Protein AF-0000000074748845 (afdb_homodimer)

Solvent-accessible surface area (backbone atoms only — not comparable to full-atom values): 74634 Å² total; per-residue (Å²): 76,41,36,47,38,32,32,49,32,57,32,53,48,43,53,43,42,45,57,51,52,45,13,60,32,44,74,49,71,42,65,69,41,81,40,53,56,12,64,48,42,52,52,42,30,70,42,49,90,48,38,52,84,88,62,48,43,68,56,43,56,61,51,48,25,51,36,30,63,65,30,71,24,43,35,39,39,56,38,54,70,54,28,47,73,68,53,45,50,50,43,50,51,51,42,40,75,72,67,41,58,60,80,79,80,67,84,54,92,68,61,91,48,71,66,45,42,49,52,44,54,56,55,51,60,56,43,32,77,47,59,59,74,51,52,41,47,16,31,41,39,37,35,67,46,52,50,59,51,52,46,18,38,76,58,49,65,90,60,28,74,38,46,72,78,57,73,46,46,61,45,54,50,91,61,51,25,41,55,52,41,38,37,38,50,68,34,84,57,60,49,46,29,27,34,32,36,35,34,82,85,67,50,76,45,78,74,33,81,70,46,83,46,49,52,53,16,37,41,34,38,30,34,34,40,47,71,57,50,38,52,48,42,44,50,52,47,54,47,24,40,76,70,72,25,25,38,37,65,48,40,47,23,76,67,18,58,56,49,35,21,51,55,44,14,44,45,46,45,42,76,40,38,67,59,53,61,76,40,40,67,61,35,59,74,60,62,54,47,49,43,48,15,47,53,45,40,57,60,48,41,64,76,45,58,69,68,58,34,49,50,54,52,49,51,53,54,51,44,56,70,71,44,42,49,47,27,35,74,35,36,90,79,67,36,43,57,56,27,37,47,62,75,41,35,36,43,54,49,50,33,53,21,50,37,48,26,42,30,44,36,27,70,82,72,41,76,36,40,28,38,41,38,23,56,45,48,79,57,32,43,39,57,33,37,51,52,52,46,27,33,74,70,30,57,76,48,32,56,52,44,24,54,58,33,37,37,19,34,36,18,76,61,18,50,51,56,37,27,76,87,48,42,45,67,35,86,50,49,28,31,45,32,36,30,31,69,86,76,62,30,37,76,46,35,38,70,51,48,55,63,19,40,36,34,37,34,46,34,54,44,66,42,53,53,49,39,52,50,50,47,53,51,53,40,70,61,41,82,48,75,77,50,88,56,82,38,34,32,38,37,44,41,34,60,38,34,43,57,33,13,56,49,47,38,49,48,64,64,46,53,77,79,50,90,61,81,95,57,51,73,47,76,29,33,46,42,56,38,38,47,53,45,52,54,35,18,70,72,36,35,40,33,37,41,32,28,46,32,65,57,31,58,33,45,59,24,29,45,33,30,57,49,62,65,42,42,49,67,28,40,37,34,26,51,20,74,59,28,41,34,36,23,30,27,41,76,55,85,61,25,65,61,30,40,52,42,19,37,55,26,40,32,38,40,51,71,59,62,25,52,54,51,28,49,22,51,53,36,35,50,50,11,65,76,65,69,35,61,51,28,35,46,54,16,52,20,37,47,51,14,50,36,52,39,58,75,63,62,48,63,32,36,90,50,66,64,41,52,18,32,59,47,29,49,49,52,42,52,43,35,25,25,43,38,34,34,67,45,78,84,33,60,72,54,14,56,57,21,44,53,50,28,49,50,48,62,73,41,39,69,61,37,53,48,35,60,30,66,70,28,69,39,65,44,76,34,62,60,75,64,62,53,32,64,69,44,37,37,49,70,39,50,63,27,64,69,53,51,51,55,39,53,46,48,49,60,43,92,81,47,77,126,75,40,35,48,37,32,30,50,32,56,31,52,48,42,53,42,42,45,58,50,52,44,12,60,32,44,74,49,72,41,64,68,42,82,39,53,54,13,64,47,42,52,55,41,29,70,41,48,88,48,39,53,84,86,63,48,43,67,56,44,58,61,50,48,27,51,37,28,64,65,29,74,23,44,34,40,40,56,38,54,71,54,28,47,72,67,54,46,51,49,44,50,52,50,41,40,74,72,68,41,56,59,82,79,79,69,84,54,93,67,59,92,47,73,66,44,42,49,53,43,54,55,55,50,62,56,43,34,76,45,58,59,74,52,52,40,47,17,29,40,40,37,34,66,47,53,50,59,52,53,45,18,38,76,58,50,65,90,62,28,75,39,45,72,78,56,72,45,46,61,44,51,51,92,62,50,24,42,54,53,40,38,36,38,51,67,34,84,57,61,49,47,29,26,34,32,37,35,34,83,86,66,49,78,44,78,76,35,82,72,46,84,46,49,53,53,16,37,40,35,37,28,34,32,42,47,72,58,50,39,52,46,45,44,52,51,47,53,46,23,40,75,70,71,27,24,38,36,64,46,42,46,22,76,68,19,59,55,51,36,21,51,55,44,13,43,44,47,46,44,76,39,38,67,57,52,61,74,40,40,67,60,35,57,75,61,60,54,47,50,42,50,16,46,52,44,41,57,60,47,42,65,76,46,59,68,69,58,36,51,49,54,52,50,52,53,52,51,43,56,70,71,43,42,50,46,26,34,74,37,36,88,78,65,36,43,58,55,28,38,47,63,75,41,34,36,42,52,49,50,34,53,22,51,39,47,25,42,30,44,34,27,72,83,72,40,78,36,39,28,38,42,38,23,57,44,50,79,56,35,42,38,55,33,38,51,53,53,46,27,34,74,70,28,56,78,48,32,57,52,43,25,53,58,32,36,36,20,34,36,18,78,60,18,49,48,58,35,28,73,86,44,40,44,68,33,86,50,48,28,30,44,34,35,29,32,69,86,76,62,30,37,77,46,34,39,69,52,47,56,65,18,39,37,34,37,33,46,33,54,44,66,42,52,52,49,39,52,50,49,49,53,52,51,39,71,61,41,85,50,76,77,50,88,54,81,35,34,30,37,36,44,41,34,60,39,34,42,54,33,14,57,49,48,37,48,47,63,64,45,53,77,81,49,91,60,80,97,56,50,72,47,75,29,32,46,41,55,38,38,46,54,45,50,54,35,18,68,72,34,36,39,32,37,40,33,29,48,33,64,56,32,57,33,46,59,24,30,45,32,29,57,48,62,66,40,42,48,66,28,40,36,35,27,51,21,74,59,28,40,34,36,24,30,29,42,74,56,85,60,23,64,61,31,41,52,42,19,37,55,26,40,33,36,41,51,71,59,62,25,52,54,52,27,48,23,51,52,35,35,50,51,12,65,76,66,69,34,61,51,28,35,45,54,15,53,19,37,48,52,15,50,36,51,39,60,75,64,64,47,64,32,36,92,50,68,66,42,50,19,33,60,45,27,46,50,52,44,52,42,36,25,25,42,38,34,33,68,45,78,84,33,60,71,54,13,57,57,21,42,54,50,26,50,50,49,62,73,41,40,68,62,37,53,47,35,60,30,66,69,28,68,38,65,44,75,33,64,59,74,66,61,53,32,63,69,44,37,35,49,70,39,50,62,26,63,68,53,51,50,54,38,54,44,47,51,61,44,92,79,49,80,126

Nearest PDB structures (foldseek):
  1itw-assembly4_D  TM=9.604E-01  e=3.852E-94  Azotobacter vinelandii
  5kvu-assembly2_B  TM=8.984E-01  e=3.009E-94  Mycobacterium tuberculosis H37Rv
  5kvu-assembly1_A  TM=9.011E-01  e=1.392E-93  Mycobacterium tuberculosis H37Rv
  5kvu-assembly3_C  TM=9.001E-01  e=3.928E-93  Mycobacterium tuberculosis H37Rv
  5kvu-assembly4_D  TM=8.940E-01  e=2.518E-93  Mycobacterium tuberculosis H37Rv

Organism: NCBI:txid2562239

Structure (mmCIF, N/CA/C/O backbone):
data_AF-0000000074748845-model_v1
#
loop_
_entity.id
_entity.type
_entity.pdbx_description
1 polymer 'Isocitrate dehydrogenase (NADP(+))'
#
loop_
_atom_site.group_PDB
_atom_site.id
_atom_site.type_symbol
_atom_site.label_atom_id
_atom_site.label_alt_id
_atom_site.label_comp_id
_atom_site.label_asym_id
_atom_site.label_entity_id
_atom_site.label_seq_id
_atom_site.pdbx_PDB_ins_code
_atom_site.Cartn_x
_atom_site.Cartn_y
_atom_site.Cartn_z
_atom_site.occupancy
_atom_site.B_iso_or_equiv
_atom_site.auth_seq_id
_atom_site.auth_comp_id
_atom_site.auth_asym_id
_atom_site.auth_atom_id
_atom_site.pdbx_PDB_model_num
ATOM 1 N N . MET A 1 1 ? 24.703 -36.312 -19.469 1 96.38 1 MET A N 1
ATOM 2 C CA . MET A 1 1 ? 23.281 -36.188 -19.125 1 96.38 1 MET A CA 1
ATOM 3 C C . MET A 1 1 ? 22.969 -36.906 -17.812 1 96.38 1 MET A C 1
ATOM 5 O O . MET A 1 1 ? 23.297 -38.062 -17.656 1 96.38 1 MET A O 1
ATOM 9 N N . SER A 1 2 ? 22.469 -36.094 -16.859 1 96.69 2 SER A N 1
ATOM 10 C CA . SER A 1 2 ? 22.031 -36.719 -15.602 1 96.69 2 SER A CA 1
ATOM 11 C C . SER A 1 2 ? 20.547 -37.094 -15.656 1 96.69 2 SER A C 1
ATOM 13 O O . SER A 1 2 ? 19.688 -36.25 -15.914 1 96.69 2 SER A O 1
ATOM 15 N N . TYR A 1 3 ? 20.328 -38.344 -15.492 1 96.56 3 TYR A N 1
ATOM 16 C CA . TYR A 1 3 ? 18.984 -38.906 -15.484 1 96.56 3 TYR A CA 1
ATOM 17 C C . TYR A 1 3 ? 18.562 -39.281 -14.062 1 96.56 3 TYR A C 1
ATOM 19 O O . TYR A 1 3 ? 19.188 -40.125 -13.43 1 96.56 3 TYR A O 1
ATOM 27 N N . THR A 1 4 ? 17.516 -38.688 -13.578 1 96.31 4 THR A N 1
ATOM 28 C CA . THR A 1 4 ? 17.203 -38.875 -12.164 1 96.31 4 THR A CA 1
ATOM 29 C C . THR A 1 4 ? 16.406 -40.156 -11.945 1 96.31 4 THR A C 1
ATOM 31 O O . THR A 1 4 ? 15.555 -40.531 -12.766 1 96.31 4 THR A O 1
ATOM 34 N N . TYR A 1 5 ? 16.75 -40.844 -10.914 1 96.5 5 TYR A N 1
ATOM 35 C CA . TYR A 1 5 ? 15.984 -41.938 -10.344 1 96.5 5 TYR A CA 1
ATOM 36 C C . TYR A 1 5 ? 15.133 -41.438 -9.172 1 96.5 5 TYR A C 1
ATOM 38 O O . TYR A 1 5 ? 15.656 -40.875 -8.211 1 96.5 5 TYR A O 1
ATOM 46 N N . THR A 1 6 ? 13.82 -41.656 -9.273 1 95.62 6 THR A N 1
ATOM 47 C CA . THR A 1 6 ? 12.945 -41 -8.297 1 95.62 6 THR A CA 1
ATOM 48 C C . THR A 1 6 ? 12.055 -42.031 -7.605 1 95.62 6 THR A C 1
ATOM 50 O O . THR A 1 6 ? 12.555 -42.969 -6.969 1 95.62 6 THR A O 1
ATOM 53 N N . ASP A 1 7 ? 10.742 -41.844 -7.68 1 94.62 7 ASP A N 1
ATOM 54 C CA . ASP A 1 7 ? 9.852 -42.625 -6.824 1 94.62 7 ASP A CA 1
ATOM 55 C C . ASP A 1 7 ? 8.672 -43.188 -7.617 1 94.62 7 ASP A C 1
ATOM 57 O O . ASP A 1 7 ? 8.328 -42.656 -8.68 1 94.62 7 ASP A O 1
ATOM 61 N N . GLU A 1 8 ? 8.141 -44.312 -7.227 1 95.06 8 GLU A N 1
ATOM 62 C CA . GLU A 1 8 ? 6.84 -44.844 -7.613 1 95.06 8 GLU A CA 1
ATOM 63 C C . GLU A 1 8 ? 6.812 -45.219 -9.094 1 95.06 8 GLU A C 1
ATOM 65 O O . GLU A 1 8 ? 7.684 -45.938 -9.578 1 95.06 8 GLU A O 1
ATOM 70 N N . ALA A 1 9 ? 5.789 -44.688 -9.797 1 94.69 9 ALA A N 1
ATOM 71 C CA . ALA A 1 9 ? 5.617 -45.125 -11.172 1 94.69 9 ALA A CA 1
ATOM 72 C C . ALA A 1 9 ? 6.773 -44.656 -12.055 1 94.69 9 ALA A C 1
ATOM 74 O O . ALA A 1 9 ? 7.262 -45.406 -12.898 1 94.69 9 ALA A O 1
ATOM 75 N N . PRO A 1 10 ? 7.27 -43.469 -11.82 1 95 10 PRO A N 1
ATOM 76 C CA . PRO A 1 10 ? 8.43 -43.031 -12.609 1 95 10 PRO A CA 1
ATOM 77 C C . PRO A 1 10 ? 9.656 -43.906 -12.359 1 95 10 PRO A C 1
ATOM 79 O O . PRO A 1 10 ? 10.414 -44.219 -13.297 1 95 10 PRO A O 1
ATOM 82 N N . MET A 1 11 ? 9.805 -44.312 -11.172 1 96.06 11 MET A N 1
ATOM 83 C CA . MET A 1 11 ? 10.898 -45.219 -10.836 1 96.06 11 MET A CA 1
ATOM 84 C C . MET A 1 11 ? 10.758 -46.531 -11.578 1 96.06 11 MET A C 1
ATOM 86 O O . MET A 1 11 ? 11.734 -47.031 -12.148 1 96.06 11 MET A O 1
ATOM 90 N N . LEU A 1 12 ? 9.57 -47.062 -11.602 1 96.94 12 LEU A N 1
ATOM 91 C CA . LEU A 1 12 ? 9.336 -48.312 -12.328 1 96.94 12 LEU A CA 1
ATOM 92 C C . LEU A 1 12 ? 9.594 -48.125 -13.82 1 96.94 12 LEU A C 1
ATOM 94 O O . LEU A 1 12 ? 10.234 -48.969 -14.445 1 96.94 12 LEU A O 1
ATOM 98 N N . ALA A 1 13 ? 9.125 -47.062 -14.336 1 96.25 13 ALA A N 1
ATOM 99 C CA . ALA A 1 13 ? 9.344 -46.781 -15.75 1 96.25 13 ALA A CA 1
ATOM 100 C C . ALA A 1 13 ? 10.836 -46.688 -16.078 1 96.25 13 ALA A C 1
ATOM 102 O O . ALA A 1 13 ? 11.266 -47.094 -17.156 1 96.25 13 ALA A O 1
ATOM 103 N N . THR A 1 14 ? 11.594 -46.156 -15.18 1 96.5 14 THR A N 1
ATOM 104 C CA . THR A 1 14 ? 13.031 -46.031 -15.367 1 96.5 14 THR A CA 1
ATOM 105 C C . THR A 1 14 ? 13.695 -47.406 -15.531 1 96.5 14 THR A C 1
ATOM 107 O O . THR A 1 14 ? 14.617 -47.562 -16.328 1 96.5 14 THR A O 1
ATOM 110 N N . HIS A 1 15 ? 13.227 -48.375 -14.828 1 96.88 15 HIS A N 1
ATOM 111 C CA . HIS A 1 15 ? 13.805 -49.688 -14.922 1 96.88 15 HIS A CA 1
ATOM 112 C C . HIS A 1 15 ? 13.641 -50.281 -16.328 1 96.88 15 HIS A C 1
ATOM 114 O O . HIS A 1 15 ? 14.484 -51.031 -16.797 1 96.88 15 HIS A O 1
ATOM 120 N N . ALA A 1 16 ? 12.625 -49.906 -16.969 1 96.75 16 ALA A N 1
ATOM 121 C CA . ALA A 1 16 ? 12.352 -50.438 -18.312 1 96.75 16 ALA A CA 1
ATOM 122 C C . ALA A 1 16 ? 12.961 -49.531 -19.375 1 96.75 16 ALA A C 1
ATOM 124 O O . ALA A 1 16 ? 13.453 -50 -20.406 1 96.75 16 ALA A O 1
ATOM 125 N N . PHE A 1 17 ? 12.922 -48.219 -19.188 1 97.12 17 PHE A N 1
ATOM 126 C CA . PHE A 1 17 ? 13.227 -47.281 -20.266 1 97.12 17 PHE A CA 1
ATOM 127 C C . PHE A 1 17 ? 14.703 -46.906 -20.25 1 97.12 17 PHE A C 1
ATOM 129 O O . PHE A 1 17 ? 15.297 -46.625 -21.281 1 97.12 17 PHE A O 1
ATOM 136 N N . TYR A 1 18 ? 15.367 -46.906 -19.109 1 96.44 18 TYR A N 1
ATOM 137 C CA . TYR A 1 18 ? 16.734 -46.406 -18.969 1 96.44 18 TYR A CA 1
ATOM 138 C C . TYR A 1 18 ? 17.703 -47.188 -19.844 1 96.44 18 TYR A C 1
ATOM 140 O O . TYR A 1 18 ? 18.578 -46.625 -20.484 1 96.44 18 TYR A O 1
ATOM 148 N N . PRO A 1 19 ? 17.562 -48.531 -19.922 1 95.62 19 PRO A N 1
ATOM 149 C CA . PRO A 1 19 ? 18.453 -49.281 -20.812 1 95.62 19 PRO A CA 1
ATOM 150 C C . PRO A 1 19 ? 18.344 -48.844 -22.266 1 95.62 19 PRO A C 1
ATOM 152 O O . PRO A 1 19 ? 19.344 -48.812 -22.984 1 95.62 19 PRO A O 1
ATOM 155 N N . ILE A 1 20 ? 17.141 -48.562 -22.688 1 96.69 20 ILE A N 1
ATOM 156 C CA . ILE A 1 20 ? 16.922 -48.094 -24.047 1 96.69 20 ILE A CA 1
ATOM 157 C C . ILE A 1 20 ? 17.609 -46.75 -24.234 1 96.69 20 ILE A C 1
ATOM 159 O O . ILE A 1 20 ? 18.312 -46.531 -25.219 1 96.69 20 ILE A O 1
ATOM 163 N N . VAL A 1 21 ? 17.438 -45.812 -23.266 1 96.94 21 VAL A N 1
ATOM 164 C CA . VAL A 1 21 ? 18.031 -44.5 -23.312 1 96.94 21 VAL A CA 1
ATOM 165 C C . VAL A 1 21 ? 19.562 -44.625 -23.391 1 96.94 21 VAL A C 1
ATOM 167 O O . VAL A 1 21 ? 20.203 -43.938 -24.203 1 96.94 21 VAL A O 1
ATOM 170 N N . GLN A 1 22 ? 20.109 -45.438 -22.562 1 95.56 22 GLN A N 1
ATOM 171 C CA . GLN A 1 22 ? 21.562 -45.625 -22.531 1 95.56 22 GLN A CA 1
ATOM 172 C C . GLN A 1 22 ? 22.078 -46.125 -23.875 1 95.56 22 GLN A C 1
ATOM 174 O O . GLN A 1 22 ? 23.078 -45.656 -24.391 1 95.56 22 GLN A O 1
ATOM 179 N N . GLY A 1 23 ? 21.438 -47.156 -24.391 1 94.69 23 GLY A N 1
ATOM 180 C CA . GLY A 1 23 ? 21.844 -47.719 -25.656 1 94.69 23 GLY A CA 1
ATOM 181 C C . GLY A 1 23 ? 21.828 -46.75 -26.812 1 94.69 23 GLY A C 1
ATOM 182 O O . GLY A 1 23 ? 22.797 -46.625 -27.562 1 94.69 23 GLY A O 1
ATOM 183 N N . PHE A 1 24 ? 20.688 -46.094 -26.984 1 96.75 24 PHE A N 1
ATOM 184 C CA . PHE A 1 24 ? 20.547 -45.156 -28.078 1 96.75 24 PHE A CA 1
ATOM 185 C C . PHE A 1 24 ? 21.5 -43.969 -27.938 1 96.75 24 PHE A C 1
ATOM 187 O O . PHE A 1 24 ? 22.156 -43.562 -28.906 1 96.75 24 PHE A O 1
ATOM 194 N N . CYS A 1 25 ? 21.656 -43.375 -26.75 1 95.31 25 CYS A N 1
ATOM 195 C CA . CYS A 1 25 ? 22.5 -42.219 -26.516 1 95.31 25 CYS A CA 1
ATOM 196 C C . CYS A 1 25 ? 23.969 -42.562 -26.688 1 95.31 25 CYS A C 1
ATOM 198 O O . CYS A 1 25 ? 24.766 -41.719 -27.125 1 95.31 25 CYS A O 1
ATOM 200 N N . ALA A 1 26 ? 24.312 -43.812 -26.359 1 92.94 26 ALA A N 1
ATOM 201 C CA . ALA A 1 26 ? 25.688 -44.219 -26.5 1 92.94 26 ALA A CA 1
ATOM 202 C C . ALA A 1 26 ? 26.156 -44.125 -27.953 1 92.94 26 ALA A C 1
ATOM 204 O O . ALA A 1 26 ? 27.328 -43.812 -28.219 1 92.94 26 ALA A O 1
ATOM 205 N N . GLN A 1 27 ? 25.266 -44.281 -28.844 1 92.38 27 GLN A N 1
ATOM 206 C CA . GLN A 1 27 ? 25.594 -44.219 -30.266 1 92.38 27 GLN A CA 1
ATOM 207 C C . GLN A 1 27 ? 25.906 -42.781 -30.719 1 92.38 27 GLN A C 1
ATOM 209 O O . GLN A 1 27 ? 26.484 -42.562 -31.781 1 92.38 27 GLN A O 1
ATOM 214 N N . ALA A 1 28 ? 25.547 -41.812 -29.969 1 92.06 28 ALA A N 1
ATOM 215 C CA . ALA A 1 28 ? 25.875 -40.438 -30.219 1 92.06 28 ALA A CA 1
ATOM 216 C C . ALA A 1 28 ? 26.891 -39.906 -29.203 1 92.06 28 ALA A C 1
ATOM 218 O O . ALA A 1 28 ? 27.109 -38.719 -29.078 1 92.06 28 ALA A O 1
ATOM 219 N N . LYS A 1 29 ? 27.469 -40.812 -28.375 1 90.19 29 LYS A N 1
ATOM 220 C CA . LYS A 1 29 ? 28.5 -40.5 -27.391 1 90.19 29 LYS A CA 1
ATOM 221 C C . LYS A 1 29 ? 27.969 -39.562 -26.297 1 90.19 29 LYS A C 1
ATOM 223 O O . LYS A 1 29 ? 28.656 -38.625 -25.906 1 90.19 29 LYS A O 1
ATOM 228 N N . ILE A 1 30 ? 26.781 -39.75 -25.969 1 94.12 30 ILE A N 1
ATOM 229 C CA . ILE A 1 30 ? 26.188 -39.031 -24.844 1 94.12 30 ILE A CA 1
ATOM 230 C C . ILE A 1 30 ? 26.125 -39.938 -23.625 1 94.12 30 ILE A C 1
ATOM 232 O O . ILE A 1 30 ? 25.219 -40.781 -23.516 1 94.12 30 ILE A O 1
ATOM 236 N N . PRO A 1 31 ? 27.031 -39.781 -22.75 1 93.25 31 PRO A N 1
ATOM 237 C CA . PRO A 1 31 ? 26.938 -40.594 -21.531 1 93.25 31 PRO A CA 1
ATOM 238 C C . PRO A 1 31 ? 25.734 -40.188 -20.672 1 93.25 31 PRO A C 1
ATOM 240 O O . PRO A 1 31 ? 25.469 -39 -20.484 1 93.25 31 PRO A O 1
ATOM 243 N N . VAL A 1 32 ? 24.969 -41.219 -20.266 1 95.75 32 VAL A N 1
ATOM 244 C CA . VAL A 1 32 ? 23.812 -41 -19.391 1 95.75 32 VAL A CA 1
ATOM 245 C C . VAL A 1 32 ? 24.094 -41.594 -18.016 1 95.75 32 VAL A C 1
ATOM 247 O O . VAL A 1 32 ? 24.453 -42.781 -17.922 1 95.75 32 VAL A O 1
ATOM 250 N N . GLN A 1 33 ? 23.984 -40.781 -17 1 96.12 33 GLN A N 1
ATOM 251 C CA . GLN A 1 33 ? 24.219 -41.25 -15.641 1 96.12 33 GLN A CA 1
ATOM 252 C C . GLN A 1 33 ? 22.922 -41.188 -14.82 1 96.12 33 GLN A C 1
ATOM 254 O O . GLN A 1 33 ? 22.219 -40.188 -14.836 1 96.12 33 GLN A O 1
ATOM 259 N N . LEU A 1 34 ? 22.688 -42.281 -14.227 1 96.12 34 LEU A N 1
ATOM 260 C CA . LEU A 1 34 ? 21.531 -42.375 -13.344 1 96.12 34 LEU A CA 1
ATOM 261 C C . LEU A 1 34 ? 21.844 -41.719 -11.992 1 96.12 34 LEU A C 1
ATOM 263 O O . LEU A 1 34 ? 22.828 -42.062 -11.352 1 96.12 34 LEU A O 1
ATOM 267 N N . LYS A 1 35 ? 21 -40.75 -11.523 1 97 35 LYS A N 1
ATOM 268 C CA . LYS A 1 35 ? 21.172 -40.031 -10.273 1 97 35 LYS A CA 1
ATOM 269 C C . LYS A 1 35 ? 19.984 -40.219 -9.344 1 97 35 LYS A C 1
ATOM 271 O O . LYS A 1 35 ? 18.891 -39.688 -9.617 1 97 35 LYS A O 1
ATOM 276 N N . ASP A 1 36 ? 20.156 -40.844 -8.211 1 96.69 36 ASP A N 1
ATOM 277 C CA . ASP A 1 36 ? 19.078 -41.219 -7.316 1 96.69 36 ASP A CA 1
ATOM 278 C C . ASP A 1 36 ? 18.719 -40.062 -6.383 1 96.69 36 ASP A C 1
ATOM 280 O O . ASP A 1 36 ? 19.484 -39.719 -5.48 1 96.69 36 ASP A O 1
ATOM 284 N N . ILE A 1 37 ? 17.594 -39.531 -6.645 1 96.25 37 ILE A N 1
ATOM 285 C CA . ILE A 1 37 ? 17.109 -38.5 -5.754 1 96.25 37 ILE A CA 1
ATOM 286 C C . ILE A 1 37 ? 15.742 -38.875 -5.195 1 96.25 37 ILE A C 1
ATOM 288 O O . ILE A 1 37 ? 14.883 -38.031 -4.961 1 96.25 37 ILE A O 1
ATOM 292 N N . SER A 1 38 ? 15.422 -40.156 -5.062 1 95.94 38 SER A N 1
ATOM 293 C CA . SER A 1 38 ? 14.211 -40.688 -4.426 1 95.94 38 SER A CA 1
ATOM 294 C C . SER A 1 38 ? 14.164 -40.312 -2.945 1 95.94 38 SER A C 1
ATOM 296 O O . SER A 1 38 ? 15.172 -39.906 -2.373 1 95.94 38 SER A O 1
ATOM 298 N N . VAL A 1 39 ? 12.977 -40.5 -2.371 1 95.5 39 VAL A N 1
ATOM 299 C CA . VAL A 1 39 ? 12.852 -40.25 -0.941 1 95.5 39 VAL A CA 1
ATOM 300 C C . VAL A 1 39 ? 13.836 -41.125 -0.17 1 95.5 39 VAL A C 1
ATOM 302 O O . VAL A 1 39 ? 14.523 -40.656 0.736 1 95.5 39 VAL A O 1
ATOM 305 N N . ALA A 1 40 ? 13.906 -42.375 -0.517 1 95.81 40 ALA A N 1
ATOM 306 C CA . ALA A 1 40 ? 14.812 -43.312 0.148 1 95.81 40 ALA A CA 1
ATOM 307 C C . ALA A 1 40 ? 16.266 -42.875 -0.013 1 95.81 40 ALA A C 1
ATOM 309 O O . ALA A 1 40 ? 17.031 -42.875 0.951 1 95.81 40 ALA A O 1
ATOM 310 N N . GLY A 1 41 ? 16.625 -42.531 -1.253 1 95.44 41 GLY A N 1
ATOM 311 C CA . GLY A 1 41 ? 17.969 -42.094 -1.499 1 95.44 41 GLY A CA 1
ATOM 312 C C . GLY A 1 41 ? 18.328 -40.844 -0.709 1 95.44 41 GLY A C 1
ATOM 313 O O . GLY A 1 41 ? 19.438 -40.719 -0.167 1 95.44 41 GLY A O 1
ATOM 314 N N . ARG A 1 42 ? 17.484 -39.844 -0.623 1 95.56 42 ARG A N 1
ATOM 315 C CA . ARG A 1 42 ? 17.719 -38.625 0.106 1 95.56 42 ARG A CA 1
ATOM 316 C C . ARG A 1 42 ? 17.828 -38.875 1.605 1 95.56 42 ARG A C 1
ATOM 318 O O . ARG A 1 42 ? 18.656 -38.25 2.283 1 95.56 42 ARG A O 1
ATOM 325 N N . LEU A 1 43 ? 16.969 -39.781 2.133 1 95.5 43 LEU A N 1
ATOM 326 C CA . LEU A 1 43 ? 17.031 -40.125 3.557 1 95.5 43 LEU A CA 1
ATOM 327 C C . LEU A 1 43 ? 18.344 -40.781 3.916 1 95.5 43 LEU A C 1
ATOM 329 O O . LEU A 1 43 ? 19 -40.406 4.891 1 95.5 43 LEU A O 1
ATOM 333 N N . LEU A 1 44 ? 18.75 -41.719 3.137 1 95.94 44 LEU A N 1
ATOM 334 C CA . LEU A 1 44 ? 19.969 -42.469 3.416 1 95.94 44 LEU A CA 1
ATOM 335 C C . LEU A 1 44 ? 21.188 -41.562 3.348 1 95.94 44 LEU A C 1
ATOM 337 O O . LEU A 1 44 ? 22.156 -41.75 4.098 1 95.94 44 LEU A O 1
ATOM 341 N N . SER A 1 45 ? 21.156 -40.562 2.486 1 95.88 45 SER A N 1
ATOM 342 C CA . SER A 1 45 ? 22.281 -39.656 2.324 1 95.88 45 SER A CA 1
ATOM 343 C C . SER A 1 45 ? 22.453 -38.781 3.541 1 95.88 45 SER A C 1
ATOM 345 O O . SER A 1 45 ? 23.531 -38.219 3.773 1 95.88 45 SER A O 1
ATOM 347 N N . GLN A 1 46 ? 21.422 -38.625 4.391 1 94.88 46 GLN A N 1
ATOM 348 C CA . GLN A 1 46 ? 21.453 -37.688 5.527 1 94.88 46 GLN A CA 1
ATOM 349 C C . GLN A 1 46 ? 22.016 -38.375 6.766 1 94.88 46 GLN A C 1
ATOM 351 O O . GLN A 1 46 ? 22.406 -37.719 7.73 1 94.88 46 GLN A O 1
ATOM 356 N N . PHE A 1 47 ? 22.109 -39.75 6.754 1 95.44 47 PHE A N 1
ATOM 357 C CA . PHE A 1 47 ? 22.531 -40.5 7.945 1 95.44 47 PHE A CA 1
ATOM 358 C C . PHE A 1 47 ? 23.656 -41.469 7.609 1 95.44 47 PHE A C 1
ATOM 360 O O . PHE A 1 47 ? 23.562 -42.656 7.945 1 95.44 47 PHE A O 1
ATOM 367 N N . PRO A 1 48 ? 24.766 -41.031 7.09 1 94.5 48 PRO A N 1
ATOM 368 C CA . PRO A 1 48 ? 25.828 -41.938 6.684 1 94.5 48 PRO A CA 1
ATOM 369 C C . PRO A 1 48 ? 26.453 -42.688 7.867 1 94.5 48 PRO A C 1
ATOM 371 O O . PRO A 1 48 ? 26.906 -43.812 7.723 1 94.5 48 PRO A O 1
ATOM 374 N N . GLU A 1 49 ? 26.469 -42.062 9.023 1 94.5 49 GLU A N 1
ATOM 375 C CA . GLU A 1 49 ? 27.141 -42.625 10.195 1 94.5 49 GLU A CA 1
ATOM 376 C C . GLU A 1 49 ? 26.375 -43.844 10.742 1 94.5 49 GLU A C 1
ATOM 378 O O . GLU A 1 49 ? 26.922 -44.625 11.523 1 94.5 49 GLU A O 1
ATOM 383 N N . TYR A 1 50 ? 25.156 -43.938 10.398 1 94.88 50 TYR A N 1
ATOM 384 C CA . TYR A 1 50 ? 24.344 -45.031 10.891 1 94.88 50 TYR A CA 1
ATOM 385 C C . TYR A 1 50 ? 24.375 -46.219 9.922 1 94.88 50 TYR A C 1
ATOM 387 O O . TYR A 1 50 ? 23.812 -47.281 10.203 1 94.88 50 TYR A O 1
ATOM 395 N N . LEU A 1 51 ? 25.062 -46.094 8.789 1 95.75 51 LEU A N 1
ATOM 396 C CA . LEU A 1 51 ? 25 -47.062 7.711 1 95.75 51 LEU A CA 1
ATOM 397 C C . LEU A 1 51 ? 26.344 -47.781 7.531 1 95.75 51 LEU A C 1
ATOM 399 O O . LEU A 1 51 ? 27.391 -47.219 7.902 1 95.75 51 LEU A O 1
ATOM 403 N N . THR A 1 52 ? 26.344 -48.969 6.926 1 95.38 52 THR A N 1
ATOM 404 C CA . THR A 1 52 ? 27.562 -49.656 6.508 1 95.38 52 THR A CA 1
ATOM 405 C C . THR A 1 52 ? 28.141 -49 5.246 1 95.38 52 THR A C 1
ATOM 407 O O . THR A 1 52 ? 27.453 -48.25 4.57 1 95.38 52 THR A O 1
ATOM 410 N N . ASP A 1 53 ? 29.312 -49.375 4.945 1 93.75 53 ASP A N 1
ATOM 411 C CA . ASP A 1 53 ? 29.953 -48.781 3.77 1 93.75 53 ASP A CA 1
ATOM 412 C C . ASP A 1 53 ? 29.172 -49.125 2.498 1 93.75 53 ASP A C 1
ATOM 414 O O . ASP A 1 53 ? 29.062 -48.281 1.603 1 93.75 53 ASP A O 1
ATOM 418 N N . ALA A 1 54 ? 28.641 -50.219 2.527 1 92.06 54 ALA A N 1
ATOM 419 C CA . ALA A 1 54 ? 27.906 -50.656 1.348 1 92.06 54 ALA A CA 1
ATOM 420 C C . ALA A 1 54 ? 26.531 -50 1.264 1 92.06 54 ALA A C 1
ATOM 422 O O . ALA A 1 54 ? 25.969 -49.875 0.178 1 92.06 54 ALA A O 1
ATOM 423 N N . GLN A 1 55 ? 26.062 -49.438 2.361 1 93.31 55 GLN A N 1
ATOM 424 C CA . GLN A 1 55 ? 24.719 -48.875 2.438 1 93.31 55 GLN A CA 1
ATOM 425 C C . GLN A 1 55 ? 24.75 -47.375 2.227 1 93.31 55 GLN A C 1
ATOM 427 O O . GLN A 1 55 ? 23.719 -46.75 1.952 1 93.31 55 GLN A O 1
ATOM 432 N N . ARG A 1 56 ? 25.906 -46.844 2.324 1 93.94 56 ARG A N 1
ATOM 433 C CA . ARG A 1 56 ? 26.016 -45.375 2.258 1 93.94 56 ARG A CA 1
ATOM 434 C C . ARG A 1 56 ? 25.688 -44.875 0.861 1 93.94 56 ARG A C 1
ATOM 436 O O . ARG A 1 56 ? 26.031 -45.5 -0.138 1 93.94 56 ARG A O 1
ATOM 443 N N . GLU A 1 57 ? 24.922 -43.844 0.792 1 92.88 57 GLU A N 1
ATOM 444 C CA . GLU A 1 57 ? 24.562 -43.156 -0.444 1 92.88 57 GLU A CA 1
ATOM 445 C C . GLU A 1 57 ? 25.062 -41.719 -0.43 1 92.88 57 GLU A C 1
ATOM 447 O O . GLU A 1 57 ? 25 -41.062 0.603 1 92.88 57 GLU A O 1
ATOM 452 N N . GLU A 1 58 ? 25.531 -41.25 -1.484 1 93.38 58 GLU A N 1
ATOM 453 C CA . GLU A 1 58 ? 25.969 -39.875 -1.6 1 93.38 58 GLU A CA 1
ATOM 454 C C . GLU A 1 58 ? 24.766 -38.938 -1.658 1 93.38 58 GLU A C 1
ATOM 456 O O . GLU A 1 58 ? 23.672 -39.344 -2.035 1 93.38 58 GLU A O 1
ATOM 461 N N . ASP A 1 59 ? 24.984 -37.719 -1.204 1 95.25 59 ASP A N 1
ATOM 462 C CA . ASP A 1 59 ? 23.953 -36.688 -1.325 1 95.25 59 ASP A CA 1
ATOM 463 C C . ASP A 1 59 ? 23.812 -36.219 -2.77 1 95.25 59 ASP A C 1
ATOM 465 O O . ASP A 1 59 ? 24.25 -35.094 -3.102 1 95.25 59 ASP A O 1
ATOM 469 N N . ILE A 1 60 ? 23.125 -36.969 -3.512 1 96.31 60 ILE A N 1
ATOM 470 C CA . ILE A 1 60 ? 23.016 -36.75 -4.949 1 96.31 60 ILE A CA 1
ATOM 471 C C . ILE A 1 60 ? 22.25 -35.438 -5.219 1 96.31 60 ILE A C 1
ATOM 473 O O . ILE A 1 60 ? 22.562 -34.719 -6.16 1 96.31 60 ILE A O 1
ATOM 477 N N . LEU A 1 61 ? 21.25 -35.156 -4.418 1 96.12 61 LEU A N 1
ATOM 478 C CA . LEU A 1 61 ? 20.469 -33.969 -4.617 1 96.12 61 LEU A CA 1
ATOM 479 C C . LEU A 1 61 ? 21.344 -32.719 -4.508 1 96.12 61 LEU A C 1
ATOM 481 O O . LEU A 1 61 ? 21.25 -31.797 -5.336 1 96.12 61 LEU A O 1
ATOM 485 N N . SER A 1 62 ? 22.156 -32.688 -3.49 1 95.5 62 SER A N 1
ATOM 486 C CA . SER A 1 62 ? 23.062 -31.562 -3.32 1 95.5 62 SER A CA 1
ATOM 487 C C . SER A 1 62 ? 24.047 -31.469 -4.484 1 95.5 62 SER A C 1
ATOM 489 O O . SER A 1 62 ? 24.391 -30.359 -4.926 1 95.5 62 SER A O 1
ATOM 491 N N . GLN A 1 63 ? 24.5 -32.594 -4.922 1 95.94 63 GLN A N 1
ATOM 492 C CA . GLN A 1 63 ? 25.422 -32.625 -6.055 1 95.94 63 GLN A CA 1
ATOM 493 C C . GLN A 1 63 ? 24.766 -32.062 -7.312 1 95.94 63 GLN A C 1
ATOM 495 O O . GLN A 1 63 ? 25.375 -31.312 -8.062 1 95.94 63 GLN A O 1
ATOM 500 N N . LEU A 1 64 ? 23.594 -32.469 -7.531 1 96.44 64 LEU A N 1
ATOM 501 C CA . LEU A 1 64 ? 22.859 -31.953 -8.688 1 96.44 64 LEU A CA 1
ATOM 502 C C . LEU A 1 64 ? 22.594 -30.469 -8.547 1 96.44 64 LEU A C 1
ATOM 504 O O . LEU A 1 64 ? 22.578 -29.734 -9.539 1 96.44 64 LEU A O 1
ATOM 508 N N . GLY A 1 65 ? 22.344 -30.062 -7.309 1 95.25 65 GLY A N 1
ATOM 509 C CA . GLY A 1 65 ? 22.188 -28.641 -7.066 1 95.25 65 GLY A CA 1
ATOM 510 C C . GLY A 1 65 ? 23.422 -27.844 -7.465 1 95.25 65 GLY A C 1
ATOM 511 O O . GLY A 1 65 ? 23.297 -26.75 -8.039 1 95.25 65 GLY A O 1
ATOM 512 N N . GLU A 1 66 ? 24.562 -28.344 -7.117 1 95.88 66 GLU A N 1
ATOM 513 C CA . GLU A 1 66 ? 25.812 -27.703 -7.516 1 95.88 66 GLU A CA 1
ATOM 514 C C . GLU A 1 66 ? 25.969 -27.719 -9.031 1 95.88 66 GLU A C 1
ATOM 516 O O . GLU A 1 66 ? 26.422 -26.719 -9.625 1 95.88 66 GLU A O 1
ATOM 521 N N . LEU A 1 67 ? 25.625 -28.812 -9.578 1 95.69 67 LEU A N 1
ATOM 522 C CA . LEU A 1 67 ? 25.688 -28.938 -11.031 1 95.69 67 LEU A CA 1
ATOM 523 C C . LEU A 1 67 ? 24.781 -27.891 -11.695 1 95.69 67 LEU A C 1
ATOM 525 O O . LEU A 1 67 ? 25.172 -27.297 -12.703 1 95.69 67 LEU A O 1
ATOM 529 N N . ALA A 1 68 ? 23.656 -27.703 -11.148 1 94.56 68 ALA A N 1
ATOM 530 C CA . ALA A 1 68 ? 22.688 -26.766 -11.688 1 94.56 68 ALA A CA 1
ATOM 531 C C . ALA A 1 68 ? 23.25 -25.344 -11.711 1 94.56 68 ALA A C 1
ATOM 533 O O . ALA A 1 68 ? 22.812 -24.516 -12.508 1 94.56 68 ALA A O 1
ATOM 534 N N . LYS A 1 69 ? 24.188 -25.031 -10.875 1 93.38 69 LYS A N 1
ATOM 535 C CA . LYS A 1 69 ? 24.781 -23.688 -10.766 1 93.38 69 LYS A CA 1
ATOM 536 C C . LYS A 1 69 ? 26.094 -23.609 -11.523 1 93.38 69 LYS A C 1
ATOM 538 O O . LYS A 1 69 ? 26.719 -22.547 -11.586 1 93.38 69 LYS A O 1
ATOM 543 N N . SER A 1 70 ? 26.547 -24.656 -12.227 1 94 70 SER A N 1
ATOM 544 C CA . SER A 1 70 ? 27.891 -24.781 -12.773 1 94 70 SER A CA 1
ATOM 545 C C . SER A 1 70 ? 27.938 -24.266 -14.211 1 94 70 SER A C 1
ATOM 547 O O . SER A 1 70 ? 29.016 -23.984 -14.734 1 94 70 SER A O 1
ATOM 549 N N . GLY A 1 71 ? 26.797 -24.25 -14.891 1 93.38 71 GLY A N 1
ATOM 550 C CA . GLY A 1 71 ? 26.766 -23.891 -16.297 1 93.38 71 GLY A CA 1
ATOM 551 C C . GLY A 1 71 ? 26.812 -25.094 -17.219 1 93.38 71 GLY A C 1
ATOM 552 O O . GLY A 1 71 ? 26.625 -24.953 -18.438 1 93.38 71 GLY A O 1
ATOM 553 N N . LYS A 1 72 ? 26.906 -26.297 -16.641 1 92.75 72 LYS A N 1
ATOM 554 C CA . LYS A 1 72 ? 27.062 -27.516 -17.453 1 92.75 72 LYS A CA 1
ATOM 555 C C . LYS A 1 72 ? 25.922 -28.484 -17.203 1 92.75 72 LYS A C 1
ATOM 557 O O . LYS A 1 72 ? 25.984 -29.641 -17.625 1 92.75 72 LYS A O 1
ATOM 562 N N . ALA A 1 73 ? 24.969 -28.031 -16.641 1 94.75 73 ALA A N 1
ATOM 563 C CA . ALA A 1 73 ? 23.906 -28.922 -16.203 1 94.75 73 ALA A CA 1
ATOM 564 C C . ALA A 1 73 ? 23.078 -29.406 -17.391 1 94.75 73 ALA A C 1
ATOM 566 O O . ALA A 1 73 ? 22.75 -28.625 -18.281 1 94.75 73 ALA A O 1
ATOM 567 N N . ASN A 1 74 ? 22.859 -30.609 -17.5 1 96.44 74 ASN A N 1
ATOM 568 C CA . ASN A 1 74 ? 21.844 -31.297 -18.297 1 96.44 74 ASN A CA 1
ATOM 569 C C . ASN A 1 74 ? 21.125 -32.375 -17.484 1 96.44 74 ASN A C 1
ATOM 571 O O . ASN A 1 74 ? 21.578 -33.531 -17.453 1 96.44 74 ASN A O 1
ATOM 575 N N . ILE A 1 75 ? 20.078 -31.969 -16.922 1 96.5 75 ILE A N 1
ATOM 576 C CA . ILE A 1 75 ? 19.406 -32.844 -15.938 1 96.5 75 ILE A CA 1
ATOM 577 C C . ILE A 1 75 ? 18 -33.188 -16.422 1 96.5 75 ILE A C 1
ATOM 579 O O . ILE A 1 75 ? 17.203 -32.281 -16.688 1 96.5 75 ILE A O 1
ATOM 583 N N . ILE A 1 76 ? 17.703 -34.406 -16.578 1 96.12 76 ILE A N 1
ATOM 584 C CA . ILE A 1 76 ? 16.328 -34.844 -16.75 1 96.12 76 ILE A CA 1
ATOM 585 C C . ILE A 1 76 ? 15.727 -35.188 -15.391 1 96.12 76 ILE A C 1
ATOM 587 O O . ILE A 1 76 ? 16.188 -36.125 -14.711 1 96.12 76 ILE A O 1
ATOM 591 N N . LYS A 1 77 ? 14.789 -34.531 -15.047 1 94.81 77 LYS A N 1
ATOM 592 C CA . LYS A 1 77 ? 14.211 -34.688 -13.719 1 94.81 77 LYS A CA 1
ATOM 593 C C . LYS A 1 77 ? 12.828 -35.344 -13.789 1 94.81 77 LYS A C 1
ATOM 595 O O . LYS A 1 77 ? 11.875 -34.719 -14.273 1 94.81 77 LYS A O 1
ATOM 600 N N . LEU A 1 78 ? 12.688 -36.438 -13.289 1 93.56 78 LEU A N 1
ATOM 601 C CA . LEU A 1 78 ? 11.422 -37.156 -13.25 1 93.56 78 LEU A CA 1
ATOM 602 C C . LEU A 1 78 ? 10.625 -36.812 -12.008 1 93.56 78 LEU A C 1
ATOM 604 O O . LEU A 1 78 ? 11.18 -36.25 -11.047 1 93.56 78 LEU A O 1
ATOM 608 N N . PRO A 1 79 ? 9.273 -37.062 -12.047 1 90.69 79 PRO A N 1
ATOM 609 C CA . PRO A 1 79 ? 8.469 -36.75 -10.859 1 90.69 79 PRO A CA 1
ATOM 610 C C . PRO A 1 79 ? 8.938 -37.531 -9.617 1 90.69 79 PRO A C 1
ATOM 612 O O . PRO A 1 79 ? 9.312 -38.688 -9.711 1 90.69 79 PRO A O 1
ATOM 615 N N . ASN A 1 80 ? 9.078 -36.875 -8.547 1 90.75 80 ASN A N 1
ATOM 616 C CA . ASN A 1 80 ? 9.477 -37.469 -7.273 1 90.75 80 ASN A CA 1
ATOM 617 C C . ASN A 1 80 ? 8.445 -37.188 -6.18 1 90.75 80 ASN A C 1
ATOM 619 O O . ASN A 1 80 ? 7.617 -36.281 -6.309 1 90.75 80 ASN A O 1
ATOM 623 N N . VAL A 1 81 ? 8.484 -37.906 -5.16 1 87.25 81 VAL A N 1
ATOM 624 C CA . VAL A 1 81 ? 7.594 -37.75 -4.012 1 87.25 81 VAL A CA 1
ATOM 625 C C . VAL A 1 81 ? 8.016 -36.531 -3.201 1 87.25 81 VAL A C 1
ATOM 627 O O . VAL A 1 81 ? 9.18 -36.406 -2.838 1 87.25 81 VAL A O 1
ATOM 630 N N . SER A 1 82 ? 7.09 -35.562 -3.098 1 82.25 82 SER A N 1
ATOM 631 C CA . SER A 1 82 ? 7.195 -34.594 -2.027 1 82.25 82 SER A CA 1
ATOM 632 C C . SER A 1 82 ? 6.648 -35.125 -0.713 1 82.25 82 SER A C 1
ATOM 634 O O . SER A 1 82 ? 5.465 -34.969 -0.413 1 82.25 82 SER A O 1
ATOM 636 N N . ALA A 1 83 ? 7.512 -35.656 0.145 1 84.69 83 ALA A N 1
ATOM 637 C CA . ALA A 1 83 ? 7.137 -36.594 1.222 1 84.69 83 ALA A CA 1
ATOM 638 C C . ALA A 1 83 ? 6.398 -35.844 2.336 1 84.69 83 ALA A C 1
ATOM 640 O O . ALA A 1 83 ? 6.898 -34.844 2.861 1 84.69 83 ALA A O 1
ATOM 641 N N . SER A 1 84 ? 5.215 -36.344 2.666 1 77.69 84 SER A N 1
ATOM 642 C CA . SER A 1 84 ? 4.566 -35.969 3.918 1 77.69 84 SER A CA 1
ATOM 643 C C . SER A 1 84 ? 5.223 -36.656 5.109 1 77.69 84 SER A C 1
ATOM 645 O O . SER A 1 84 ? 6.035 -37.562 4.941 1 77.69 84 SER A O 1
ATOM 647 N N . LEU A 1 85 ? 4.891 -36.219 6.285 1 79.44 85 LEU A N 1
ATOM 648 C CA . LEU A 1 85 ? 5.473 -36.812 7.477 1 79.44 85 LEU A CA 1
ATOM 649 C C . LEU A 1 85 ? 5.102 -38.281 7.562 1 79.44 85 LEU A C 1
ATOM 651 O O . LEU A 1 85 ? 5.957 -39.125 7.84 1 79.44 85 LEU A O 1
ATOM 655 N N . PRO A 1 86 ? 3.844 -38.688 7.258 1 81.44 86 PRO A N 1
ATOM 656 C CA . PRO A 1 86 ? 3.527 -40.094 7.266 1 81.44 86 PRO A CA 1
ATOM 657 C C . PRO A 1 86 ? 4.328 -40.906 6.234 1 81.44 86 PRO A C 1
ATOM 659 O O . PRO A 1 86 ? 4.797 -42 6.52 1 81.44 86 PRO A O 1
ATOM 662 N N . GLN A 1 87 ? 4.473 -40.312 5.043 1 87.5 87 GLN A N 1
ATOM 663 C CA . GLN A 1 87 ? 5.242 -40.969 4 1 87.5 87 GLN A CA 1
ATOM 664 C C . GLN A 1 87 ? 6.703 -41.125 4.41 1 87.5 87 GLN A C 1
ATOM 666 O O . GLN A 1 87 ? 7.324 -42.156 4.129 1 87.5 87 GLN A O 1
ATOM 671 N N . LEU A 1 88 ? 7.234 -40.125 5.055 1 92 88 LEU A N 1
ATOM 672 C CA . LEU A 1 88 ? 8.609 -40.188 5.539 1 92 88 LEU A CA 1
ATOM 673 C C . LEU A 1 88 ? 8.766 -41.281 6.566 1 92 88 LEU A C 1
ATOM 675 O O . LEU A 1 88 ? 9.727 -42.062 6.5 1 92 88 LEU A O 1
ATOM 679 N N . LYS A 1 89 ? 7.801 -41.344 7.469 1 91.38 89 LYS A N 1
ATOM 680 C CA . LYS A 1 89 ? 7.844 -42.375 8.5 1 91.38 89 LYS A CA 1
ATOM 681 C C . LYS A 1 89 ? 7.738 -43.781 7.891 1 91.38 89 LYS A C 1
ATOM 683 O O . LYS A 1 89 ? 8.406 -44.719 8.336 1 91.38 89 LYS A O 1
ATOM 688 N N . GLU A 1 90 ? 6.898 -43.906 6.93 1 93.56 90 GLU A N 1
ATOM 689 C CA . GLU A 1 90 ? 6.762 -45.156 6.227 1 93.56 90 GLU A CA 1
ATOM 690 C C . GLU A 1 90 ? 8.07 -45.562 5.543 1 93.56 90 GLU A C 1
ATOM 692 O O . GLU A 1 90 ? 8.461 -46.719 5.566 1 93.56 90 GLU A O 1
ATOM 697 N N . CYS A 1 91 ? 8.656 -44.625 4.895 1 96.31 91 CYS A N 1
ATOM 698 C CA . CYS A 1 91 ? 9.922 -44.875 4.215 1 96.31 91 CYS A CA 1
ATOM 699 C C . CYS A 1 91 ? 11 -45.281 5.207 1 96.31 91 CYS A C 1
ATOM 701 O O . CYS A 1 91 ? 11.766 -46.219 4.949 1 96.31 91 CYS A O 1
ATOM 703 N N . ILE A 1 92 ? 11.047 -44.594 6.352 1 96.12 92 ILE A N 1
ATOM 704 C CA . ILE A 1 92 ? 12.016 -44.906 7.395 1 96.12 92 ILE A CA 1
ATOM 705 C C . ILE A 1 92 ? 11.805 -46.344 7.871 1 96.12 92 ILE A C 1
ATOM 707 O O . ILE A 1 92 ? 12.758 -47.094 7.977 1 96.12 92 ILE A O 1
ATOM 711 N N . ALA A 1 93 ? 10.531 -46.656 8.117 1 96.44 93 ALA A N 1
ATOM 712 C CA . ALA A 1 93 ? 10.195 -48 8.586 1 96.44 93 ALA A CA 1
ATOM 713 C C . ALA A 1 93 ? 10.609 -49.062 7.562 1 96.44 93 ALA A C 1
ATOM 715 O O . ALA A 1 93 ? 11.125 -50.125 7.926 1 96.44 93 ALA A O 1
ATOM 716 N N . GLU A 1 94 ? 10.328 -48.781 6.336 1 97.12 94 GLU A N 1
ATOM 717 C CA . GLU A 1 94 ? 10.703 -49.719 5.285 1 97.12 94 GLU A CA 1
ATOM 718 C C . GLU A 1 94 ? 12.219 -49.906 5.23 1 97.12 94 GLU A C 1
ATOM 720 O O . GLU A 1 94 ? 12.703 -51.031 5.117 1 97.12 94 GLU A O 1
ATOM 725 N N . LEU A 1 95 ? 12.992 -48.875 5.25 1 97.31 95 LEU A N 1
ATOM 726 C CA . LEU A 1 95 ? 14.445 -48.938 5.207 1 97.31 95 LEU A CA 1
ATOM 727 C C . LEU A 1 95 ? 15 -49.688 6.406 1 97.31 95 LEU A C 1
ATOM 729 O O . LEU A 1 95 ? 15.898 -50.531 6.258 1 97.31 95 LEU A O 1
ATOM 733 N N . GLN A 1 96 ? 14.422 -49.438 7.555 1 97.06 96 GLN A N 1
ATOM 734 C CA . GLN A 1 96 ? 14.828 -50.156 8.75 1 97.06 96 GLN A CA 1
ATOM 735 C C . GLN A 1 96 ? 14.531 -51.656 8.617 1 97.06 96 GLN A C 1
ATOM 737 O O . GLN A 1 96 ? 15.344 -52.5 9.008 1 97.06 96 GLN A O 1
ATOM 742 N N . GLY A 1 97 ? 13.391 -51.938 8.141 1 96.56 97 GLY A N 1
ATOM 743 C CA . GLY A 1 97 ? 13.023 -53.312 7.895 1 96.56 97 GLY A CA 1
ATOM 744 C C . GLY A 1 97 ? 13.969 -54 6.941 1 96.56 97 GLY A C 1
ATOM 745 O O . GLY A 1 97 ? 14.117 -55.25 7.004 1 96.56 97 GLY A O 1
ATOM 746 N N . LYS A 1 98 ? 14.672 -53.312 6.094 1 95.31 98 LYS A N 1
ATOM 747 C CA . LYS A 1 98 ? 15.586 -53.875 5.105 1 95.31 98 LYS A CA 1
ATOM 748 C C . LYS A 1 98 ? 17.016 -53.906 5.633 1 95.31 98 LYS A C 1
ATOM 750 O O . LYS A 1 98 ? 17.953 -54.188 4.891 1 95.31 98 LYS A O 1
ATOM 755 N N . GLY A 1 99 ? 17.172 -53.438 6.812 1 94.81 99 GLY A N 1
ATOM 756 C CA . GLY A 1 99 ? 18.469 -53.594 7.453 1 94.81 99 GLY A CA 1
ATOM 757 C C . GLY A 1 99 ? 19.234 -52.281 7.531 1 94.81 99 GLY A C 1
ATOM 758 O O . GLY A 1 99 ? 20.375 -52.25 8.016 1 94.81 99 GLY A O 1
ATOM 759 N N . TYR A 1 100 ? 18.672 -51.156 7.109 1 96.25 100 TYR A N 1
ATOM 760 C CA . TYR A 1 100 ? 19.297 -49.844 7.273 1 96.25 100 TYR A CA 1
ATOM 761 C C . TYR A 1 100 ? 19.094 -49.312 8.688 1 96.25 100 TYR A C 1
ATOM 763 O O . TYR A 1 100 ? 17.953 -49.094 9.102 1 96.25 100 TYR A O 1
ATOM 771 N N . GLN A 1 101 ? 20.047 -49.062 9.398 1 94.88 101 GLN A N 1
ATOM 772 C CA . GLN A 1 101 ? 19.938 -48.719 10.812 1 94.88 101 GLN A CA 1
ATOM 773 C C . GLN A 1 101 ? 19.797 -47.219 11 1 94.88 101 GLN A C 1
ATOM 775 O O . GLN A 1 101 ? 20.5 -46.625 11.82 1 94.88 101 GLN A O 1
ATOM 780 N N . ILE A 1 102 ? 19.062 -46.594 10.211 1 96.31 102 ILE A N 1
ATOM 781 C CA . ILE A 1 102 ? 18.812 -45.156 10.375 1 96.31 102 ILE A CA 1
ATOM 782 C C . ILE A 1 102 ? 17.891 -44.906 11.555 1 96.31 102 ILE A C 1
ATOM 784 O O . ILE A 1 102 ? 17.078 -45.781 11.906 1 96.31 102 ILE A O 1
ATOM 788 N N . PRO A 1 103 ? 17.938 -43.75 12.234 1 95.5 103 PRO A N 1
ATOM 789 C CA . PRO A 1 103 ? 17.094 -43.5 13.406 1 95.5 103 PRO A CA 1
ATOM 790 C C . PRO A 1 103 ? 15.625 -43.281 13.031 1 95.5 103 PRO A C 1
ATOM 792 O O . PRO A 1 103 ? 15.312 -42.875 11.906 1 95.5 103 PRO A O 1
ATOM 795 N N . SER A 1 104 ? 14.75 -43.625 13.992 1 93.81 104 SER A N 1
ATOM 796 C CA . SER A 1 104 ? 13.328 -43.344 13.812 1 93.81 104 SER A CA 1
ATOM 797 C C . SER A 1 104 ? 13.047 -41.844 13.93 1 93.81 104 SER A C 1
ATOM 799 O O . SER A 1 104 ? 13.812 -41.094 14.555 1 93.81 104 SER A O 1
ATOM 801 N N . TYR A 1 105 ? 12.008 -41.406 13.211 1 91.94 105 TYR A N 1
ATOM 802 C CA . TYR A 1 105 ? 11.57 -40 13.344 1 91.94 105 TYR A CA 1
ATOM 803 C C . TYR A 1 105 ? 11.094 -39.719 14.766 1 91.94 105 TYR A C 1
ATOM 805 O O . TYR A 1 105 ? 10.289 -40.469 15.32 1 91.94 105 TYR A O 1
ATOM 813 N N . PRO A 1 106 ? 11.531 -38.562 15.359 1 87.19 106 PRO A N 1
ATOM 814 C CA . PRO A 1 106 ? 11.102 -38.25 16.734 1 87.19 106 PRO A CA 1
ATOM 815 C C . PRO A 1 106 ? 9.602 -38 16.844 1 87.19 106 PRO A C 1
ATOM 817 O O . PRO A 1 106 ? 9.039 -37.25 16.031 1 87.19 106 PRO A O 1
ATOM 820 N N . GLU A 1 107 ? 8.797 -38.688 17.656 1 71.69 107 GLU A N 1
ATOM 821 C CA . GLU A 1 107 ? 7.34 -38.656 17.766 1 71.69 107 GLU A CA 1
ATOM 822 C C . GLU A 1 107 ? 6.855 -37.344 18.391 1 71.69 107 GLU A C 1
ATOM 824 O O . GLU A 1 107 ? 5.75 -36.906 18.109 1 71.69 107 GLU A O 1
ATOM 829 N N . ASP A 1 108 ? 7.629 -36.75 19.297 1 59.56 108 ASP A N 1
ATOM 830 C CA . ASP A 1 108 ? 7.16 -35.562 20 1 59.56 108 ASP A CA 1
ATOM 831 C C . ASP A 1 108 ? 7.301 -34.312 19.125 1 59.56 108 ASP A C 1
ATOM 833 O O . ASP A 1 108 ? 8.234 -34.219 18.328 1 59.56 108 ASP A O 1
ATOM 837 N N . GLN A 1 109 ? 6.172 -33.594 19.219 1 56.22 109 GLN A N 1
ATOM 838 C CA . GLN A 1 109 ? 6.188 -32.281 18.531 1 56.22 109 GLN A CA 1
ATOM 839 C C . GLN A 1 109 ? 7.418 -31.484 18.906 1 56.22 109 GLN A C 1
ATOM 841 O O . GLN A 1 109 ? 8.078 -30.891 18.047 1 56.22 109 GLN A O 1
ATOM 846 N N . ASP A 1 110 ? 7.793 -31.453 20.266 1 65.69 110 ASP A N 1
ATOM 847 C CA . ASP A 1 110 ? 8.984 -30.766 20.766 1 65.69 110 ASP A CA 1
ATOM 848 C C . ASP A 1 110 ? 10.102 -31.766 21.078 1 65.69 110 ASP A C 1
ATOM 850 O O . ASP A 1 110 ? 9.914 -32.656 21.906 1 65.69 110 ASP A O 1
ATOM 854 N N . PRO A 1 111 ? 11.289 -31.703 20.281 1 73.62 111 PRO A N 1
ATOM 855 C CA . PRO A 1 111 ? 12.422 -32.594 20.562 1 73.62 111 PRO A CA 1
ATOM 856 C C . PRO A 1 111 ? 12.852 -32.562 22.016 1 73.62 111 PRO A C 1
ATOM 858 O O . PRO A 1 111 ? 12.898 -31.516 22.641 1 73.62 111 PRO A O 1
ATOM 861 N N . LYS A 1 112 ? 13.102 -33.719 22.781 1 71.31 112 LYS A N 1
ATOM 862 C CA . LYS A 1 112 ? 13.398 -33.875 24.203 1 71.31 112 LYS A CA 1
ATOM 863 C C . LYS A 1 112 ? 14.836 -33.469 24.516 1 71.31 112 LYS A C 1
ATOM 865 O O . LYS A 1 112 ? 15.164 -33.156 25.656 1 71.31 112 LYS A O 1
ATOM 870 N N . ASP A 1 113 ? 15.742 -33.75 23.453 1 84.31 113 ASP A N 1
ATOM 871 C CA . ASP A 1 113 ? 17.156 -33.438 23.625 1 84.31 113 ASP A CA 1
ATOM 872 C C . ASP A 1 113 ? 17.766 -32.969 22.297 1 84.31 113 ASP A C 1
ATOM 874 O O . ASP A 1 113 ? 17.078 -32.875 21.281 1 84.31 113 ASP A O 1
ATOM 878 N N . ASP A 1 114 ? 19.062 -32.625 22.344 1 86.81 114 ASP A N 1
ATOM 879 C CA . ASP A 1 114 ? 19.766 -32.062 21.203 1 86.81 114 ASP A CA 1
ATOM 880 C C . ASP A 1 114 ? 19.906 -33.094 20.078 1 86.81 114 ASP A C 1
ATOM 882 O O . ASP A 1 114 ? 19.906 -32.75 18.906 1 86.81 114 ASP A O 1
ATOM 886 N N . LYS A 1 115 ? 19.984 -34.281 20.531 1 87.5 115 LYS A N 1
ATOM 887 C CA . LYS A 1 115 ? 20.109 -35.344 19.531 1 87.5 115 LYS A CA 1
ATOM 888 C C . LYS A 1 115 ? 18.828 -35.469 18.734 1 87.5 115 LYS A C 1
ATOM 890 O O . LYS A 1 115 ? 18.859 -35.594 17.5 1 87.5 115 LYS A O 1
ATOM 895 N N . GLU A 1 116 ? 17.734 -35.469 19.344 1 89.81 116 GLU A N 1
ATOM 896 C CA . GLU A 1 116 ? 16.438 -35.562 18.656 1 89.81 116 GLU A CA 1
ATOM 897 C C . GLU A 1 116 ? 16.188 -34.344 17.781 1 89.81 116 GLU A C 1
ATOM 899 O O . GLU A 1 116 ? 15.609 -34.438 16.703 1 89.81 116 GLU A O 1
ATOM 904 N N . LYS A 1 117 ? 16.609 -33.25 18.328 1 88 117 LYS A N 1
ATOM 905 C CA . LYS A 1 117 ? 16.484 -32 17.547 1 88 117 LYS A CA 1
ATOM 906 C C . LYS A 1 117 ? 17.266 -32.094 16.25 1 88 117 LYS A C 1
ATOM 908 O O . LYS A 1 117 ? 16.781 -31.672 15.195 1 88 117 LYS A O 1
ATOM 913 N N . GLU A 1 118 ? 18.375 -32.656 16.359 1 90.94 118 GLU A N 1
ATOM 914 C CA . GLU A 1 118 ? 19.234 -32.781 15.188 1 90.94 118 GLU A CA 1
ATOM 915 C C . GLU A 1 118 ? 18.641 -33.781 14.195 1 90.94 118 GLU A C 1
ATOM 917 O O . GLU A 1 118 ? 18.641 -33.531 12.984 1 90.94 118 GLU A O 1
ATOM 922 N N . ILE A 1 119 ? 18.172 -34.938 14.625 1 92 119 ILE A N 1
ATOM 923 C CA . ILE A 1 119 ? 17.578 -35.969 13.781 1 92 119 ILE A CA 1
ATOM 924 C C . ILE A 1 119 ? 16.359 -35.406 13.07 1 92 119 ILE A C 1
ATOM 926 O O . ILE A 1 119 ? 16.188 -35.594 11.859 1 92 119 ILE A O 1
ATOM 930 N N . LYS A 1 120 ? 15.602 -34.688 13.797 1 89.44 120 LYS A N 1
ATOM 931 C CA . LYS A 1 120 ? 14.406 -34.094 13.219 1 89.44 120 LYS A CA 1
ATOM 932 C C . LYS A 1 120 ? 14.773 -33.062 12.133 1 89.44 120 LYS A C 1
ATOM 934 O O . LYS A 1 120 ? 14.109 -33 11.094 1 89.44 120 LYS A O 1
ATOM 939 N N . ALA A 1 121 ? 15.812 -32.344 12.414 1 87.56 121 ALA A N 1
ATOM 940 C CA . ALA A 1 121 ? 16.266 -31.359 11.453 1 87.56 121 ALA A CA 1
ATOM 941 C C . ALA A 1 121 ? 16.766 -32.031 10.164 1 87.56 121 ALA A C 1
ATOM 943 O O . ALA A 1 121 ? 16.531 -31.5 9.07 1 87.56 121 ALA A O 1
ATOM 944 N N . ARG A 1 122 ? 17.438 -33.125 10.297 1 91.12 122 ARG A N 1
ATOM 945 C CA . ARG A 1 122 ? 17.953 -33.844 9.141 1 91.12 122 ARG A CA 1
ATOM 946 C C . ARG A 1 122 ? 16.812 -34.438 8.32 1 91.12 122 ARG A C 1
ATOM 948 O O . ARG A 1 122 ? 16.812 -34.344 7.094 1 91.12 122 ARG A O 1
ATOM 955 N N . TYR A 1 123 ? 15.82 -35.031 8.961 1 91.44 123 TYR A N 1
ATOM 956 C CA . TYR A 1 123 ? 14.68 -35.594 8.258 1 91.44 123 TYR A CA 1
ATOM 957 C C . TYR A 1 123 ? 13.836 -34.5 7.602 1 91.44 123 TYR A C 1
ATOM 959 O O . TYR A 1 123 ? 13.234 -34.719 6.547 1 91.44 123 TYR A O 1
ATOM 967 N N . ALA A 1 124 ? 13.844 -33.344 8.219 1 82.75 124 ALA A N 1
ATOM 968 C CA . ALA A 1 124 ? 13.062 -32.219 7.703 1 82.75 124 ALA A CA 1
ATOM 969 C C . ALA A 1 124 ? 13.555 -31.781 6.32 1 82.75 124 ALA A C 1
ATOM 971 O O . ALA A 1 124 ? 12.781 -31.266 5.516 1 82.75 124 ALA A O 1
ATOM 972 N N . LYS A 1 125 ? 14.781 -32.125 6.016 1 85.06 125 LYS A N 1
ATOM 973 C CA . LYS A 1 125 ? 15.359 -31.766 4.723 1 85.06 125 LYS A CA 1
ATOM 974 C C . LYS A 1 125 ? 14.711 -32.562 3.594 1 85.06 125 LYS A C 1
ATOM 976 O O . LYS A 1 125 ? 14.789 -32.156 2.428 1 85.06 125 LYS A O 1
ATOM 981 N N . ALA A 1 126 ? 14.062 -33.625 3.92 1 87.88 126 ALA A N 1
ATOM 982 C CA . ALA A 1 126 ? 13.445 -34.5 2.91 1 87.88 126 ALA A CA 1
ATOM 983 C C . ALA A 1 126 ? 11.93 -34.344 2.906 1 87.88 126 ALA A C 1
ATOM 985 O O . ALA A 1 126 ? 11.242 -34.938 2.072 1 87.88 126 ALA A O 1
ATOM 986 N N . LEU A 1 127 ? 11.438 -33.5 3.838 1 81.12 127 LEU A N 1
ATOM 987 C CA . LEU A 1 127 ? 10 -33.312 3.965 1 81.12 127 LEU A CA 1
ATOM 988 C C . LEU A 1 127 ? 9.492 -32.312 2.943 1 81.12 127 LEU A C 1
ATOM 990 O O . LEU A 1 127 ? 10.141 -31.281 2.705 1 81.12 127 LEU A O 1
ATOM 994 N N . GLY A 1 128 ? 8.336 -32.625 2.277 1 76.19 128 GLY A N 1
ATOM 995 C CA . GLY A 1 128 ? 7.703 -31.703 1.344 1 76.19 128 GLY A CA 1
ATOM 996 C C . GLY A 1 128 ? 8.438 -31.594 0.02 1 76.19 128 GLY A C 1
ATOM 997 O O . GLY A 1 128 ? 9.055 -32.562 -0.435 1 76.19 128 GLY A O 1
ATOM 998 N N . SER A 1 129 ? 8.156 -30.469 -0.627 1 77.44 129 SER A N 1
ATOM 999 C CA . SER A 1 129 ? 8.812 -30.234 -1.91 1 77.44 129 SER A CA 1
ATOM 1000 C C . SER A 1 129 ? 10.273 -29.844 -1.723 1 77.44 129 SER A C 1
ATOM 1002 O O . SER A 1 129 ? 10.648 -28.688 -1.972 1 77.44 129 SER A O 1
ATOM 1004 N N . ALA A 1 130 ? 11.117 -30.828 -1.436 1 81 130 ALA A N 1
ATOM 1005 C CA . ALA A 1 130 ? 12.508 -30.594 -1.047 1 81 130 ALA A CA 1
ATOM 1006 C C . ALA A 1 130 ? 13.422 -30.547 -2.27 1 81 130 ALA A C 1
ATOM 1008 O O . ALA A 1 130 ? 14.508 -29.969 -2.217 1 81 130 ALA A O 1
ATOM 1009 N N . VAL A 1 131 ? 12.984 -31.062 -3.4 1 88.44 131 VAL A N 1
ATOM 1010 C CA . VAL A 1 131 ? 13.883 -31.297 -4.527 1 88.44 131 VAL A CA 1
ATOM 1011 C C . VAL A 1 131 ? 13.867 -30.094 -5.469 1 88.44 131 VAL A C 1
ATOM 1013 O O . VAL A 1 131 ? 14.93 -29.578 -5.828 1 88.44 131 VAL A O 1
ATOM 1016 N N . ASN A 1 132 ? 12.703 -29.641 -5.832 1 85.5 132 ASN A N 1
ATOM 1017 C CA . ASN A 1 132 ? 12.523 -28.641 -6.879 1 85.5 132 ASN A CA 1
ATOM 1018 C C . ASN A 1 132 ? 13.281 -27.359 -6.559 1 85.5 132 ASN A C 1
ATOM 1020 O O . ASN A 1 132 ? 14 -26.828 -7.406 1 85.5 132 ASN A O 1
ATOM 1024 N N . PRO A 1 133 ? 13.242 -26.891 -5.301 1 82.12 133 PRO A N 1
ATOM 1025 C CA . PRO A 1 133 ? 13.938 -25.625 -5.02 1 82.12 133 PRO A CA 1
ATOM 1026 C C . PRO A 1 133 ? 15.453 -25.75 -5.172 1 82.12 133 PRO A C 1
ATOM 1028 O O . PRO A 1 133 ? 16.125 -24.75 -5.445 1 82.12 133 PRO A O 1
ATOM 1031 N N . VAL A 1 134 ? 15.938 -26.922 -5.016 1 87.12 134 VAL A N 1
ATOM 1032 C CA . VAL A 1 134 ? 17.375 -27.141 -5.09 1 87.12 134 VAL A CA 1
ATOM 1033 C C . VAL A 1 134 ? 17.828 -27.156 -6.551 1 87.12 134 VAL A C 1
ATOM 1035 O O . VAL A 1 134 ? 18.906 -26.656 -6.879 1 87.12 134 VAL A O 1
ATOM 1038 N N . LEU A 1 135 ? 16.984 -27.578 -7.371 1 92 135 LEU A N 1
ATOM 1039 C CA . LEU A 1 135 ? 17.406 -27.812 -8.75 1 92 135 LEU A CA 1
ATOM 1040 C C . LEU A 1 135 ? 16.969 -26.672 -9.656 1 92 135 LEU A C 1
ATOM 1042 O O . LEU A 1 135 ? 17.5 -26.5 -10.758 1 92 135 LEU A O 1
ATOM 1046 N N . ARG A 1 136 ? 15.93 -25.859 -9.266 1 89.5 136 ARG A N 1
ATOM 1047 C CA . ARG A 1 136 ? 15.344 -24.828 -10.117 1 89.5 136 ARG A CA 1
ATOM 1048 C C . ARG A 1 136 ? 16.141 -23.531 -10.039 1 89.5 136 ARG A C 1
ATOM 1050 O O . ARG A 1 136 ? 15.664 -22.531 -9.484 1 89.5 136 ARG A O 1
ATOM 1057 N N . GLU A 1 137 ? 17.281 -23.453 -10.719 1 91.56 137 GLU A N 1
ATOM 1058 C CA . GLU A 1 137 ? 18.156 -22.297 -10.75 1 91.56 137 GLU A CA 1
ATOM 1059 C C . GLU A 1 137 ? 17.953 -21.484 -12.023 1 91.56 137 GLU A C 1
ATOM 1061 O O . GLU A 1 137 ? 18.766 -20.625 -12.359 1 91.56 137 GLU A O 1
ATOM 1066 N N . GLY A 1 138 ? 16.938 -21.719 -12.711 1 94.44 138 GLY A N 1
ATOM 1067 C CA . GLY A 1 138 ? 16.516 -20.984 -13.898 1 94.44 138 GLY A CA 1
ATOM 1068 C C . GLY A 1 138 ? 15.031 -20.703 -13.93 1 94.44 138 GLY A C 1
ATOM 1069 O O . GLY A 1 138 ? 14.281 -21.172 -13.062 1 94.44 138 GLY A O 1
ATOM 1070 N N . ASN A 1 139 ? 14.672 -19.906 -14.898 1 96.62 139 ASN A N 1
ATOM 1071 C CA . ASN A 1 139 ? 13.258 -19.594 -15.055 1 96.62 139 ASN A CA 1
ATOM 1072 C C . ASN A 1 139 ? 12.523 -20.672 -15.852 1 96.62 139 ASN A C 1
ATOM 1074 O O . ASN A 1 139 ? 13.164 -21.531 -16.469 1 96.62 139 ASN A O 1
ATOM 1078 N N . SER A 1 140 ? 11.289 -20.672 -15.75 1 95.62 140 SER A N 1
ATOM 1079 C CA . SER A 1 140 ? 10.445 -21.734 -16.297 1 95.62 140 SER A CA 1
ATOM 1080 C C . SER A 1 140 ? 10.102 -21.469 -17.75 1 95.62 140 SER A C 1
ATOM 1082 O O . SER A 1 140 ? 9.758 -20.359 -18.125 1 95.62 140 SER A O 1
ATOM 1084 N N . ASP A 1 141 ? 10.258 -22.406 -18.594 1 96.12 141 ASP A N 1
ATOM 1085 C CA . ASP A 1 141 ? 9.742 -22.516 -19.953 1 96.12 141 ASP A CA 1
ATOM 1086 C C . ASP A 1 141 ? 8.828 -23.719 -20.109 1 96.12 141 ASP A C 1
ATOM 1088 O O . ASP A 1 141 ? 9.305 -24.844 -20.266 1 96.12 141 ASP A O 1
ATOM 1092 N N . ARG A 1 142 ? 7.566 -23.484 -20.078 1 95.25 142 ARG A N 1
ATOM 1093 C CA . ARG A 1 142 ? 6.605 -24.578 -20.172 1 95.25 142 ARG A CA 1
ATOM 1094 C C . ARG A 1 142 ? 5.773 -24.453 -21.438 1 95.25 142 ARG A C 1
ATOM 1096 O O . ARG A 1 142 ? 5.121 -23.438 -21.672 1 95.25 142 ARG A O 1
ATOM 1103 N N . ARG A 1 143 ? 5.781 -25.484 -22.297 1 93.94 143 ARG A N 1
ATOM 1104 C CA . ARG A 1 143 ? 5.078 -25.484 -23.578 1 93.94 143 ARG A CA 1
ATOM 1105 C C . ARG A 1 143 ? 4.75 -26.906 -24.031 1 93.94 143 ARG A C 1
ATOM 1107 O O . ARG A 1 143 ? 5.367 -27.859 -23.562 1 93.94 143 ARG A O 1
ATOM 1114 N N . ALA A 1 144 ? 3.816 -26.969 -24.922 1 93.12 144 ALA A N 1
ATOM 1115 C CA . ALA A 1 144 ? 3.541 -28.234 -25.578 1 93.12 144 ALA A CA 1
ATOM 1116 C C . ALA A 1 144 ? 4.57 -28.516 -26.672 1 93.12 144 ALA A C 1
ATOM 1118 O O . ALA A 1 144 ? 4.895 -27.625 -27.469 1 93.12 144 ALA A O 1
ATOM 1119 N N . ALA A 1 145 ? 5.047 -29.734 -26.703 1 91.56 145 ALA A N 1
ATOM 1120 C CA . ALA A 1 145 ? 5.875 -30.125 -27.844 1 91.56 145 ALA A CA 1
ATOM 1121 C C . ALA A 1 145 ? 5.074 -30.109 -29.141 1 91.56 145 ALA A C 1
ATOM 1123 O O . ALA A 1 145 ? 3.863 -30.344 -29.125 1 91.56 145 ALA A O 1
ATOM 1124 N N . VAL A 1 146 ? 5.707 -29.859 -30.234 1 92 146 VAL A N 1
ATOM 1125 C CA . VAL A 1 146 ? 5.062 -29.734 -31.531 1 92 146 VAL A CA 1
ATOM 1126 C C . VAL A 1 146 ? 4.25 -30.984 -31.844 1 92 146 VAL A C 1
ATOM 1128 O O . VAL A 1 146 ? 3.074 -30.891 -32.188 1 92 146 VAL A O 1
ATOM 1131 N N . PRO A 1 147 ? 4.828 -32.219 -31.641 1 91.12 147 PRO A N 1
ATOM 1132 C CA . PRO A 1 147 ? 4.043 -33.406 -31.969 1 91.12 147 PRO A CA 1
ATOM 1133 C C . PRO A 1 147 ? 2.795 -33.562 -31.094 1 91.12 147 PRO A C 1
ATOM 1135 O O . PRO A 1 147 ? 1.776 -34.062 -31.562 1 91.12 147 PRO A O 1
ATOM 1138 N N . VAL A 1 148 ? 2.881 -33.125 -29.891 1 92.81 148 VAL A N 1
ATOM 1139 C CA . VAL A 1 148 ? 1.751 -33.219 -28.969 1 92.81 148 VAL A CA 1
ATOM 1140 C C . VAL A 1 148 ? 0.642 -32.25 -29.406 1 92.81 148 VAL A C 1
ATOM 1142 O O . VAL A 1 148 ? -0.533 -32.625 -29.438 1 92.81 148 VAL A O 1
ATOM 1145 N N . LYS A 1 149 ? 0.967 -31.062 -29.766 1 95 149 LYS A N 1
ATOM 1146 C CA . LYS A 1 149 ? -0.007 -30.078 -30.219 1 95 149 LYS A CA 1
ATOM 1147 C C . LYS A 1 149 ? -0.63 -30.5 -31.547 1 95 149 LYS A C 1
ATOM 1149 O O . LYS A 1 149 ? -1.837 -30.344 -31.75 1 95 149 LYS A O 1
ATOM 1154 N N . GLU A 1 150 ? 0.163 -31.016 -32.469 1 93.94 150 GLU A N 1
ATOM 1155 C CA . GLU A 1 150 ? -0.34 -31.5 -33.75 1 93.94 150 GLU A CA 1
ATOM 1156 C C . GLU A 1 150 ? -1.307 -32.656 -33.531 1 93.94 150 GLU A C 1
ATOM 1158 O O . GLU A 1 150 ? -2.309 -32.781 -34.25 1 93.94 150 GLU A O 1
ATOM 1163 N N . TYR A 1 151 ? -0.919 -33.5 -32.625 1 93.31 151 TYR A N 1
ATOM 1164 C CA . TYR A 1 151 ? -1.826 -34.562 -32.281 1 93.31 151 TYR A CA 1
ATOM 1165 C C . TYR A 1 151 ? -3.174 -34.031 -31.828 1 93.31 151 TYR A C 1
ATOM 1167 O O . TYR A 1 151 ? -4.223 -34.562 -32.188 1 93.31 151 TYR A O 1
ATOM 1175 N N . ALA A 1 152 ? -3.17 -33.062 -31.031 1 94.12 152 ALA A N 1
ATOM 1176 C CA . ALA A 1 152 ? -4.402 -32.469 -30.516 1 94.12 152 ALA A CA 1
ATOM 1177 C C . ALA A 1 152 ? -5.234 -31.875 -31.641 1 94.12 152 ALA A C 1
ATOM 1179 O O . ALA A 1 152 ? -6.465 -31.891 -31.594 1 94.12 152 ALA A O 1
ATOM 1180 N N . PHE A 1 153 ? -4.59 -31.328 -32.688 1 95.25 153 PHE A N 1
ATOM 1181 C CA . PHE A 1 153 ? -5.297 -30.812 -33.875 1 95.25 153 PHE A CA 1
ATOM 1182 C C . PHE A 1 153 ? -6.059 -31.922 -34.594 1 95.25 153 PHE A C 1
ATOM 1184 O O . PHE A 1 153 ? -7.195 -31.719 -35 1 95.25 153 PHE A O 1
ATOM 1191 N N . LYS A 1 154 ? -5.434 -33.031 -34.594 1 94.38 154 LYS A N 1
ATOM 1192 C CA . LYS A 1 154 ? -5.973 -34.156 -35.375 1 94.38 154 LYS A CA 1
ATOM 1193 C C . LYS A 1 154 ? -7 -34.938 -34.562 1 94.38 154 LYS A C 1
ATOM 1195 O O . LYS A 1 154 ? -7.977 -35.469 -35.094 1 94.38 154 LYS A O 1
ATOM 1200 N N . TYR A 1 155 ? -6.695 -35.062 -33.281 1 93.75 155 TYR A N 1
ATOM 1201 C CA . TYR A 1 155 ? -7.551 -35.812 -32.344 1 93.75 155 TYR A CA 1
ATOM 1202 C C . TYR A 1 155 ? -7.934 -34.938 -31.156 1 93.75 155 TYR A C 1
ATOM 1204 O O . TYR A 1 155 ? -7.504 -35.219 -30.031 1 93.75 155 TYR A O 1
ATOM 1212 N N . PRO A 1 156 ? -8.828 -34.031 -31.406 1 95.56 156 PRO A N 1
ATOM 1213 C CA . PRO A 1 156 ? -9.188 -33.094 -30.344 1 95.56 156 PRO A CA 1
ATOM 1214 C C . PRO A 1 156 ? -9.945 -33.75 -29.188 1 95.56 156 PRO A C 1
ATOM 1216 O O . PRO A 1 156 ? -10.75 -34.656 -29.422 1 95.56 156 PRO A O 1
ATOM 1219 N N . HIS A 1 157 ? -9.562 -33.375 -28 1 93.62 157 HIS A N 1
ATOM 1220 C CA . HIS A 1 157 ? -10.375 -33.812 -26.859 1 93.62 157 HIS A CA 1
ATOM 1221 C C . HIS A 1 157 ? -11.695 -33.062 -26.828 1 93.62 157 HIS A C 1
ATOM 1223 O O . HIS A 1 157 ? -11.883 -32.062 -27.547 1 93.62 157 HIS A O 1
ATOM 1229 N N . SER A 1 158 ? -12.578 -33.5 -26 1 94.81 158 SER A N 1
ATOM 1230 C CA . SER A 1 158 ? -13.906 -32.906 -25.922 1 94.81 158 SER A CA 1
ATOM 1231 C C . SER A 1 158 ? -13.891 -31.625 -25.094 1 94.81 158 SER A C 1
ATOM 1233 O O . SER A 1 158 ? -13.133 -31.516 -24.109 1 94.81 158 SER A O 1
ATOM 1235 N N . MET A 1 159 ? -14.711 -30.641 -25.484 1 96.62 159 MET A N 1
ATOM 1236 C CA . MET A 1 159 ? -14.969 -29.406 -24.75 1 96.62 159 MET A CA 1
ATOM 1237 C C . MET A 1 159 ? -16.453 -29.266 -24.422 1 96.62 159 MET A C 1
ATOM 1239 O O . MET A 1 159 ? -17.312 -29.578 -25.266 1 96.62 159 MET A O 1
ATOM 1243 N N . GLY A 1 160 ? -16.719 -28.891 -23.234 1 96.56 160 GLY A N 1
ATOM 1244 C CA . GLY A 1 160 ? -18.109 -28.641 -22.891 1 96.56 160 GLY A CA 1
ATOM 1245 C C . GLY A 1 160 ? -18.688 -27.438 -23.609 1 96.56 160 GLY A C 1
ATOM 1246 O O . GLY A 1 160 ? -17.953 -26.547 -24.031 1 96.56 160 GLY A O 1
ATOM 1247 N N . LYS A 1 161 ? -20.031 -27.453 -23.75 1 96.88 161 LYS A N 1
ATOM 1248 C CA . LYS A 1 161 ? -20.719 -26.359 -24.438 1 96.88 161 LYS A CA 1
ATOM 1249 C C . LYS A 1 161 ? -20.906 -25.172 -23.516 1 96.88 161 LYS A C 1
ATOM 1251 O O . LYS A 1 161 ? -21.375 -25.312 -22.375 1 96.88 161 LYS A O 1
ATOM 1256 N N . TRP A 1 162 ? -20.5 -23.984 -23.938 1 97.75 162 TRP A N 1
ATOM 1257 C CA . TRP A 1 162 ? -20.75 -22.734 -23.234 1 97.75 162 TRP A CA 1
ATOM 1258 C C . TRP A 1 162 ? -22.016 -22.062 -23.766 1 97.75 162 TRP A C 1
ATOM 1260 O O . TRP A 1 162 ? -22.203 -21.906 -24.969 1 97.75 162 TRP A O 1
ATOM 1270 N N . LEU A 1 163 ? -22.828 -21.688 -22.875 1 96 163 LEU A N 1
ATOM 1271 C CA . LEU A 1 163 ? -24.047 -20.953 -23.219 1 96 163 LEU A CA 1
ATOM 1272 C C . LEU A 1 163 ? -23.906 -19.469 -22.875 1 96 163 LEU A C 1
ATOM 1274 O O . LEU A 1 163 ? -23.359 -19.125 -21.812 1 96 163 LEU A O 1
ATOM 1278 N N . PRO A 1 164 ? -24.422 -18.625 -23.75 1 94.44 164 PRO A N 1
ATOM 1279 C CA . PRO A 1 164 ? -24.328 -17.203 -23.453 1 94.44 164 PRO A CA 1
ATOM 1280 C C . PRO A 1 164 ? -25.047 -16.797 -22.172 1 94.44 164 PRO A C 1
ATOM 1282 O O . PRO A 1 164 ? -24.656 -15.836 -21.516 1 94.44 164 PRO A O 1
ATOM 1285 N N . GLU A 1 165 ? -25.984 -17.578 -21.719 1 96 165 GLU A N 1
ATOM 1286 C CA . GLU A 1 165 ? -26.781 -17.25 -20.547 1 96 165 GLU A CA 1
ATOM 1287 C C . GLU A 1 165 ? -26.203 -17.891 -19.281 1 96 165 GLU A C 1
ATOM 1289 O O . GLU A 1 165 ? -26.797 -17.797 -18.203 1 96 165 GLU A O 1
ATOM 1294 N N . SER A 1 166 ? -25.141 -18.562 -19.5 1 97.88 166 SER A N 1
ATOM 1295 C CA . SER A 1 166 ? -24.5 -19.172 -18.328 1 97.88 166 SER A CA 1
ATOM 1296 C C . SER A 1 166 ? -24.391 -18.172 -17.188 1 97.88 166 SER A C 1
ATOM 1298 O O . SER A 1 166 ? -24.031 -17.016 -17.391 1 97.88 166 SER A O 1
ATOM 1300 N N . LYS A 1 167 ? -24.672 -18.594 -15.977 1 98.38 167 LYS A N 1
ATOM 1301 C CA . LYS A 1 167 ? -24.578 -17.75 -14.797 1 98.38 167 LYS A CA 1
ATOM 1302 C C . LYS A 1 167 ? -23.219 -17.891 -14.117 1 98.38 167 LYS A C 1
ATOM 1304 O O . LYS A 1 167 ? -22.953 -17.219 -13.125 1 98.38 167 LYS A O 1
ATOM 1309 N N . THR A 1 168 ? -22.422 -18.766 -14.656 1 98.69 168 THR A N 1
ATOM 1310 C CA . THR A 1 168 ? -21.094 -18.984 -14.078 1 98.69 168 THR A CA 1
ATOM 1311 C C . THR A 1 168 ? -20.281 -17.688 -14.086 1 98.69 168 THR A C 1
ATOM 1313 O O . THR A 1 168 ? -20.234 -16.984 -15.094 1 98.69 168 THR A O 1
ATOM 1316 N N . HIS A 1 169 ? -19.703 -17.328 -12.953 1 98.56 169 HIS A N 1
ATOM 1317 C CA . HIS A 1 169 ? -18.859 -16.156 -12.867 1 98.56 169 HIS A CA 1
ATOM 1318 C C . HIS A 1 169 ? -17.875 -16.25 -11.703 1 98.56 169 HIS A C 1
ATOM 1320 O O . HIS A 1 169 ? -18.016 -17.141 -10.852 1 98.56 169 HIS A O 1
ATOM 1326 N N . VAL A 1 170 ? -16.875 -15.43 -11.727 1 98.62 170 VAL A N 1
ATOM 1327 C CA . VAL A 1 170 ? -15.852 -15.375 -10.688 1 98.62 170 VAL A CA 1
ATOM 1328 C C . VAL A 1 170 ? -16.125 -14.195 -9.758 1 98.62 170 VAL A C 1
ATOM 1330 O O . VAL A 1 170 ? -16.484 -13.109 -10.211 1 98.62 170 VAL A O 1
ATOM 1333 N N . SER A 1 171 ? -16.031 -14.43 -8.461 1 98.38 171 SER A N 1
ATOM 1334 C CA . SER A 1 171 ? -16.156 -13.359 -7.473 1 98.38 171 SER A CA 1
ATOM 1335 C C . SER A 1 171 ? -14.859 -13.211 -6.672 1 98.38 171 SER A C 1
ATOM 1337 O O . SER A 1 171 ? -14.211 -14.203 -6.332 1 98.38 171 SER A O 1
ATOM 1339 N N . SER A 1 172 ? -14.492 -11.984 -6.375 1 98.38 172 SER A N 1
ATOM 1340 C CA . SER A 1 172 ? -13.328 -11.656 -5.562 1 98.38 172 SER A CA 1
ATOM 1341 C C . SER A 1 172 ? -13.594 -10.453 -4.672 1 98.38 172 SER A C 1
ATOM 1343 O O . SER A 1 172 ? -14.586 -9.742 -4.859 1 98.38 172 SER A O 1
ATOM 1345 N N . MET A 1 173 ? -12.773 -10.273 -3.711 1 97.88 173 MET A N 1
ATOM 1346 C CA . MET A 1 173 ? -12.867 -9.109 -2.838 1 97.88 173 MET A CA 1
ATOM 1347 C C . MET A 1 173 ? -12.656 -7.82 -3.627 1 97.88 173 MET A C 1
ATOM 1349 O O . MET A 1 173 ? -12.023 -7.832 -4.688 1 97.88 173 MET A O 1
ATOM 1353 N N . GLU A 1 174 ? -13.211 -6.746 -3.115 1 95.25 174 GLU A N 1
ATOM 1354 C CA . GLU A 1 174 ? -13.055 -5.449 -3.766 1 95.25 174 GLU A CA 1
ATOM 1355 C C . GLU A 1 174 ? -12 -4.598 -3.059 1 95.25 174 GLU A C 1
ATOM 1357 O O . GLU A 1 174 ? -11.531 -3.604 -3.609 1 95.25 174 GLU A O 1
ATOM 1362 N N . ASP A 1 175 ? -11.68 -4.922 -1.886 1 96.62 175 ASP A N 1
ATOM 1363 C CA . ASP A 1 175 ? -10.664 -4.285 -1.06 1 96.62 175 ASP A CA 1
ATOM 1364 C C . ASP A 1 175 ? -10.266 -5.176 0.116 1 96.62 175 ASP A C 1
ATOM 1366 O O . ASP A 1 175 ? -10.859 -6.238 0.322 1 96.62 175 ASP A O 1
ATOM 1370 N N . GLY A 1 176 ? -9.188 -4.859 0.811 1 97.5 176 GLY A N 1
ATOM 1371 C CA . GLY A 1 176 ? -8.789 -5.57 2.016 1 97.5 176 GLY A CA 1
ATOM 1372 C C . GLY A 1 176 ? -8.039 -6.855 1.728 1 97.5 176 GLY A C 1
ATOM 1373 O O . GLY A 1 176 ? -7.656 -7.578 2.652 1 97.5 176 GLY A O 1
ATOM 1374 N N . ASP A 1 177 ? -7.82 -7.195 0.45 1 97.88 177 ASP A N 1
ATOM 1375 C CA . ASP A 1 177 ? -7.098 -8.398 0.052 1 97.88 177 ASP A CA 1
ATOM 1376 C C . ASP A 1 177 ? -5.605 -8.117 -0.116 1 97.88 177 ASP A C 1
ATOM 1378 O O . ASP A 1 177 ? -5.141 -7.016 0.19 1 97.88 177 ASP A O 1
ATOM 1382 N N . PHE A 1 178 ? -4.809 -9.086 -0.499 1 97.12 178 PHE A N 1
ATOM 1383 C CA . PHE A 1 178 ? -3.377 -8.914 -0.705 1 97.12 178 PHE A CA 1
ATOM 1384 C C . PHE A 1 178 ? -3.105 -7.855 -1.768 1 97.12 178 PHE A C 1
ATOM 1386 O O . PHE A 1 178 ? -2.119 -7.121 -1.681 1 97.12 178 PHE A O 1
ATOM 1393 N N . TYR A 1 179 ? -3.924 -7.781 -2.768 1 97.19 179 TYR A N 1
ATOM 1394 C CA . TYR A 1 179 ? -3.822 -6.824 -3.865 1 97.19 179 TYR A CA 1
ATOM 1395 C C . TYR A 1 179 ? -3.852 -5.395 -3.344 1 97.19 179 TYR A C 1
ATOM 1397 O O . TYR A 1 179 ? -3.062 -4.551 -3.779 1 97.19 179 TYR A O 1
ATOM 1405 N N . SER A 1 180 ? -4.738 -5.133 -2.387 1 95.69 180 SER A N 1
ATOM 1406 C CA . SER A 1 180 ? -4.984 -3.781 -1.894 1 95.69 180 SER A CA 1
ATOM 1407 C C . SER A 1 180 ? -3.824 -3.287 -1.035 1 95.69 180 SER A C 1
ATOM 1409 O O . SER A 1 180 ? -3.527 -2.09 -1.012 1 95.69 180 SER A O 1
ATOM 1411 N N . HIS A 1 181 ? -3.184 -4.152 -0.32 1 97.44 181 HIS A N 1
ATOM 1412 C CA . HIS A 1 181 ? -2.264 -3.736 0.733 1 97.44 181 HIS A CA 1
ATOM 1413 C C . HIS A 1 181 ? -0.812 -3.898 0.292 1 97.44 181 HIS A C 1
ATOM 1415 O O . HIS A 1 181 ? 0.109 -3.676 1.08 1 97.44 181 HIS A O 1
ATOM 1421 N N . GLU A 1 182 ? -0.589 -4.23 -0.958 1 97.5 182 GLU A N 1
ATOM 1422 C CA . GLU A 1 182 ? 0.753 -4.582 -1.413 1 97.5 182 GLU A CA 1
ATOM 1423 C C . GLU A 1 182 ? 1.677 -3.369 -1.398 1 97.5 182 GLU A C 1
ATOM 1425 O O . GLU A 1 182 ? 1.308 -2.295 -1.879 1 97.5 182 GLU A O 1
ATOM 1430 N N . LYS A 1 183 ? 2.822 -3.518 -0.746 1 97.69 183 LYS A N 1
ATOM 1431 C CA . LYS A 1 183 ? 3.938 -2.576 -0.78 1 97.69 183 LYS A CA 1
ATOM 1432 C C . LYS A 1 183 ? 5.203 -3.24 -1.317 1 97.69 183 LYS A C 1
ATOM 1434 O O . LYS A 1 183 ? 5.375 -4.453 -1.189 1 97.69 183 LYS A O 1
ATOM 1439 N N . SER A 1 184 ? 6.023 -2.445 -1.989 1 98.06 184 SER A N 1
ATOM 1440 C CA . SER A 1 184 ? 7.219 -3.025 -2.6 1 98.06 184 SER A CA 1
ATOM 1441 C C . SER A 1 184 ? 8.344 -2.004 -2.688 1 98.06 184 SER A C 1
ATOM 1443 O O . SER A 1 184 ? 8.102 -0.812 -2.883 1 98.06 184 SER A O 1
ATOM 1445 N N . VAL A 1 185 ? 9.586 -2.441 -2.469 1 97.56 185 VAL A N 1
ATOM 1446 C CA . VAL A 1 185 ? 10.758 -1.583 -2.605 1 97.56 185 VAL A CA 1
ATOM 1447 C C . VAL A 1 185 ? 11.852 -2.32 -3.377 1 97.56 185 VAL A C 1
ATOM 1449 O O . VAL A 1 185 ? 11.883 -3.553 -3.389 1 97.56 185 VAL A O 1
ATOM 1452 N N . THR A 1 186 ? 12.648 -1.621 -4.117 1 97.69 186 THR A N 1
ATOM 1453 C CA . THR A 1 186 ? 13.883 -2.135 -4.699 1 97.69 186 THR A CA 1
ATOM 1454 C C . THR A 1 186 ? 15.094 -1.696 -3.881 1 97.69 186 THR A C 1
ATOM 1456 O O . THR A 1 186 ? 15.281 -0.503 -3.639 1 97.69 186 THR A O 1
ATOM 1459 N N . LEU A 1 187 ? 15.914 -2.637 -3.518 1 97.44 187 LEU A N 1
ATOM 1460 C CA . LEU A 1 187 ? 17.031 -2.35 -2.625 1 97.44 187 LEU A CA 1
ATOM 1461 C C . LEU A 1 187 ? 18.156 -1.643 -3.373 1 97.44 187 LEU A C 1
ATOM 1463 O O . LEU A 1 187 ? 18.484 -2.014 -4.504 1 97.44 187 LEU A O 1
ATOM 1467 N N . LYS A 1 188 ? 18.734 -0.668 -2.734 1 93.75 188 LYS A N 1
ATOM 1468 C CA . LYS A 1 188 ? 19.891 0.042 -3.297 1 93.75 188 LYS A CA 1
ATOM 1469 C C . LYS A 1 188 ? 21.188 -0.703 -3.018 1 93.75 188 LYS A C 1
ATOM 1471 O O . LYS A 1 188 ? 22.094 -0.719 -3.854 1 93.75 188 LYS A O 1
ATOM 1476 N N . GLU A 1 189 ? 21.281 -1.276 -1.823 1 95.75 189 GLU A N 1
ATOM 1477 C CA . GLU A 1 189 ? 22.453 -2.014 -1.354 1 95.75 189 GLU A CA 1
ATOM 1478 C C . GLU A 1 189 ? 22.047 -3.328 -0.69 1 95.75 189 GLU A C 1
ATOM 1480 O O . GLU A 1 189 ? 20.922 -3.453 -0.184 1 95.75 189 GLU A O 1
ATOM 1485 N N . PRO A 1 190 ? 23 -4.348 -0.736 1 97.75 190 PRO A N 1
ATOM 1486 C CA . PRO A 1 190 ? 22.688 -5.586 -0.021 1 97.75 190 PRO A CA 1
ATOM 1487 C C . PRO A 1 190 ? 22.547 -5.379 1.485 1 97.75 190 PRO A C 1
ATOM 1489 O O . PRO A 1 190 ? 23.25 -4.547 2.066 1 97.75 190 PRO A O 1
ATOM 1492 N N . CYS A 1 191 ? 21.641 -6.09 2.084 1 97.69 191 CYS A N 1
ATOM 1493 C CA . CYS A 1 191 ? 21.5 -6.012 3.533 1 97.69 191 CYS A CA 1
ATOM 1494 C C . CYS A 1 191 ? 20.859 -7.285 4.086 1 97.69 191 CYS A C 1
ATOM 1496 O O . CYS A 1 191 ? 20.484 -8.18 3.324 1 97.69 191 CYS A O 1
ATOM 1498 N N . GLU A 1 192 ? 20.906 -7.414 5.387 1 98.19 192 GLU A N 1
ATOM 1499 C CA . GLU A 1 192 ? 20.188 -8.453 6.125 1 98.19 192 GLU A CA 1
ATOM 1500 C C . GLU A 1 192 ? 19.047 -7.859 6.93 1 98.19 192 GLU A C 1
ATOM 1502 O O . GLU A 1 192 ? 19.188 -6.801 7.547 1 98.19 192 GLU A O 1
ATOM 1507 N N . VAL A 1 193 ? 17.922 -8.555 6.867 1 98.31 193 VAL A N 1
ATOM 1508 C CA . VAL A 1 193 ? 16.75 -7.996 7.523 1 98.31 193 VAL A CA 1
ATOM 1509 C C . VAL A 1 193 ? 16.125 -9.039 8.445 1 98.31 193 VAL A C 1
ATOM 1511 O O . VAL A 1 193 ? 16.438 -10.234 8.344 1 98.31 193 VAL A O 1
ATOM 1514 N N . ARG A 1 194 ? 15.352 -8.648 9.336 1 97.94 194 ARG A N 1
ATOM 1515 C CA . ARG A 1 194 ? 14.492 -9.477 10.172 1 97.94 194 ARG A CA 1
ATOM 1516 C C . ARG A 1 194 ? 13.031 -9.055 10.047 1 97.94 194 ARG A C 1
ATOM 1518 O O . ARG A 1 194 ? 12.742 -7.891 9.758 1 97.94 194 ARG A O 1
ATOM 1525 N N . ILE A 1 195 ? 12.102 -9.969 10.188 1 97.88 195 ILE A N 1
ATOM 1526 C CA . ILE A 1 195 ? 10.672 -9.695 10.242 1 97.88 195 ILE A CA 1
ATOM 1527 C C . ILE A 1 195 ? 10.195 -9.773 11.695 1 97.88 195 ILE A C 1
ATOM 1529 O O . ILE A 1 195 ? 10.461 -10.75 12.391 1 97.88 195 ILE A O 1
ATOM 1533 N N . GLU A 1 196 ? 9.547 -8.742 12.125 1 98.25 196 GLU A N 1
ATOM 1534 C CA . GLU A 1 196 ? 9.109 -8.734 13.516 1 98.25 196 GLU A CA 1
ATOM 1535 C C . GLU A 1 196 ? 7.703 -8.164 13.648 1 98.25 196 GLU A C 1
ATOM 1537 O O . GLU A 1 196 ? 7.211 -7.488 12.742 1 98.25 196 GLU A O 1
ATOM 1542 N N . HIS A 1 197 ? 7.035 -8.516 14.734 1 98.12 197 HIS A N 1
ATOM 1543 C CA . HIS A 1 197 ? 5.738 -7.98 15.141 1 98.12 197 HIS A CA 1
ATOM 1544 C C . HIS A 1 197 ? 5.883 -7.02 16.312 1 98.12 197 HIS A C 1
ATOM 1546 O O . HIS A 1 197 ? 6.457 -7.375 17.344 1 98.12 197 HIS A O 1
ATOM 1552 N N . LEU A 1 198 ? 5.516 -5.773 16.094 1 97.56 198 LEU A N 1
ATOM 1553 C CA . LEU A 1 198 ? 5.453 -4.75 17.141 1 97.56 198 LEU A CA 1
ATOM 1554 C C . LEU A 1 198 ? 4.027 -4.59 17.656 1 97.56 198 LEU A C 1
ATOM 1556 O O . LEU A 1 198 ? 3.156 -4.082 16.938 1 97.56 198 LEU A O 1
ATOM 1560 N N . SER A 1 199 ? 3.799 -5 18.922 1 95.81 199 SER A N 1
ATOM 1561 C CA . SER A 1 199 ? 2.457 -4.926 19.5 1 95.81 199 SER A CA 1
ATOM 1562 C C . SER A 1 199 ? 2.068 -3.486 19.812 1 95.81 199 SER A C 1
ATOM 1564 O O . SER A 1 199 ? 2.91 -2.588 19.766 1 95.81 199 SER A O 1
ATOM 1566 N N . GLU A 1 200 ? 0.804 -3.275 20.156 1 90 200 GLU A N 1
ATOM 1567 C CA . GLU A 1 200 ? 0.317 -1.949 20.516 1 90 200 GLU A CA 1
ATOM 1568 C C . GLU A 1 200 ? 0.967 -1.461 21.812 1 90 200 GLU A C 1
ATOM 1570 O O . GLU A 1 200 ? 1.07 -0.254 22.047 1 90 200 GLU A O 1
ATOM 1575 N N . GLU A 1 201 ? 1.449 -2.396 22.578 1 88 201 GLU A N 1
ATOM 1576 C CA . GLU A 1 201 ? 2.064 -2.051 23.859 1 88 201 GLU A CA 1
ATOM 1577 C C . GLU A 1 201 ? 3.572 -1.865 23.703 1 88 201 GLU A C 1
ATOM 1579 O O . GLU A 1 201 ? 4.266 -1.583 24.688 1 88 201 GLU A O 1
ATOM 1584 N N . GLY A 1 202 ? 4.043 -2.084 22.547 1 90 202 GLY A N 1
ATOM 1585 C CA . GLY A 1 202 ? 5.453 -1.816 22.297 1 90 202 GLY A CA 1
ATOM 1586 C C . GLY A 1 202 ? 6.32 -3.059 22.391 1 90 202 GLY A C 1
ATOM 1587 O O . GLY A 1 202 ? 7.543 -2.98 22.25 1 90 202 GLY A O 1
ATOM 1588 N N . LYS A 1 203 ? 5.691 -4.156 22.531 1 94.5 203 LYS A N 1
ATOM 1589 C CA . LYS A 1 203 ? 6.441 -5.406 22.594 1 94.5 203 LYS A CA 1
ATOM 1590 C C . LYS A 1 203 ? 6.832 -5.887 21.203 1 94.5 203 LYS A C 1
ATOM 1592 O O . LYS A 1 203 ? 6 -5.91 20.297 1 94.5 203 LYS A O 1
ATOM 1597 N N . VAL A 1 204 ? 8.141 -6.305 21.062 1 96.69 204 VAL A N 1
ATOM 1598 C CA . VAL A 1 204 ? 8.648 -6.781 19.781 1 96.69 204 VAL A CA 1
ATOM 1599 C C . VAL A 1 204 ? 8.797 -8.297 19.812 1 96.69 204 VAL A C 1
ATOM 1601 O O . VAL A 1 204 ? 9.43 -8.852 20.719 1 96.69 204 VAL A O 1
ATOM 1604 N N . THR A 1 205 ? 8.18 -9.039 18.875 1 97.38 205 THR A N 1
ATOM 1605 C CA . THR A 1 205 ? 8.344 -10.469 18.656 1 97.38 205 THR A CA 1
ATOM 1606 C C . THR A 1 205 ? 8.969 -10.742 17.297 1 97.38 205 THR A C 1
ATOM 1608 O O . THR A 1 205 ? 8.438 -10.328 16.266 1 97.38 205 THR A O 1
ATOM 1611 N N . VAL A 1 206 ? 10.086 -11.477 17.312 1 97.25 206 VAL A N 1
ATOM 1612 C CA . VAL A 1 206 ? 10.758 -11.789 16.062 1 97.25 206 VAL A CA 1
ATOM 1613 C C . VAL A 1 206 ? 10.055 -12.953 15.367 1 97.25 206 VAL A C 1
ATOM 1615 O O . VAL A 1 206 ? 9.883 -14.023 15.961 1 97.25 206 VAL A O 1
ATOM 1618 N N . LEU A 1 207 ? 9.594 -12.758 14.172 1 96.5 207 LEU A N 1
ATOM 1619 C CA . LEU A 1 207 ? 8.914 -13.797 13.391 1 96.5 207 LEU A CA 1
ATOM 1620 C C . LEU A 1 207 ? 9.906 -14.539 12.508 1 96.5 207 LEU A C 1
ATOM 1622 O O . LEU A 1 207 ? 9.789 -15.75 12.312 1 96.5 207 LEU A O 1
ATOM 1626 N N . LYS A 1 208 ? 10.852 -13.883 11.867 1 94.81 208 LYS A N 1
ATOM 1627 C CA . LYS A 1 208 ? 11.961 -14.406 11.078 1 94.81 208 LYS A CA 1
ATOM 1628 C C . LYS A 1 208 ? 13.25 -13.656 11.391 1 94.81 208 LYS A C 1
ATOM 1630 O O . LYS A 1 208 ? 13.344 -12.445 11.164 1 94.81 208 LYS A O 1
ATOM 1635 N N . ASP A 1 209 ? 14.242 -14.312 11.844 1 95.12 209 ASP A N 1
ATOM 1636 C CA . ASP A 1 209 ? 15.406 -13.688 12.469 1 95.12 209 ASP A CA 1
ATOM 1637 C C . ASP A 1 209 ? 16.344 -13.086 11.422 1 95.12 209 ASP A C 1
ATOM 1639 O O . ASP A 1 209 ? 17.016 -12.094 11.688 1 95.12 209 ASP A O 1
ATOM 1643 N N . LYS A 1 210 ? 16.391 -13.812 10.273 1 95.44 210 LYS A N 1
ATOM 1644 C CA . LYS A 1 210 ? 17.359 -13.305 9.305 1 95.44 210 LYS A CA 1
ATOM 1645 C C . LYS A 1 210 ? 16.953 -13.688 7.883 1 95.44 210 LYS A C 1
ATOM 1647 O O . LYS A 1 210 ? 16.594 -14.836 7.621 1 95.44 210 LYS A O 1
ATOM 1652 N N . LEU A 1 211 ? 17.016 -12.719 7.02 1 94.5 211 LEU A N 1
ATOM 1653 C CA . LEU A 1 211 ? 16.844 -12.852 5.578 1 94.5 211 LEU A CA 1
ATOM 1654 C C . LEU A 1 211 ? 17.875 -12.016 4.828 1 94.5 211 LEU A C 1
ATOM 1656 O O . LEU A 1 211 ? 18.047 -10.828 5.117 1 94.5 211 LEU A O 1
ATOM 1660 N N . ALA A 1 212 ? 18.578 -12.656 3.945 1 96.88 212 ALA A N 1
ATOM 1661 C CA . ALA A 1 212 ? 19.578 -11.945 3.156 1 96.88 212 ALA A CA 1
ATOM 1662 C C . ALA A 1 212 ? 18.953 -11.344 1.896 1 96.88 212 ALA A C 1
ATOM 1664 O O . ALA A 1 212 ? 18.188 -12.016 1.203 1 96.88 212 ALA A O 1
ATOM 1665 N N . LEU A 1 213 ? 19.203 -10.078 1.618 1 97.62 213 LEU A N 1
ATOM 1666 C CA . LEU A 1 213 ? 18.75 -9.367 0.427 1 97.62 213 LEU A CA 1
ATOM 1667 C C . LEU A 1 213 ? 19.922 -8.867 -0.394 1 97.62 213 LEU A C 1
ATOM 1669 O O . LEU A 1 213 ? 20.953 -8.461 0.166 1 97.62 213 LEU A O 1
ATOM 1673 N N . GLN A 1 214 ? 19.828 -8.891 -1.716 1 98.12 214 GLN A N 1
ATOM 1674 C CA . GLN A 1 214 ? 20.891 -8.461 -2.621 1 98.12 214 GLN A CA 1
ATOM 1675 C C . GLN A 1 214 ? 20.609 -7.066 -3.178 1 98.12 214 GLN A C 1
ATOM 1677 O O . GLN A 1 214 ? 19.5 -6.531 -3.006 1 98.12 214 GLN A O 1
ATOM 1682 N N . LYS A 1 215 ? 21.672 -6.488 -3.752 1 97.69 215 LYS A N 1
ATOM 1683 C CA . LYS A 1 215 ? 21.5 -5.234 -4.48 1 97.69 215 LYS A CA 1
ATOM 1684 C C . LYS A 1 215 ? 20.5 -5.395 -5.617 1 97.69 215 LYS A C 1
ATOM 1686 O O . LYS A 1 215 ? 20.5 -6.402 -6.324 1 97.69 215 LYS A O 1
ATOM 1691 N N . ASP A 1 216 ? 19.578 -4.441 -5.77 1 97.62 216 ASP A N 1
ATOM 1692 C CA . ASP A 1 216 ? 18.594 -4.332 -6.844 1 97.62 216 ASP A CA 1
ATOM 1693 C C . ASP A 1 216 ? 17.516 -5.41 -6.723 1 97.62 216 ASP A C 1
ATOM 1695 O O . ASP A 1 216 ? 16.75 -5.645 -7.664 1 97.62 216 ASP A O 1
ATOM 1699 N N . GLU A 1 217 ? 17.516 -6.125 -5.539 1 98 217 GLU A N 1
ATOM 1700 C CA . GLU A 1 217 ? 16.469 -7.102 -5.277 1 98 217 GLU A CA 1
ATOM 1701 C C . GLU A 1 217 ? 15.133 -6.414 -4.988 1 98 217 GLU A C 1
ATOM 1703 O O . GLU A 1 217 ? 15.102 -5.359 -4.348 1 98 217 GLU A O 1
ATOM 1708 N N . VAL A 1 218 ? 14.07 -6.91 -5.555 1 98.06 218 VAL A N 1
ATOM 1709 C CA . VAL A 1 218 ? 12.727 -6.41 -5.27 1 98.06 218 VAL A CA 1
ATOM 1710 C C . VAL A 1 218 ? 12.148 -7.137 -4.055 1 98.06 218 VAL A C 1
ATOM 1712 O O . VAL A 1 218 ? 12.117 -8.367 -4.016 1 98.06 218 VAL A O 1
ATOM 1715 N N . LEU A 1 219 ? 11.766 -6.375 -3.033 1 97.38 219 LEU A N 1
ATOM 1716 C CA . LEU A 1 219 ? 11.141 -6.879 -1.815 1 97.38 219 LEU A CA 1
ATOM 1717 C C . LEU A 1 219 ? 9.68 -6.441 -1.732 1 97.38 219 LEU A C 1
ATOM 1719 O O . LEU A 1 219 ? 9.367 -5.27 -1.952 1 97.38 219 LEU A O 1
ATOM 1723 N N . ASP A 1 220 ? 8.82 -7.395 -1.457 1 95.88 220 ASP A N 1
ATOM 1724 C CA . ASP A 1 220 ? 7.383 -7.133 -1.419 1 95.88 220 ASP A CA 1
ATOM 1725 C C . ASP A 1 220 ? 6.754 -7.695 -0.147 1 95.88 220 ASP A C 1
ATOM 1727 O O . ASP A 1 220 ? 7.223 -8.703 0.39 1 95.88 220 ASP A O 1
ATOM 1731 N N . ALA A 1 221 ? 5.73 -7 0.389 1 96.94 221 ALA A N 1
ATOM 1732 C CA . ALA A 1 221 ? 4.922 -7.512 1.493 1 96.94 221 ALA A CA 1
ATOM 1733 C C . ALA A 1 221 ? 3.469 -7.062 1.362 1 96.94 221 ALA A C 1
ATOM 1735 O O . ALA A 1 221 ? 3.184 -6.031 0.751 1 96.94 221 ALA A O 1
ATOM 1736 N N . SER A 1 222 ? 2.549 -7.809 1.862 1 97.12 222 SER A N 1
ATOM 1737 C CA . SER A 1 222 ? 1.117 -7.523 1.862 1 97.12 222 SER A CA 1
ATOM 1738 C C . SER A 1 222 ? 0.405 -8.266 2.988 1 97.12 222 SER A C 1
ATOM 1740 O O . SER A 1 222 ? 1.028 -9.031 3.723 1 97.12 222 SER A O 1
ATOM 1742 N N . PHE A 1 223 ? -0.864 -8.039 3.211 1 97.44 223 PHE A N 1
ATOM 1743 C CA . PHE A 1 223 ? -1.614 -8.797 4.199 1 97.44 223 PHE A CA 1
ATOM 1744 C C . PHE A 1 223 ? -3.078 -8.922 3.797 1 97.44 223 PHE A C 1
ATOM 1746 O O . PHE A 1 223 ? -3.57 -8.125 2.988 1 97.44 223 PHE A O 1
ATOM 1753 N N . MET A 1 224 ? -3.766 -9.914 4.242 1 98 224 MET A N 1
ATOM 1754 C CA . MET A 1 224 ? -5.195 -10.172 4.082 1 98 224 MET A CA 1
ATOM 1755 C C . MET A 1 224 ? -5.961 -9.766 5.336 1 98 224 MET A C 1
ATOM 1757 O O . MET A 1 224 ? -5.711 -10.297 6.422 1 98 224 MET A O 1
ATOM 1761 N N . ASN A 1 225 ? -6.836 -8.781 5.168 1 98.38 225 ASN A N 1
ATOM 1762 C CA . ASN A 1 225 ? -7.758 -8.453 6.254 1 98.38 225 ASN A CA 1
ATOM 1763 C C . ASN A 1 225 ? -8.828 -9.531 6.422 1 98.38 225 ASN A C 1
ATOM 1765 O O . ASN A 1 225 ? -9.812 -9.547 5.688 1 98.38 225 ASN A O 1
ATOM 1769 N N . CYS A 1 226 ? -8.719 -10.336 7.461 1 98.44 226 CYS A N 1
ATOM 1770 C CA . CYS A 1 226 ? -9.539 -11.547 7.543 1 98.44 226 CYS A CA 1
ATOM 1771 C C . CYS A 1 226 ? -10.953 -11.211 7.996 1 98.44 226 CYS A C 1
ATOM 1773 O O . CYS A 1 226 ? -11.891 -11.961 7.715 1 98.44 226 CYS A O 1
ATOM 1775 N N . LYS A 1 227 ? -11.164 -10.094 8.703 1 97.69 227 LYS A N 1
ATOM 1776 C CA . LYS A 1 227 ? -12.523 -9.648 8.984 1 97.69 227 LYS A CA 1
ATOM 1777 C C . LYS A 1 227 ? -13.281 -9.344 7.699 1 97.69 227 LYS A C 1
ATOM 1779 O O . LYS A 1 227 ? -14.445 -9.734 7.547 1 97.69 227 LYS A O 1
ATOM 1784 N N . MET A 1 228 ? -12.656 -8.672 6.828 1 97.81 228 MET A N 1
ATOM 1785 C CA . MET A 1 228 ? -13.258 -8.336 5.543 1 97.81 228 MET A CA 1
ATOM 1786 C C . MET A 1 228 ? -13.43 -9.578 4.676 1 97.81 228 MET A C 1
ATOM 1788 O O . MET A 1 228 ? -14.391 -9.688 3.916 1 97.81 228 MET A O 1
ATOM 1792 N N . LEU A 1 229 ? -12.461 -10.516 4.777 1 98.62 229 LEU A N 1
ATOM 1793 C CA . LEU A 1 229 ? -12.555 -11.781 4.059 1 98.62 229 LEU A CA 1
ATOM 1794 C C . LEU A 1 229 ? -13.812 -12.539 4.465 1 98.62 229 LEU A C 1
ATOM 1796 O O . LEU A 1 229 ? -14.531 -13.062 3.607 1 98.62 229 LEU A O 1
ATOM 1800 N N . ARG A 1 230 ? -14.078 -12.625 5.746 1 98.19 230 ARG A N 1
ATOM 1801 C CA . ARG A 1 230 ? -15.25 -13.336 6.246 1 98.19 230 ARG A CA 1
ATOM 1802 C C . ARG A 1 230 ? -16.547 -12.695 5.742 1 98.19 230 ARG A C 1
ATOM 1804 O O . ARG A 1 230 ? -17.484 -13.391 5.352 1 98.19 230 ARG A O 1
ATOM 1811 N N . ARG A 1 231 ? -16.578 -11.375 5.785 1 97.56 231 ARG A N 1
ATOM 1812 C CA . ARG A 1 231 ? -17.734 -10.672 5.258 1 97.56 231 ARG A CA 1
ATOM 1813 C C . ARG A 1 231 ? -17.938 -10.977 3.775 1 97.56 231 ARG A C 1
ATOM 1815 O O . ARG A 1 231 ? -19.062 -11.164 3.318 1 97.56 231 ARG A O 1
ATOM 1822 N N . PHE A 1 232 ? -16.938 -10.977 3.059 1 98.31 232 PHE A N 1
ATOM 1823 C CA . PHE A 1 232 ? -16.969 -11.305 1.64 1 98.31 232 PHE A CA 1
ATOM 1824 C C . PHE A 1 232 ? -17.578 -12.688 1.422 1 98.31 232 PHE A C 1
ATOM 1826 O O . PHE A 1 232 ? -18.453 -12.859 0.572 1 98.31 232 PHE A O 1
ATOM 1833 N N . TYR A 1 233 ? -17.031 -13.695 2.189 1 98.81 233 TYR A N 1
ATOM 1834 C CA . TYR A 1 233 ? -17.562 -15.047 2.064 1 98.81 233 TYR A CA 1
ATOM 1835 C C . TYR A 1 233 ? -19.062 -15.078 2.342 1 98.81 233 TYR A C 1
ATOM 1837 O O . TYR A 1 233 ? -19.828 -15.68 1.586 1 98.81 233 TYR A O 1
ATOM 1845 N N . GLU A 1 234 ? -19.469 -14.422 3.381 1 98.5 234 GLU A N 1
ATOM 1846 C CA . GLU A 1 234 ? -20.891 -14.414 3.746 1 98.5 234 GLU A CA 1
ATOM 1847 C C . GLU A 1 234 ? -21.734 -13.805 2.637 1 98.5 234 GLU A C 1
ATOM 1849 O O . GLU A 1 234 ? -22.812 -14.336 2.309 1 98.5 234 GLU A O 1
ATOM 1854 N N . GLU A 1 235 ? -21.25 -12.758 2.072 1 98.31 235 GLU A N 1
ATOM 1855 C CA . GLU A 1 235 ? -21.953 -12.086 0.989 1 98.31 235 GLU A CA 1
ATOM 1856 C C . GLU A 1 235 ? -22.047 -12.977 -0.247 1 98.31 235 GLU A C 1
ATOM 1858 O O . GLU A 1 235 ? -23.094 -13.07 -0.886 1 98.31 235 GLU A O 1
ATOM 1863 N N . GLN A 1 236 ? -20.938 -13.57 -0.588 1 98.62 236 GLN A N 1
ATOM 1864 C CA . GLN A 1 236 ? -20.891 -14.391 -1.791 1 98.62 236 GLN A CA 1
ATOM 1865 C C . GLN A 1 236 ? -21.75 -15.641 -1.634 1 98.62 236 GLN A C 1
ATOM 1867 O O . GLN A 1 236 ? -22.391 -16.094 -2.594 1 98.62 236 GLN A O 1
ATOM 1872 N N . ILE A 1 237 ? -21.766 -16.219 -0.45 1 98.62 237 ILE A N 1
ATOM 1873 C CA . ILE A 1 237 ? -22.625 -17.375 -0.17 1 98.62 237 ILE A CA 1
ATOM 1874 C C . ILE A 1 237 ? -24.094 -16.969 -0.328 1 98.62 237 ILE A C 1
ATOM 1876 O O . ILE A 1 237 ? -24.859 -17.672 -0.995 1 98.62 237 ILE A O 1
ATOM 1880 N N . ALA A 1 238 ? -24.469 -15.891 0.228 1 98.5 238 ALA A N 1
ATOM 1881 C CA . ALA A 1 238 ? -25.844 -15.398 0.12 1 98.5 238 ALA A CA 1
ATOM 1882 C C . ALA A 1 238 ? -26.219 -15.133 -1.336 1 98.5 238 ALA A C 1
ATOM 1884 O O . ALA A 1 238 ? -27.328 -15.461 -1.768 1 98.5 238 ALA A O 1
ATOM 1885 N N . GLU A 1 239 ? -25.344 -14.578 -2.074 1 98.38 239 GLU A N 1
ATOM 1886 C CA . GLU A 1 239 ? -25.609 -14.242 -3.469 1 98.38 239 GLU A CA 1
ATOM 1887 C C . GLU A 1 239 ? -25.734 -15.5 -4.324 1 98.38 239 GLU A C 1
ATOM 1889 O O . GLU A 1 239 ? -26.531 -15.539 -5.262 1 98.38 239 GLU A O 1
ATOM 1894 N N . ALA A 1 240 ? -24.844 -16.438 -4.07 1 98.62 240 ALA A N 1
ATOM 1895 C CA . ALA A 1 240 ? -24.953 -17.688 -4.797 1 98.62 240 ALA A CA 1
ATOM 1896 C C . ALA A 1 240 ? -26.328 -18.312 -4.605 1 98.62 240 ALA A C 1
ATOM 1898 O O . ALA A 1 240 ? -26.906 -18.859 -5.551 1 98.62 240 ALA A O 1
ATOM 1899 N N . LYS A 1 241 ? -26.875 -18.25 -3.396 1 98.12 241 LYS A N 1
ATOM 1900 C CA . LYS A 1 241 ? -28.219 -18.75 -3.105 1 98.12 241 LYS A CA 1
ATOM 1901 C C . LYS A 1 241 ? -29.281 -17.984 -3.895 1 98.12 241 LYS A C 1
ATOM 1903 O O . LYS A 1 241 ? -30.156 -18.578 -4.504 1 98.12 241 LYS A O 1
ATOM 1908 N N . GLU A 1 242 ? -29.125 -16.734 -3.867 1 98.19 242 GLU A N 1
ATOM 1909 C CA . GLU A 1 242 ? -30.078 -15.875 -4.566 1 98.19 242 GLU A CA 1
ATOM 1910 C C . GLU A 1 242 ? -30.078 -16.156 -6.062 1 98.19 242 GLU A C 1
ATOM 1912 O O . GLU A 1 242 ? -31.141 -16.141 -6.699 1 98.19 242 GLU A O 1
ATOM 1917 N N . GLN A 1 243 ? -28.953 -16.469 -6.621 1 97.81 243 GLN A N 1
ATOM 1918 C CA . GLN A 1 243 ? -28.797 -16.656 -8.062 1 97.81 243 GLN A CA 1
ATOM 1919 C C . GLN A 1 243 ? -29.078 -18.109 -8.453 1 97.81 243 GLN A C 1
ATOM 1921 O O . GLN A 1 243 ? -29.266 -18.422 -9.633 1 97.81 243 GLN A O 1
ATOM 1926 N N . GLY A 1 244 ? -29.141 -18.969 -7.523 1 97.44 244 GLY A N 1
ATOM 1927 C CA . GLY A 1 244 ? -29.406 -20.375 -7.789 1 97.44 244 GLY A CA 1
ATOM 1928 C C . GLY A 1 244 ? -28.25 -21.094 -8.461 1 97.44 244 GLY A C 1
ATOM 1929 O O . GLY A 1 244 ? -28.453 -21.938 -9.336 1 97.44 244 GLY A O 1
ATOM 1930 N N . VAL A 1 245 ? -27.031 -20.734 -8.141 1 98.31 245 VAL A N 1
ATOM 1931 C CA . VAL A 1 245 ? -25.844 -21.359 -8.695 1 98.31 245 VAL A CA 1
ATOM 1932 C C . VAL A 1 245 ? -25.078 -22.078 -7.582 1 98.31 245 VAL A C 1
ATOM 1934 O O . VAL A 1 245 ? -25.297 -21.812 -6.398 1 98.31 245 VAL A O 1
ATOM 1937 N N . LEU A 1 246 ? -24.188 -23.031 -7.93 1 98.44 246 LEU A N 1
ATOM 1938 C CA . LEU A 1 246 ? -23.328 -23.688 -6.945 1 98.44 246 LEU A CA 1
ATOM 1939 C C . LEU A 1 246 ? -22.328 -22.703 -6.344 1 98.44 246 LEU A C 1
ATOM 1941 O O . LEU A 1 246 ? -21.797 -21.859 -7.051 1 98.44 246 LEU A O 1
ATOM 1945 N N . PHE A 1 247 ? -22.156 -22.797 -5.059 1 98.62 247 PHE A N 1
ATOM 1946 C CA . PHE A 1 247 ? -21.031 -22.109 -4.426 1 98.62 247 PHE A CA 1
ATOM 1947 C C . PHE A 1 247 ? -19.766 -22.953 -4.492 1 98.62 247 PHE A C 1
ATOM 1949 O O . PHE A 1 247 ? -19.797 -24.141 -4.176 1 98.62 247 PHE A O 1
ATOM 1956 N N . SER A 1 248 ? -18.672 -22.391 -4.859 1 98.44 248 SER A N 1
ATOM 1957 C CA . SER A 1 248 ? -17.406 -23.109 -4.914 1 98.44 248 SER A CA 1
ATOM 1958 C C . SER A 1 248 ? -16.234 -22.219 -4.52 1 98.44 248 SER A C 1
ATOM 1960 O O . SER A 1 248 ? -16.141 -21.062 -4.965 1 98.44 248 SER A O 1
ATOM 1962 N N . LEU A 1 249 ? -15.367 -22.719 -3.664 1 98.5 249 LEU A N 1
ATOM 1963 C CA . LEU A 1 249 ? -14.148 -22.031 -3.246 1 98.5 249 LEU A CA 1
ATOM 1964 C C . LEU A 1 249 ? -12.93 -22.594 -3.971 1 98.5 249 LEU A C 1
ATOM 1966 O O . LEU A 1 249 ? -12.766 -23.812 -4.066 1 98.5 249 LEU A O 1
ATOM 1970 N N . HIS A 1 250 ? -12.125 -21.719 -4.504 1 97.81 250 HIS A N 1
ATOM 1971 C CA . HIS A 1 250 ? -10.945 -22.141 -5.262 1 97.81 250 HIS A CA 1
ATOM 1972 C C . HIS A 1 250 ? -9.672 -21.516 -4.691 1 97.81 250 HIS A C 1
ATOM 1974 O O . HIS A 1 250 ? -9.438 -20.312 -4.855 1 97.81 250 HIS A O 1
ATOM 1980 N N . LEU A 1 251 ? -8.859 -22.297 -4.062 1 95.38 251 LEU A N 1
ATOM 1981 C CA . LEU A 1 251 ? -7.59 -21.906 -3.459 1 95.38 251 LEU A CA 1
ATOM 1982 C C . LEU A 1 251 ? -6.488 -22.906 -3.836 1 95.38 251 LEU A C 1
ATOM 1984 O O . LEU A 1 251 ? -6.676 -23.734 -4.723 1 95.38 251 LEU A O 1
ATOM 1988 N N . LYS A 1 252 ? -5.332 -22.656 -3.268 1 89.62 252 LYS A N 1
ATOM 1989 C CA . LYS A 1 252 ? -4.203 -23.562 -3.461 1 89.62 252 LYS A CA 1
ATOM 1990 C C . LYS A 1 252 ? -3.494 -23.844 -2.141 1 89.62 252 LYS A C 1
ATOM 1992 O O . LYS A 1 252 ? -2.301 -23.578 -2 1 89.62 252 LYS A O 1
ATOM 1997 N N . ALA A 1 253 ? -4.148 -24.562 -1.284 1 86.81 253 ALA A N 1
ATOM 1998 C CA . ALA A 1 253 ? -3.711 -24.766 0.096 1 86.81 253 ALA A CA 1
ATOM 1999 C C . ALA A 1 253 ? -2.486 -25.672 0.162 1 86.81 253 ALA A C 1
ATOM 2001 O O . ALA A 1 253 ? -1.679 -25.562 1.088 1 86.81 253 ALA A O 1
ATOM 2002 N N . THR A 1 254 ? -2.285 -26.531 -0.792 1 77 254 THR A N 1
ATOM 2003 C CA . THR A 1 254 ? -1.144 -27.438 -0.786 1 77 254 THR A CA 1
ATOM 2004 C C . THR A 1 254 ? 0.165 -26.656 -0.899 1 77 254 THR A C 1
ATOM 2006 O O . THR A 1 254 ? 1.142 -26.969 -0.218 1 77 254 THR A O 1
ATOM 2009 N N . MET A 1 255 ? 0.152 -25.641 -1.745 1 78.88 255 MET A N 1
ATOM 2010 C CA . MET A 1 255 ? 1.364 -24.859 -1.98 1 78.88 255 MET A CA 1
ATOM 2011 C C . MET A 1 255 ? 1.437 -23.656 -1.034 1 78.88 255 MET A C 1
ATOM 2013 O O . MET A 1 255 ? 2.496 -23.375 -0.476 1 78.88 255 MET A O 1
ATOM 2017 N N . MET A 1 256 ? 0.333 -22.969 -0.965 1 85.5 256 MET A N 1
ATOM 2018 C CA . MET A 1 256 ? 0.247 -21.875 0.001 1 85.5 256 MET A CA 1
ATOM 2019 C C . MET A 1 256 ? -0.167 -22.391 1.373 1 85.5 256 MET A C 1
ATOM 2021 O O . MET A 1 256 ? -1.227 -22.031 1.887 1 85.5 256 MET A O 1
ATOM 2025 N N . LYS A 1 257 ? 0.691 -23.094 2.025 1 80.94 257 LYS A N 1
ATOM 2026 C CA . LYS A 1 257 ? 0.41 -24 3.127 1 80.94 257 LYS A CA 1
ATOM 2027 C C . LYS A 1 257 ? 0.054 -23.25 4.398 1 80.94 257 LYS A C 1
ATOM 2029 O O . LYS A 1 257 ? -0.491 -23.828 5.344 1 80.94 257 LYS A O 1
ATOM 2034 N N . VAL A 1 258 ? 0.352 -21.922 4.41 1 88.25 258 VAL A N 1
ATOM 2035 C CA . VAL A 1 258 ? 0.008 -21.156 5.598 1 88.25 258 VAL A CA 1
ATOM 2036 C C . VAL A 1 258 ? -1.245 -20.328 5.332 1 88.25 258 VAL A C 1
ATOM 2038 O O . VAL A 1 258 ? -2.264 -20.5 6.004 1 88.25 258 VAL A O 1
ATOM 2041 N N . SER A 1 259 ? -1.229 -19.594 4.312 1 93.38 259 SER A N 1
ATOM 2042 C CA . SER A 1 259 ? -2.271 -18.609 4.066 1 93.38 259 SER A CA 1
ATOM 2043 C C . SER A 1 259 ? -3.58 -19.281 3.656 1 93.38 259 SER A C 1
ATOM 2045 O O . SER A 1 259 ? -4.641 -18.953 4.195 1 93.38 259 SER A O 1
ATOM 2047 N N . ASP A 1 260 ? -3.551 -20.172 2.705 1 93.31 260 ASP A N 1
ATOM 2048 C CA . ASP A 1 260 ? -4.77 -20.641 2.061 1 93.31 260 ASP A CA 1
ATOM 2049 C C . ASP A 1 260 ? -5.578 -21.531 3.008 1 93.31 260 ASP A C 1
ATOM 2051 O O . ASP A 1 260 ? -6.809 -21.5 2.992 1 93.31 260 ASP A O 1
ATOM 2055 N N . PRO A 1 261 ? -4.91 -22.359 3.854 1 93.19 261 PRO A N 1
ATOM 2056 C CA . PRO A 1 261 ? -5.715 -23.094 4.836 1 93.19 261 PRO A CA 1
ATOM 2057 C C . PRO A 1 261 ? -6.469 -22.156 5.785 1 93.19 261 PRO A C 1
ATOM 2059 O O . PRO A 1 261 ? -7.598 -22.453 6.18 1 93.19 261 PRO A O 1
ATOM 2062 N N . ILE A 1 262 ? -5.824 -21.078 6.156 1 95.62 262 ILE A N 1
ATOM 2063 C CA . ILE A 1 262 ? -6.48 -20.109 7.027 1 95.62 262 ILE A CA 1
ATOM 2064 C C . ILE A 1 262 ? -7.684 -19.5 6.309 1 95.62 262 ILE A C 1
ATOM 2066 O O . ILE A 1 262 ? -8.773 -19.391 6.879 1 95.62 262 ILE A O 1
ATOM 2070 N N . MET A 1 263 ? -7.52 -19.094 5.062 1 97.56 263 MET A N 1
ATOM 2071 C CA . MET A 1 263 ? -8.625 -18.547 4.277 1 97.56 263 MET A CA 1
ATOM 2072 C C . MET A 1 263 ? -9.734 -19.594 4.109 1 97.56 263 MET A C 1
ATOM 2074 O O . MET A 1 263 ? -10.914 -19.25 4.176 1 97.56 263 MET A O 1
ATOM 2078 N N . PHE A 1 264 ? -9.289 -20.812 3.873 1 97.31 264 PHE A N 1
ATOM 2079 C CA . PHE A 1 264 ? -10.234 -21.922 3.766 1 97.31 264 PHE A CA 1
ATOM 2080 C C . PHE A 1 264 ? -11.062 -22.062 5.035 1 97.31 264 PHE A C 1
ATOM 2082 O O . PHE A 1 264 ? -12.289 -22.188 4.969 1 97.31 264 PHE A O 1
ATOM 2089 N N . GLY A 1 265 ? -10.43 -22 6.156 1 97.94 265 GLY A N 1
ATOM 2090 C CA . GLY A 1 265 ? -11.125 -22.094 7.434 1 97.94 265 GLY A CA 1
ATOM 2091 C C . GLY A 1 265 ? -12.156 -21.016 7.637 1 97.94 265 GLY A C 1
ATOM 2092 O O . GLY A 1 265 ? -13.234 -21.266 8.18 1 97.94 265 GLY A O 1
ATOM 2093 N N . HIS A 1 266 ? -11.805 -19.844 7.258 1 98.5 266 HIS A N 1
ATOM 2094 C CA . HIS A 1 266 ? -12.766 -18.75 7.344 1 98.5 266 HIS A CA 1
ATOM 2095 C C . HIS A 1 266 ? -14 -19.031 6.488 1 98.5 266 HIS A C 1
ATOM 2097 O O . HIS A 1 266 ? -15.109 -18.641 6.855 1 98.5 266 HIS A O 1
ATOM 2103 N N . CYS A 1 267 ? -13.82 -19.609 5.34 1 98.62 267 CYS A N 1
ATOM 2104 C CA . CYS A 1 267 ? -14.953 -19.953 4.488 1 98.62 267 CYS A CA 1
ATOM 2105 C C . CYS A 1 267 ? -15.828 -21.016 5.145 1 98.62 267 CYS A C 1
ATOM 2107 O O . CYS A 1 267 ? -17.047 -20.938 5.094 1 98.62 267 CYS A O 1
ATOM 2109 N N . VAL A 1 268 ? -15.172 -22.016 5.734 1 98.19 268 VAL A N 1
ATOM 2110 C CA . VAL A 1 268 ? -15.898 -23.062 6.445 1 98.19 268 VAL A CA 1
ATOM 2111 C C . VAL A 1 268 ? -16.766 -22.438 7.535 1 98.19 268 VAL A C 1
ATOM 2113 O O . VAL A 1 268 ? -17.969 -22.734 7.629 1 98.19 268 VAL A O 1
ATOM 2116 N N . LYS A 1 269 ? -16.219 -21.594 8.289 1 98.19 269 LYS A N 1
ATOM 2117 C CA . LYS A 1 269 ? -16.922 -20.953 9.398 1 98.19 269 LYS A CA 1
ATOM 2118 C C . LYS A 1 269 ? -18.047 -20.062 8.883 1 98.19 269 LYS A C 1
ATOM 2120 O O . LYS A 1 269 ? -19.094 -19.938 9.523 1 98.19 269 LYS A O 1
ATOM 2125 N N . ALA A 1 270 ? -17.828 -19.422 7.742 1 98.38 270 ALA A N 1
ATOM 2126 C CA . ALA A 1 270 ? -18.859 -18.562 7.16 1 98.38 270 ALA A CA 1
ATOM 2127 C C . ALA A 1 270 ? -20.047 -19.406 6.656 1 98.38 270 ALA A C 1
ATOM 2129 O O . ALA A 1 270 ? -21.203 -19.047 6.875 1 98.38 270 ALA A O 1
ATOM 2130 N N . TYR A 1 271 ? -19.766 -20.453 5.961 1 98.5 271 TYR A N 1
ATOM 2131 C CA . TYR A 1 271 ? -20.812 -21.297 5.402 1 98.5 271 TYR A CA 1
ATOM 2132 C C . TYR A 1 271 ? -21.609 -21.969 6.512 1 98.5 271 TYR A C 1
ATOM 2134 O O . TYR A 1 271 ? -22.828 -22.094 6.414 1 98.5 271 TYR A O 1
ATOM 2142 N N . PHE A 1 272 ? -20.953 -22.438 7.57 1 98.31 272 PHE A N 1
ATOM 2143 C CA . PHE A 1 272 ? -21.578 -23.125 8.695 1 98.31 272 PHE A CA 1
ATOM 2144 C C . PHE A 1 272 ? -21.625 -22.219 9.922 1 98.31 272 PHE A C 1
ATOM 2146 O O . PHE A 1 272 ? -21.391 -22.688 11.039 1 98.31 272 PHE A O 1
ATOM 2153 N N . LYS A 1 273 ? -21.828 -21.047 9.734 1 97.75 273 LYS A N 1
ATOM 2154 C CA . LYS A 1 273 ? -21.75 -20 10.758 1 97.75 273 LYS A CA 1
ATOM 2155 C C . LYS A 1 273 ? -22.562 -20.406 11.992 1 97.75 273 LYS A C 1
ATOM 2157 O O . LYS A 1 273 ? -22.031 -20.375 13.109 1 97.75 273 LYS A O 1
ATOM 2162 N N . ASP A 1 274 ? -23.781 -20.859 11.867 1 97.38 274 ASP A N 1
ATOM 2163 C CA . ASP A 1 274 ? -24.672 -21.172 12.984 1 97.38 274 ASP A CA 1
ATOM 2164 C C . ASP A 1 274 ? -24.141 -22.375 13.766 1 97.38 274 ASP A C 1
ATOM 2166 O O . ASP A 1 274 ? -24.234 -22.406 15 1 97.38 274 ASP A O 1
ATOM 2170 N N . VAL A 1 275 ? -23.672 -23.344 13.086 1 98.12 275 VAL A N 1
ATOM 2171 C CA . VAL A 1 275 ? -23.156 -24.547 13.727 1 98.12 275 VAL A CA 1
ATOM 2172 C C . VAL A 1 275 ? -21.922 -24.203 14.562 1 98.12 275 VAL A C 1
ATOM 2174 O O . VAL A 1 275 ? -21.797 -24.625 15.719 1 98.12 275 VAL A O 1
ATOM 2177 N N . PHE A 1 276 ? -20.969 -23.484 14.039 1 97.75 276 PHE A N 1
ATOM 2178 C CA . PHE A 1 276 ? -19.734 -23.141 14.734 1 97.75 276 PHE A CA 1
ATOM 2179 C C . PHE A 1 276 ? -20.016 -22.234 15.922 1 97.75 276 PHE A C 1
ATOM 2181 O O . PHE A 1 276 ? -19.312 -22.281 16.938 1 97.75 276 PHE A O 1
ATOM 2188 N N . GLU A 1 277 ? -21.031 -21.406 15.734 1 97.44 277 GLU A N 1
ATOM 2189 C CA . GLU A 1 277 ? -21.422 -20.562 16.859 1 97.44 277 GLU A CA 1
ATOM 2190 C C . GLU A 1 277 ? -22.078 -21.391 17.969 1 97.44 277 GLU A C 1
ATOM 2192 O O . GLU A 1 277 ? -21.75 -21.234 19.141 1 97.44 277 GLU A O 1
ATOM 2197 N N . LYS A 1 278 ? -23.031 -22.203 17.625 1 97.69 278 LYS A N 1
ATOM 2198 C CA . LYS A 1 278 ? -23.812 -23.016 18.562 1 97.69 278 LYS A CA 1
ATOM 2199 C C . LYS A 1 278 ? -22.906 -23.969 19.344 1 97.69 278 LYS A C 1
ATOM 2201 O O . LYS A 1 278 ? -23.109 -24.172 20.547 1 97.69 278 LYS A O 1
ATOM 2206 N N . TYR A 1 279 ? -21.969 -24.5 18.703 1 98.06 279 TYR A N 1
ATOM 2207 C CA . TYR A 1 279 ? -21.156 -25.547 19.328 1 98.06 279 TYR A CA 1
ATOM 2208 C C . TYR A 1 279 ? -19.734 -25.062 19.562 1 98.06 279 TYR A C 1
ATOM 2210 O O . TYR A 1 279 ? -18.781 -25.859 19.562 1 98.06 279 TYR A O 1
ATOM 2218 N N . ALA A 1 280 ? -19.453 -23.844 19.656 1 97.56 280 ALA A N 1
ATOM 2219 C CA . ALA A 1 280 ? -18.141 -23.234 19.781 1 97.56 280 ALA A CA 1
ATOM 2220 C C . ALA A 1 280 ? -17.344 -23.875 20.922 1 97.56 280 ALA A C 1
ATOM 2222 O O . ALA A 1 280 ? -16.188 -24.25 20.75 1 97.56 280 ALA A O 1
ATOM 2223 N N . ALA A 1 281 ? -17.953 -24.062 22.078 1 97.31 281 ALA A N 1
ATOM 2224 C CA . ALA A 1 281 ? -17.266 -24.609 23.25 1 97.31 281 ALA A CA 1
ATOM 2225 C C . ALA A 1 281 ? -16.891 -26.078 23.031 1 97.31 281 ALA A C 1
ATOM 2227 O O . ALA A 1 281 ? -15.797 -26.5 23.391 1 97.31 281 ALA A O 1
ATOM 2228 N N . THR A 1 282 ? -17.828 -26.812 22.516 1 97.31 282 THR A N 1
ATOM 2229 C CA . THR A 1 282 ? -17.594 -28.234 22.219 1 97.31 282 THR A CA 1
ATOM 2230 C C . THR A 1 282 ? -16.438 -28.391 21.234 1 97.31 282 THR A C 1
ATOM 2232 O O . THR A 1 282 ? -15.57 -29.25 21.438 1 97.31 282 THR A O 1
ATOM 2235 N N . PHE A 1 283 ? -16.438 -27.609 20.219 1 97.69 283 PHE A N 1
ATOM 2236 C CA . PHE A 1 283 ? -15.406 -27.688 19.188 1 97.69 283 PHE A CA 1
ATOM 2237 C C . PHE A 1 283 ? -14.047 -27.297 19.75 1 97.69 283 PHE A C 1
ATOM 2239 O O . PHE A 1 283 ? -13.023 -27.875 19.391 1 97.69 283 PHE A O 1
ATOM 2246 N N . GLU A 1 284 ? -14.062 -26.312 20.562 1 95.81 284 GLU A N 1
ATOM 2247 C CA . GLU A 1 284 ? -12.82 -25.922 21.219 1 95.81 284 GLU A CA 1
ATOM 2248 C C . GLU A 1 284 ? -12.266 -27.047 22.078 1 95.81 284 GLU A C 1
ATOM 2250 O O . GLU A 1 284 ? -11.07 -27.344 22.031 1 95.81 284 GLU A O 1
ATOM 2255 N N . LYS A 1 285 ? -13.078 -27.688 22.828 1 96.19 285 LYS A N 1
ATOM 2256 C CA . LYS A 1 285 ? -12.68 -28.797 23.688 1 96.19 285 LYS A CA 1
ATOM 2257 C C . LYS A 1 285 ? -12.125 -29.969 22.875 1 96.19 285 LYS A C 1
ATOM 2259 O O . LYS A 1 285 ? -11.172 -30.625 23.297 1 96.19 285 LYS A O 1
ATOM 2264 N N . LEU A 1 286 ? -12.75 -30.172 21.766 1 96.69 286 LEU A N 1
ATOM 2265 C CA . LEU A 1 286 ? -12.359 -31.281 20.922 1 96.69 286 LEU A CA 1
ATOM 2266 C C . LEU A 1 286 ? -11.148 -30.922 20.062 1 96.69 286 LEU A C 1
ATOM 2268 O O . LEU A 1 286 ? -10.539 -31.797 19.453 1 96.69 286 LEU A O 1
ATOM 2272 N N . GLY A 1 287 ? -10.82 -29.594 20.047 1 95.44 287 GLY A N 1
ATOM 2273 C CA . GLY A 1 287 ? -9.719 -29.141 19.203 1 95.44 287 GLY A CA 1
ATOM 2274 C C . GLY A 1 287 ? -10.055 -29.141 17.734 1 95.44 287 GLY A C 1
ATOM 2275 O O . GLY A 1 287 ? -9.195 -29.438 16.891 1 95.44 287 GLY A O 1
ATOM 2276 N N . VAL A 1 288 ? -11.258 -28.859 17.359 1 95 288 VAL A N 1
ATOM 2277 C CA . VAL A 1 288 ? -11.672 -28.75 15.953 1 95 288 VAL A CA 1
ATOM 2278 C C . VAL A 1 288 ? -10.992 -27.547 15.312 1 95 288 VAL A C 1
ATOM 2280 O O . VAL A 1 288 ? -11.016 -26.453 15.867 1 95 288 VAL A O 1
ATOM 2283 N N . ASN A 1 289 ? -10.336 -27.828 14.211 1 94.94 289 ASN A N 1
ATOM 2284 C CA . ASN A 1 289 ? -9.695 -26.766 13.445 1 94.94 289 ASN A CA 1
ATOM 2285 C C . ASN A 1 289 ? -10.32 -26.625 12.055 1 94.94 289 ASN A C 1
ATOM 2287 O O . ASN A 1 289 ? -10.047 -27.438 11.164 1 94.94 289 ASN A O 1
ATOM 2291 N N . ALA A 1 290 ? -11.023 -25.531 11.836 1 96.38 290 ALA A N 1
ATOM 2292 C CA . ALA A 1 290 ? -11.734 -25.281 10.578 1 96.38 290 ALA A CA 1
ATOM 2293 C C . ALA A 1 290 ? -10.75 -25.188 9.406 1 96.38 290 ALA A C 1
ATOM 2295 O O . ALA A 1 290 ? -11.125 -25.422 8.258 1 96.38 290 ALA A O 1
ATOM 2296 N N . ASN A 1 291 ? -9.469 -24.891 9.664 1 95.44 291 ASN A N 1
ATOM 2297 C CA . ASN A 1 291 ? -8.469 -24.781 8.609 1 95.44 291 ASN A CA 1
ATOM 2298 C C . ASN A 1 291 ? -8.219 -26.125 7.934 1 95.44 291 ASN A C 1
ATOM 2300 O O . ASN A 1 291 ? -7.66 -26.188 6.836 1 95.44 291 ASN A O 1
ATOM 2304 N N . ASN A 1 292 ? -8.656 -27.156 8.672 1 93.25 292 ASN A N 1
ATOM 2305 C CA . ASN A 1 292 ? -8.469 -28.516 8.141 1 93.25 292 ASN A CA 1
ATOM 2306 C C . ASN A 1 292 ? -9.734 -29.016 7.441 1 93.25 292 ASN A C 1
ATOM 2308 O O . ASN A 1 292 ? -9.734 -30.109 6.871 1 93.25 292 ASN A O 1
ATOM 2312 N N . GLY A 1 293 ? -10.82 -28.281 7.574 1 95.75 293 GLY A N 1
ATOM 2313 C CA . GLY A 1 293 ? -12.039 -28.594 6.852 1 95.75 293 GLY A CA 1
ATOM 2314 C C . GLY A 1 293 ? -13 -29.469 7.648 1 95.75 293 GLY A C 1
ATOM 2315 O O . GLY A 1 293 ? -12.734 -29.781 8.812 1 95.75 293 GLY A O 1
ATOM 2316 N N . LEU A 1 294 ? -14.102 -29.828 7.09 1 95.62 294 LEU A N 1
ATOM 2317 C CA . LEU A 1 294 ? -15.164 -30.594 7.715 1 95.62 294 LEU A CA 1
ATOM 2318 C C . LEU A 1 294 ? -14.703 -32 8.023 1 95.62 294 LEU A C 1
ATOM 2320 O O . LEU A 1 294 ? -15.219 -32.656 8.938 1 95.62 294 LEU A O 1
ATOM 2324 N N . GLY A 1 295 ? -13.797 -32.5 7.164 1 92.56 295 GLY A N 1
ATOM 2325 C CA . GLY A 1 295 ? -13.25 -33.812 7.461 1 92.56 295 GLY A CA 1
ATOM 2326 C C . GLY A 1 295 ? -12.695 -33.938 8.867 1 92.56 295 GLY A C 1
ATOM 2327 O O . GLY A 1 295 ? -12.914 -34.938 9.555 1 92.56 295 GLY A O 1
ATOM 2328 N N . ASP A 1 296 ? -11.93 -32.938 9.297 1 91.56 296 ASP A N 1
ATOM 2329 C CA . ASP A 1 296 ? -11.391 -32.875 10.656 1 91.56 296 ASP A CA 1
ATOM 2330 C C . ASP A 1 296 ? -12.516 -32.781 11.688 1 91.56 296 ASP A C 1
ATOM 2332 O O . ASP A 1 296 ? -12.43 -33.406 12.75 1 91.56 296 ASP A O 1
ATOM 2336 N N . LEU A 1 297 ? -13.492 -31.922 11.383 1 95 297 LEU A N 1
ATOM 2337 C CA . LEU A 1 297 ? -14.641 -31.797 12.273 1 95 297 LEU A CA 1
ATOM 2338 C C . LEU A 1 297 ? -15.312 -33.156 12.492 1 95 297 LEU A C 1
ATOM 2340 O O . LEU A 1 297 ? -15.555 -33.531 13.633 1 95 297 LEU A O 1
ATOM 2344 N N . TYR A 1 298 ? -15.625 -33.906 11.469 1 95.38 298 TYR A N 1
ATOM 2345 C CA . TYR A 1 298 ? -16.281 -35.188 11.562 1 95.38 298 TYR A CA 1
ATOM 2346 C C . TYR A 1 298 ? -15.422 -36.188 12.336 1 95.38 298 TYR A C 1
ATOM 2348 O O . TYR A 1 298 ? -15.945 -36.969 13.125 1 95.38 298 TYR A O 1
ATOM 2356 N N . LYS A 1 299 ? -14.188 -36.188 12.125 1 93.62 299 LYS A N 1
ATOM 2357 C CA . LYS A 1 299 ? -13.281 -37.062 12.852 1 93.62 299 LYS A CA 1
ATOM 2358 C C . LYS A 1 299 ? -13.305 -36.781 14.344 1 93.62 299 LYS A C 1
ATOM 2360 O O . LYS A 1 299 ? -13.328 -37.719 15.164 1 93.62 299 LYS A O 1
ATOM 2365 N N . LYS A 1 300 ? -13.289 -35.562 14.703 1 95.38 300 LYS A N 1
ATOM 2366 C CA . LYS A 1 300 ? -13.164 -35.156 16.094 1 95.38 300 LYS A CA 1
ATOM 2367 C C . LYS A 1 300 ? -14.477 -35.375 16.844 1 95.38 300 LYS A C 1
ATOM 2369 O O . LYS A 1 300 ? -14.469 -35.719 18.031 1 95.38 300 LYS A O 1
ATOM 2374 N N . ILE A 1 301 ? -15.602 -35.156 16.188 1 96.56 301 ILE A N 1
ATOM 2375 C CA . ILE A 1 301 ? -16.875 -35.312 16.891 1 96.56 301 ILE A CA 1
ATOM 2376 C C . ILE A 1 301 ? -17.188 -36.781 17.094 1 96.56 301 ILE A C 1
ATOM 2378 O O . ILE A 1 301 ? -18.078 -37.156 17.859 1 96.56 301 ILE A O 1
ATOM 2382 N N . ALA A 1 302 ? -16.516 -37.625 16.438 1 94.94 302 ALA A N 1
ATOM 2383 C CA . ALA A 1 302 ? -16.672 -39.062 16.641 1 94.94 302 ALA A CA 1
ATOM 2384 C C . ALA A 1 302 ? -16.391 -39.438 18.078 1 94.94 302 ALA A C 1
ATOM 2386 O O . ALA A 1 302 ? -16.859 -40.5 18.562 1 94.94 302 ALA A O 1
ATOM 2387 N N . ALA A 1 303 ? -15.664 -38.656 18.797 1 94.56 303 ALA A N 1
ATOM 2388 C CA . ALA A 1 303 ? -15.305 -38.906 20.188 1 94.56 303 ALA A CA 1
ATOM 2389 C C . ALA A 1 303 ? -16.453 -38.562 21.125 1 94.56 303 ALA A C 1
ATOM 2391 O O . ALA A 1 303 ? -16.469 -38.969 22.281 1 94.56 303 ALA A O 1
ATOM 2392 N N . LEU A 1 304 ? -17.453 -37.906 20.641 1 96.88 304 LEU A N 1
ATOM 2393 C CA . LEU A 1 304 ? -18.594 -37.5 21.453 1 96.88 304 LEU A CA 1
ATOM 2394 C C . LEU A 1 304 ? -19.578 -38.656 21.641 1 96.88 304 LEU A C 1
ATOM 2396 O O . LEU A 1 304 ? -19.594 -39.594 20.859 1 96.88 304 LEU A O 1
ATOM 2400 N N . PRO A 1 305 ? -20.453 -38.5 22.719 1 96.62 305 PRO A N 1
ATOM 2401 C CA . PRO A 1 305 ? -21.578 -39.438 22.797 1 96.62 305 PRO A CA 1
ATOM 2402 C C . PRO A 1 305 ? -22.469 -39.406 21.547 1 96.62 305 PRO A C 1
ATOM 2404 O O . PRO A 1 305 ? -22.641 -38.344 20.938 1 96.62 305 PRO A O 1
ATOM 2407 N N . ASP A 1 306 ? -23.031 -40.5 21.25 1 96.25 306 ASP A N 1
ATOM 2408 C CA . ASP A 1 306 ? -23.781 -40.719 20.016 1 96.25 306 ASP A CA 1
ATOM 2409 C C . ASP A 1 306 ? -24.875 -39.656 19.875 1 96.25 306 ASP A C 1
ATOM 2411 O O . ASP A 1 306 ? -25.125 -39.156 18.781 1 96.25 306 ASP A O 1
ATOM 2415 N N . SER A 1 307 ? -25.453 -39.312 20.938 1 96.38 307 SER A N 1
ATOM 2416 C CA . SER A 1 307 ? -26.547 -38.344 20.875 1 96.38 307 SER A CA 1
ATOM 2417 C C . SER A 1 307 ? -26.047 -36.938 20.469 1 96.38 307 SER A C 1
ATOM 2419 O O . SER A 1 307 ? -26.672 -36.25 19.672 1 96.38 307 SER A O 1
ATOM 2421 N N . GLU A 1 308 ? -24.922 -36.562 21.031 1 96.25 308 GLU A N 1
ATOM 2422 C CA . GLU A 1 308 ? -24.344 -35.25 20.719 1 96.25 308 GLU A CA 1
ATOM 2423 C C . GLU A 1 308 ? -23.797 -35.219 19.297 1 96.25 308 GLU A C 1
ATOM 2425 O O . GLU A 1 308 ? -23.969 -34.25 18.578 1 96.25 308 GLU A O 1
ATOM 2430 N N . LYS A 1 309 ? -23.156 -36.25 18.953 1 97.44 309 LYS A N 1
ATOM 2431 C CA . LYS A 1 309 ? -22.656 -36.375 17.578 1 97.44 309 LYS A CA 1
ATOM 2432 C C . LYS A 1 309 ? -23.797 -36.25 16.562 1 97.44 309 LYS A C 1
ATOM 2434 O O . LYS A 1 309 ? -23.688 -35.531 15.586 1 97.44 309 LYS A O 1
ATOM 2439 N N . ALA A 1 310 ? -24.859 -36.938 16.812 1 97.5 310 ALA A N 1
ATOM 2440 C CA . ALA A 1 310 ? -26 -36.969 15.898 1 97.5 310 ALA A CA 1
ATOM 2441 C C . ALA A 1 310 ? -26.609 -35.594 15.766 1 97.5 310 ALA A C 1
ATOM 2443 O O . ALA A 1 310 ? -27.094 -35.219 14.688 1 97.5 310 ALA A O 1
ATOM 2444 N N . GLN A 1 311 ? -26.641 -34.906 16.828 1 97.75 311 GLN A N 1
ATOM 2445 C CA . GLN A 1 311 ? -27.203 -33.531 16.812 1 97.75 311 GLN A CA 1
ATOM 2446 C C . GLN A 1 311 ? -26.344 -32.625 15.938 1 97.75 311 GLN A C 1
ATOM 2448 O O . GLN A 1 311 ? -26.875 -31.828 15.156 1 97.75 311 GLN A O 1
ATOM 2453 N N . ILE A 1 312 ? -25.047 -32.656 16.141 1 98.12 312 ILE A N 1
ATOM 2454 C CA . ILE A 1 312 ? -24.141 -31.844 15.352 1 98.12 312 ILE A CA 1
ATOM 2455 C C . ILE A 1 312 ? -24.281 -32.188 13.875 1 98.12 312 ILE A C 1
ATOM 2457 O O . ILE A 1 312 ? -24.359 -31.312 13.016 1 98.12 312 ILE A O 1
ATOM 2461 N N . GLU A 1 313 ? -24.328 -33.5 13.555 1 97.56 313 GLU A N 1
ATOM 2462 C CA . GLU A 1 313 ? -24.484 -33.969 12.18 1 97.56 313 GLU A CA 1
ATOM 2463 C C . GLU A 1 313 ? -25.812 -33.469 11.586 1 97.56 313 GLU A C 1
ATOM 2465 O O . GLU A 1 313 ? -25.875 -33.125 10.398 1 97.56 313 GLU A O 1
ATOM 2470 N N . ALA A 1 314 ? -26.828 -33.469 12.375 1 97.81 314 ALA A N 1
ATOM 2471 C CA . ALA A 1 314 ? -28.141 -33 11.914 1 97.81 314 ALA A CA 1
ATOM 2472 C C . ALA A 1 314 ? -28.094 -31.5 11.602 1 97.81 314 ALA A C 1
ATOM 2474 O O . ALA A 1 314 ? -28.719 -31.047 10.633 1 97.81 314 ALA A O 1
ATOM 2475 N N . ASP A 1 315 ? -27.438 -30.797 12.43 1 98 315 ASP A N 1
ATOM 2476 C CA . ASP A 1 315 ? -27.328 -29.359 12.211 1 98 315 ASP A CA 1
ATOM 2477 C C . ASP A 1 315 ? -26.5 -29.047 10.961 1 98 315 ASP A C 1
ATOM 2479 O O . ASP A 1 315 ? -26.781 -28.094 10.242 1 98 315 ASP A O 1
ATOM 2483 N N . LEU A 1 316 ? -25.453 -29.781 10.75 1 97.56 316 LEU A N 1
ATOM 2484 C CA . LEU A 1 316 ? -24.656 -29.641 9.523 1 97.56 316 LEU A CA 1
ATOM 2485 C C . LEU A 1 316 ? -25.516 -29.922 8.297 1 97.56 316 LEU A C 1
ATOM 2487 O O . LEU A 1 316 ? -25.484 -29.172 7.32 1 97.56 316 LEU A O 1
ATOM 2491 N N . LYS A 1 317 ? -26.281 -30.953 8.328 1 96.25 317 LYS A N 1
ATOM 2492 C CA . LYS A 1 317 ? -27.172 -31.312 7.227 1 96.25 317 LYS A CA 1
ATOM 2493 C C . LYS A 1 317 ? -28.203 -30.219 6.977 1 96.25 317 LYS A C 1
ATOM 2495 O O . LYS A 1 317 ? -28.5 -29.891 5.828 1 96.25 317 LYS A O 1
ATOM 2500 N N . ALA A 1 318 ? -28.719 -29.703 8.008 1 97.5 318 ALA A N 1
ATOM 2501 C CA . ALA A 1 318 ? -29.703 -28.641 7.902 1 97.5 318 ALA A CA 1
ATOM 2502 C C . ALA A 1 318 ? -29.094 -27.391 7.254 1 97.5 318 ALA A C 1
ATOM 2504 O O . ALA A 1 318 ? -29.781 -26.672 6.523 1 97.5 318 ALA A O 1
ATOM 2505 N N . THR A 1 319 ? -27.859 -27.156 7.574 1 97.69 319 THR A N 1
ATOM 2506 C CA . THR A 1 319 ? -27.172 -26.016 6.98 1 97.69 319 THR A CA 1
ATOM 2507 C C . THR A 1 319 ? -27.047 -26.188 5.469 1 97.69 319 THR A C 1
ATOM 2509 O O . THR A 1 319 ? -27.266 -25.234 4.711 1 97.69 319 THR A O 1
ATOM 2512 N N . TYR A 1 320 ? -26.719 -27.391 5.008 1 95.88 320 TYR A N 1
ATOM 2513 C CA . TYR A 1 320 ? -26.641 -27.656 3.578 1 95.88 320 TYR A CA 1
ATOM 2514 C C . TYR A 1 320 ? -27.969 -27.375 2.895 1 95.88 320 TYR A C 1
ATOM 2516 O O . TYR A 1 320 ? -28 -26.969 1.731 1 95.88 320 TYR A O 1
ATOM 2524 N N . GLU A 1 321 ? -29.047 -27.531 3.576 1 95.06 321 GLU A N 1
ATOM 2525 C CA . GLU A 1 321 ? -30.391 -27.328 3.021 1 95.06 321 GLU A CA 1
ATOM 2526 C C . GLU A 1 321 ? -30.719 -25.844 2.936 1 95.06 321 GLU A C 1
ATOM 2528 O O . GLU A 1 32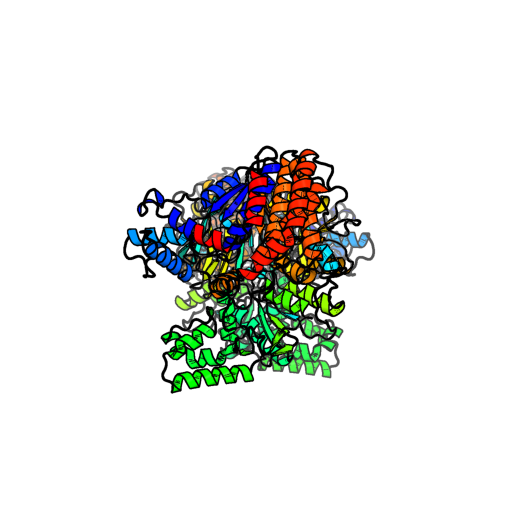1 ? -31.484 -25.422 2.059 1 95.06 321 GLU A O 1
ATOM 2533 N N . ARG A 1 322 ? -30.172 -25.141 3.809 1 96.12 322 ARG A N 1
ATOM 2534 C CA . ARG A 1 322 ? -30.484 -23.719 3.889 1 96.12 322 ARG A CA 1
ATOM 2535 C C . ARG A 1 322 ? -29.547 -22.906 3.008 1 96.12 322 ARG A C 1
ATOM 2537 O O . ARG A 1 322 ? -29.953 -21.875 2.451 1 96.12 322 ARG A O 1
ATOM 2544 N N . GLN A 1 323 ? -28.359 -23.266 2.924 1 97.25 323 GLN A N 1
ATOM 2545 C CA . GLN A 1 323 ? -27.328 -22.547 2.178 1 97.25 323 GLN A CA 1
ATOM 2546 C C . GLN A 1 323 ? -27.344 -22.953 0.705 1 97.25 323 GLN A C 1
ATOM 2548 O O . GLN A 1 323 ? -28.016 -23.906 0.321 1 97.25 323 GLN A O 1
ATOM 2553 N N . PRO A 1 324 ? -26.672 -22.141 -0.116 1 97.5 324 PRO A N 1
ATOM 2554 C CA . PRO A 1 324 ? -26.594 -22.578 -1.513 1 97.5 324 PRO A CA 1
ATOM 2555 C C . PRO A 1 324 ? -25.922 -23.938 -1.666 1 97.5 324 PRO A C 1
ATOM 2557 O O . PRO A 1 324 ? -25.047 -24.297 -0.874 1 97.5 324 PRO A O 1
ATOM 2560 N N . ARG A 1 325 ? -26.344 -24.625 -2.693 1 96.12 325 ARG A N 1
ATOM 2561 C CA . ARG A 1 325 ? -25.688 -25.891 -3.004 1 96.12 325 ARG A CA 1
ATOM 2562 C C . ARG A 1 325 ? -24.203 -25.672 -3.305 1 96.12 325 ARG A C 1
ATOM 2564 O O . ARG A 1 325 ? -23.828 -24.641 -3.848 1 96.12 325 ARG A O 1
ATOM 2571 N N . MET A 1 326 ? -23.406 -26.719 -2.979 1 96.56 326 MET A N 1
ATOM 2572 C CA . MET A 1 326 ? -21.953 -26.594 -3.121 1 96.56 326 MET A CA 1
ATOM 2573 C C . MET A 1 326 ? -21.453 -27.469 -4.266 1 96.56 326 MET A C 1
ATOM 2575 O O . MET A 1 326 ? -22.016 -28.531 -4.535 1 96.56 326 MET A O 1
ATOM 2579 N N . ALA A 1 327 ? -20.359 -26.984 -4.898 1 96.38 327 ALA A N 1
ATOM 2580 C CA . ALA A 1 327 ? -19.641 -27.859 -5.824 1 96.38 327 ALA A CA 1
ATOM 2581 C C . ALA A 1 327 ? -19.047 -29.062 -5.098 1 96.38 327 ALA A C 1
ATOM 2583 O O . ALA A 1 327 ? -18.531 -28.938 -3.98 1 96.38 327 ALA A O 1
ATOM 2584 N N . MET A 1 328 ? -19.078 -30.156 -5.723 1 95.44 328 MET A N 1
ATOM 2585 C CA . MET A 1 328 ? -18.656 -31.391 -5.074 1 95.44 328 MET A CA 1
ATOM 2586 C C . MET A 1 328 ? -17.281 -31.828 -5.57 1 95.44 328 MET A C 1
ATOM 2588 O O . MET A 1 328 ? -16.922 -31.578 -6.727 1 95.44 328 MET A O 1
ATOM 2592 N N . VAL A 1 329 ? -16.531 -32.344 -4.688 1 90.69 329 VAL A N 1
ATOM 2593 C CA . VAL A 1 329 ? -15.297 -33.031 -5.059 1 90.69 329 VAL A CA 1
ATOM 2594 C C . VAL A 1 329 ? -15.633 -34.469 -5.512 1 90.69 329 VAL A C 1
ATOM 2596 O O . VAL A 1 329 ? -15.133 -34.938 -6.539 1 90.69 329 VAL A O 1
ATOM 2599 N N . ASP A 1 330 ? -16.453 -35.094 -4.73 1 90.56 330 ASP A N 1
ATOM 2600 C CA . ASP A 1 330 ? -16.984 -36.438 -4.992 1 90.56 330 ASP A CA 1
ATOM 2601 C C . ASP A 1 330 ? -18.422 -36.562 -4.52 1 90.56 330 ASP A C 1
ATOM 2603 O O . ASP A 1 330 ? -18.672 -36.812 -3.336 1 90.56 330 ASP A O 1
ATOM 2607 N N . SER A 1 331 ? -19.312 -36.5 -5.41 1 91.12 331 SER A N 1
ATOM 2608 C CA . SER A 1 331 ? -20.734 -36.5 -5.07 1 91.12 331 SER A CA 1
ATOM 2609 C C . SER A 1 331 ? -21.156 -37.812 -4.473 1 91.12 331 SER A C 1
ATOM 2611 O O . SER A 1 331 ? -21.984 -37.875 -3.557 1 91.12 331 SER A O 1
ATOM 2613 N N . HIS A 1 332 ? -20.609 -38.875 -4.895 1 89.19 332 HIS A N 1
ATOM 2614 C CA . HIS A 1 332 ? -20.984 -40.219 -4.434 1 89.19 332 HIS A CA 1
ATOM 2615 C C . HIS A 1 332 ? -20.562 -40.438 -2.982 1 89.19 332 HIS A C 1
ATOM 2617 O O . HIS A 1 332 ? -21.25 -41.156 -2.238 1 89.19 332 HIS A O 1
ATOM 2623 N N . LYS A 1 333 ? -19.5 -39.844 -2.629 1 90.25 333 LYS A N 1
ATOM 2624 C CA . LYS A 1 333 ? -19 -40 -1.269 1 90.25 333 LYS A CA 1
ATOM 2625 C C . LYS A 1 333 ? -19.438 -38.844 -0.38 1 90.25 333 LYS A C 1
ATOM 2627 O O . LYS A 1 333 ? -19.062 -38.75 0.792 1 90.25 333 LYS A O 1
ATOM 2632 N N . GLY A 1 334 ? -20.125 -37.938 -1.007 1 91.19 334 GLY A N 1
ATOM 2633 C CA . GLY A 1 334 ? -20.609 -36.781 -0.249 1 91.19 334 GLY A CA 1
ATOM 2634 C C . GLY A 1 334 ? -19.5 -35.812 0.118 1 91.19 334 GLY A C 1
ATOM 2635 O O . GLY A 1 334 ? -19.641 -35.062 1.085 1 91.19 334 GLY A O 1
ATOM 2636 N N . ILE A 1 335 ? -18.406 -35.781 -0.56 1 93.81 335 ILE A N 1
ATOM 2637 C CA . ILE A 1 335 ? -17.281 -34.875 -0.283 1 93.81 335 ILE A CA 1
ATOM 2638 C C . ILE A 1 335 ? -17.484 -33.562 -1.01 1 93.81 335 ILE A C 1
ATOM 2640 O O . ILE A 1 335 ? -17.516 -33.531 -2.242 1 93.81 335 ILE A O 1
ATOM 2644 N N . THR A 1 336 ? -17.609 -32.5 -0.228 1 95.38 336 THR A N 1
ATOM 2645 C CA . THR A 1 336 ? -17.859 -31.172 -0.783 1 95.38 336 THR A CA 1
ATOM 2646 C C . THR A 1 336 ? -16.547 -30.406 -0.944 1 95.38 336 THR A C 1
ATOM 2648 O O . THR A 1 336 ? -15.477 -30.922 -0.614 1 95.38 336 THR A O 1
ATOM 2651 N N . ASN A 1 337 ? -16.719 -29.188 -1.406 1 95.31 337 ASN A N 1
ATOM 2652 C CA . ASN A 1 337 ? -15.633 -28.234 -1.588 1 95.31 337 ASN A CA 1
ATOM 2653 C C . ASN A 1 337 ? -14.984 -27.844 -0.257 1 95.31 337 ASN A C 1
ATOM 2655 O O . ASN A 1 337 ? -13.875 -27.328 -0.228 1 95.31 337 ASN A O 1
ATOM 2659 N N . LEU A 1 338 ? -15.633 -28.156 0.92 1 96.94 338 LEU A N 1
ATOM 2660 C CA . LEU A 1 338 ? -15.172 -27.625 2.197 1 96.94 338 LEU A CA 1
ATOM 2661 C C . LEU A 1 338 ? -14.734 -28.75 3.131 1 96.94 338 LEU A C 1
ATOM 2663 O O . LEU A 1 338 ? -14.578 -28.547 4.336 1 96.94 338 LEU A O 1
ATOM 2667 N N . HIS A 1 339 ? -14.5 -29.984 2.582 1 94.31 339 HIS A N 1
ATOM 2668 C CA . HIS A 1 339 ? -14.109 -31.109 3.408 1 94.31 339 HIS A CA 1
ATOM 2669 C C . HIS A 1 339 ? -12.609 -31.094 3.703 1 94.31 339 HIS A C 1
ATOM 2671 O O . HIS A 1 339 ? -12.195 -31.328 4.84 1 94.31 339 HIS A O 1
ATOM 2677 N N . VAL A 1 340 ? -11.844 -30.891 2.656 1 90.94 340 VAL A N 1
ATOM 2678 C CA . VAL A 1 340 ? -10.391 -30.859 2.773 1 90.94 340 VAL A CA 1
ATOM 2679 C C . VAL A 1 340 ? -9.836 -29.688 1.955 1 90.94 340 VAL A C 1
ATOM 2681 O O . VAL A 1 340 ? -10.164 -29.531 0.777 1 90.94 340 VAL A O 1
ATOM 2684 N N . PRO A 1 341 ? -8.984 -28.875 2.564 1 91.31 341 PRO A N 1
ATOM 2685 C CA . PRO A 1 341 ? -8.531 -27.656 1.886 1 91.31 341 PRO A CA 1
ATOM 2686 C C . PRO A 1 341 ? -7.746 -27.953 0.61 1 91.31 341 PRO A C 1
ATOM 2688 O O . PRO A 1 341 ? -7.684 -27.109 -0.29 1 91.31 341 PRO A O 1
ATOM 2691 N N . SER A 1 342 ? -7.211 -29.172 0.474 1 84.88 342 SER A N 1
ATOM 2692 C CA . SER A 1 342 ? -6.344 -29.484 -0.654 1 84.88 342 SER A CA 1
ATOM 2693 C C . SER A 1 342 ? -7.117 -30.203 -1.762 1 84.88 342 SER A C 1
ATOM 2695 O O . SER A 1 342 ? -6.555 -30.531 -2.805 1 84.88 342 SER A O 1
ATOM 2697 N N . ASP A 1 343 ? -8.375 -30.422 -1.6 1 86.69 343 ASP A N 1
ATOM 2698 C CA . ASP A 1 343 ? -9.141 -31.203 -2.562 1 86.69 343 ASP A CA 1
ATOM 2699 C C . ASP A 1 343 ? -9.414 -30.406 -3.834 1 86.69 343 ASP A C 1
ATOM 2701 O O . ASP A 1 343 ? -9.453 -30.953 -4.93 1 86.69 343 ASP A O 1
ATOM 2705 N N . ILE A 1 344 ? -9.695 -29.141 -3.672 1 90.62 344 ILE A N 1
ATOM 2706 C CA . ILE A 1 344 ? -9.859 -28.234 -4.805 1 90.62 344 ILE A CA 1
ATOM 2707 C C . ILE A 1 344 ? -8.648 -27.312 -4.898 1 90.62 344 ILE A C 1
ATOM 2709 O O . ILE A 1 344 ? -8.375 -26.547 -3.975 1 90.62 344 ILE A O 1
ATOM 2713 N N . ILE A 1 345 ? -7.953 -27.5 -5.988 1 89.75 345 ILE A N 1
ATOM 2714 C CA . ILE A 1 345 ? -6.801 -26.641 -6.254 1 89.75 345 ILE A CA 1
ATOM 2715 C C . ILE A 1 345 ? -7.082 -25.75 -7.461 1 89.75 345 ILE A C 1
ATOM 2717 O O . ILE A 1 345 ? -7.348 -26.25 -8.555 1 89.75 345 ILE A O 1
ATOM 2721 N N . ILE A 1 346 ? -6.953 -24.516 -7.301 1 94.56 346 ILE A N 1
ATOM 2722 C CA . ILE A 1 346 ? -7.434 -23.5 -8.234 1 94.56 346 ILE A CA 1
ATOM 2723 C C . ILE A 1 346 ? -6.828 -23.734 -9.609 1 94.56 346 ILE A C 1
ATOM 2725 O O . ILE A 1 346 ? -7.5 -23.562 -10.633 1 94.56 346 ILE A O 1
ATOM 2729 N N . ASP A 1 347 ? -5.59 -24.125 -9.773 1 92.88 347 ASP A N 1
ATOM 2730 C CA . ASP A 1 347 ? -4.91 -24.25 -11.062 1 92.88 347 ASP A CA 1
ATOM 2731 C C . ASP A 1 347 ? -5.445 -25.438 -11.859 1 92.88 347 ASP A C 1
ATOM 2733 O O . ASP A 1 347 ? -5.238 -25.516 -13.07 1 92.88 347 ASP A O 1
ATOM 2737 N N . ASN A 1 348 ? -6.133 -26.344 -11.18 1 91.19 348 ASN A N 1
ATOM 2738 C CA . ASN A 1 348 ? -6.789 -27.453 -11.875 1 91.19 348 ASN A CA 1
ATOM 2739 C C . ASN A 1 348 ? -8.297 -27.266 -11.938 1 91.19 348 ASN A C 1
ATOM 2741 O O . ASN A 1 348 ? -8.922 -27.547 -12.961 1 91.19 348 ASN A O 1
ATOM 2745 N N . SER A 1 349 ? -8.875 -26.828 -10.828 1 94.38 349 SER A N 1
ATOM 2746 C CA . SER A 1 349 ? -10.328 -26.766 -10.711 1 94.38 349 SER A CA 1
ATOM 2747 C C . SER A 1 349 ? -10.922 -25.766 -11.695 1 94.38 349 SER A C 1
ATOM 2749 O O . SER A 1 349 ? -11.914 -26.062 -12.367 1 94.38 349 SER A O 1
ATOM 2751 N N . MET A 1 350 ? -10.297 -24.625 -11.836 1 97.44 350 MET A N 1
ATOM 2752 C CA . MET A 1 350 ? -10.852 -23.594 -12.703 1 97.44 350 MET A CA 1
ATOM 2753 C C . MET A 1 350 ? -10.734 -24 -14.172 1 97.44 350 MET A C 1
ATOM 2755 O O . MET A 1 350 ? -11.719 -23.984 -14.906 1 97.44 350 MET A O 1
ATOM 2759 N N . PRO A 1 351 ? -9.555 -24.438 -14.648 1 97.19 351 PRO A N 1
ATOM 2760 C CA . PRO A 1 351 ? -9.469 -24.875 -16.047 1 97.19 351 PRO A CA 1
ATOM 2761 C C . PRO A 1 351 ? -10.383 -26.047 -16.359 1 97.19 351 PRO A C 1
ATOM 2763 O O . PRO A 1 351 ? -10.984 -26.094 -17.438 1 97.19 351 PRO A O 1
ATOM 2766 N N . THR A 1 352 ? -10.5 -27 -15.453 1 95.31 352 THR A N 1
ATOM 2767 C CA . THR A 1 352 ? -11.367 -28.156 -15.656 1 95.31 352 THR A CA 1
ATOM 2768 C C . THR A 1 352 ? -12.82 -27.719 -15.789 1 95.31 352 THR A C 1
ATOM 2770 O O . THR A 1 352 ? -13.547 -28.219 -16.656 1 95.31 352 THR A O 1
ATOM 2773 N N . ALA A 1 353 ? -13.227 -26.812 -14.953 1 97.56 353 ALA A N 1
ATOM 2774 C CA . ALA A 1 353 ? -14.586 -26.281 -15.023 1 97.56 353 ALA A CA 1
ATOM 2775 C C . ALA A 1 353 ? -14.812 -25.5 -16.312 1 97.56 353 ALA A C 1
ATOM 2777 O O . ALA A 1 353 ? -15.867 -25.609 -16.938 1 97.56 353 ALA A O 1
ATOM 2778 N N . ILE A 1 354 ? -13.852 -24.719 -16.703 1 98.25 354 ILE A N 1
ATOM 2779 C CA . ILE A 1 354 ? -13.961 -23.922 -17.922 1 98.25 354 ILE A CA 1
ATOM 2780 C C . ILE A 1 354 ? -14.031 -24.859 -19.141 1 98.25 354 ILE A C 1
ATOM 2782 O O . ILE A 1 354 ? -14.852 -24.656 -20.031 1 98.25 354 ILE A O 1
ATOM 2786 N N . ARG A 1 355 ? -13.211 -25.859 -19.203 1 97.75 355 ARG A N 1
ATOM 2787 C CA . ARG A 1 355 ? -13.234 -26.859 -20.281 1 97.75 355 ARG A CA 1
ATOM 2788 C C . ARG A 1 355 ? -14.594 -27.547 -20.344 1 97.75 355 ARG A C 1
ATOM 2790 O O . ARG A 1 355 ? -15.07 -27.875 -21.438 1 97.75 355 ARG A O 1
ATOM 2797 N N . ALA A 1 356 ? -15.195 -27.719 -19.203 1 96.62 356 ALA A N 1
ATOM 2798 C CA . ALA A 1 356 ? -16.469 -28.438 -19.125 1 96.62 356 ALA A CA 1
ATOM 2799 C C . ALA A 1 356 ? -17.641 -27.531 -19.484 1 96.62 356 ALA A C 1
ATOM 2801 O O . ALA A 1 356 ? -18.797 -27.922 -19.344 1 96.62 356 ALA A O 1
ATOM 2802 N N . GLY A 1 357 ? -17.359 -26.375 -19.953 1 97.75 357 GLY A N 1
ATOM 2803 C CA . GLY A 1 357 ? -18.422 -25.453 -20.328 1 97.75 357 GLY A CA 1
ATOM 2804 C C . GLY A 1 357 ? -18.875 -24.594 -19.172 1 97.75 357 GLY A C 1
ATOM 2805 O O . GLY A 1 357 ? -20.047 -24.203 -19.109 1 97.75 357 GLY A O 1
ATOM 2806 N N . GLY A 1 358 ? -18 -24.422 -18.25 1 98.12 358 GLY A N 1
ATOM 2807 C CA . GLY A 1 358 ? -18.328 -23.594 -17.094 1 98.12 358 GLY A CA 1
ATOM 2808 C C . GLY A 1 358 ? -19.25 -24.281 -16.109 1 98.12 358 GLY A C 1
ATOM 2809 O O . GLY A 1 358 ? -20.188 -23.672 -15.594 1 98.12 358 GLY A O 1
ATOM 2810 N N . LYS A 1 359 ? -19.078 -25.547 -15.93 1 97.81 359 LYS A N 1
ATOM 2811 C CA . LYS A 1 359 ? -19.953 -26.297 -15.039 1 97.81 359 LYS A CA 1
ATOM 2812 C C . LYS A 1 359 ? -19.141 -27.078 -13.992 1 97.81 359 LYS A C 1
ATOM 2814 O O . LYS A 1 359 ? -17.984 -27.438 -14.242 1 97.81 359 LYS A O 1
ATOM 2819 N N . MET A 1 360 ? -19.672 -27.25 -12.812 1 97.19 360 MET A N 1
ATOM 2820 C CA . MET A 1 360 ? -19.172 -28.156 -11.773 1 97.19 360 MET A CA 1
ATOM 2821 C C . MET A 1 360 ? -20.266 -29.109 -11.305 1 97.19 360 MET A C 1
ATOM 2823 O O . MET A 1 360 ? -21.453 -28.875 -11.578 1 97.19 360 MET A O 1
ATOM 2827 N N . TRP A 1 361 ? -19.875 -30.094 -10.648 1 95.81 361 TRP A N 1
ATOM 2828 C CA . TRP A 1 361 ? -20.812 -31.141 -10.25 1 95.81 361 TRP A CA 1
ATOM 2829 C C . TRP A 1 361 ? -21.5 -30.781 -8.938 1 95.81 361 TRP A C 1
ATOM 2831 O O . TRP A 1 361 ? -20.875 -30.234 -8.023 1 95.81 361 TRP A O 1
ATOM 2841 N N . ASP A 1 362 ? -22.766 -31.109 -8.891 1 96.19 362 ASP A N 1
ATOM 2842 C CA . ASP A 1 362 ? -23.516 -30.938 -7.645 1 96.19 362 ASP A CA 1
ATOM 2843 C C . ASP A 1 362 ? -23.656 -32.25 -6.902 1 96.19 362 ASP A C 1
ATOM 2845 O O . ASP A 1 362 ? -22.984 -33.25 -7.234 1 96.19 362 ASP A O 1
ATOM 2849 N N . ALA A 1 363 ? -24.438 -32.281 -5.844 1 94 363 ALA A N 1
ATOM 2850 C CA . ALA A 1 363 ? -24.578 -33.438 -4.98 1 94 363 ALA A CA 1
ATOM 2851 C C . ALA A 1 363 ? -25.344 -34.562 -5.684 1 94 363 ALA A C 1
ATOM 2853 O O . ALA A 1 363 ? -25.25 -35.719 -5.293 1 94 363 ALA A O 1
ATOM 2854 N N . ASP A 1 364 ? -26.094 -34.25 -6.75 1 93.94 364 ASP A N 1
ATOM 2855 C CA . ASP A 1 364 ? -26.906 -35.219 -7.473 1 93.94 364 ASP A CA 1
ATOM 2856 C C . ASP A 1 364 ? -26.172 -35.75 -8.711 1 93.94 364 ASP A C 1
ATOM 2858 O O . ASP A 1 364 ? -26.797 -36.312 -9.609 1 93.94 364 ASP A O 1
ATOM 2862 N N . ASP A 1 365 ? -24.922 -35.375 -8.828 1 92.31 365 ASP A N 1
ATOM 2863 C CA . ASP A 1 365 ? -24.094 -35.812 -9.953 1 92.31 365 ASP A CA 1
ATOM 2864 C C . ASP A 1 365 ? -24.547 -35.156 -11.258 1 92.31 365 ASP A C 1
ATOM 2866 O O . ASP A 1 365 ? -24.562 -35.781 -12.305 1 92.31 365 ASP A O 1
ATOM 2870 N N . THR A 1 366 ? -25.031 -34.031 -11.086 1 94.5 366 THR A N 1
ATOM 2871 C CA . THR A 1 366 ? -25.406 -33.219 -12.242 1 94.5 366 THR A CA 1
ATOM 2872 C C . THR A 1 366 ? -24.5 -32 -12.367 1 94.5 366 THR A C 1
ATOM 2874 O O . THR A 1 366 ? -24.078 -31.438 -11.359 1 94.5 366 THR A O 1
ATOM 2877 N N . GLU A 1 367 ? -24.266 -31.562 -13.617 1 95.44 367 GLU A N 1
ATOM 2878 C CA . GLU A 1 367 ? -23.469 -30.375 -13.883 1 95.44 367 GLU A CA 1
ATOM 2879 C C . GLU A 1 367 ? -24.312 -29.109 -13.789 1 95.44 367 GLU A C 1
ATOM 2881 O O . GLU A 1 367 ? -25.438 -29.062 -14.273 1 95.44 367 GLU A O 1
ATOM 2886 N N . GLN A 1 368 ? -23.766 -28.109 -13.117 1 96.88 368 GLN A N 1
ATOM 2887 C CA . GLN A 1 368 ? -24.484 -26.875 -12.898 1 96.88 368 GLN A CA 1
ATOM 2888 C C . GLN A 1 368 ? -23.562 -25.672 -12.969 1 96.88 368 GLN A C 1
ATOM 2890 O O . GLN A 1 368 ? -22.359 -25.797 -12.734 1 96.88 368 GLN A O 1
ATOM 2895 N N . ASP A 1 369 ? -24.156 -24.5 -13.336 1 98.31 369 ASP A N 1
ATOM 2896 C CA . ASP A 1 369 ? -23.422 -23.234 -13.234 1 98.31 369 ASP A CA 1
ATOM 2897 C C . ASP A 1 369 ? -23 -22.969 -11.797 1 98.31 369 ASP A C 1
ATOM 2899 O O . ASP A 1 369 ? -23.641 -23.422 -10.852 1 98.31 369 ASP A O 1
ATOM 2903 N N . PHE A 1 370 ? -21.938 -22.234 -11.641 1 98.56 370 PHE A N 1
ATOM 2904 C CA . PHE A 1 370 ? -21.406 -22.031 -10.305 1 98.56 370 PHE A CA 1
ATOM 2905 C C . PHE A 1 370 ? -20.797 -20.641 -10.172 1 98.56 370 PHE A C 1
ATOM 2907 O O . PHE A 1 370 ? -20.516 -19.969 -11.172 1 98.56 370 PHE A O 1
ATOM 2914 N N . LYS A 1 371 ? -20.672 -20.219 -8.93 1 98.56 371 LYS A N 1
ATOM 2915 C CA . LYS A 1 371 ? -19.922 -19.031 -8.539 1 98.56 371 LYS A CA 1
ATOM 2916 C C . LYS A 1 371 ? -18.531 -19.406 -8.023 1 98.56 371 LYS A C 1
ATOM 2918 O O . LYS A 1 371 ? -18.406 -19.906 -6.91 1 98.56 371 LYS A O 1
ATOM 2923 N N . ALA A 1 372 ? -17.516 -19.125 -8.82 1 98.75 372 ALA A N 1
ATOM 2924 C CA . ALA A 1 372 ? -16.141 -19.375 -8.391 1 98.75 372 ALA A CA 1
ATOM 2925 C C . ALA A 1 372 ? -15.672 -18.266 -7.441 1 98.75 372 ALA A C 1
ATOM 2927 O O . ALA A 1 372 ? -15.422 -17.141 -7.867 1 98.75 372 ALA A O 1
ATOM 2928 N N . THR A 1 373 ? -15.484 -18.641 -6.238 1 98.62 373 THR A N 1
ATOM 2929 C CA . THR A 1 373 ? -15.055 -17.672 -5.238 1 98.62 373 THR A CA 1
ATOM 2930 C C . THR A 1 373 ? -13.539 -17.703 -5.074 1 98.62 373 THR A C 1
ATOM 2932 O O . THR A 1 373 ? -12.984 -18.672 -4.57 1 98.62 373 THR A O 1
ATOM 2935 N N . ILE A 1 374 ? -12.891 -16.703 -5.539 1 98.44 374 ILE A N 1
ATOM 2936 C CA . ILE A 1 374 ? -11.453 -16.484 -5.461 1 98.44 374 ILE A CA 1
ATOM 2937 C C . ILE A 1 374 ? -11.172 -15.141 -4.777 1 98.44 374 ILE A C 1
ATOM 2939 O O . ILE A 1 374 ? -11.133 -14.102 -5.438 1 98.44 374 ILE A O 1
ATOM 2943 N N . PRO A 1 375 ? -10.875 -15.141 -3.529 1 98 375 PRO A N 1
ATOM 2944 C CA . PRO A 1 375 ? -10.914 -13.898 -2.752 1 98 375 PRO A CA 1
ATOM 2945 C C . PRO A 1 375 ? -9.906 -12.867 -3.246 1 98 375 PRO A C 1
ATOM 2947 O O . PRO A 1 375 ? -10.234 -11.688 -3.385 1 98 375 PRO A O 1
ATOM 2950 N N . ASP A 1 376 ? -8.664 -13.219 -3.523 1 96.81 376 ASP A N 1
ATOM 2951 C CA . ASP A 1 376 ? -7.586 -12.289 -3.816 1 96.81 376 ASP A CA 1
ATOM 2952 C C . ASP A 1 376 ? -7.633 -11.828 -5.273 1 96.81 376 ASP A C 1
ATOM 2954 O O . ASP A 1 376 ? -7.531 -12.648 -6.188 1 96.81 376 ASP A O 1
ATOM 2958 N N . ARG A 1 377 ? -7.688 -10.602 -5.586 1 96.44 377 ARG A N 1
ATOM 2959 C CA . ARG A 1 377 ? -7.84 -10.023 -6.918 1 96.44 377 ARG A CA 1
ATOM 2960 C C . ARG A 1 377 ? -6.555 -10.164 -7.727 1 96.44 377 ARG A C 1
ATOM 2962 O O . ARG A 1 377 ? -6.562 -10 -8.945 1 96.44 377 ARG A O 1
ATOM 2969 N N . SER A 1 378 ? -5.465 -10.438 -7.074 1 93.12 378 SER A N 1
ATOM 2970 C CA . SER A 1 378 ? -4.203 -10.57 -7.797 1 93.12 378 SER A CA 1
ATOM 2971 C C . SER A 1 378 ? -4.324 -11.578 -8.938 1 93.12 378 SER A C 1
ATOM 2973 O O . SER A 1 378 ? -3.637 -11.461 -9.953 1 93.12 378 SER A O 1
ATOM 2975 N N . TYR A 1 379 ? -5.281 -12.547 -8.727 1 90.75 379 TYR A N 1
ATOM 2976 C CA . TYR A 1 379 ? -5.305 -13.625 -9.711 1 90.75 379 TYR A CA 1
ATOM 2977 C C . TYR A 1 379 ? -6.73 -13.922 -10.156 1 90.75 379 TYR A C 1
ATOM 2979 O O . TYR A 1 379 ? -6.949 -14.539 -11.203 1 90.75 379 TYR A O 1
ATOM 2987 N N . ALA A 1 380 ? -7.703 -13.453 -9.406 1 97.19 380 ALA A N 1
ATOM 2988 C CA . ALA A 1 380 ? -9.102 -13.734 -9.719 1 97.19 380 ALA A CA 1
ATOM 2989 C C . ALA A 1 380 ? -9.477 -13.172 -11.086 1 97.19 380 ALA A C 1
ATOM 2991 O O . ALA A 1 380 ? -10.273 -13.773 -11.812 1 97.19 380 ALA A O 1
ATOM 2992 N N . GLY A 1 381 ? -8.883 -12.047 -11.445 1 96.62 381 GLY A N 1
ATOM 2993 C CA . GLY A 1 381 ? -9.227 -11.359 -12.672 1 96.62 381 GLY A CA 1
ATOM 2994 C C . GLY A 1 381 ? -8.938 -12.172 -13.922 1 96.62 381 GLY A C 1
ATOM 2995 O O . GLY A 1 381 ? -9.648 -12.07 -14.922 1 96.62 381 GLY A O 1
ATOM 2996 N N . VAL A 1 382 ? -7.902 -12.992 -13.883 1 98 382 VAL A N 1
ATOM 2997 C CA . VAL A 1 382 ? -7.508 -13.812 -15.023 1 98 382 VAL A CA 1
ATOM 2998 C C . VAL A 1 382 ? -8.586 -14.852 -15.312 1 98 382 VAL A C 1
ATOM 3000 O O . VAL A 1 382 ? -8.992 -15.031 -16.469 1 98 382 VAL A O 1
ATOM 3003 N N . PHE A 1 383 ? -9.086 -15.422 -14.305 1 98.44 383 PHE A N 1
ATOM 3004 C CA . PHE A 1 383 ? -10.125 -16.422 -14.469 1 98.44 383 PHE A CA 1
ATOM 3005 C C . PHE A 1 383 ? -11.453 -15.773 -14.844 1 98.44 383 PHE A C 1
ATOM 3007 O O . PHE A 1 383 ? -12.227 -16.312 -15.633 1 98.44 383 PHE A O 1
ATOM 3014 N N . SER A 1 384 ? -11.672 -14.609 -14.25 1 98.25 384 SER A N 1
ATOM 3015 C CA . SER A 1 384 ? -12.875 -13.867 -14.594 1 98.25 384 SER A CA 1
ATOM 3016 C C . SER A 1 384 ? -12.93 -13.547 -16.078 1 98.25 384 SER A C 1
ATOM 3018 O O . SER A 1 384 ? -13.945 -13.766 -16.734 1 98.25 384 SER A O 1
ATOM 3020 N N . GLU A 1 385 ? -11.82 -13.07 -16.625 1 97.81 385 GLU A N 1
ATOM 3021 C CA . GLU A 1 385 ? -11.75 -12.711 -18.047 1 97.81 385 GLU A CA 1
ATOM 3022 C C . GLU A 1 385 ? -11.922 -13.938 -18.938 1 97.81 385 GLU A C 1
ATOM 3024 O O . GLU A 1 385 ? -12.562 -13.859 -19.984 1 97.81 385 GLU A O 1
ATOM 3029 N N . CYS A 1 386 ? -11.344 -15.008 -18.547 1 98.5 386 CYS A N 1
ATOM 3030 C CA . CYS A 1 386 ? -11.445 -16.234 -19.344 1 98.5 386 CYS A CA 1
ATOM 3031 C C . CYS A 1 386 ? -12.883 -16.734 -19.375 1 98.5 386 CYS A C 1
ATOM 3033 O O . CYS A 1 386 ? -13.383 -17.125 -20.438 1 98.5 386 CYS A O 1
ATOM 3035 N N . VAL A 1 387 ? -13.539 -16.75 -18.203 1 98.56 387 VAL A N 1
ATOM 3036 C CA . VAL A 1 387 ? -14.922 -17.188 -18.109 1 98.56 387 VAL A CA 1
ATOM 3037 C C . VAL A 1 387 ? -15.82 -16.297 -18.953 1 98.56 387 VAL A C 1
ATOM 3039 O O . VAL A 1 387 ? -16.625 -16.781 -19.75 1 98.56 387 VAL A O 1
ATOM 3042 N N . GLU A 1 388 ? -15.648 -15.031 -18.844 1 97.88 388 GLU A N 1
ATOM 3043 C CA . GLU A 1 388 ? -16.469 -14.094 -19.609 1 97.88 388 GLU A CA 1
ATOM 3044 C C . GLU A 1 388 ? -16.219 -14.234 -21.094 1 97.88 388 GLU A C 1
ATOM 3046 O O . GLU A 1 388 ? -17.141 -14.086 -21.906 1 97.88 388 GLU A O 1
ATOM 3051 N N . PHE A 1 389 ? -15.039 -14.438 -21.469 1 98.19 389 PHE A N 1
ATOM 3052 C CA . PHE A 1 389 ? -14.711 -14.648 -22.875 1 98.19 389 PHE A CA 1
ATOM 3053 C C . PHE A 1 389 ? -15.461 -15.852 -23.438 1 98.19 389 PHE A C 1
ATOM 3055 O O . PHE A 1 389 ? -16.062 -15.781 -24.516 1 98.19 389 PHE A O 1
ATOM 3062 N N . CYS A 1 390 ? -15.398 -16.953 -22.688 1 98.44 390 CYS A N 1
ATOM 3063 C CA . CYS A 1 390 ? -16.047 -18.172 -23.156 1 98.44 390 CYS A CA 1
ATOM 3064 C C . CYS A 1 390 ? -17.562 -17.984 -23.219 1 98.44 390 CYS A C 1
ATOM 3066 O O . CYS A 1 390 ? -18.219 -18.516 -24.109 1 98.44 390 CYS A O 1
ATOM 3068 N N . LYS A 1 391 ? -18.094 -17.266 -22.281 1 97.94 391 LYS A N 1
ATOM 3069 C CA . LYS A 1 391 ? -19.516 -16.953 -22.344 1 97.94 391 LYS A CA 1
ATOM 3070 C C . LYS A 1 391 ? -19.875 -16.219 -23.625 1 97.94 391 LYS A C 1
ATOM 3072 O O . LYS A 1 391 ? -20.891 -16.5 -24.25 1 97.94 391 LYS A O 1
ATOM 3077 N N . GLN A 1 392 ? -19.031 -15.367 -24 1 97.62 392 GLN A N 1
ATOM 3078 C CA . GLN A 1 392 ? -19.297 -14.492 -25.141 1 97.62 392 GLN A CA 1
ATOM 3079 C C . GLN A 1 392 ? -18.984 -15.203 -26.453 1 97.62 392 GLN A C 1
ATOM 3081 O O . GLN A 1 392 ? -19.672 -14.984 -27.469 1 97.62 392 GLN A O 1
ATOM 3086 N N . HIS A 1 393 ? -17.969 -16.078 -26.469 1 97.75 393 HIS A N 1
ATOM 3087 C CA . HIS A 1 393 ? -17.438 -16.562 -27.734 1 97.75 393 HIS A CA 1
ATOM 3088 C C . HIS A 1 393 ? -17.625 -18.078 -27.875 1 97.75 393 HIS A C 1
ATOM 3090 O O . HIS A 1 393 ? -17.375 -18.641 -28.938 1 97.75 393 HIS A O 1
ATOM 3096 N N . GLY A 1 394 ? -18.094 -18.703 -26.766 1 97.5 394 GLY A N 1
ATOM 3097 C CA . GLY A 1 394 ? -18.219 -20.141 -26.781 1 97.5 394 GLY A CA 1
ATOM 3098 C C . GLY A 1 394 ? -16.922 -20.844 -26.391 1 97.5 394 GLY A C 1
ATOM 3099 O O . GLY A 1 394 ? -15.945 -20.203 -26.016 1 97.5 394 GLY A O 1
ATOM 3100 N N . ALA A 1 395 ? -16.969 -22.141 -26.438 1 97.69 395 ALA A N 1
ATOM 3101 C CA . ALA A 1 395 ? -15.805 -22.953 -26.062 1 97.69 395 ALA A CA 1
ATOM 3102 C C . ALA A 1 395 ? -14.664 -22.766 -27.062 1 97.69 395 ALA A C 1
ATOM 3104 O O . ALA A 1 395 ? -14.898 -22.5 -28.25 1 97.69 395 ALA A O 1
ATOM 3105 N N . PHE A 1 396 ? -13.461 -22.938 -26.641 1 98 396 PHE A N 1
ATOM 3106 C CA . PHE A 1 396 ? -12.312 -23.047 -27.547 1 98 396 PHE A CA 1
ATOM 3107 C C . PHE A 1 396 ? -12.391 -24.312 -28.375 1 98 396 PHE A C 1
ATOM 3109 O O . PHE A 1 396 ? -13.078 -25.266 -28 1 98 396 PHE A O 1
ATOM 3116 N N . ASP A 1 397 ? -11.727 -24.312 -29.516 1 97.5 397 ASP A N 1
ATOM 3117 C CA . ASP A 1 397 ? -11.633 -25.484 -30.391 1 97.5 397 ASP A CA 1
ATOM 3118 C C . ASP A 1 397 ? -10.203 -26.016 -30.422 1 97.5 397 ASP A C 1
ATOM 3120 O O . ASP A 1 397 ? -9.328 -25.422 -31.047 1 97.5 397 ASP A O 1
ATOM 3124 N N . PRO A 1 398 ? -9.961 -27.188 -29.766 1 97.12 398 PRO A N 1
ATOM 3125 C CA . PRO A 1 398 ? -8.609 -27.734 -29.719 1 97.12 398 PRO A CA 1
ATOM 3126 C C . PRO A 1 398 ? -8.031 -27.984 -31.109 1 97.12 398 PRO A C 1
ATOM 3128 O O . PRO A 1 398 ? -6.812 -28.047 -31.281 1 97.12 398 PRO A O 1
ATOM 3131 N N . LYS A 1 399 ? -8.82 -28.016 -32.125 1 96.75 399 LYS A N 1
ATOM 3132 C CA . LYS A 1 399 ? -8.367 -28.281 -33.5 1 96.75 399 LYS A CA 1
ATOM 3133 C C . LYS A 1 399 ? -7.652 -27.062 -34.062 1 96.75 399 LYS A C 1
ATOM 3135 O O . LYS A 1 399 ? -6.836 -27.188 -35 1 96.75 399 LYS A O 1
ATOM 3140 N N . THR A 1 400 ? -8.07 -25.969 -33.531 1 96.12 400 THR A N 1
ATOM 3141 C CA . THR A 1 400 ? -7.598 -24.75 -34.219 1 96.12 400 THR A CA 1
ATOM 3142 C C . THR A 1 400 ? -6.965 -23.797 -33.219 1 96.12 400 THR A C 1
ATOM 3144 O O . THR A 1 400 ? -6.258 -22.859 -33.594 1 96.12 400 THR A O 1
ATOM 3147 N N . MET A 1 401 ? -7.215 -23.969 -31.922 1 96.69 401 MET A N 1
ATOM 3148 C CA . MET A 1 401 ? -6.773 -23.016 -30.906 1 96.69 401 MET A CA 1
ATOM 3149 C C . MET A 1 401 ? -5.258 -22.844 -30.938 1 96.69 401 MET A C 1
ATOM 3151 O O . MET A 1 401 ? -4.52 -23.828 -31.047 1 96.69 401 MET A O 1
ATOM 3155 N N . GLY A 1 402 ? -4.785 -21.578 -30.906 1 96.56 402 GLY A N 1
ATOM 3156 C CA . GLY A 1 402 ? -3.357 -21.297 -30.891 1 96.56 402 GLY A CA 1
ATOM 3157 C C . GLY A 1 402 ? -2.664 -21.766 -29.625 1 96.56 402 GLY A C 1
ATOM 3158 O O . GLY A 1 402 ? -3.316 -22.016 -28.609 1 96.56 402 GLY A O 1
ATOM 3159 N N . ALA A 1 403 ? -1.378 -21.859 -29.656 1 96.62 403 ALA A N 1
ATOM 3160 C CA . ALA A 1 403 ? -0.591 -22.25 -28.484 1 96.62 403 ALA A CA 1
ATOM 3161 C C . ALA A 1 403 ? -0.417 -21.094 -27.531 1 96.62 403 ALA A C 1
ATOM 3163 O O . ALA A 1 403 ? -0.244 -19.938 -27.953 1 96.62 403 ALA A O 1
ATOM 3164 N N . CYS A 1 404 ? -0.521 -21.391 -26.297 1 97.69 404 CYS A N 1
ATOM 3165 C CA . CYS A 1 404 ? -0.316 -20.391 -25.25 1 97.69 404 CYS A CA 1
ATOM 3166 C C . CYS A 1 404 ? 0.741 -20.859 -24.25 1 97.69 404 CYS A C 1
ATOM 3168 O O . CYS A 1 404 ? 0.456 -21.016 -23.062 1 97.69 404 CYS A O 1
ATOM 3170 N N . PRO A 1 405 ? 2.014 -21 -24.656 1 97.38 405 PRO A N 1
ATOM 3171 C CA . PRO A 1 405 ? 3.08 -21.391 -23.734 1 97.38 405 PRO A CA 1
ATOM 3172 C C . PRO A 1 405 ? 3.34 -20.344 -22.656 1 97.38 405 PRO A C 1
ATOM 3174 O O . PRO A 1 405 ? 2.84 -19.219 -22.75 1 97.38 405 PRO A O 1
ATOM 3177 N N . ASN A 1 406 ? 4.125 -20.75 -21.609 1 97.94 406 ASN A N 1
ATOM 3178 C CA . ASN A 1 406 ? 4.41 -19.812 -20.531 1 97.94 406 ASN A CA 1
ATOM 3179 C C . ASN A 1 406 ? 5.906 -19.703 -20.266 1 97.94 406 ASN A C 1
ATOM 3181 O O . ASN A 1 406 ? 6.617 -20.719 -20.266 1 97.94 406 ASN A O 1
ATOM 3185 N N . VAL A 1 407 ? 6.344 -18.516 -20.172 1 98.44 407 VAL A N 1
ATOM 3186 C CA . VAL A 1 407 ? 7.637 -18.172 -19.578 1 98.44 407 VAL A CA 1
ATOM 3187 C C . VAL A 1 407 ? 7.438 -17.578 -18.188 1 98.44 407 VAL A C 1
ATOM 3189 O O . VAL A 1 407 ? 6.879 -16.484 -18.062 1 98.44 407 VAL A O 1
ATOM 3192 N N . GLY A 1 408 ? 7.902 -18.328 -17.172 1 97.94 408 GLY A N 1
ATOM 3193 C CA . GLY A 1 408 ? 7.559 -17.938 -15.805 1 97.94 408 GLY A CA 1
ATOM 3194 C C . GLY A 1 408 ? 8.766 -17.562 -14.969 1 97.94 408 GLY A C 1
ATOM 3195 O O . GLY A 1 408 ? 9.789 -18.25 -15 1 97.94 408 GLY A O 1
ATOM 3196 N N . LEU A 1 409 ? 8.711 -16.406 -14.258 1 97.44 409 LEU A N 1
ATOM 3197 C CA . LEU A 1 409 ? 9.727 -15.984 -13.297 1 97.44 409 LEU A CA 1
ATOM 3198 C C . LEU A 1 409 ? 9.688 -16.859 -12.047 1 97.44 409 LEU A C 1
ATOM 3200 O O . LEU A 1 409 ? 8.695 -16.859 -11.312 1 97.44 409 LEU A O 1
ATOM 3204 N N . MET A 1 410 ? 10.797 -17.578 -11.828 1 94.12 410 MET A N 1
ATOM 3205 C CA . MET A 1 410 ? 10.766 -18.516 -10.719 1 94.12 410 MET A CA 1
ATOM 3206 C C . MET A 1 410 ? 12.164 -18.766 -10.164 1 94.12 410 MET A C 1
ATOM 3208 O O . MET A 1 410 ? 12.32 -19.25 -9.039 1 94.12 410 MET A O 1
ATOM 3212 N N . ALA A 1 411 ? 13.203 -18.391 -10.93 1 93.06 411 ALA A N 1
ATOM 3213 C CA . ALA A 1 411 ? 14.57 -18.719 -10.555 1 93.06 411 ALA A CA 1
ATOM 3214 C C . ALA A 1 411 ? 14.906 -18.203 -9.164 1 93.06 411 ALA A C 1
ATOM 3216 O O . ALA A 1 411 ? 14.5 -17.094 -8.797 1 93.06 411 ALA A O 1
ATOM 3217 N N . GLN A 1 412 ? 15.625 -19 -8.422 1 91.06 412 GLN A N 1
ATOM 3218 C CA . GLN A 1 412 ? 16.109 -18.625 -7.098 1 91.06 412 GLN A CA 1
ATOM 3219 C C . GLN A 1 412 ? 14.961 -18.266 -6.168 1 91.06 412 GLN A C 1
ATOM 3221 O O . GLN A 1 412 ? 15.039 -17.281 -5.426 1 91.06 412 GLN A O 1
ATOM 3226 N N . LYS A 1 413 ? 13.836 -18.953 -6.301 1 88.94 413 LYS A N 1
ATOM 3227 C CA . LYS A 1 413 ? 12.664 -18.828 -5.441 1 88.94 413 LYS A CA 1
ATOM 3228 C C . LYS A 1 413 ? 11.984 -17.484 -5.621 1 88.94 413 LYS A C 1
ATOM 3230 O O . LYS A 1 413 ? 11.516 -16.875 -4.648 1 88.94 413 LYS A O 1
ATOM 3235 N N . ALA A 1 414 ? 12 -16.984 -6.871 1 93.38 414 ALA A N 1
ATOM 3236 C CA . ALA A 1 414 ? 11.375 -15.703 -7.156 1 93.38 414 ALA A CA 1
ATOM 3237 C C . ALA A 1 414 ? 9.875 -15.75 -6.895 1 93.38 414 ALA A C 1
ATOM 3239 O O . ALA A 1 414 ? 9.18 -16.656 -7.371 1 93.38 414 ALA A O 1
ATOM 3240 N N . GLU A 1 415 ? 9.328 -14.688 -6.133 1 91 415 GLU A N 1
ATOM 3241 C CA . GLU A 1 415 ? 7.906 -14.453 -5.895 1 91 415 GLU A CA 1
ATOM 3242 C C . GLU A 1 415 ? 7.246 -15.664 -5.25 1 91 415 GLU A C 1
ATOM 3244 O O . GLU A 1 415 ? 6.117 -16.016 -5.598 1 91 415 GLU A O 1
ATOM 3249 N N . GLU A 1 416 ? 7.918 -16.312 -4.434 1 81.06 416 GLU A N 1
ATOM 3250 C CA . GLU A 1 416 ? 7.285 -17.391 -3.674 1 81.06 416 GLU A CA 1
ATOM 3251 C C . GLU A 1 416 ? 6.438 -16.828 -2.533 1 81.06 416 GLU A C 1
ATOM 3253 O O . GLU A 1 416 ? 6.973 -16.266 -1.573 1 81.06 416 GLU A O 1
ATOM 3258 N N . TYR A 1 417 ? 5.188 -16.703 -2.807 1 68.81 417 TYR A N 1
ATOM 3259 C CA . TYR A 1 417 ? 4.246 -16.203 -1.811 1 68.81 417 TYR A CA 1
ATOM 3260 C C . TYR A 1 417 ? 3.561 -17.344 -1.085 1 68.81 417 TYR A C 1
ATOM 3262 O O . TYR A 1 417 ? 3.441 -18.453 -1.626 1 68.81 417 TYR A O 1
ATOM 3270 N N . GLY A 1 418 ? 2.922 -16.984 0.169 1 60.78 418 GLY A N 1
ATOM 3271 C CA . GLY A 1 418 ? 1.955 -17.828 0.859 1 60.78 418 GLY A CA 1
ATOM 3272 C C . GLY A 1 418 ? 2.584 -19.031 1.534 1 60.78 418 GLY A C 1
ATOM 3273 O O . GLY A 1 418 ? 1.929 -19.719 2.314 1 60.78 418 GLY A O 1
ATOM 3274 N N . SER A 1 419 ? 3.793 -19.188 0.865 1 62.47 419 SER A N 1
ATOM 3275 C CA . SER A 1 419 ? 4.477 -20.359 1.385 1 62.47 419 SER A CA 1
ATOM 3276 C C . SER A 1 419 ? 5.242 -20.047 2.664 1 62.47 419 SER A C 1
ATOM 3278 O O . SER A 1 419 ? 4.945 -19.047 3.338 1 62.47 419 SER A O 1
ATOM 3280 N N . HIS A 1 420 ? 6.691 -20.438 2.723 1 64.94 420 HIS A N 1
ATOM 3281 C CA . HIS A 1 420 ? 7.441 -21.047 3.816 1 64.94 420 HIS A CA 1
ATOM 3282 C C . HIS A 1 420 ? 7.828 -20.016 4.867 1 64.94 420 HIS A C 1
ATOM 3284 O O . HIS A 1 420 ? 6.977 -19.547 5.633 1 64.94 420 HIS A O 1
ATOM 3290 N N . PRO A 1 421 ? 8.906 -19.438 4.719 1 78.44 421 PRO A N 1
ATOM 3291 C CA . PRO A 1 421 ? 9.461 -18.906 5.969 1 78.44 421 PRO A CA 1
ATOM 3292 C C . PRO A 1 421 ? 9.086 -17.453 6.223 1 78.44 421 PRO A C 1
ATOM 3294 O O . PRO A 1 421 ? 9.461 -16.891 7.254 1 78.44 421 PRO A O 1
ATOM 3297 N N . THR A 1 422 ? 8.078 -16.906 5.227 1 92.94 422 THR A N 1
ATOM 3298 C CA . THR A 1 422 ? 7.82 -15.477 5.406 1 92.94 422 THR A CA 1
ATOM 3299 C C . THR A 1 422 ? 6.324 -15.18 5.344 1 92.94 422 THR A C 1
ATOM 3301 O O . THR A 1 422 ? 5.91 -14.156 4.801 1 92.94 422 THR A O 1
ATOM 3304 N N . THR A 1 423 ? 5.422 -16.047 5.68 1 95 423 THR A N 1
ATOM 3305 C CA . THR A 1 423 ? 3.98 -15.867 5.812 1 95 423 THR A CA 1
ATOM 3306 C C . THR A 1 423 ? 3.535 -16.125 7.25 1 95 423 THR A C 1
ATOM 3308 O O . THR A 1 423 ? 3.889 -17.156 7.836 1 95 423 THR A O 1
ATOM 3311 N N . PHE A 1 424 ? 2.756 -15.219 7.812 1 95.5 424 PHE A N 1
ATOM 3312 C CA . PHE A 1 424 ? 2.41 -15.312 9.227 1 95.5 424 PHE A CA 1
ATOM 3313 C C . PHE A 1 424 ? 0.953 -14.93 9.453 1 95.5 424 PHE A C 1
ATOM 3315 O O . PHE A 1 424 ? 0.414 -14.07 8.758 1 95.5 424 PHE A O 1
ATOM 3322 N N . GLU A 1 425 ? 0.333 -15.602 10.391 1 95.81 425 GLU A N 1
ATOM 3323 C CA . GLU A 1 425 ? -0.916 -15.125 10.977 1 95.81 425 GLU A CA 1
ATOM 3324 C C . GLU A 1 425 ? -0.652 -14.219 12.172 1 95.81 425 GLU A C 1
ATOM 3326 O O . GLU A 1 425 ? 0.025 -14.617 13.125 1 95.81 425 GLU A O 1
ATOM 3331 N N . ALA A 1 426 ? -1.197 -13.008 12.164 1 97.25 426 ALA A N 1
ATOM 3332 C CA . ALA A 1 426 ? -0.973 -12.094 13.273 1 97.25 426 ALA A CA 1
ATOM 3333 C C . ALA A 1 426 ? -1.597 -12.625 14.562 1 97.25 426 ALA A C 1
ATOM 3335 O O . ALA A 1 426 ? -2.793 -12.914 14.609 1 97.25 426 ALA A O 1
ATOM 3336 N N . LYS A 1 427 ? -0.875 -12.68 15.664 1 95.44 427 LYS A N 1
ATOM 3337 C CA . LYS A 1 427 ? -1.353 -13.242 16.922 1 95.44 427 LYS A CA 1
ATOM 3338 C C . LYS A 1 427 ? -2.047 -12.18 17.781 1 95.44 427 LYS A C 1
ATOM 3340 O O . LYS A 1 427 ? -2.83 -12.508 18.672 1 95.44 427 LYS A O 1
ATOM 3345 N N . GLU A 1 428 ? -1.704 -10.953 17.594 1 96.31 428 GLU A N 1
ATOM 3346 C CA . GLU A 1 428 ? -2.326 -9.805 18.25 1 96.31 428 GLU A CA 1
ATOM 3347 C C . GLU A 1 428 ? -2.297 -8.578 17.344 1 96.31 428 GLU A C 1
ATOM 3349 O O . GLU A 1 428 ? -1.638 -8.578 16.312 1 96.31 428 GLU A O 1
ATOM 3354 N N . ASP A 1 429 ? -3.104 -7.566 17.703 1 96.62 429 ASP A N 1
ATOM 3355 C CA . ASP A 1 429 ? -3.082 -6.301 16.984 1 96.62 429 ASP A CA 1
ATOM 3356 C C . ASP A 1 429 ? -1.7 -5.656 17.047 1 96.62 429 ASP A C 1
ATOM 3358 O O . ASP A 1 429 ? -1.009 -5.754 18.062 1 96.62 429 ASP A O 1
ATOM 3362 N N . GLY A 1 430 ? -1.282 -5.008 15.977 1 97.44 430 GLY A N 1
ATOM 3363 C CA . GLY A 1 430 ? 0.003 -4.328 15.953 1 97.44 430 GLY A CA 1
ATOM 3364 C C . GLY A 1 430 ? 0.554 -4.133 14.555 1 97.44 430 GLY A C 1
ATOM 3365 O O . GLY A 1 430 ? -0.209 -3.977 13.594 1 97.44 430 GLY A O 1
ATOM 3366 N N . THR A 1 431 ? 1.885 -3.975 14.438 1 98.19 431 THR A N 1
ATOM 3367 C CA . THR A 1 431 ? 2.566 -3.744 13.164 1 98.19 431 THR A CA 1
ATOM 3368 C C . THR A 1 431 ? 3.547 -4.875 12.867 1 98.19 431 THR A C 1
ATOM 3370 O O . THR A 1 431 ? 4.398 -5.199 13.695 1 98.19 431 THR A O 1
ATOM 3373 N N . ILE A 1 432 ? 3.365 -5.512 11.758 1 98.56 432 ILE A N 1
ATOM 3374 C CA . ILE A 1 432 ? 4.43 -6.379 11.258 1 98.56 432 ILE A CA 1
ATOM 3375 C C . ILE A 1 432 ? 5.324 -5.594 10.305 1 98.56 432 ILE A C 1
ATOM 3377 O O . ILE A 1 432 ? 4.836 -4.926 9.391 1 98.56 432 ILE A O 1
ATOM 3381 N N . ARG A 1 433 ? 6.605 -5.688 10.516 1 98.62 433 ARG A N 1
ATOM 3382 C CA . ARG A 1 433 ? 7.52 -4.859 9.734 1 98.62 433 ARG A CA 1
ATOM 3383 C C . ARG A 1 433 ? 8.805 -5.617 9.414 1 98.62 433 ARG A C 1
ATOM 3385 O O . ARG A 1 433 ? 9.164 -6.559 10.125 1 98.62 433 ARG A O 1
ATOM 3392 N N . ILE A 1 434 ? 9.438 -5.289 8.367 1 98.56 434 ILE A N 1
ATOM 3393 C CA . ILE A 1 434 ? 10.75 -5.777 7.949 1 98.56 434 ILE A CA 1
ATOM 3394 C C . ILE A 1 434 ? 11.812 -4.734 8.281 1 98.56 434 ILE A C 1
ATOM 3396 O O . ILE A 1 434 ? 11.781 -3.621 7.75 1 98.56 434 ILE A O 1
ATOM 3400 N N . VAL A 1 435 ? 12.773 -5.094 9.125 1 98.56 435 VAL A N 1
ATOM 3401 C CA . VAL A 1 435 ? 13.719 -4.133 9.672 1 98.56 435 VAL A CA 1
ATOM 3402 C C . VAL A 1 435 ? 15.141 -4.52 9.266 1 98.56 435 VAL A C 1
ATOM 3404 O O . VAL A 1 435 ? 15.523 -5.684 9.367 1 98.56 435 VAL A O 1
ATOM 3407 N N . ASP A 1 436 ? 15.938 -3.566 8.727 1 98.38 436 ASP A N 1
ATOM 3408 C CA . ASP A 1 436 ? 17.359 -3.775 8.477 1 98.38 436 ASP A CA 1
ATOM 3409 C C . ASP A 1 436 ? 18.109 -3.996 9.789 1 98.38 436 ASP A C 1
ATOM 3411 O O . ASP A 1 436 ? 18.109 -3.133 10.664 1 98.38 436 ASP A O 1
ATOM 3415 N N . ILE A 1 437 ? 18.781 -5.055 9.898 1 97.81 437 ILE A N 1
ATOM 3416 C CA . ILE A 1 437 ? 19.391 -5.457 11.156 1 97.81 437 ILE A CA 1
ATOM 3417 C C . ILE A 1 437 ? 20.5 -4.473 11.531 1 97.81 437 ILE A C 1
ATOM 3419 O O . ILE A 1 437 ? 20.656 -4.121 12.703 1 97.81 437 ILE A O 1
ATOM 3423 N N . LYS A 1 438 ? 21.219 -3.963 10.578 1 96.56 438 LYS A N 1
ATOM 3424 C CA . LYS A 1 438 ? 22.391 -3.115 10.844 1 96.56 438 LYS A CA 1
ATOM 3425 C C . LYS A 1 438 ? 21.969 -1.686 11.164 1 96.56 438 LYS A C 1
ATOM 3427 O O . LYS A 1 438 ? 22.469 -1.08 12.109 1 96.56 438 LYS A O 1
ATOM 3432 N N . THR A 1 439 ? 21.016 -1.137 10.43 1 95.75 439 THR A N 1
ATOM 3433 C CA . THR A 1 439 ? 20.734 0.291 10.523 1 95.75 439 THR A CA 1
ATOM 3434 C C . THR A 1 439 ? 19.5 0.542 11.375 1 95.75 439 THR A C 1
ATOM 3436 O O . THR A 1 439 ? 19.281 1.662 11.844 1 95.75 439 THR A O 1
ATOM 3439 N N . GLY A 1 440 ? 18.609 -0.461 11.461 1 96.62 440 GLY A N 1
ATOM 3440 C CA . GLY A 1 440 ? 17.344 -0.275 12.156 1 96.62 440 GLY A CA 1
ATOM 3441 C C . GLY A 1 440 ? 16.266 0.33 11.273 1 96.62 440 GLY A C 1
ATOM 3442 O O . GLY A 1 440 ? 15.133 0.516 11.719 1 96.62 440 GLY A O 1
ATOM 3443 N N . ALA A 1 441 ? 16.578 0.56 10.047 1 97.38 441 ALA A N 1
ATOM 3444 C CA . ALA A 1 441 ? 15.594 1.118 9.109 1 97.38 441 ALA A CA 1
ATOM 3445 C C . ALA A 1 441 ? 14.461 0.131 8.844 1 97.38 441 ALA A C 1
ATOM 3447 O O . ALA A 1 441 ? 14.695 -1.077 8.758 1 97.38 441 ALA A O 1
ATOM 3448 N N . VAL A 1 442 ? 13.258 0.617 8.781 1 98.38 442 VAL A N 1
ATOM 3449 C CA . VAL A 1 442 ? 12.102 -0.19 8.406 1 98.38 442 VAL A CA 1
ATOM 3450 C C . VAL A 1 442 ? 11.906 -0.128 6.891 1 98.38 442 VAL A C 1
ATOM 3452 O O . VAL A 1 442 ? 11.648 0.942 6.336 1 98.38 442 VAL A O 1
ATOM 3455 N N . LEU A 1 443 ? 12.016 -1.223 6.23 1 98.44 443 LEU A N 1
ATOM 3456 C CA . LEU A 1 443 ? 11.883 -1.246 4.777 1 98.44 443 LEU A CA 1
ATOM 3457 C C . LEU A 1 443 ? 10.414 -1.283 4.367 1 98.44 443 LEU A C 1
ATOM 3459 O O . LEU A 1 443 ? 10.016 -0.6 3.422 1 98.44 443 LEU A O 1
ATOM 3463 N N . LEU A 1 444 ? 9.664 -2.156 5.02 1 98.31 444 LEU A N 1
ATOM 3464 C CA . LEU A 1 444 ? 8.227 -2.295 4.809 1 98.31 444 LEU A CA 1
ATOM 3465 C C . LEU A 1 444 ? 7.512 -2.59 6.125 1 98.31 444 LEU A C 1
ATOM 3467 O O . LEU A 1 444 ? 8.078 -3.236 7.008 1 98.31 444 LEU A O 1
ATOM 3471 N N . GLY A 1 445 ? 6.289 -2.162 6.215 1 98.25 445 GLY A N 1
ATOM 3472 C CA . GLY A 1 445 ? 5.488 -2.461 7.391 1 98.25 445 GLY A CA 1
ATOM 3473 C C . GLY A 1 445 ? 3.998 -2.311 7.148 1 98.25 445 GLY A C 1
ATOM 3474 O O . GLY A 1 445 ? 3.58 -1.601 6.23 1 98.25 445 GLY A O 1
ATOM 3475 N N . HIS A 1 446 ? 3.203 -3.006 7.977 1 98.38 446 HIS A N 1
ATOM 3476 C CA . HIS A 1 446 ? 1.747 -2.947 7.922 1 98.38 446 HIS A CA 1
ATOM 3477 C C . HIS A 1 446 ? 1.14 -2.998 9.32 1 98.38 446 HIS A C 1
ATOM 3479 O O . HIS A 1 446 ? 1.585 -3.777 10.164 1 98.38 446 HIS A O 1
ATOM 3485 N N . ARG A 1 447 ? 0.198 -2.131 9.578 1 97.56 447 ARG A N 1
ATOM 3486 C CA . ARG A 1 447 ? -0.646 -2.287 10.758 1 97.56 447 ARG A CA 1
ATOM 3487 C C . ARG A 1 447 ? -1.769 -3.287 10.5 1 97.56 447 ARG A C 1
ATOM 3489 O O . ARG A 1 447 ? -2.471 -3.193 9.492 1 97.56 447 ARG A O 1
ATOM 3496 N N . LEU A 1 448 ? -1.932 -4.266 11.32 1 96.56 448 LEU A N 1
ATOM 3497 C CA . LEU A 1 448 ? -2.959 -5.277 11.102 1 96.56 448 LEU A CA 1
ATOM 3498 C C . LEU A 1 448 ? -3.6 -5.695 12.422 1 96.56 448 LEU A C 1
ATOM 3500 O O . LEU A 1 448 ? -3.223 -5.199 13.484 1 96.56 448 LEU A O 1
ATOM 3504 N N . HIS A 1 449 ? -4.68 -6.496 12.344 1 97.31 449 HIS A N 1
ATOM 3505 C CA . HIS A 1 449 ? -5.43 -6.996 13.492 1 97.31 449 HIS A CA 1
ATOM 3506 C C . HIS A 1 449 ? -5.133 -8.469 13.742 1 97.31 449 HIS A C 1
ATOM 3508 O O . HIS A 1 449 ? -4.652 -9.172 12.852 1 97.31 449 HIS A O 1
ATOM 3514 N N . LYS A 1 450 ? -5.43 -8.891 14.953 1 97.69 450 LYS A N 1
ATOM 3515 C CA . LYS A 1 450 ? -5.32 -10.305 15.289 1 97.69 450 LYS A CA 1
ATOM 3516 C C . LYS A 1 450 ? -6.074 -11.164 14.273 1 97.69 450 LYS A C 1
ATOM 3518 O O . LYS A 1 450 ? -7.219 -10.867 13.93 1 97.69 450 LYS A O 1
ATOM 3523 N N . GLY A 1 451 ? -5.348 -12.211 13.711 1 97.88 451 GLY A N 1
ATOM 3524 C CA . GLY A 1 451 ? -5.98 -13.148 12.797 1 97.88 451 GLY A CA 1
ATOM 3525 C C . GLY A 1 451 ? -5.703 -12.836 11.336 1 97.88 451 GLY A C 1
ATOM 3526 O O . GLY A 1 451 ? -5.898 -13.688 10.469 1 97.88 451 GLY A O 1
ATOM 3527 N N . ASP A 1 452 ? -5.215 -11.633 11.008 1 98.19 452 ASP A N 1
ATOM 3528 C CA . ASP A 1 452 ? -4.875 -11.281 9.633 1 98.19 452 ASP A CA 1
ATOM 3529 C C . ASP A 1 452 ? -3.682 -12.094 9.141 1 98.19 452 ASP A C 1
ATOM 3531 O O . ASP A 1 452 ? -2.879 -12.578 9.938 1 98.19 452 ASP A O 1
ATOM 3535 N N . ILE A 1 453 ? -3.588 -12.273 7.855 1 97.5 453 ILE A N 1
ATOM 3536 C CA . ILE A 1 453 ? -2.498 -13.031 7.25 1 97.5 453 ILE A CA 1
ATOM 3537 C C . ILE A 1 453 ? -1.518 -12.07 6.578 1 97.5 453 ILE A C 1
ATOM 3539 O O . ILE A 1 453 ? -1.897 -11.305 5.684 1 97.5 453 ILE A O 1
ATOM 3543 N N . TRP A 1 454 ? -0.279 -12.094 7.043 1 97.56 454 TRP A N 1
ATOM 3544 C CA . TRP A 1 454 ? 0.783 -11.273 6.469 1 97.56 454 TRP A CA 1
ATOM 3545 C C . TRP A 1 454 ? 1.772 -12.133 5.688 1 97.56 454 TRP A C 1
ATOM 3547 O O . TRP A 1 454 ? 2.098 -13.25 6.102 1 97.56 454 TRP A O 1
ATOM 3557 N N . ARG A 1 455 ? 2.24 -11.578 4.516 1 96.38 455 ARG A N 1
ATOM 3558 C CA . ARG A 1 455 ? 3.203 -12.344 3.732 1 96.38 455 ARG A CA 1
ATOM 3559 C C . ARG A 1 455 ? 4.191 -11.422 3.023 1 96.38 455 ARG A C 1
ATOM 3561 O O . ARG A 1 455 ? 3.908 -10.242 2.812 1 96.38 455 ARG A O 1
ATOM 3568 N N . SER A 1 456 ? 5.359 -11.969 2.682 1 96.19 456 SER A N 1
ATOM 3569 C CA . SER A 1 456 ? 6.41 -11.25 1.964 1 96.19 456 SER A CA 1
ATOM 3570 C C . SER A 1 456 ? 7.137 -12.172 0.988 1 96.19 456 SER A C 1
ATOM 3572 O O . SER A 1 456 ? 7.168 -13.383 1.178 1 96.19 456 SER A O 1
ATOM 3574 N N . CYS A 1 457 ? 7.637 -11.602 -0.06 1 94.06 457 CYS A N 1
ATOM 3575 C CA . CYS A 1 457 ? 8.422 -12.383 -1.014 1 94.06 457 CYS A CA 1
ATOM 3576 C C . CYS A 1 457 ? 9.586 -11.562 -1.552 1 94.06 457 CYS A C 1
ATOM 3578 O O . CYS A 1 457 ? 9.633 -10.344 -1.369 1 94.06 457 CYS A O 1
ATOM 3580 N N . GLN A 1 458 ? 10.555 -12.281 -2.088 1 94.75 458 GLN A N 1
ATOM 3581 C CA . GLN A 1 458 ? 11.766 -11.719 -2.676 1 94.75 458 GLN A CA 1
ATOM 3582 C C . GLN A 1 458 ? 11.852 -12.039 -4.164 1 94.75 458 GLN A C 1
ATOM 3584 O O . GLN A 1 458 ? 11.406 -13.094 -4.605 1 94.75 458 GLN A O 1
ATOM 3589 N N . THR A 1 459 ? 12.43 -11.172 -4.953 1 97.06 459 THR A N 1
ATOM 3590 C CA . THR A 1 459 ? 12.758 -11.391 -6.355 1 97.06 459 THR A CA 1
ATOM 3591 C C . THR A 1 459 ? 14.109 -10.773 -6.695 1 97.06 459 THR A C 1
ATOM 3593 O O . THR A 1 459 ? 14.211 -9.562 -6.898 1 97.06 459 THR A O 1
ATOM 3596 N N . LYS A 1 460 ? 15.07 -11.625 -6.824 1 97.06 460 LYS A N 1
ATOM 3597 C CA . LYS A 1 460 ? 16.438 -11.156 -7.098 1 97.06 460 LYS A CA 1
ATOM 3598 C C . LYS A 1 460 ? 16.547 -10.609 -8.516 1 97.06 460 LYS A C 1
ATOM 3600 O O . LYS A 1 460 ? 15.766 -10.977 -9.398 1 97.06 460 LYS A O 1
ATOM 3605 N N . ASP A 1 461 ? 17.531 -9.781 -8.742 1 98 461 ASP A N 1
ATOM 3606 C CA . ASP A 1 461 ? 17.656 -9.039 -9.992 1 98 461 ASP A CA 1
ATOM 3607 C C . ASP A 1 461 ? 18.031 -9.969 -11.148 1 98 461 ASP A C 1
ATOM 3609 O O . ASP A 1 461 ? 17.5 -9.828 -12.25 1 98 461 ASP A O 1
ATOM 3613 N N . ALA A 1 462 ? 18.922 -10.875 -10.938 1 97.06 462 ALA A N 1
ATOM 3614 C CA . ALA A 1 462 ? 19.422 -11.75 -11.992 1 97.06 462 ALA A CA 1
ATOM 3615 C C . ALA A 1 462 ? 18.312 -12.594 -12.594 1 97.06 462 ALA A C 1
ATOM 3617 O O . ALA A 1 462 ? 18.219 -12.742 -13.812 1 97.06 462 ALA A O 1
ATOM 3618 N N . PRO A 1 463 ? 17.438 -13.133 -11.766 1 97.56 463 PRO A N 1
ATOM 3619 C CA . PRO A 1 463 ? 16.312 -13.891 -12.32 1 97.56 463 PRO A CA 1
ATOM 3620 C C . PRO A 1 463 ? 15.438 -13.047 -13.242 1 97.56 463 PRO A C 1
ATOM 3622 O O . PRO A 1 463 ? 14.922 -13.555 -14.242 1 97.56 463 PRO A O 1
ATOM 3625 N N . ILE A 1 464 ? 15.242 -11.773 -12.883 1 98.62 464 ILE A N 1
ATOM 3626 C CA . ILE A 1 464 ? 14.383 -10.906 -13.688 1 98.62 464 ILE A CA 1
ATOM 3627 C C . ILE A 1 464 ? 15.016 -10.68 -15.055 1 98.62 464 ILE A C 1
ATOM 3629 O O . ILE A 1 464 ? 14.344 -10.789 -16.078 1 98.62 464 ILE A O 1
ATOM 3633 N N . LYS A 1 465 ? 16.297 -10.336 -15.086 1 98.19 465 LYS A N 1
ATOM 3634 C CA . LYS A 1 465 ? 17 -10.125 -16.344 1 98.19 465 LYS A CA 1
ATOM 3635 C C . LYS A 1 465 ? 16.938 -11.367 -17.219 1 98.19 465 LYS A C 1
ATOM 3637 O O . LYS A 1 465 ? 16.672 -11.281 -18.422 1 98.19 465 LYS A O 1
ATOM 3642 N N . ASP A 1 466 ? 17.203 -12.508 -16.609 1 97.69 466 ASP A N 1
ATOM 3643 C CA . ASP A 1 466 ? 17.172 -13.773 -17.344 1 97.69 466 ASP A CA 1
ATOM 3644 C C . ASP A 1 466 ? 15.758 -14.07 -17.859 1 97.69 466 ASP A C 1
ATOM 3646 O O . ASP A 1 466 ? 15.594 -14.625 -18.938 1 97.69 466 ASP A O 1
ATOM 3650 N N . TRP A 1 467 ? 14.781 -13.797 -17.047 1 98.5 467 TRP A N 1
ATOM 3651 C CA . TRP A 1 467 ? 13.375 -13.969 -17.406 1 98.5 467 TRP A CA 1
ATOM 3652 C C . TRP A 1 467 ? 13.016 -13.156 -18.641 1 98.5 467 TRP A C 1
ATOM 3654 O O . TRP A 1 467 ? 12.359 -13.664 -19.562 1 98.5 467 TRP A O 1
ATOM 3664 N N . VAL A 1 468 ? 13.469 -11.906 -18.703 1 98.69 468 VAL A N 1
ATOM 3665 C CA . VAL A 1 468 ? 13.266 -11.047 -19.859 1 98.69 468 VAL A CA 1
ATOM 3666 C C . VAL A 1 468 ? 13.984 -11.641 -21.078 1 98.69 468 VAL A C 1
ATOM 3668 O O . VAL A 1 468 ? 13.414 -11.711 -22.156 1 98.69 468 VAL A O 1
ATOM 3671 N N . LYS A 1 469 ? 15.211 -12.062 -20.906 1 97.94 469 LYS A N 1
ATOM 3672 C CA . LYS A 1 469 ? 15.992 -12.703 -21.969 1 97.94 469 LYS A CA 1
ATOM 3673 C C . LYS A 1 469 ? 15.266 -13.922 -22.531 1 97.94 469 LYS A C 1
ATOM 3675 O O . LYS A 1 469 ? 15.18 -14.094 -23.75 1 97.94 469 LYS A O 1
ATOM 3680 N N . LEU A 1 470 ? 14.781 -14.734 -21.641 1 97.69 470 LEU A N 1
ATOM 3681 C CA . LEU A 1 470 ? 14.102 -15.961 -22.047 1 97.69 470 LEU A CA 1
ATOM 3682 C C . LEU A 1 470 ? 12.852 -15.641 -22.859 1 97.69 470 LEU A C 1
ATOM 3684 O O . LEU A 1 470 ? 12.562 -16.312 -23.844 1 97.69 470 LEU A O 1
ATOM 3688 N N . ALA A 1 471 ? 12.117 -14.648 -22.422 1 98.5 471 ALA A N 1
ATOM 3689 C CA . ALA A 1 471 ? 10.914 -14.242 -23.156 1 98.5 471 ALA A CA 1
ATOM 3690 C C . ALA A 1 471 ? 11.25 -13.805 -24.578 1 98.5 471 ALA A C 1
ATOM 3692 O O . ALA A 1 471 ? 10.562 -14.188 -25.516 1 98.5 471 ALA A O 1
ATOM 3693 N N . VAL A 1 472 ? 12.266 -12.984 -24.719 1 98.06 472 VAL A N 1
ATOM 3694 C CA . VAL A 1 472 ? 12.688 -12.492 -26.016 1 98.06 472 VAL A CA 1
ATOM 3695 C C . VAL A 1 472 ? 13.125 -13.656 -26.891 1 98.06 472 VAL A C 1
ATOM 3697 O O . VAL A 1 472 ? 12.719 -13.75 -28.062 1 98.06 472 VAL A O 1
ATOM 3700 N N . HIS A 1 473 ? 13.914 -14.57 -26.375 1 95.81 473 HIS A N 1
ATOM 3701 C CA . HIS A 1 473 ? 14.422 -15.719 -27.125 1 95.81 473 HIS A CA 1
ATOM 3702 C C . HIS A 1 473 ? 13.273 -16.609 -27.594 1 95.81 473 HIS A C 1
ATOM 3704 O O . HIS A 1 473 ? 13.258 -17.062 -28.734 1 95.81 473 HIS A O 1
ATOM 3710 N N . ARG A 1 474 ? 12.391 -16.875 -26.719 1 96.38 474 ARG A N 1
ATOM 3711 C CA . ARG A 1 474 ? 11.281 -17.766 -27.062 1 96.38 474 ARG A CA 1
ATOM 3712 C C . ARG A 1 474 ? 10.375 -17.125 -28.109 1 96.38 474 ARG A C 1
ATOM 3714 O O . ARG A 1 474 ? 9.844 -17.812 -28.984 1 96.38 474 ARG A O 1
ATOM 3721 N N . CYS A 1 475 ? 10.156 -15.82 -27.938 1 97.31 475 CYS A N 1
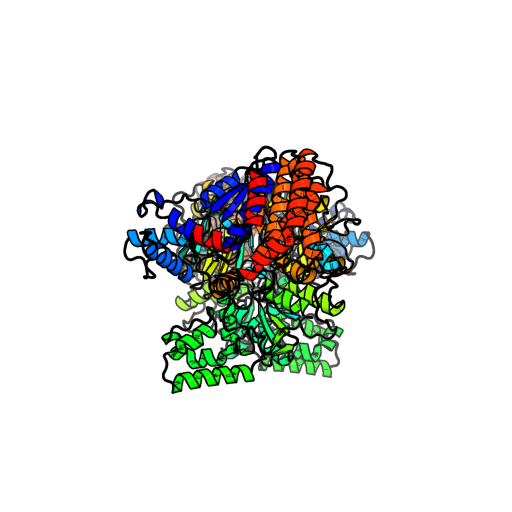ATOM 3722 C CA . CYS A 1 475 ? 9.367 -15.109 -28.938 1 97.31 475 CYS A CA 1
ATOM 3723 C C . CYS A 1 475 ? 10.031 -15.188 -30.312 1 97.31 475 CYS A C 1
ATOM 3725 O O . CYS A 1 475 ? 9.352 -15.391 -31.328 1 97.31 475 CYS A O 1
ATOM 3727 N N . ARG A 1 476 ? 11.32 -15.062 -30.391 1 95.5 476 ARG A N 1
ATOM 3728 C CA . ARG A 1 476 ? 12.094 -15.133 -31.625 1 95.5 476 ARG A CA 1
ATOM 3729 C C . ARG A 1 476 ? 12.031 -16.531 -32.219 1 95.5 476 ARG A C 1
ATOM 3731 O O . ARG A 1 476 ? 11.875 -16.688 -33.438 1 95.5 476 ARG A O 1
ATOM 3738 N N . GLU A 1 477 ? 12.141 -17.578 -31.422 1 91.69 477 GLU A N 1
ATOM 3739 C CA . GLU A 1 477 ? 12.148 -18.969 -31.891 1 91.69 477 GLU A CA 1
ATOM 3740 C C . GLU A 1 477 ? 10.828 -19.344 -32.562 1 91.69 477 GLU A C 1
ATOM 3742 O O . GLU A 1 477 ? 10.805 -20.047 -33.562 1 91.69 477 GLU A O 1
ATOM 3747 N N . ASN A 1 478 ? 9.648 -18.906 -31.922 1 93.19 478 ASN A N 1
ATOM 3748 C CA . ASN A 1 478 ? 8.312 -19.188 -32.438 1 93.19 478 ASN A CA 1
ATOM 3749 C C . ASN A 1 478 ? 8.18 -20.641 -32.906 1 93.19 478 ASN A C 1
ATOM 3751 O O . ASN A 1 478 ? 7.672 -20.906 -34 1 93.19 478 ASN A O 1
ATOM 3755 N N . ASN A 1 479 ? 8.711 -21.594 -32.125 1 89.25 479 ASN A N 1
ATOM 3756 C CA . ASN A 1 479 ? 8.742 -23 -32.5 1 89.25 479 ASN A CA 1
ATOM 3757 C C . ASN A 1 479 ? 7.473 -23.719 -32.031 1 89.25 479 ASN A C 1
ATOM 3759 O O . ASN A 1 479 ? 7.535 -24.672 -31.266 1 89.25 479 ASN A O 1
ATOM 3763 N N . PHE A 1 480 ? 6.352 -23.281 -32.594 1 93.19 480 PHE A N 1
ATOM 3764 C CA . PHE A 1 480 ? 5.023 -23.828 -32.375 1 93.19 480 PHE A CA 1
ATOM 3765 C C . PHE A 1 480 ? 4.391 -24.266 -33.688 1 93.19 480 PHE A C 1
ATOM 3767 O O . PHE A 1 480 ? 4.875 -23.906 -34.781 1 93.19 480 PHE A O 1
ATOM 3774 N N . PRO A 1 481 ? 3.404 -25.109 -33.594 1 91.75 481 PRO A N 1
ATOM 3775 C CA . PRO A 1 481 ? 2.67 -25.312 -34.844 1 91.75 481 PRO A CA 1
ATOM 3776 C C . PRO A 1 481 ? 2.047 -24.031 -35.375 1 91.75 481 PRO A C 1
ATOM 3778 O O . PRO A 1 481 ? 1.764 -23.109 -34.594 1 91.75 481 PRO A O 1
ATOM 3781 N N . LYS A 1 482 ? 1.858 -23.953 -36.688 1 89.69 482 LYS A N 1
ATOM 3782 C CA . LYS A 1 482 ? 1.251 -22.797 -37.312 1 89.69 482 LYS A CA 1
ATOM 3783 C C . LYS A 1 482 ? 2.035 -21.531 -37 1 89.69 482 LYS A C 1
ATOM 3785 O O . LYS A 1 482 ? 1.465 -20.531 -36.531 1 89.69 482 LYS A O 1
ATOM 3790 N N . ASN A 1 483 ? 3.322 -21.594 -37.281 1 91 483 ASN A N 1
ATOM 3791 C CA . ASN A 1 483 ? 4.219 -20.5 -36.875 1 91 483 ASN A CA 1
ATOM 3792 C C . ASN A 1 483 ? 4.488 -19.562 -38.062 1 91 483 ASN A C 1
ATOM 3794 O O . ASN A 1 483 ? 5.492 -18.844 -38.062 1 91 483 ASN A O 1
ATOM 3798 N N . ASP A 1 484 ? 3.607 -19.609 -39.062 1 88.62 484 ASP A N 1
ATOM 3799 C CA . ASP A 1 484 ? 3.77 -18.734 -40.219 1 88.62 484 ASP A CA 1
ATOM 3800 C C . ASP A 1 484 ? 3.514 -17.281 -39.844 1 88.62 484 ASP A C 1
ATOM 3802 O O . ASP A 1 484 ? 3.947 -16.375 -40.562 1 88.62 484 ASP A O 1
ATOM 3806 N N . ARG A 1 485 ? 2.715 -17.047 -38.875 1 86.31 485 ARG A N 1
ATOM 3807 C CA . ARG A 1 485 ? 2.482 -15.703 -38.344 1 86.31 485 ARG A CA 1
ATOM 3808 C C . ARG A 1 485 ? 3.35 -15.43 -37.125 1 86.31 485 ARG A C 1
ATOM 3810 O O . ARG A 1 485 ? 3.701 -16.359 -36.375 1 86.31 485 ARG A O 1
ATOM 3817 N N . PRO A 1 486 ? 3.596 -14.125 -36.906 1 88.12 486 PRO A N 1
ATOM 3818 C CA . PRO A 1 486 ? 4.449 -13.797 -35.75 1 88.12 486 PRO A CA 1
ATOM 3819 C C . PRO A 1 486 ? 3.809 -14.156 -34.406 1 88.12 486 PRO A C 1
ATOM 3821 O O . PRO A 1 486 ? 2.6 -13.977 -34.25 1 88.12 486 PRO A O 1
ATOM 3824 N N . CYS A 1 487 ? 4.723 -14.688 -33.625 1 93.88 487 CYS A N 1
ATOM 3825 C CA . CYS A 1 487 ? 4.328 -14.969 -32.219 1 93.88 487 CYS A CA 1
ATOM 3826 C C . CYS A 1 487 ? 4.328 -13.695 -31.391 1 93.88 487 CYS A C 1
ATOM 3828 O O . CYS A 1 487 ? 5.109 -12.781 -31.656 1 93.88 487 CYS A O 1
ATOM 3830 N N . LYS A 1 488 ? 3.363 -13.555 -30.484 1 97.31 488 LYS A N 1
ATOM 3831 C CA . LYS A 1 488 ? 3.307 -12.445 -29.531 1 97.31 488 LYS A CA 1
ATOM 3832 C C . LYS A 1 488 ? 3.729 -12.891 -28.141 1 97.31 488 LYS A C 1
ATOM 3834 O O . LYS A 1 488 ? 3.371 -13.984 -27.688 1 97.31 488 LYS A O 1
ATOM 3839 N N . ALA A 1 489 ? 4.543 -12.117 -27.453 1 98.75 489 ALA A N 1
ATOM 3840 C CA . ALA A 1 489 ? 4.84 -12.328 -26.047 1 98.75 489 ALA A CA 1
ATOM 3841 C C . ALA A 1 489 ? 4.301 -11.18 -25.188 1 98.75 489 ALA A C 1
ATOM 3843 O O . ALA A 1 489 ? 4.551 -10.008 -25.484 1 98.75 489 ALA A O 1
ATOM 3844 N N . ILE A 1 490 ? 3.525 -11.477 -24.203 1 98.81 490 ILE A N 1
ATOM 3845 C CA . ILE A 1 490 ? 2.934 -10.453 -23.344 1 98.81 490 ILE A CA 1
ATOM 3846 C C . ILE A 1 490 ? 3.438 -10.625 -21.922 1 98.81 490 ILE A C 1
ATOM 3848 O O . ILE A 1 490 ? 3.271 -11.688 -21.312 1 98.81 490 ILE A O 1
ATOM 3852 N N . PHE A 1 491 ? 4.109 -9.586 -21.359 1 98.88 491 PHE A N 1
ATOM 3853 C CA . PHE A 1 491 ? 4.406 -9.531 -19.938 1 98.88 491 PHE A CA 1
ATOM 3854 C C . PHE A 1 491 ? 3.158 -9.172 -19.141 1 98.88 491 PHE A C 1
ATOM 3856 O O . PHE A 1 491 ? 2.633 -8.062 -19.266 1 98.88 491 PHE A O 1
ATOM 3863 N N . TRP A 1 492 ? 2.658 -10.133 -18.328 1 98.62 492 TRP A N 1
ATOM 3864 C CA . TRP A 1 492 ? 1.468 -9.898 -17.516 1 98.62 492 TRP A CA 1
ATOM 3865 C C . TRP A 1 492 ? 1.821 -9.148 -16.234 1 98.62 492 TRP A C 1
ATOM 3867 O O . TRP A 1 492 ? 2.018 -9.766 -15.18 1 98.62 492 TRP A O 1
ATOM 3877 N N . LEU A 1 493 ? 1.872 -7.875 -16.297 1 98.38 493 LEU A N 1
ATOM 3878 C CA . LEU A 1 493 ? 2.264 -7.016 -15.188 1 98.38 493 LEU A CA 1
ATOM 3879 C C . LEU A 1 493 ? 1.243 -5.902 -14.977 1 98.38 493 LEU A C 1
ATOM 3881 O O . LEU A 1 493 ? 0.905 -5.18 -15.914 1 98.38 493 LEU A O 1
ATOM 3885 N N . ASP A 1 494 ? 0.75 -5.742 -13.773 1 97.69 494 ASP A N 1
ATOM 3886 C CA . ASP A 1 494 ? -0.31 -4.809 -13.406 1 97.69 494 ASP A CA 1
ATOM 3887 C C . ASP A 1 494 ? 0.272 -3.498 -12.875 1 97.69 494 ASP A C 1
ATOM 3889 O O . ASP A 1 494 ? 0.846 -3.463 -11.789 1 97.69 494 ASP A O 1
ATOM 3893 N N . PRO A 1 495 ? 0.054 -2.426 -13.594 1 97.44 495 PRO A N 1
ATOM 3894 C CA . PRO A 1 495 ? 0.626 -1.153 -13.148 1 97.44 495 PRO A CA 1
ATOM 3895 C C . PRO A 1 495 ? -0.008 -0.644 -11.852 1 97.44 495 PRO A C 1
ATOM 3897 O O . PRO A 1 495 ? 0.473 0.329 -11.266 1 97.44 495 PRO A O 1
ATOM 3900 N N . ALA A 1 496 ? -1.016 -1.283 -11.336 1 97.56 496 ALA A N 1
ATOM 3901 C CA . ALA A 1 496 ? -1.651 -0.891 -10.078 1 97.56 496 ALA A CA 1
ATOM 3902 C C . ALA A 1 496 ? -1.005 -1.6 -8.891 1 97.56 496 ALA A C 1
ATOM 3904 O O . ALA A 1 496 ? -1.268 -1.255 -7.738 1 97.56 496 ALA A O 1
ATOM 3905 N N . ARG A 1 497 ? -0.193 -2.561 -9.109 1 97.31 497 ARG A N 1
ATOM 3906 C CA . ARG A 1 497 ? 0.455 -3.314 -8.039 1 97.31 497 ARG A CA 1
ATOM 3907 C C . ARG A 1 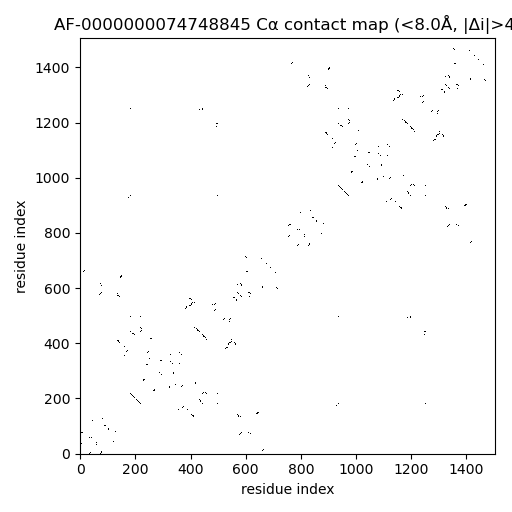497 ? 1.884 -2.83 -7.816 1 97.31 497 ARG A C 1
ATOM 3909 O O . ARG A 1 497 ? 2.66 -2.709 -8.766 1 97.31 497 ARG A O 1
ATOM 3916 N N . ALA A 1 498 ? 2.238 -2.592 -6.598 1 97.69 498 ALA A N 1
ATOM 3917 C CA . ALA A 1 498 ? 3.551 -2.053 -6.25 1 97.69 498 ALA A CA 1
ATOM 3918 C C . ALA A 1 498 ? 4.668 -2.965 -6.746 1 97.69 498 ALA A C 1
ATOM 3920 O O . ALA A 1 498 ? 5.668 -2.492 -7.293 1 97.69 498 ALA A O 1
ATOM 3921 N N . HIS A 1 499 ? 4.555 -4.242 -6.527 1 97.5 499 HIS A N 1
ATOM 3922 C CA . HIS A 1 499 ? 5.535 -5.215 -6.992 1 97.5 499 HIS A CA 1
ATOM 3923 C C . HIS A 1 499 ? 5.711 -5.145 -8.508 1 97.5 499 HIS A C 1
ATOM 3925 O O . HIS A 1 499 ? 6.836 -5.09 -9 1 97.5 499 HIS A O 1
ATOM 3931 N N . ASP A 1 500 ? 4.645 -5.137 -9.219 1 98.06 500 ASP A N 1
ATOM 3932 C CA . ASP A 1 500 ? 4.688 -5.148 -10.68 1 98.06 500 ASP A CA 1
ATOM 3933 C C . ASP A 1 500 ? 5.262 -3.84 -11.219 1 98.06 500 ASP A C 1
ATOM 3935 O O . ASP A 1 500 ? 5.922 -3.83 -12.266 1 98.06 500 ASP A O 1
ATOM 3939 N N . CYS A 1 501 ? 5.004 -2.727 -10.547 1 98.12 501 CYS A N 1
ATOM 3940 C CA . CYS A 1 501 ? 5.629 -1.475 -10.953 1 98.12 501 CYS A CA 1
ATOM 3941 C C . CYS A 1 501 ? 7.145 -1.608 -10.984 1 98.12 501 CYS A C 1
ATOM 3943 O O . CYS A 1 501 ? 7.793 -1.175 -11.938 1 98.12 501 CYS A O 1
ATOM 3945 N N . ASN A 1 502 ? 7.707 -2.186 -9.945 1 98.31 502 ASN A N 1
ATOM 3946 C CA . ASN A 1 502 ? 9.148 -2.414 -9.898 1 98.31 502 ASN A CA 1
ATOM 3947 C C . ASN A 1 502 ? 9.602 -3.352 -11.008 1 98.31 502 ASN A C 1
ATOM 3949 O O . ASN A 1 502 ? 10.641 -3.119 -11.633 1 98.31 502 ASN A O 1
ATOM 3953 N N . ILE A 1 503 ? 8.828 -4.402 -11.266 1 98.69 503 ILE A N 1
ATOM 3954 C CA . ILE A 1 503 ? 9.188 -5.367 -12.305 1 98.69 503 ILE A CA 1
ATOM 3955 C C . ILE A 1 503 ? 9.094 -4.711 -13.68 1 98.69 503 ILE A C 1
ATOM 3957 O O . ILE A 1 503 ? 9.938 -4.941 -14.539 1 98.69 503 ILE A O 1
ATOM 3961 N N . ILE A 1 504 ? 8.039 -3.918 -13.938 1 98.62 504 ILE A N 1
ATOM 3962 C CA . ILE A 1 504 ? 7.887 -3.189 -15.188 1 98.62 504 ILE A CA 1
ATOM 3963 C C . ILE A 1 504 ? 9.125 -2.33 -15.438 1 98.62 504 ILE A C 1
ATOM 3965 O O . ILE A 1 504 ? 9.672 -2.324 -16.547 1 98.62 504 ILE A O 1
ATOM 3969 N N . SER A 1 505 ? 9.547 -1.597 -14.406 1 98 505 SER A N 1
ATOM 3970 C CA . SER A 1 505 ? 10.742 -0.764 -14.523 1 98 505 SER A CA 1
ATOM 3971 C C . SER A 1 505 ? 11.945 -1.585 -14.969 1 98 505 SER A C 1
ATOM 3973 O O . SER A 1 505 ? 12.711 -1.152 -15.828 1 98 505 SER A O 1
ATOM 3975 N N . LYS A 1 506 ? 12.094 -2.725 -14.422 1 98.44 506 LYS A N 1
ATOM 3976 C CA . LYS A 1 506 ? 13.227 -3.58 -14.742 1 98.44 506 LYS A CA 1
ATOM 3977 C C . LYS A 1 506 ? 13.086 -4.172 -16.141 1 98.44 506 LYS A C 1
ATOM 3979 O O . LYS A 1 506 ? 14.078 -4.332 -16.859 1 98.44 506 LYS A O 1
ATOM 3984 N N . VAL A 1 507 ? 11.883 -4.598 -16.516 1 98.69 507 VAL A N 1
ATOM 3985 C CA . VAL A 1 507 ? 11.656 -5.098 -17.875 1 98.69 507 VAL A CA 1
ATOM 3986 C C . VAL A 1 507 ? 12.07 -4.035 -18.891 1 98.69 507 VAL A C 1
ATOM 3988 O O . VAL A 1 507 ? 12.805 -4.332 -19.844 1 98.69 507 VAL A O 1
ATOM 3991 N N . LEU A 1 508 ? 11.602 -2.803 -18.672 1 98.12 508 LEU A N 1
ATOM 3992 C CA . LEU A 1 508 ? 11.906 -1.71 -19.578 1 98.12 508 LEU A CA 1
ATOM 3993 C C . LEU A 1 508 ? 13.398 -1.402 -19.594 1 98.12 508 LEU A C 1
ATOM 3995 O O . LEU A 1 508 ? 13.953 -1.017 -20.625 1 98.12 508 LEU A O 1
ATOM 3999 N N . GLN A 1 509 ? 14.062 -1.603 -18.484 1 97.19 509 GLN A N 1
ATOM 4000 C CA . GLN A 1 509 ? 15.5 -1.4 -18.375 1 97.19 509 GLN A CA 1
ATOM 4001 C C . GLN A 1 509 ? 16.266 -2.455 -19.156 1 97.19 509 GLN A C 1
ATOM 4003 O O . GLN A 1 509 ? 17.281 -2.148 -19.781 1 97.19 509 GLN A O 1
ATOM 4008 N N . TYR A 1 510 ? 15.805 -3.711 -19.141 1 98.31 510 TYR A N 1
ATOM 4009 C CA . TYR A 1 510 ? 16.609 -4.82 -19.656 1 98.31 510 TYR A CA 1
ATOM 4010 C C . TYR A 1 510 ? 16.266 -5.129 -21.109 1 98.31 510 TYR A C 1
ATOM 4012 O O . TYR A 1 510 ? 17.109 -5.652 -21.844 1 98.31 510 TYR A O 1
ATOM 4020 N N . LEU A 1 511 ? 15.109 -4.848 -21.594 1 98 511 LEU A N 1
ATOM 4021 C CA . LEU A 1 511 ? 14.688 -5.168 -22.953 1 98 511 LEU A CA 1
ATOM 4022 C C . LEU A 1 511 ? 15.695 -4.664 -23.969 1 98 511 LEU A C 1
ATOM 4024 O O . LEU A 1 511 ? 16.016 -5.371 -24.938 1 98 511 LEU A O 1
ATOM 4028 N N . PRO A 1 512 ? 16.281 -3.396 -23.781 1 96.81 512 PRO A N 1
ATOM 4029 C CA . PRO A 1 512 ? 17.234 -2.869 -24.766 1 96.81 512 PRO A CA 1
ATOM 4030 C C . PRO A 1 512 ? 18.516 -3.691 -24.844 1 96.81 512 PRO A C 1
ATOM 4032 O O . PRO A 1 512 ? 19.297 -3.549 -25.797 1 96.81 512 PRO A O 1
ATOM 4035 N N . ASP A 1 513 ? 18.766 -4.559 -23.891 1 97.25 513 ASP A N 1
ATOM 4036 C CA . ASP A 1 513 ? 19.969 -5.391 -23.891 1 97.25 513 ASP A CA 1
ATOM 4037 C C . ASP A 1 513 ? 19.844 -6.543 -24.875 1 97.25 513 ASP A C 1
ATOM 4039 O O . ASP A 1 513 ? 20.844 -7.199 -25.203 1 97.25 513 ASP A O 1
ATOM 4043 N N . PHE A 1 514 ? 18.672 -6.773 -25.453 1 97.12 514 PHE A N 1
ATOM 4044 C CA . PHE A 1 514 ? 18.438 -7.902 -26.344 1 97.12 514 PHE A CA 1
ATOM 4045 C C . PHE A 1 514 ? 17.906 -7.422 -27.703 1 97.12 514 PHE A C 1
ATOM 4047 O O . PHE A 1 514 ? 17.516 -6.266 -27.844 1 97.12 514 PHE A O 1
ATOM 4054 N N . ASP A 1 515 ? 18 -8.273 -28.734 1 96.38 515 ASP A N 1
ATOM 4055 C CA . ASP A 1 515 ? 17.5 -7.941 -30.062 1 96.38 515 ASP A CA 1
ATOM 4056 C C . ASP A 1 515 ? 15.984 -8.125 -30.141 1 96.38 515 ASP A C 1
ATOM 4058 O O . ASP A 1 515 ? 15.492 -9.25 -30.25 1 96.38 515 ASP A O 1
ATOM 4062 N N . THR A 1 516 ? 15.281 -7 -30.031 1 96.69 516 THR A N 1
ATOM 4063 C CA . THR A 1 516 ? 13.82 -7.062 -30.047 1 96.69 516 THR A CA 1
ATOM 4064 C C . THR A 1 516 ? 13.273 -6.656 -31.406 1 96.69 516 THR A C 1
ATOM 4066 O O . THR A 1 516 ? 12.07 -6.43 -31.547 1 96.69 516 THR A O 1
ATOM 4069 N N . LYS A 1 517 ? 14.109 -6.508 -32.438 1 95.38 517 LYS A N 1
ATOM 4070 C CA . LYS A 1 517 ? 13.672 -6.078 -33.75 1 95.38 517 LYS A CA 1
ATOM 4071 C C . LYS A 1 517 ? 12.656 -7.051 -34.344 1 95.38 517 LYS A C 1
ATOM 4073 O O . LYS A 1 517 ? 12.859 -8.266 -34.312 1 95.38 517 LYS A O 1
ATOM 4078 N N . ASN A 1 518 ? 11.516 -6.598 -34.812 1 94.12 518 ASN A N 1
ATOM 4079 C CA . ASN A 1 518 ? 10.438 -7.32 -35.5 1 94.12 518 ASN A CA 1
ATOM 4080 C C . ASN A 1 518 ? 9.75 -8.297 -34.531 1 94.12 518 ASN A C 1
ATOM 4082 O O . ASN A 1 518 ? 9.219 -9.32 -34.969 1 94.12 518 ASN A O 1
ATOM 4086 N N . LEU A 1 519 ? 9.922 -8.133 -33.25 1 97 519 LEU A N 1
ATOM 4087 C CA . LEU A 1 519 ? 9.18 -8.93 -32.281 1 97 519 LEU A CA 1
ATOM 4088 C C . LEU A 1 519 ? 7.953 -8.172 -31.766 1 97 519 LEU A C 1
ATOM 4090 O O . LEU A 1 519 ? 7.957 -6.941 -31.703 1 97 519 LEU A O 1
ATOM 4094 N N . ASP A 1 520 ? 6.938 -8.859 -31.484 1 97.38 520 ASP A N 1
ATOM 4095 C CA . ASP A 1 520 ? 5.73 -8.297 -30.891 1 97.38 520 ASP A CA 1
ATOM 4096 C C . ASP A 1 520 ? 5.711 -8.539 -29.375 1 97.38 520 ASP A C 1
ATOM 4098 O O . ASP A 1 520 ? 5.277 -9.602 -28.922 1 97.38 520 ASP A O 1
ATOM 4102 N N . LEU A 1 521 ? 6.199 -7.602 -28.625 1 98.06 521 LEU A N 1
ATOM 4103 C CA . LEU A 1 521 ? 6.281 -7.652 -27.172 1 98.06 521 LEU A CA 1
ATOM 4104 C C . LEU A 1 521 ? 5.391 -6.586 -26.547 1 98.06 521 LEU A C 1
ATOM 4106 O O . LEU A 1 521 ? 5.34 -5.449 -27.031 1 98.06 521 LEU A O 1
ATOM 4110 N N . GLU A 1 522 ? 4.652 -6.941 -25.562 1 97.5 522 GLU A N 1
ATOM 4111 C CA . GLU A 1 522 ? 3.773 -5.988 -24.891 1 97.5 522 GLU A CA 1
ATOM 4112 C C . GLU A 1 522 ? 3.734 -6.23 -23.391 1 97.5 522 GLU A C 1
ATOM 4114 O O . GLU A 1 522 ? 4.043 -7.328 -22.922 1 97.5 522 GLU A O 1
ATOM 4119 N N . ILE A 1 523 ? 3.486 -5.25 -22.609 1 97.88 523 ILE A N 1
ATOM 4120 C CA . ILE A 1 523 ? 3.188 -5.324 -21.172 1 97.88 523 ILE A CA 1
ATOM 4121 C C . ILE A 1 523 ? 1.715 -4.996 -20.938 1 97.88 523 ILE A C 1
ATOM 4123 O O . ILE A 1 523 ? 1.243 -3.92 -21.312 1 97.88 523 ILE A O 1
ATOM 4127 N N . LEU A 1 524 ? 0.961 -5.895 -20.359 1 97.5 524 LEU A N 1
ATOM 4128 C CA . LEU A 1 524 ? -0.452 -5.711 -20.047 1 97.5 524 LEU A CA 1
ATOM 4129 C C . LEU A 1 524 ? -0.774 -6.234 -18.641 1 97.5 524 LEU A C 1
ATOM 4131 O O . LEU A 1 524 ? -0.099 -7.137 -18.141 1 97.5 524 LEU A O 1
ATOM 4135 N N . SER A 1 525 ? -1.811 -5.633 -18.016 1 96.62 525 SER A N 1
ATOM 4136 C CA . SER A 1 525 ? -2.289 -6.219 -16.766 1 96.62 525 SER A CA 1
ATOM 4137 C C . SER A 1 525 ? -2.775 -7.648 -16.984 1 96.62 525 SER A C 1
ATOM 4139 O O . SER A 1 525 ? -3.164 -8.023 -18.094 1 96.62 525 SER A O 1
ATOM 4141 N N . PRO A 1 526 ? -2.789 -8.461 -15.945 1 97.62 526 PRO A N 1
ATOM 4142 C CA . PRO A 1 526 ? -3.207 -9.859 -16.109 1 97.62 526 PRO A CA 1
ATOM 4143 C C . PRO A 1 526 ? -4.605 -9.984 -16.719 1 97.62 526 PRO A C 1
ATOM 4145 O O . PRO A 1 526 ? -4.828 -10.828 -17.594 1 97.62 526 PRO A O 1
ATOM 4148 N N . ALA A 1 527 ? -5.527 -9.188 -16.344 1 96.38 527 ALA A N 1
ATOM 4149 C CA . ALA A 1 527 ? -6.875 -9.242 -16.891 1 96.38 527 ALA A CA 1
ATOM 4150 C C . ALA A 1 527 ? -6.867 -8.898 -18.391 1 96.38 527 ALA A C 1
ATOM 4152 O O . ALA A 1 527 ? -7.484 -9.602 -19.188 1 96.38 527 ALA A O 1
ATOM 4153 N N . GLU A 1 528 ? -6.152 -7.828 -18.75 1 96.19 528 GLU A N 1
ATOM 4154 C CA . GLU A 1 528 ? -6.062 -7.43 -20.156 1 96.19 528 GLU A CA 1
ATOM 4155 C C . GLU A 1 528 ? -5.309 -8.469 -20.969 1 96.19 528 GLU A C 1
ATOM 4157 O O . GLU A 1 528 ? -5.699 -8.781 -22.094 1 96.19 528 GLU A O 1
ATOM 4162 N N . ALA A 1 529 ? -4.242 -8.922 -20.406 1 97.88 529 ALA A N 1
ATOM 4163 C CA . ALA A 1 529 ? -3.428 -9.93 -21.078 1 97.88 529 ALA A CA 1
ATOM 4164 C C . ALA A 1 529 ? -4.238 -11.188 -21.375 1 97.88 529 ALA A C 1
ATOM 4166 O O . ALA A 1 529 ? -4.098 -11.789 -22.438 1 97.88 529 ALA A O 1
ATOM 4167 N N . MET A 1 530 ? -5.07 -11.562 -20.422 1 98.38 530 MET A N 1
ATOM 4168 C CA . MET A 1 530 ? -5.922 -12.727 -20.625 1 98.38 530 MET A CA 1
ATOM 4169 C C . MET A 1 530 ? -6.887 -12.5 -21.781 1 98.38 530 MET A C 1
ATOM 4171 O O . MET A 1 530 ? -7.078 -13.375 -22.625 1 98.38 530 MET A O 1
ATOM 4175 N N . ARG A 1 531 ? -7.484 -11.359 -21.844 1 97.19 531 ARG A N 1
ATOM 4176 C CA . ARG A 1 531 ? -8.406 -11.039 -22.922 1 97.19 531 ARG A CA 1
ATOM 4177 C C . ARG A 1 531 ? -7.723 -11.156 -24.281 1 97.19 531 ARG A C 1
ATOM 4179 O O . ARG A 1 531 ? -8.258 -11.781 -25.203 1 97.19 531 ARG A O 1
ATOM 4186 N N . VAL A 1 532 ? -6.523 -10.578 -24.359 1 97.88 532 VAL A N 1
ATOM 4187 C CA . VAL A 1 532 ? -5.789 -10.578 -25.625 1 97.88 532 VAL A CA 1
ATOM 4188 C C . VAL A 1 532 ? -5.352 -12 -25.953 1 97.88 532 VAL A C 1
ATOM 4190 O O . VAL A 1 532 ? -5.461 -12.438 -27.109 1 97.88 532 VAL A O 1
ATOM 4193 N N . THR A 1 533 ? -4.883 -12.719 -25 1 98.56 533 THR A N 1
ATOM 4194 C CA . THR A 1 533 ? -4.418 -14.078 -25.219 1 98.56 533 THR A CA 1
ATOM 4195 C C . THR A 1 533 ? -5.562 -14.977 -25.672 1 98.56 533 THR A C 1
ATOM 4197 O O . THR A 1 533 ? -5.402 -15.781 -26.594 1 98.56 533 THR A O 1
ATOM 4200 N N . CYS A 1 534 ? -6.707 -14.836 -25.016 1 98.62 534 CYS A N 1
ATOM 4201 C CA . CYS A 1 534 ? -7.867 -15.633 -25.391 1 98.62 534 CYS A CA 1
ATOM 4202 C C . CYS A 1 534 ? -8.305 -15.328 -26.828 1 98.62 534 CYS A C 1
ATOM 4204 O O . CYS A 1 534 ? -8.609 -16.234 -27.594 1 98.62 534 CYS A O 1
ATOM 4206 N N . LEU A 1 535 ? -8.383 -14.062 -27.156 1 98.19 535 LEU A N 1
ATOM 4207 C CA . LEU A 1 535 ? -8.789 -13.664 -28.5 1 98.19 535 LEU A CA 1
ATOM 4208 C C . LEU A 1 535 ? -7.844 -14.25 -29.547 1 98.19 535 LEU A C 1
ATOM 4210 O O . LEU A 1 535 ? -8.289 -14.805 -30.562 1 98.19 535 LEU A O 1
ATOM 4214 N N . ARG A 1 536 ? -6.578 -14.141 -29.328 1 98.12 536 ARG A N 1
ATOM 4215 C CA . ARG A 1 536 ? -5.574 -14.641 -30.25 1 98.12 536 ARG A CA 1
ATOM 4216 C C . ARG A 1 536 ? -5.621 -16.156 -30.344 1 98.12 536 ARG A C 1
ATOM 4218 O O . ARG A 1 536 ? -5.52 -16.719 -31.438 1 98.12 536 ARG A O 1
ATOM 4225 N N . ALA A 1 537 ? -5.75 -16.844 -29.219 1 98 537 ALA A N 1
ATOM 4226 C CA . ALA A 1 537 ? -5.867 -18.297 -29.219 1 98 537 ALA A CA 1
ATOM 4227 C C . ALA A 1 537 ? -7.043 -18.75 -30.078 1 98 537 ALA A C 1
ATOM 4229 O O . ALA A 1 537 ? -6.926 -19.719 -30.828 1 98 537 ALA A O 1
ATOM 4230 N N . LYS A 1 538 ? -8.195 -18.094 -29.906 1 97.62 538 LYS A N 1
ATOM 4231 C CA . LYS A 1 538 ? -9.383 -18.438 -30.688 1 97.62 538 LYS A CA 1
ATOM 4232 C C . LYS A 1 538 ? -9.125 -18.266 -32.188 1 97.62 538 LYS A C 1
ATOM 4234 O O . LYS A 1 538 ? -9.633 -19.031 -33 1 97.62 538 LYS A O 1
ATOM 4239 N N . GLU A 1 539 ? -8.297 -17.297 -32.531 1 96.94 539 GLU A N 1
ATOM 4240 C CA . GLU A 1 539 ? -7.984 -17.016 -33.938 1 96.94 539 GLU A CA 1
ATOM 4241 C C . GLU A 1 539 ? -6.879 -17.922 -34.438 1 96.94 539 GLU A C 1
ATOM 4243 O O . GLU A 1 539 ? -6.426 -17.781 -35.594 1 96.94 539 GLU A O 1
ATOM 4248 N N . GLY A 1 540 ? -6.41 -18.797 -33.625 1 96.19 540 GLY A N 1
ATOM 4249 C CA . GLY A 1 540 ? -5.387 -19.75 -34.031 1 96.19 540 GLY A CA 1
ATOM 4250 C C . GLY A 1 540 ? -3.982 -19.188 -33.969 1 96.19 540 GLY A C 1
ATOM 4251 O O . GLY A 1 540 ? -3.057 -19.734 -34.562 1 96.19 540 GLY A O 1
ATOM 4252 N N . LEU A 1 541 ? -3.801 -18.031 -33.25 1 97.19 541 LEU A N 1
ATOM 4253 C CA . LEU A 1 541 ? -2.504 -17.375 -33.156 1 97.19 541 LEU A CA 1
ATOM 4254 C C . LEU A 1 541 ? -1.788 -17.781 -31.875 1 97.19 541 LEU A C 1
ATOM 4256 O O . LEU A 1 541 ? -2.428 -17.984 -30.844 1 97.19 541 LEU A O 1
ATOM 4260 N N . ASN A 1 542 ? -0.469 -17.906 -31.969 1 97.56 542 ASN A N 1
ATOM 4261 C CA . ASN A 1 542 ? 0.342 -18.297 -30.812 1 97.56 542 ASN A CA 1
ATOM 4262 C C . ASN A 1 542 ? 0.722 -17.094 -29.969 1 97.56 542 ASN A C 1
ATOM 4264 O O . ASN A 1 542 ? 1.071 -16.031 -30.5 1 97.56 542 ASN A O 1
ATOM 4268 N N . THR A 1 543 ? 0.572 -17.203 -28.641 1 98.5 543 THR A N 1
ATOM 4269 C CA . THR A 1 543 ? 0.899 -16.141 -27.703 1 98.5 543 THR A CA 1
ATOM 4270 C C . THR A 1 543 ? 1.678 -16.688 -26.516 1 98.5 543 THR A C 1
ATOM 4272 O O . THR A 1 543 ? 1.189 -17.562 -25.797 1 98.5 543 THR A O 1
ATOM 4275 N N . ILE A 1 544 ? 2.881 -16.203 -26.281 1 98.62 544 ILE A N 1
ATOM 4276 C CA . ILE A 1 544 ? 3.672 -16.562 -25.109 1 98.62 544 ILE A CA 1
ATOM 4277 C C . ILE A 1 544 ? 3.244 -15.703 -23.906 1 98.62 544 ILE A C 1
ATOM 4279 O O . ILE A 1 544 ? 3.283 -14.477 -23.984 1 98.62 544 ILE A O 1
ATOM 4283 N N . THR A 1 545 ? 2.789 -16.344 -22.891 1 98.75 545 THR A N 1
ATOM 4284 C CA . THR A 1 545 ? 2.463 -15.656 -21.641 1 98.75 545 THR A CA 1
ATOM 4285 C C . THR A 1 545 ? 3.695 -15.531 -20.75 1 98.75 545 THR A C 1
ATOM 4287 O O . THR A 1 545 ? 4.289 -16.547 -20.359 1 98.75 545 THR A O 1
ATOM 4290 N N . VAL A 1 546 ? 4.137 -14.328 -20.453 1 98.88 546 VAL A N 1
ATOM 4291 C CA . VAL A 1 546 ? 5.301 -14.055 -19.625 1 98.88 546 VAL A CA 1
ATOM 4292 C C . VAL A 1 546 ? 4.852 -13.562 -18.25 1 98.88 546 VAL A C 1
ATOM 4294 O O . VAL A 1 546 ? 4.438 -12.414 -18.109 1 98.88 546 VAL A O 1
ATOM 4297 N N . THR A 1 547 ? 4.953 -14.43 -17.234 1 98.5 547 THR A N 1
ATOM 4298 C CA . THR A 1 547 ? 4.262 -14.117 -15.992 1 98.5 547 THR A CA 1
ATOM 4299 C C . THR A 1 547 ? 5.188 -14.305 -14.789 1 98.5 547 THR A C 1
ATOM 4301 O O . THR A 1 547 ? 6.258 -14.906 -14.914 1 98.5 547 THR A O 1
ATOM 4304 N N . GLY A 1 548 ? 4.746 -13.758 -13.68 1 97 548 GLY A N 1
ATOM 4305 C CA . GLY A 1 548 ? 5.359 -14.086 -12.398 1 97 548 GLY A CA 1
ATOM 4306 C C . GLY A 1 548 ? 5.062 -15.492 -11.938 1 97 548 GLY A C 1
ATOM 4307 O O . GLY A 1 548 ? 4.387 -16.25 -12.633 1 97 548 GLY A O 1
ATOM 4308 N N . ASN A 1 549 ? 5.418 -15.836 -10.773 1 94.06 549 ASN A N 1
ATOM 4309 C CA . ASN A 1 549 ? 5.492 -17.219 -10.312 1 94.06 549 ASN A CA 1
ATOM 4310 C C . ASN A 1 549 ? 4.105 -17.812 -10.109 1 94.06 549 ASN A C 1
ATOM 4312 O O . ASN A 1 549 ? 3.838 -18.938 -10.539 1 94.06 549 ASN A O 1
ATOM 4316 N N . VAL A 1 550 ? 3.225 -17.109 -9.445 1 92.81 550 VAL A N 1
ATOM 4317 C CA . VAL A 1 550 ? 1.914 -17.688 -9.141 1 92.81 550 VAL A CA 1
ATOM 4318 C C . VAL A 1 550 ? 1.126 -17.891 -10.43 1 92.81 550 VAL A C 1
ATOM 4320 O O . VAL A 1 550 ? 0.54 -18.953 -10.648 1 92.81 550 VAL A O 1
ATOM 4323 N N . LEU A 1 551 ? 1.113 -16.891 -11.289 1 96.19 551 LEU A N 1
ATOM 4324 C CA . LEU A 1 551 ? 0.387 -17 -12.547 1 96.19 551 LEU A CA 1
ATOM 4325 C C . LEU A 1 551 ? 1.046 -18.047 -13.453 1 96.19 551 LEU A C 1
ATOM 4327 O O . LEU A 1 551 ? 0.365 -18.719 -14.234 1 96.19 551 LEU A O 1
ATOM 4331 N N . ARG A 1 552 ? 2.369 -18.141 -13.328 1 96 552 ARG A N 1
ATOM 4332 C CA . ARG A 1 552 ? 3.037 -19.25 -14.008 1 96 552 ARG A CA 1
ATOM 4333 C C . ARG A 1 552 ? 2.379 -20.594 -13.656 1 96 552 ARG A C 1
ATOM 4335 O O . ARG A 1 552 ? 2.027 -21.359 -14.547 1 96 552 ARG A O 1
ATOM 4342 N N . ASP A 1 553 ? 2.236 -20.781 -12.477 1 92.5 553 ASP A N 1
ATOM 4343 C CA . ASP A 1 553 ? 1.655 -22.031 -12.008 1 92.5 553 ASP A CA 1
ATOM 4344 C C . ASP A 1 553 ? 0.219 -22.203 -12.5 1 92.5 553 ASP A C 1
ATOM 4346 O O . ASP A 1 553 ? -0.172 -23.281 -12.945 1 92.5 553 ASP A O 1
ATOM 4350 N N . TYR A 1 554 ? -0.569 -21.141 -12.461 1 95.19 554 TYR A N 1
ATOM 4351 C CA . TYR A 1 554 ? -1.976 -21.188 -12.844 1 95.19 554 TYR A CA 1
ATOM 4352 C C . TYR A 1 554 ? -2.121 -21.391 -14.352 1 95.19 554 TYR A C 1
ATOM 4354 O O . TYR A 1 554 ? -2.93 -22.203 -14.805 1 95.19 554 TYR A O 1
ATOM 4362 N N . LEU A 1 555 ? -1.331 -20.703 -15.133 1 97.06 555 LEU A N 1
ATOM 4363 C CA . LEU A 1 555 ? -1.51 -20.688 -16.578 1 97.06 555 LEU A CA 1
ATOM 4364 C C . LEU A 1 555 ? -0.925 -21.953 -17.219 1 97.06 555 LEU A C 1
ATOM 4366 O O . LEU A 1 555 ? -1.331 -22.344 -18.312 1 97.06 555 LEU A O 1
ATOM 4370 N N . THR A 1 556 ? -0.024 -22.531 -16.547 1 94.25 556 THR A N 1
ATOM 4371 C CA . THR A 1 556 ? 0.595 -23.75 -17.094 1 94.25 556 THR A CA 1
ATOM 4372 C C . THR A 1 556 ? -0.295 -24.953 -16.844 1 94.25 556 THR A C 1
ATOM 4374 O O . THR A 1 556 ? 0.043 -26.078 -17.25 1 94.25 556 THR A O 1
ATOM 4377 N N . ASP A 1 557 ? -1.411 -24.75 -16.25 1 94.12 557 ASP A N 1
ATOM 4378 C CA . ASP A 1 557 ? -2.5 -25.719 -16.25 1 94.12 557 ASP A CA 1
ATOM 4379 C C . ASP A 1 557 ? -3.672 -25.234 -17.094 1 94.12 557 ASP A C 1
ATOM 4381 O O . ASP A 1 557 ? -4.227 -26 -17.891 1 94.12 557 ASP A O 1
ATOM 4385 N N . LEU A 1 558 ? -3.996 -23.969 -16.984 1 97.31 558 LEU A N 1
ATOM 4386 C CA . LEU A 1 558 ? -5.176 -23.438 -17.641 1 97.31 558 LEU A CA 1
ATOM 4387 C C . LEU A 1 558 ? -5.133 -23.703 -19.141 1 97.31 558 LEU A C 1
ATOM 4389 O O . LEU A 1 558 ? -6 -24.406 -19.672 1 97.31 558 LEU A O 1
ATOM 4393 N N . PHE A 1 559 ? -4.148 -23.25 -19.812 1 97.69 559 PHE A N 1
ATOM 4394 C CA . PHE A 1 559 ? -4.148 -23.328 -21.266 1 97.69 559 PHE A CA 1
ATOM 4395 C C . PHE A 1 559 ? -3.865 -24.75 -21.734 1 97.69 559 PHE A C 1
ATOM 4397 O O . PHE A 1 559 ? -4.516 -25.25 -22.656 1 97.69 559 PHE A O 1
ATOM 4404 N N . PRO A 1 560 ? -2.984 -25.484 -21.109 1 95.38 560 PRO A N 1
ATOM 4405 C CA . PRO A 1 560 ? -2.781 -26.875 -21.516 1 95.38 560 PRO A CA 1
ATOM 4406 C C . PRO A 1 560 ? -4.043 -27.719 -21.375 1 95.38 560 PRO A C 1
ATOM 4408 O O . PRO A 1 560 ? -4.309 -28.594 -22.219 1 95.38 560 PRO A O 1
ATOM 4411 N N . ILE A 1 561 ? -4.766 -27.484 -20.344 1 94.81 561 ILE A N 1
ATOM 4412 C CA . ILE A 1 561 ? -6.004 -28.234 -20.172 1 94.81 561 ILE A CA 1
ATOM 4413 C C . ILE A 1 561 ? -6.984 -27.859 -21.281 1 94.81 561 ILE A C 1
ATOM 4415 O O . ILE A 1 561 ? -7.688 -28.734 -21.812 1 94.81 561 ILE A O 1
ATOM 4419 N N . LEU A 1 562 ? -7.012 -26.656 -21.672 1 97.62 562 LEU A N 1
ATOM 4420 C CA . LEU A 1 562 ? -7.887 -26.219 -22.75 1 97.62 562 LEU A CA 1
ATOM 4421 C C . LEU A 1 562 ? -7.371 -26.703 -24.094 1 97.62 562 LEU A C 1
ATOM 4423 O O . LEU A 1 562 ? -8.156 -27.062 -24.969 1 97.62 562 LEU A O 1
ATOM 4427 N N . GLU A 1 563 ? -6.082 -26.766 -24.297 1 96.25 563 GLU A N 1
ATOM 4428 C CA . GLU A 1 563 ? -5.461 -27.094 -25.578 1 96.25 563 GLU A CA 1
ATOM 4429 C C . GLU A 1 563 ? -5.395 -28.609 -25.781 1 96.25 563 GLU A C 1
ATOM 4431 O O . GLU A 1 563 ? -5.637 -29.109 -26.891 1 96.25 563 GLU A O 1
ATOM 4436 N N . LEU A 1 564 ? -5.031 -29.312 -24.641 1 93.5 564 LEU A N 1
ATOM 4437 C CA . LEU A 1 564 ? -4.613 -30.703 -24.781 1 93.5 564 LEU A CA 1
ATOM 4438 C C . LEU A 1 564 ? -5.488 -31.625 -23.938 1 93.5 564 LEU A C 1
ATOM 4440 O O . LEU A 1 564 ? -5.359 -32.844 -24 1 93.5 564 LEU A O 1
ATOM 4444 N N . GLY A 1 565 ? -6.316 -31.047 -23.125 1 91.69 565 GLY A N 1
ATOM 4445 C CA . GLY A 1 565 ? -7.164 -31.828 -22.234 1 91.69 565 GLY A CA 1
ATOM 4446 C C . GLY A 1 565 ? -6.496 -32.156 -20.906 1 91.69 565 GLY A C 1
ATOM 4447 O O . GLY A 1 565 ? -7.16 -32.562 -19.969 1 91.69 565 GLY A O 1
ATOM 4448 N N . THR A 1 566 ? -5.195 -31.938 -20.859 1 87.69 566 THR A N 1
ATOM 4449 C CA . THR A 1 566 ? -4.418 -32.25 -19.672 1 87.69 566 THR A CA 1
ATOM 4450 C C . THR A 1 566 ? -3.127 -31.438 -19.641 1 87.69 566 THR A C 1
ATOM 4452 O O . THR A 1 566 ? -2.635 -31 -20.688 1 87.69 566 THR A O 1
ATOM 4455 N N . SER A 1 567 ? -2.613 -31.203 -18.453 1 86.94 567 SER A N 1
ATOM 4456 C CA . SER A 1 567 ? -1.333 -30.516 -18.344 1 86.94 567 SER A CA 1
ATOM 4457 C C . SER A 1 567 ? -0.178 -31.516 -18.266 1 86.94 567 SER A C 1
ATOM 4459 O O . SER A 1 567 ? 0.988 -31.125 -18.359 1 86.94 567 SER A O 1
ATOM 4461 N N . ALA A 1 568 ? -0.425 -32.75 -18.25 1 77.19 568 ALA A N 1
ATOM 4462 C CA . ALA A 1 568 ? 0.574 -33.781 -18.062 1 77.19 568 ALA A CA 1
ATOM 4463 C C . ALA A 1 568 ? 1.442 -33.938 -19.297 1 77.19 568 ALA A C 1
ATOM 4465 O O . ALA A 1 568 ? 2.52 -34.562 -19.234 1 77.19 568 ALA A O 1
ATOM 4466 N N . LYS A 1 569 ? 1.089 -33.438 -20.359 1 81.06 569 LYS A N 1
ATOM 4467 C CA . LYS A 1 569 ? 1.792 -33.625 -21.625 1 81.06 569 LYS A CA 1
ATOM 4468 C C . LYS A 1 569 ? 2.734 -32.438 -21.906 1 81.06 569 LYS A C 1
ATOM 4470 O O . LYS A 1 569 ? 3.434 -32.438 -22.922 1 81.06 569 LYS A O 1
ATOM 4475 N N . MET A 1 570 ? 2.834 -31.547 -20.953 1 89 570 MET A N 1
ATOM 4476 C CA . MET A 1 570 ? 3.611 -30.328 -21.203 1 89 570 MET A CA 1
ATOM 4477 C C . MET A 1 570 ? 5.098 -30.578 -20.953 1 89 570 MET A C 1
ATOM 4479 O O . MET A 1 570 ? 5.465 -31.328 -20.047 1 89 570 MET A O 1
ATOM 4483 N N . LEU A 1 571 ? 5.898 -29.938 -21.781 1 89.31 571 LEU A N 1
ATOM 4484 C CA . LEU A 1 571 ? 7.332 -29.828 -21.516 1 89.31 571 LEU A CA 1
ATOM 4485 C C . LEU A 1 571 ? 7.613 -28.766 -20.469 1 89.31 571 LEU A C 1
ATOM 4487 O O . LEU A 1 571 ? 7.043 -27.672 -20.5 1 89.31 571 LEU A O 1
ATOM 4491 N N . SER A 1 572 ? 8.406 -29.109 -19.484 1 91.69 572 SER A N 1
ATOM 4492 C CA . SER A 1 572 ? 8.898 -28.172 -18.484 1 91.69 572 SER A CA 1
ATOM 4493 C C . SER A 1 572 ? 10.414 -28.047 -18.547 1 91.69 572 SER A C 1
ATOM 4495 O O . SER A 1 572 ? 11.133 -28.922 -18.047 1 91.69 572 SER A O 1
ATOM 4497 N N . ILE A 1 573 ? 10.852 -26.953 -19.141 1 93.19 573 ILE A N 1
ATOM 4498 C CA . ILE A 1 573 ? 12.273 -26.719 -19.344 1 93.19 573 ILE A CA 1
ATOM 4499 C C . ILE A 1 573 ? 12.742 -25.562 -18.453 1 93.19 573 ILE A C 1
ATOM 4501 O O . ILE A 1 573 ? 12.047 -24.562 -18.312 1 93.19 573 ILE A O 1
ATOM 4505 N N . VAL A 1 574 ? 13.852 -25.781 -17.812 1 94.06 574 VAL A N 1
ATOM 4506 C CA . VAL A 1 574 ? 14.453 -24.766 -16.969 1 94.06 574 VAL A CA 1
ATOM 4507 C C . VAL A 1 574 ? 15.867 -24.453 -17.453 1 94.06 574 VAL A C 1
ATOM 4509 O O . VAL A 1 574 ? 16.844 -25.047 -16.984 1 94.06 574 VAL A O 1
ATOM 4512 N N . PRO A 1 575 ? 15.984 -23.5 -18.359 1 94.12 575 PRO A N 1
ATOM 4513 C CA . PRO A 1 575 ? 17.344 -23.031 -18.672 1 94.12 575 PRO A CA 1
ATOM 4514 C C . PRO A 1 575 ? 18.016 -22.359 -17.484 1 94.12 575 PRO A C 1
ATOM 4516 O O . PRO A 1 575 ? 17.547 -21.312 -17 1 94.12 575 PRO A O 1
ATOM 4519 N N . MET A 1 576 ? 19.094 -22.859 -17.094 1 94.38 576 MET A N 1
ATOM 4520 C CA . MET A 1 576 ? 19.75 -22.375 -15.883 1 94.38 576 MET A CA 1
ATOM 4521 C C . MET A 1 576 ? 20.344 -21 -16.109 1 94.38 576 MET A C 1
ATOM 4523 O O . MET A 1 576 ? 20.781 -20.672 -17.219 1 94.38 576 MET A O 1
ATOM 4527 N N . LEU A 1 577 ? 20.438 -20.188 -15.07 1 92.56 577 LEU A N 1
ATOM 4528 C CA . LEU A 1 577 ? 21.031 -18.859 -15.109 1 92.56 577 LEU A CA 1
ATOM 4529 C C . LEU A 1 577 ? 22.484 -18.938 -15.562 1 92.56 577 LEU A C 1
ATOM 4531 O O . LEU A 1 577 ? 22.938 -18.109 -16.344 1 92.56 577 LEU A O 1
ATOM 4535 N N . ALA A 1 578 ? 23.234 -19.938 -15.07 1 91.56 578 ALA A N 1
ATOM 4536 C CA . ALA A 1 578 ? 24.656 -20.062 -15.328 1 91.56 578 ALA A CA 1
ATOM 4537 C C . ALA A 1 578 ? 24.922 -20.75 -16.672 1 91.56 578 ALA A C 1
ATOM 4539 O O . ALA A 1 578 ? 26.047 -20.797 -17.141 1 91.56 578 ALA A O 1
ATOM 4540 N N . GLY A 1 579 ? 23.891 -21.312 -17.234 1 91.44 579 GLY A N 1
ATOM 4541 C CA . GLY A 1 579 ? 24.016 -22.141 -18.438 1 91.44 579 GLY A CA 1
ATOM 4542 C C . GLY A 1 579 ? 23.641 -23.594 -18.203 1 91.44 579 GLY A C 1
ATOM 4543 O O . GLY A 1 579 ? 23.734 -24.094 -17.078 1 91.44 579 GLY A O 1
ATOM 4544 N N . GLY A 1 580 ? 23.203 -24.25 -19.25 1 93.38 580 GLY A N 1
ATOM 4545 C CA . GLY A 1 580 ? 22.672 -25.594 -19.141 1 93.38 580 GLY A CA 1
ATOM 4546 C C . GLY A 1 580 ? 21.156 -25.641 -18.953 1 93.38 580 GLY A C 1
ATOM 4547 O O . GLY A 1 580 ? 20.484 -24.625 -19.125 1 93.38 580 GLY A O 1
ATOM 4548 N N . GLY A 1 581 ? 20.703 -26.875 -18.609 1 95 581 GLY A N 1
ATOM 4549 C CA . GLY A 1 581 ? 19.25 -26.953 -18.516 1 95 581 GLY A CA 1
ATOM 4550 C C . GLY A 1 581 ? 18.781 -28.141 -17.703 1 95 581 GLY A C 1
ATOM 4551 O O . GLY A 1 581 ? 19.531 -29.078 -17.469 1 95 581 GLY A O 1
ATOM 4552 N N . MET A 1 582 ? 17.656 -27.953 -17.188 1 95.69 582 MET A N 1
ATOM 4553 C CA . MET A 1 582 ? 16.922 -29.047 -16.578 1 95.69 582 MET A CA 1
ATOM 4554 C C . MET A 1 582 ? 15.609 -29.297 -17.328 1 95.69 582 MET A C 1
ATOM 4556 O O . MET A 1 582 ? 14.938 -28.344 -17.734 1 95.69 582 MET A O 1
ATOM 4560 N N . TYR A 1 583 ? 15.297 -30.516 -17.5 1 95.38 583 TYR A N 1
ATOM 4561 C CA . TYR A 1 583 ? 14.125 -30.969 -18.25 1 95.38 583 TYR A CA 1
ATOM 4562 C C . TYR A 1 583 ? 13.227 -31.828 -17.359 1 95.38 583 TYR A C 1
ATOM 4564 O O . TYR A 1 583 ? 13.531 -33 -17.094 1 95.38 583 TYR A O 1
ATOM 4572 N N . GLU A 1 584 ? 12.164 -31.188 -17 1 89.81 584 GLU A N 1
ATOM 4573 C CA . GLU A 1 584 ? 11.281 -31.844 -16.031 1 89.81 584 GLU A CA 1
ATOM 4574 C C . GLU A 1 584 ? 10.102 -32.531 -16.734 1 89.81 584 GLU A C 1
ATOM 4576 O O . GLU A 1 584 ? 9.594 -32 -17.734 1 89.81 584 GLU A O 1
ATOM 4581 N N . THR A 1 585 ? 9.844 -33.656 -16.219 1 77.19 585 THR A N 1
ATOM 4582 C CA . THR A 1 585 ? 8.68 -34.406 -16.719 1 77.19 585 THR A CA 1
ATOM 4583 C C . THR A 1 585 ? 7.438 -34.062 -15.891 1 77.19 585 THR A C 1
ATOM 4585 O O . THR A 1 585 ? 7.539 -33.719 -14.711 1 77.19 585 THR A O 1
ATOM 4588 N N . GLY A 1 586 ? 6.434 -33.562 -16.422 1 63.84 586 GLY A N 1
ATOM 4589 C CA . GLY A 1 586 ? 5.223 -32.938 -15.922 1 63.84 586 GLY A CA 1
ATOM 4590 C C . GLY A 1 586 ? 4.75 -33.531 -14.609 1 63.84 586 GLY A C 1
ATOM 4591 O O . GLY A 1 586 ? 5.566 -33.906 -13.758 1 63.84 586 GLY A O 1
ATOM 4592 N N . ALA A 1 587 ? 3.412 -34 -14.352 1 64.75 587 ALA A N 1
ATOM 4593 C CA . ALA A 1 587 ? 2.572 -34.219 -13.172 1 64.75 587 ALA A CA 1
ATOM 4594 C C . ALA A 1 587 ? 2.604 -35.688 -12.734 1 64.75 587 ALA A C 1
ATOM 4596 O O . ALA A 1 587 ? 2.537 -36.594 -13.57 1 64.75 587 ALA A O 1
ATOM 4597 N N . GLY A 1 588 ? 3.08 -35.969 -11.422 1 66.12 588 GLY A N 1
ATOM 4598 C CA . GLY A 1 588 ? 3.213 -37.312 -10.883 1 66.12 588 GLY A CA 1
ATOM 4599 C C . GLY A 1 588 ? 2.129 -37.656 -9.891 1 66.12 588 GLY A C 1
ATOM 4600 O O . GLY A 1 588 ? 2.277 -38.625 -9.117 1 66.12 588 GLY A O 1
ATOM 4601 N N . GLY A 1 589 ? 1.027 -36.938 -9.969 1 66.62 589 GLY A N 1
ATOM 4602 C CA . GLY A 1 589 ? 0.048 -37.094 -8.906 1 66.62 589 GLY A CA 1
ATOM 4603 C C . GLY A 1 589 ? -0.595 -38.469 -8.867 1 66.62 589 GLY A C 1
ATOM 4604 O O . GLY A 1 589 ? -1.009 -38.938 -7.801 1 66.62 589 GLY A O 1
ATOM 4605 N N . SER A 1 590 ? -0.64 -39.219 -9.953 1 73.38 590 SER A N 1
ATOM 4606 C CA . SER A 1 590 ? -1.315 -40.5 -10.016 1 73.38 590 SER A CA 1
ATOM 4607 C C . SER A 1 590 ? -0.329 -41.656 -9.844 1 73.38 590 SER A C 1
ATOM 4609 O O . SER A 1 590 ? -0.713 -42.844 -9.914 1 73.38 590 SER A O 1
ATOM 4611 N N . ALA A 1 591 ? 0.884 -41.375 -9.562 1 86.12 591 ALA A N 1
ATOM 4612 C CA . ALA A 1 591 ? 1.955 -42.375 -9.57 1 86.12 591 ALA A CA 1
ATOM 4613 C C . ALA A 1 591 ? 1.681 -43.469 -8.562 1 86.12 591 ALA A C 1
ATOM 4615 O O . ALA A 1 591 ? 1.885 -44.656 -8.852 1 86.12 591 ALA A O 1
ATOM 4616 N N . PRO A 1 592 ? 1.112 -43.188 -7.379 1 86.12 592 PRO A N 1
ATOM 4617 C CA . PRO A 1 592 ? 0.876 -44.25 -6.402 1 86.12 592 PRO A CA 1
ATOM 4618 C C . PRO A 1 592 ? -0.143 -45.281 -6.887 1 86.12 592 PRO A C 1
ATOM 4620 O O . PRO A 1 592 ? 0.039 -46.469 -6.672 1 86.12 592 PRO A O 1
ATOM 4623 N N . LYS A 1 593 ? -1.135 -44.812 -7.551 1 85.88 593 LYS A N 1
ATOM 4624 C CA . LYS A 1 593 ? -2.174 -45.688 -8.039 1 85.88 593 LYS A CA 1
ATOM 4625 C C . LYS A 1 593 ? -1.623 -46.656 -9.086 1 85.88 593 LYS A C 1
ATOM 4627 O O . LYS A 1 593 ? -2.053 -47.812 -9.172 1 85.88 593 LYS A O 1
ATOM 4632 N N . HIS A 1 594 ? -0.696 -46.156 -9.883 1 93.44 594 HIS A N 1
ATOM 4633 C CA . HIS A 1 594 ? -0.091 -47 -10.914 1 93.44 594 HIS A CA 1
ATOM 4634 C C . HIS A 1 594 ? 0.779 -48.094 -10.297 1 93.44 594 HIS A C 1
ATOM 4636 O O . HIS A 1 594 ? 0.817 -49.219 -10.797 1 93.44 594 HIS A O 1
ATOM 4642 N N . VAL A 1 595 ? 1.422 -47.781 -9.195 1 94.44 595 VAL A N 1
ATOM 4643 C CA . VAL A 1 595 ? 2.246 -48.781 -8.5 1 94.44 595 VAL A CA 1
ATOM 4644 C C . VAL A 1 595 ? 1.355 -49.844 -7.887 1 94.44 595 VAL A C 1
ATOM 4646 O O . VAL A 1 595 ? 1.688 -51.031 -7.93 1 94.44 595 VAL A O 1
ATOM 4649 N N . GLN A 1 596 ? 0.281 -49.438 -7.344 1 93.38 596 GLN A N 1
ATOM 4650 C CA . GLN A 1 596 ? -0.657 -50.375 -6.734 1 93.38 596 GLN A CA 1
ATOM 4651 C C . GLN A 1 596 ? -1.169 -51.375 -7.762 1 93.38 596 GLN A C 1
ATOM 4653 O O . GLN A 1 596 ? -1.211 -52.562 -7.496 1 93.38 596 GLN A O 1
ATOM 4658 N N . GLN A 1 597 ? -1.579 -50.844 -8.859 1 95.62 597 GLN A N 1
ATOM 4659 C CA . GLN A 1 597 ? -2.049 -51.75 -9.906 1 95.62 597 GLN A CA 1
ATOM 4660 C C . GLN A 1 597 ? -0.936 -52.688 -10.367 1 95.62 597 GLN A C 1
ATOM 4662 O O . GLN A 1 597 ? -1.171 -53.875 -10.578 1 95.62 597 GLN A O 1
ATOM 4667 N N . PHE A 1 598 ? 0.216 -52.219 -10.547 1 97.62 598 PHE A N 1
ATOM 4668 C CA . PHE A 1 598 ? 1.342 -53.031 -11.016 1 97.62 598 PHE A CA 1
ATOM 4669 C C . PHE A 1 598 ? 1.643 -54.156 -10.039 1 97.62 598 PHE A C 1
ATOM 4671 O O . PHE A 1 598 ? 1.86 -55.281 -10.453 1 97.62 598 PHE A O 1
ATOM 4678 N N . THR A 1 599 ? 1.693 -53.844 -8.789 1 97.5 599 THR A N 1
ATOM 4679 C CA . THR A 1 599 ? 2.02 -54.844 -7.789 1 97.5 599 THR A CA 1
ATOM 4680 C C . THR A 1 599 ? 0.875 -55.844 -7.641 1 97.5 599 THR A C 1
ATOM 4682 O O . THR A 1 599 ? 1.098 -57 -7.27 1 97.5 599 THR A O 1
ATOM 4685 N N . LYS A 1 600 ? -0.295 -55.438 -7.91 1 96.88 600 LYS A N 1
ATOM 4686 C CA . LYS A 1 600 ? -1.46 -56.281 -7.766 1 96.88 600 LYS A CA 1
ATOM 4687 C C . LYS A 1 600 ? -1.623 -57.188 -8.977 1 96.88 600 LYS A C 1
ATOM 4689 O O . LYS A 1 600 ? -1.966 -58.375 -8.844 1 96.88 600 LYS A O 1
ATOM 4694 N N . GLU A 1 601 ? -1.381 -56.594 -10.188 1 97.31 601 GLU A N 1
ATOM 4695 C CA . GLU A 1 601 ? -1.746 -57.406 -11.352 1 97.31 601 GLU A CA 1
ATOM 4696 C C . GLU A 1 601 ? -0.69 -57.312 -12.453 1 97.31 601 GLU A C 1
ATOM 4698 O O . GLU A 1 601 ? -0.91 -57.75 -13.578 1 97.31 601 GLU A O 1
ATOM 4703 N N . GLY A 1 602 ? 0.391 -56.656 -12.203 1 97.12 602 GLY A N 1
ATOM 4704 C CA . GLY A 1 602 ? 1.521 -56.656 -13.117 1 97.12 602 GLY A CA 1
ATOM 4705 C C . GLY A 1 602 ? 1.312 -55.75 -14.312 1 97.12 602 GLY A C 1
ATOM 4706 O O . GLY A 1 602 ? 1.932 -55.938 -15.359 1 97.12 602 GLY A O 1
ATOM 4707 N N . HIS A 1 603 ? 0.397 -54.812 -14.219 1 97.94 603 HIS A N 1
ATOM 4708 C CA . HIS A 1 603 ? 0.093 -53.844 -15.281 1 97.94 603 HIS A CA 1
ATOM 4709 C C . HIS A 1 603 ? 0.458 -52.438 -14.859 1 97.94 603 HIS A C 1
ATOM 4711 O O . HIS A 1 603 ? -0.09 -51.906 -13.891 1 97.94 603 HIS A O 1
ATOM 4717 N N . LEU A 1 604 ? 1.419 -51.844 -15.562 1 97.81 604 LEU A N 1
ATOM 4718 C CA . LEU A 1 604 ? 1.804 -50.469 -15.273 1 97.81 604 LEU A CA 1
ATOM 4719 C C . LEU A 1 604 ? 1.198 -49.5 -16.297 1 97.81 604 LEU A C 1
ATOM 4721 O O . LEU A 1 604 ? 1.735 -49.344 -17.391 1 97.81 604 LEU A O 1
ATOM 4725 N N . ARG A 1 605 ? 0.269 -48.781 -15.938 1 95.38 605 ARG A N 1
ATOM 4726 C CA . ARG A 1 605 ? -0.453 -47.938 -16.859 1 95.38 605 ARG A CA 1
ATOM 4727 C C . ARG A 1 605 ? 0.181 -46.531 -16.922 1 95.38 605 ARG A C 1
ATOM 4729 O O . ARG A 1 605 ? -0.325 -45.656 -17.609 1 95.38 605 ARG A O 1
ATOM 4736 N N . TRP A 1 606 ? 1.28 -46.281 -16.234 1 93.56 606 TRP A N 1
ATOM 4737 C CA . TRP A 1 606 ? 2.016 -45.031 -16.266 1 93.56 606 TRP A CA 1
ATOM 4738 C C . TRP A 1 606 ? 2.373 -44.625 -17.703 1 93.56 606 TRP A C 1
ATOM 4740 O O . TRP A 1 606 ? 2.887 -45.469 -18.453 1 93.56 606 TRP A O 1
ATOM 4750 N N . ASP A 1 607 ? 2.043 -43.375 -18.062 1 91.5 607 ASP A N 1
ATOM 4751 C CA . ASP A 1 607 ? 2.396 -42.844 -19.375 1 91.5 607 ASP A CA 1
ATOM 4752 C C . ASP A 1 607 ? 3.713 -42.094 -19.328 1 91.5 607 ASP A C 1
ATOM 4754 O O . ASP A 1 607 ? 3.803 -41.031 -18.688 1 91.5 607 ASP A O 1
ATOM 4758 N N . SER A 1 608 ? 4.715 -42.5 -20.062 1 93.94 608 SER A N 1
ATOM 4759 C CA . SER A 1 608 ? 6.055 -41.906 -20.047 1 93.94 608 SER A CA 1
ATOM 4760 C C . SER A 1 608 ? 6.211 -40.875 -21.141 1 93.94 608 SER A C 1
ATOM 4762 O O . SER A 1 608 ? 7.332 -40.531 -21.531 1 93.94 608 SER A O 1
ATOM 4764 N N . LEU A 1 609 ? 5.18 -40.406 -21.688 1 92.25 609 LEU A N 1
ATOM 4765 C CA . LEU A 1 609 ? 5.258 -39.438 -22.766 1 92.25 609 LEU A CA 1
ATOM 4766 C C . LEU A 1 609 ? 6.121 -38.25 -22.359 1 92.25 609 LEU A C 1
ATOM 4768 O O . LEU A 1 609 ? 6.953 -37.781 -23.141 1 92.25 609 LEU A O 1
ATOM 4772 N N . GLY A 1 610 ? 5.91 -37.75 -21.125 1 90.94 610 GLY A N 1
ATOM 4773 C CA . GLY A 1 610 ? 6.727 -36.625 -20.641 1 90.94 610 GLY A CA 1
ATOM 4774 C C . GLY A 1 610 ? 8.211 -36.938 -20.641 1 90.94 610 GLY A C 1
ATOM 4775 O O . GLY A 1 610 ? 9.031 -36.062 -20.922 1 90.94 610 GLY A O 1
ATOM 4776 N N . GLU A 1 611 ? 8.523 -38.125 -20.344 1 93.19 611 GLU A N 1
ATOM 4777 C CA . GLU A 1 611 ? 9.914 -38.562 -20.328 1 93.19 611 GLU A CA 1
ATOM 4778 C C . GLU A 1 611 ? 10.516 -38.562 -21.719 1 93.19 611 GLU A C 1
ATOM 4780 O O . GLU A 1 611 ? 11.664 -38.188 -21.906 1 93.19 611 GLU A O 1
ATOM 4785 N N . TYR A 1 612 ? 9.734 -39.062 -22.719 1 95.44 612 TYR A N 1
ATOM 4786 C CA . TYR A 1 612 ? 10.203 -39.062 -24.094 1 95.44 612 TYR A CA 1
ATOM 4787 C C . TYR A 1 612 ? 10.516 -37.625 -24.562 1 95.44 612 TYR A C 1
ATOM 4789 O O . TYR A 1 612 ? 11.547 -37.406 -25.188 1 95.44 612 TYR A O 1
ATOM 4797 N N . LEU A 1 613 ? 9.656 -36.812 -24.234 1 93.56 613 LEU A N 1
ATOM 4798 C CA . LEU A 1 613 ? 9.773 -35.438 -24.672 1 93.56 613 LEU A CA 1
ATOM 4799 C C . LEU A 1 613 ? 10.938 -34.719 -23.969 1 93.56 613 LEU A C 1
ATOM 4801 O O . LEU A 1 613 ? 11.68 -33.969 -24.609 1 93.56 613 LEU A O 1
ATOM 4805 N N . ALA A 1 614 ? 11.039 -34.938 -22.656 1 94.19 614 ALA A N 1
ATOM 4806 C CA . ALA A 1 614 ? 12.156 -34.344 -21.906 1 94.19 614 ALA A CA 1
ATOM 4807 C C . ALA A 1 614 ? 13.492 -34.812 -22.469 1 94.19 614 ALA A C 1
ATOM 4809 O O . ALA A 1 614 ? 14.438 -34.031 -22.594 1 94.19 614 ALA A O 1
ATOM 4810 N N . LEU A 1 615 ? 13.562 -36.062 -22.797 1 96.12 615 LEU A N 1
ATOM 4811 C CA . LEU A 1 615 ? 14.781 -36.625 -23.359 1 96.12 615 LEU A CA 1
ATOM 4812 C C . LEU A 1 615 ? 15.109 -36 -24.703 1 96.12 615 LEU A C 1
ATOM 4814 O O . LEU A 1 615 ? 16.266 -35.656 -24.969 1 96.12 615 LEU A O 1
ATOM 4818 N N . SER A 1 616 ? 14.156 -35.938 -25.516 1 95.25 616 SER A N 1
ATOM 4819 C CA . SER A 1 616 ? 14.352 -35.344 -26.828 1 95.25 616 SER A CA 1
ATOM 4820 C C . SER A 1 616 ? 14.898 -33.938 -26.719 1 95.25 616 SER A C 1
ATOM 4822 O O . SER A 1 616 ? 15.891 -33.594 -27.375 1 95.25 616 SER A O 1
ATOM 4824 N N . GLU A 1 617 ? 14.297 -33.156 -25.891 1 93.31 617 GLU A N 1
ATOM 4825 C CA . GLU A 1 617 ? 14.719 -31.766 -25.703 1 93.31 617 GLU A CA 1
ATOM 4826 C C . GLU A 1 617 ? 16.125 -31.688 -25.109 1 93.31 617 GLU A C 1
ATOM 4828 O O . GLU A 1 617 ? 16.906 -30.812 -25.469 1 93.31 617 GLU A O 1
ATOM 4833 N N . SER A 1 618 ? 16.312 -32.5 -24.109 1 95.75 618 SER A N 1
ATOM 4834 C CA . SER A 1 618 ? 17.625 -32.562 -23.484 1 95.75 618 SER A CA 1
ATOM 4835 C C . SER A 1 618 ? 18.719 -32.844 -24.5 1 95.75 618 SER A C 1
ATOM 4837 O O . SER A 1 618 ? 19.75 -32.156 -24.516 1 95.75 618 SER A O 1
ATOM 4839 N N . ILE A 1 619 ? 18.531 -33.781 -25.422 1 96.31 619 ILE A N 1
ATOM 4840 C CA . ILE A 1 619 ? 19.5 -34.188 -26.438 1 96.31 619 ILE A CA 1
ATOM 4841 C C . ILE A 1 619 ? 19.688 -33.031 -27.422 1 96.31 619 ILE A C 1
ATOM 4843 O O . ILE A 1 619 ? 20.812 -32.719 -27.812 1 96.31 619 ILE A O 1
ATOM 4847 N N . GLN A 1 620 ? 18.656 -32.438 -27.781 1 92.62 620 GLN A N 1
ATOM 4848 C CA . GLN A 1 620 ? 18.719 -31.359 -28.766 1 92.62 620 GLN A CA 1
ATOM 4849 C C . GLN A 1 620 ? 19.469 -30.156 -28.188 1 92.62 620 GLN A C 1
ATOM 4851 O O . GLN A 1 620 ? 20.25 -29.516 -28.891 1 92.62 620 GLN A O 1
ATOM 4856 N N . ASP A 1 621 ? 19.203 -29.844 -27 1 91.19 621 ASP A N 1
ATOM 4857 C CA . ASP A 1 621 ? 19.906 -28.734 -26.359 1 91.19 621 ASP A CA 1
ATOM 4858 C C . ASP A 1 621 ? 21.391 -29.016 -26.25 1 91.19 621 ASP A C 1
ATOM 4860 O O . ASP A 1 621 ? 22.219 -28.125 -26.453 1 91.19 621 ASP A O 1
ATOM 4864 N N . LEU A 1 622 ? 21.625 -30.203 -25.859 1 92.19 622 LEU A N 1
ATOM 4865 C CA . LEU A 1 622 ? 23.031 -30.609 -25.797 1 92.19 622 LEU A CA 1
ATOM 4866 C C . LEU A 1 622 ? 23.688 -30.484 -27.156 1 92.19 622 LEU A C 1
ATOM 4868 O O . LEU A 1 622 ? 24.844 -30.047 -27.266 1 92.19 622 LEU A O 1
ATOM 4872 N N . ALA A 1 623 ? 23 -30.875 -28.172 1 93.12 623 ALA A N 1
ATOM 4873 C CA . ALA A 1 623 ? 23.5 -30.797 -29.547 1 93.12 623 ALA A CA 1
ATOM 4874 C C . ALA A 1 623 ? 23.797 -29.359 -29.938 1 93.12 623 ALA A C 1
ATOM 4876 O O . ALA A 1 623 ? 24.828 -29.078 -30.547 1 93.12 623 ALA A O 1
ATOM 4877 N N . ARG A 1 624 ? 22.953 -28.516 -29.609 1 88.5 624 ARG A N 1
ATOM 4878 C CA . ARG A 1 624 ? 23.125 -27.094 -29.922 1 88.5 624 ARG A CA 1
ATOM 4879 C C . ARG A 1 624 ? 24.297 -26.5 -29.172 1 88.5 624 ARG A C 1
ATOM 4881 O O . ARG A 1 624 ? 25.094 -25.75 -29.734 1 88.5 624 ARG A O 1
ATOM 4888 N N . GLU A 1 625 ? 24.406 -26.781 -27.953 1 86.44 625 GLU A N 1
ATOM 4889 C CA . GLU A 1 625 ? 25.469 -26.25 -27.109 1 86.44 625 GLU A CA 1
ATOM 4890 C C . GLU A 1 625 ? 26.844 -26.734 -27.547 1 86.44 625 GLU A C 1
ATOM 4892 O O . GLU A 1 625 ? 27.828 -26 -27.469 1 86.44 625 GLU A O 1
ATOM 4897 N N . GLN A 1 626 ? 26.844 -27.984 -28.031 1 88.12 626 GLN A N 1
ATOM 4898 C CA . GLN A 1 626 ? 28.125 -28.594 -28.328 1 88.12 626 GLN A CA 1
ATOM 4899 C C . GLN A 1 626 ? 28.391 -28.609 -29.828 1 88.12 626 GLN A C 1
ATOM 4901 O O . GLN A 1 626 ? 29.484 -29 -30.266 1 88.12 626 GLN A O 1
ATOM 4906 N N . GLY A 1 627 ? 27.531 -28.266 -30.562 1 88.62 627 GLY A N 1
ATOM 4907 C CA . GLY A 1 627 ? 27.672 -28.391 -32 1 88.62 627 GLY A CA 1
ATOM 4908 C C . GLY A 1 627 ? 27.797 -29.828 -32.469 1 88.62 627 GLY A C 1
ATOM 4909 O O . GLY A 1 627 ? 28.594 -30.125 -33.375 1 88.62 627 GLY A O 1
ATOM 4910 N N . ASN A 1 628 ? 27.047 -30.75 -31.812 1 91.06 628 ASN A N 1
ATOM 4911 C CA . ASN A 1 628 ? 27.078 -32.188 -32.094 1 91.06 628 ASN A CA 1
ATOM 4912 C C . ASN A 1 628 ? 25.953 -32.594 -33.062 1 91.06 628 ASN A C 1
ATOM 4914 O O . ASN A 1 628 ? 24.828 -32.844 -32.625 1 91.06 628 ASN A O 1
ATOM 4918 N N . SER A 1 629 ? 26.312 -32.781 -34.25 1 93 629 SER A N 1
ATOM 4919 C CA . SER A 1 629 ? 25.312 -33.062 -35.281 1 93 629 SER A CA 1
ATOM 4920 C C . SER A 1 629 ? 24.719 -34.438 -35.094 1 93 629 SER A C 1
ATOM 4922 O O . SER A 1 629 ? 23.562 -34.688 -35.469 1 93 629 SER A O 1
ATOM 4924 N N . VAL A 1 630 ? 25.516 -35.406 -34.625 1 94.38 630 VAL A N 1
ATOM 4925 C CA . VAL A 1 630 ? 25.016 -36.75 -34.375 1 94.38 630 VAL A CA 1
ATOM 4926 C C . VAL A 1 630 ? 23.938 -36.719 -33.312 1 94.38 630 VAL A C 1
ATOM 4928 O O . VAL A 1 630 ? 22.906 -37.375 -33.438 1 94.38 630 VAL A O 1
ATOM 4931 N N . ALA A 1 631 ? 24.188 -35.938 -32.281 1 95 631 ALA A N 1
ATOM 4932 C CA . ALA A 1 631 ? 23.203 -35.781 -31.219 1 95 631 ALA A CA 1
ATOM 4933 C C . ALA A 1 631 ? 21.938 -35.094 -31.75 1 95 631 ALA A C 1
ATOM 4935 O O . ALA A 1 631 ? 20.828 -35.438 -31.344 1 95 631 ALA A O 1
ATOM 4936 N N . ALA A 1 632 ? 22.141 -34.156 -32.594 1 95.81 632 ALA A N 1
ATOM 4937 C CA . ALA A 1 632 ? 21 -33.469 -33.188 1 95.81 632 ALA A CA 1
ATOM 4938 C C . ALA A 1 632 ? 20.109 -34.438 -33.938 1 95.81 632 ALA A C 1
ATOM 4940 O O . ALA A 1 632 ? 18.875 -34.344 -33.875 1 95.81 632 ALA A O 1
ATOM 4941 N N . ALA A 1 633 ? 20.766 -35.281 -34.656 1 96.44 633 ALA A N 1
ATOM 4942 C CA . ALA A 1 633 ? 20 -36.312 -35.406 1 96.44 633 ALA A CA 1
ATOM 4943 C C . ALA A 1 633 ? 19.281 -37.25 -34.469 1 96.44 633 ALA A C 1
ATOM 4945 O O . ALA A 1 633 ? 18.125 -37.625 -34.719 1 96.44 633 ALA A O 1
ATOM 4946 N N . LEU A 1 634 ? 19.953 -37.625 -33.438 1 96.81 634 LEU A N 1
ATOM 4947 C CA . LEU A 1 634 ? 19.375 -38.5 -32.438 1 96.81 634 LEU A CA 1
ATOM 4948 C C . LEU A 1 634 ? 18.125 -37.906 -31.812 1 96.81 634 LEU A C 1
ATOM 4950 O O . LEU A 1 634 ? 17.094 -38.562 -31.719 1 96.81 634 LEU A O 1
ATOM 4954 N N . GLY A 1 635 ? 18.234 -36.594 -31.406 1 96.06 635 GLY A N 1
ATOM 4955 C CA . GLY A 1 635 ? 17.125 -35.906 -30.781 1 96.06 635 GLY A CA 1
ATOM 4956 C C . GLY A 1 635 ? 15.961 -35.656 -31.719 1 96.06 635 GLY A C 1
ATOM 4957 O O . GLY A 1 635 ? 14.797 -35.844 -31.359 1 96.06 635 GLY A O 1
ATOM 4958 N N . SER A 1 636 ? 16.25 -35.281 -32.906 1 95.44 636 SER A N 1
ATOM 4959 C CA . SER A 1 636 ? 15.227 -35.031 -33.906 1 95.44 636 SER A CA 1
ATOM 4960 C C . SER A 1 636 ? 14.461 -36.312 -34.25 1 95.44 636 SER A C 1
ATOM 4962 O O . SER A 1 636 ? 13.258 -36.281 -34.5 1 95.44 636 SER A O 1
ATOM 4964 N N . ALA A 1 637 ? 15.195 -37.375 -34.344 1 97.38 637 ALA A N 1
ATOM 4965 C CA . ALA A 1 637 ? 14.57 -38.656 -34.625 1 97.38 637 ALA A CA 1
ATOM 4966 C C . ALA A 1 637 ? 13.609 -39.062 -33.5 1 97.38 637 ALA A C 1
ATOM 4968 O O . ALA A 1 637 ? 12.547 -39.625 -33.75 1 97.38 637 ALA A O 1
ATOM 4969 N N . LEU A 1 638 ? 14.016 -38.812 -32.312 1 97.38 638 LEU A N 1
ATOM 4970 C CA . LEU A 1 638 ? 13.133 -39.125 -31.172 1 97.38 638 LEU A CA 1
ATOM 4971 C C . LEU A 1 638 ? 11.859 -38.281 -31.234 1 97.38 638 LEU A C 1
ATOM 4973 O O . LEU A 1 638 ? 10.766 -38.812 -30.969 1 97.38 638 LEU A O 1
ATOM 4977 N N . ASP A 1 639 ? 11.969 -37.094 -31.609 1 94.25 639 ASP A N 1
ATOM 4978 C CA . ASP A 1 639 ? 10.812 -36.219 -31.75 1 94.25 639 ASP A CA 1
ATOM 4979 C C . ASP A 1 639 ? 9.82 -36.75 -32.781 1 94.25 639 ASP A C 1
ATOM 4981 O O . ASP A 1 639 ? 8.609 -36.812 -32.5 1 94.25 639 ASP A O 1
ATOM 4985 N N . LYS A 1 640 ? 10.328 -37.156 -33.812 1 95.56 640 LYS A N 1
ATOM 4986 C CA . LYS A 1 640 ? 9.492 -37.719 -34.875 1 95.56 640 LYS A CA 1
ATOM 4987 C C . LYS A 1 640 ? 8.875 -39.031 -34.406 1 95.56 640 LYS A C 1
ATOM 4989 O O . LYS A 1 640 ? 7.719 -39.344 -34.719 1 95.56 640 LYS A O 1
ATOM 4994 N N . ALA A 1 641 ? 9.719 -39.812 -33.75 1 97.75 641 ALA A N 1
ATOM 4995 C CA . ALA A 1 641 ? 9.234 -41.094 -33.25 1 97.75 641 ALA A CA 1
ATOM 4996 C C . ALA A 1 641 ? 8.062 -40.875 -32.281 1 97.75 641 ALA A C 1
ATOM 4998 O O . ALA A 1 641 ? 7.113 -41.656 -32.281 1 97.75 641 ALA A O 1
ATOM 4999 N N . VAL A 1 642 ? 8.117 -39.844 -31.453 1 96.06 642 VAL A N 1
ATOM 5000 C CA . VAL A 1 642 ? 7.039 -39.531 -30.531 1 96.06 642 VAL A CA 1
ATOM 5001 C C . VAL A 1 642 ? 5.773 -39.188 -31.297 1 96.06 642 VAL A C 1
ATOM 5003 O O . VAL A 1 642 ? 4.668 -39.562 -30.922 1 96.06 642 VAL A O 1
ATOM 5006 N N . GLY A 1 643 ? 5.895 -38.438 -32.375 1 94.38 643 GLY A N 1
ATOM 5007 C CA . GLY A 1 643 ? 4.758 -38.156 -33.219 1 94.38 643 GLY A CA 1
ATOM 5008 C C . GLY A 1 643 ? 4.07 -39.406 -33.75 1 94.38 643 GLY A C 1
ATOM 5009 O O . GLY A 1 643 ? 2.84 -39.5 -33.719 1 94.38 643 GLY A O 1
ATOM 5010 N N . THR A 1 644 ? 4.902 -40.312 -34.219 1 96.38 644 THR A N 1
ATOM 5011 C CA . THR A 1 644 ? 4.383 -41.594 -34.719 1 96.38 644 THR A CA 1
ATOM 5012 C C . THR A 1 644 ? 3.723 -42.375 -33.594 1 96.38 644 THR A C 1
ATOM 5014 O O . THR A 1 644 ? 2.656 -42.969 -33.781 1 96.38 644 THR A O 1
ATOM 5017 N N . PHE A 1 645 ? 4.371 -42.406 -32.531 1 96.25 645 PHE A N 1
ATOM 5018 C CA . PHE A 1 645 ? 3.895 -43.094 -31.328 1 96.25 645 PHE A CA 1
ATOM 5019 C C . PHE A 1 645 ? 2.502 -42.594 -30.953 1 96.25 645 PHE A C 1
ATOM 5021 O O . PHE A 1 645 ? 1.607 -43.406 -30.672 1 96.25 645 PHE A O 1
ATOM 5028 N N . LEU A 1 646 ? 2.287 -41.281 -30.938 1 94.62 646 LEU A N 1
ATOM 5029 C CA . LEU A 1 646 ? 1.012 -40.688 -30.578 1 94.62 646 LEU A CA 1
ATOM 5030 C C . LEU A 1 646 ? -0.052 -40.969 -31.625 1 94.62 646 LEU A C 1
ATOM 5032 O O . LEU A 1 646 ? -1.176 -41.344 -31.297 1 94.62 646 LEU A O 1
ATOM 5036 N N . SER A 1 647 ? 0.338 -40.875 -32.875 1 93.44 647 SER A N 1
ATOM 5037 C CA . SER A 1 647 ? -0.6 -41.125 -33.938 1 93.44 647 SER A CA 1
ATOM 5038 C C . SER A 1 647 ? -1.047 -42.594 -33.969 1 93.44 647 SER A C 1
ATOM 5040 O O . SER A 1 647 ? -2.184 -42.906 -34.344 1 93.44 647 SER A O 1
ATOM 5042 N N . ALA A 1 648 ? -0.172 -43.406 -33.5 1 95.19 648 ALA A N 1
ATOM 5043 C CA . ALA A 1 648 ? -0.452 -44.844 -33.5 1 95.19 648 ALA A CA 1
ATOM 5044 C C . ALA A 1 648 ? -1.16 -45.25 -32.188 1 95.19 648 ALA A C 1
ATOM 5046 O O . ALA A 1 648 ? -1.535 -46.406 -32.031 1 95.19 648 ALA A O 1
ATOM 5047 N N . ASN A 1 649 ? -1.387 -44.406 -31.391 1 92.5 649 ASN A N 1
ATOM 5048 C CA . ASN A 1 649 ? -2.066 -44.656 -30.125 1 92.5 649 ASN A CA 1
ATOM 5049 C C . ASN A 1 649 ? -1.438 -45.812 -29.344 1 92.5 649 ASN A C 1
ATOM 5051 O O . ASN A 1 649 ? -2.127 -46.75 -28.984 1 92.5 649 ASN A O 1
ATOM 5055 N N . LYS A 1 650 ? -0.149 -45.688 -29.094 1 95.75 650 LYS A N 1
ATOM 5056 C CA . LYS A 1 650 ? 0.594 -46.781 -28.438 1 95.75 650 LYS A CA 1
ATOM 5057 C C . LYS A 1 650 ? 0.852 -46.438 -26.969 1 95.75 650 LYS A C 1
ATOM 5059 O O . LYS A 1 650 ? 1.803 -46.969 -26.375 1 95.75 650 LYS A O 1
ATOM 5064 N N . ASN A 1 651 ? 0.024 -45.594 -26.406 1 93.44 651 ASN A N 1
ATOM 5065 C CA . ASN A 1 651 ? 0.074 -45.312 -24.969 1 93.44 651 ASN A CA 1
ATOM 5066 C C . ASN A 1 651 ? -0.41 -46.5 -24.141 1 93.44 651 ASN A C 1
ATOM 5068 O O . ASN A 1 651 ? -1.137 -47.344 -24.641 1 93.44 651 ASN A O 1
ATOM 5072 N N . PRO A 1 652 ? 0.019 -46.5 -22.906 1 95.69 652 PRO A N 1
ATOM 5073 C CA . PRO A 1 652 ? -0.421 -47.625 -22.078 1 95.69 652 PRO A CA 1
ATOM 5074 C C . PRO A 1 652 ? -1.932 -47.656 -21.859 1 95.69 652 PRO A C 1
ATOM 5076 O O . PRO A 1 652 ? -2.545 -46.594 -21.688 1 95.69 652 PRO A O 1
ATOM 5079 N N . SER A 1 653 ? -2.471 -48.844 -21.859 1 95.06 653 SER A N 1
ATOM 5080 C CA . SER A 1 653 ? -3.885 -49.031 -21.547 1 95.06 653 SER A CA 1
ATOM 5081 C C . SER A 1 653 ? -4.125 -49.094 -20.047 1 95.06 653 SER A C 1
ATOM 5083 O O . SER A 1 653 ? -3.18 -49.188 -19.266 1 95.06 653 SER A O 1
ATOM 5085 N N . ARG A 1 654 ? -5.406 -49.125 -19.625 1 92.38 654 ARG A N 1
ATOM 5086 C CA . ARG A 1 654 ? -5.762 -49.125 -18.219 1 92.38 654 ARG A CA 1
ATOM 5087 C C . ARG A 1 654 ? -5.953 -50.531 -17.703 1 92.38 654 ARG A C 1
ATOM 5089 O O . ARG A 1 654 ? -5.906 -50.781 -16.5 1 92.38 654 ARG A O 1
ATOM 5096 N N . LYS A 1 655 ? -6.09 -51.406 -18.641 1 95.38 655 LYS A N 1
ATOM 5097 C CA . LYS A 1 655 ? -6.516 -52.75 -18.25 1 95.38 655 LYS A CA 1
ATOM 5098 C C . LYS A 1 655 ? -5.359 -53.719 -18.344 1 95.38 655 LYS A C 1
ATOM 5100 O O . LYS A 1 655 ? -4.555 -53.688 -19.281 1 95.38 655 LYS A O 1
ATOM 5105 N N . VAL A 1 656 ? -5.34 -54.656 -17.422 1 97.06 656 VAL A N 1
ATOM 5106 C CA . VAL A 1 656 ? -4.34 -55.719 -17.375 1 97.06 656 VAL A CA 1
ATOM 5107 C C . VAL A 1 656 ? -4.457 -56.594 -18.625 1 97.06 656 VAL A C 1
ATOM 5109 O O . VAL A 1 656 ? -5.559 -56.844 -19.141 1 97.06 656 VAL A O 1
ATOM 5112 N N . LYS A 1 657 ? -3.402 -57.031 -19.172 1 97.19 657 LYS A N 1
ATOM 5113 C CA . LYS A 1 657 ? -3.287 -57.906 -20.344 1 97.19 657 LYS A CA 1
ATOM 5114 C C . LYS A 1 657 ? -3.482 -57.125 -21.625 1 97.19 657 LYS A C 1
ATOM 5116 O O . LYS A 1 657 ? -3.719 -57.688 -22.688 1 97.19 657 LYS A O 1
ATOM 5121 N N . GLU A 1 658 ? -3.412 -55.844 -21.469 1 97.31 658 GLU A N 1
ATOM 5122 C CA . GLU A 1 658 ? -3.281 -54.938 -22.609 1 97.31 658 GLU A CA 1
ATOM 5123 C C . GLU A 1 658 ? -1.935 -54.219 -22.594 1 97.31 658 GLU A C 1
ATOM 5125 O O . GLU A 1 658 ? -1.103 -54.469 -21.719 1 97.31 658 GLU A O 1
ATOM 5130 N N . MET A 1 659 ? -1.731 -53.406 -23.609 1 96.62 659 MET A N 1
ATOM 5131 C CA . MET A 1 659 ? -0.461 -52.688 -23.703 1 96.62 659 MET A CA 1
ATOM 5132 C C . MET A 1 659 ? -0.244 -51.812 -22.484 1 96.62 659 MET A C 1
ATOM 5134 O O . MET A 1 659 ? -1.102 -51 -22.156 1 96.62 659 MET A O 1
ATOM 5138 N N . ASP A 1 660 ? 0.85 -52 -21.812 1 97.62 660 ASP A N 1
ATOM 5139 C CA . ASP A 1 660 ? 1.171 -51.156 -20.672 1 97.62 660 ASP A CA 1
ATOM 5140 C C . ASP A 1 660 ? 2.447 -50.344 -20.922 1 97.62 660 ASP A C 1
ATOM 5142 O O . ASP A 1 660 ? 2.842 -50.125 -22.062 1 97.62 660 ASP A O 1
ATOM 5146 N N . ASN A 1 661 ? 3.01 -49.75 -19.906 1 97.81 661 ASN A N 1
ATOM 5147 C CA . ASN A 1 661 ? 4.188 -48.875 -19.984 1 97.81 661 ASN A CA 1
ATOM 5148 C C . ASN A 1 661 ? 5.328 -49.562 -20.734 1 97.81 661 ASN A C 1
ATOM 5150 O O . ASN A 1 661 ? 5.973 -48.969 -21.594 1 97.81 661 ASN A O 1
ATOM 5154 N N . ARG A 1 662 ? 5.598 -50.812 -20.438 1 97.94 662 ARG A N 1
ATOM 5155 C CA . ARG A 1 662 ? 6.68 -51.594 -21.047 1 97.94 662 ARG A CA 1
ATOM 5156 C C . ARG A 1 662 ? 6.465 -51.75 -22.547 1 97.94 662 ARG A C 1
ATOM 5158 O O . ARG A 1 662 ? 7.41 -51.656 -23.328 1 97.94 662 ARG A O 1
ATOM 5165 N N . GLY A 1 663 ? 5.215 -52.031 -22.906 1 97.88 663 GLY A N 1
ATOM 5166 C CA . GLY A 1 663 ? 4.887 -52.094 -24.312 1 97.88 663 GLY A CA 1
ATOM 5167 C C . GLY A 1 663 ? 5.086 -50.75 -25.016 1 97.88 663 GLY A C 1
ATOM 5168 O O . GLY A 1 663 ? 5.559 -50.719 -26.156 1 97.88 663 GLY A O 1
ATOM 5169 N N . SER A 1 664 ? 4.707 -49.75 -24.391 1 98 664 SER A N 1
ATOM 5170 C CA . SER A 1 664 ? 4.902 -48.406 -24.938 1 98 664 SER A CA 1
ATOM 5171 C C . SER A 1 664 ? 6.383 -48.125 -25.172 1 98 664 SER A C 1
ATOM 5173 O O . SER A 1 664 ? 6.75 -47.5 -26.156 1 98 664 SER A O 1
ATOM 5175 N N . HIS A 1 665 ? 7.215 -48.594 -24.266 1 98.12 665 HIS A N 1
ATOM 5176 C CA . HIS A 1 665 ? 8.648 -48.375 -24.422 1 98.12 665 HIS A CA 1
ATOM 5177 C C . HIS A 1 665 ? 9.188 -49.125 -25.625 1 98.12 665 HIS A C 1
ATOM 5179 O O . HIS A 1 665 ? 10.078 -48.625 -26.328 1 98.12 665 HIS A O 1
ATOM 5185 N N . TYR A 1 666 ? 8.703 -50.281 -25.906 1 98.12 666 TYR A N 1
ATOM 5186 C CA . TYR A 1 666 ? 9.062 -51 -27.125 1 98.12 666 TYR A CA 1
ATOM 5187 C C . TYR A 1 666 ? 8.719 -50.156 -28.359 1 98.12 666 TYR A C 1
ATOM 5189 O O . TYR A 1 666 ? 9.547 -50.031 -29.266 1 98.12 666 TYR A O 1
ATOM 5197 N N . TRP A 1 667 ? 7.523 -49.656 -28.359 1 98.25 667 TRP A N 1
ATOM 5198 C CA . TRP A 1 667 ? 7.07 -48.938 -29.531 1 98.25 667 TRP A CA 1
ATOM 5199 C C . TRP A 1 667 ? 7.898 -47.656 -29.766 1 98.25 667 TRP A C 1
ATOM 5201 O O . TRP A 1 667 ? 8.219 -47.312 -30.891 1 98.25 667 TRP A O 1
ATOM 5211 N N . ILE A 1 668 ? 8.258 -46.969 -28.734 1 97.88 668 ILE A N 1
ATOM 5212 C CA . ILE A 1 668 ? 9.094 -45.781 -28.875 1 97.88 668 ILE A CA 1
ATOM 5213 C C . ILE A 1 668 ? 10.469 -46.188 -29.391 1 97.88 668 ILE A C 1
ATOM 5215 O O . ILE A 1 668 ? 11.031 -45.531 -30.266 1 97.88 668 ILE A O 1
ATOM 5219 N N . ALA A 1 669 ? 10.984 -47.281 -28.844 1 97.81 669 ALA A N 1
ATOM 5220 C CA . ALA A 1 669 ? 12.281 -47.75 -29.328 1 97.81 669 ALA A CA 1
ATOM 5221 C C . ALA A 1 669 ? 12.219 -48.125 -30.797 1 97.81 669 ALA A C 1
ATOM 5223 O O . ALA A 1 669 ? 13.133 -47.812 -31.562 1 97.81 669 ALA A O 1
ATOM 5224 N N . ARG A 1 670 ? 11.172 -48.75 -31.125 1 98.06 670 ARG A N 1
ATOM 5225 C CA . ARG A 1 670 ? 10.961 -49.219 -32.5 1 98.06 670 ARG A CA 1
ATOM 5226 C C . ARG A 1 670 ? 10.867 -48.031 -33.438 1 98.06 670 ARG A C 1
ATOM 5228 O O . ARG A 1 670 ? 11.555 -47.969 -34.469 1 98.06 670 ARG A O 1
ATOM 5235 N N . TYR A 1 671 ? 10.031 -47.094 -33.125 1 98.31 671 TYR A N 1
ATOM 5236 C CA . TYR A 1 671 ? 9.836 -45.938 -33.969 1 98.31 671 TYR A CA 1
ATOM 5237 C C . TYR A 1 671 ? 11.07 -45.062 -34 1 98.31 671 TYR A C 1
ATOM 5239 O O . TYR A 1 671 ? 11.398 -44.469 -35 1 98.31 671 TYR A O 1
ATOM 5247 N N . TRP A 1 672 ? 11.75 -44.938 -32.844 1 98.31 672 TRP A N 1
ATOM 5248 C CA . TRP A 1 672 ? 12.992 -44.156 -32.75 1 98.31 672 TRP A CA 1
ATOM 5249 C C . TRP A 1 672 ? 14.062 -44.781 -33.656 1 98.31 672 TRP A C 1
ATOM 5251 O O . TRP A 1 672 ? 14.719 -44.062 -34.406 1 98.31 672 TRP A O 1
ATOM 5261 N N . ALA A 1 673 ? 14.164 -46.062 -33.656 1 97.69 673 ALA A N 1
ATOM 5262 C CA . ALA A 1 673 ? 15.109 -46.75 -34.5 1 97.69 673 ALA A CA 1
ATOM 5263 C C . ALA A 1 673 ? 14.75 -46.594 -35.969 1 97.69 673 ALA A C 1
ATOM 5265 O O . ALA A 1 673 ? 15.641 -46.406 -36.844 1 97.69 673 ALA A O 1
ATOM 5266 N N . GLU A 1 674 ? 13.523 -46.625 -36.281 1 98.06 674 GLU A N 1
ATOM 5267 C CA . GLU A 1 674 ? 13.055 -46.469 -37.656 1 98.06 674 GLU A CA 1
ATOM 5268 C C . GLU A 1 674 ? 13.398 -45.062 -38.156 1 98.06 674 GLU A C 1
ATOM 5270 O O . GLU A 1 674 ? 13.875 -44.906 -39.281 1 98.06 674 GLU A O 1
ATOM 5275 N N . GLU A 1 675 ? 13.117 -44.094 -37.344 1 98 675 GLU A N 1
ATOM 5276 C CA . GLU A 1 675 ? 13.422 -42.719 -37.75 1 98 675 GLU A CA 1
ATOM 5277 C C . GLU A 1 675 ? 14.93 -42.531 -37.906 1 98 675 GLU A C 1
ATOM 5279 O O . GLU A 1 675 ? 15.359 -41.781 -38.781 1 98 675 GLU A O 1
ATOM 5284 N N . LEU A 1 676 ? 15.719 -43.156 -37.062 1 97.75 676 LEU A N 1
ATOM 5285 C CA . LEU A 1 676 ? 17.172 -43.062 -37.156 1 97.75 676 LEU A CA 1
ATOM 5286 C C . LEU A 1 676 ? 17.672 -43.781 -38.406 1 97.75 676 LEU A C 1
ATOM 5288 O O . LEU A 1 676 ? 18.656 -43.344 -39.031 1 97.75 676 LEU A O 1
ATOM 5292 N N . ALA A 1 677 ? 17.016 -44.781 -38.844 1 96.81 677 ALA A N 1
ATOM 5293 C CA . ALA A 1 677 ? 17.375 -45.5 -40.031 1 96.81 677 ALA A CA 1
ATOM 5294 C C . ALA A 1 677 ? 17.047 -44.719 -41.281 1 96.81 677 ALA A C 1
ATOM 5296 O O . ALA A 1 677 ? 17.703 -44.875 -42.344 1 96.81 677 ALA A O 1
ATOM 5297 N N . LYS A 1 678 ? 16.141 -43.844 -41.219 1 96.94 678 LYS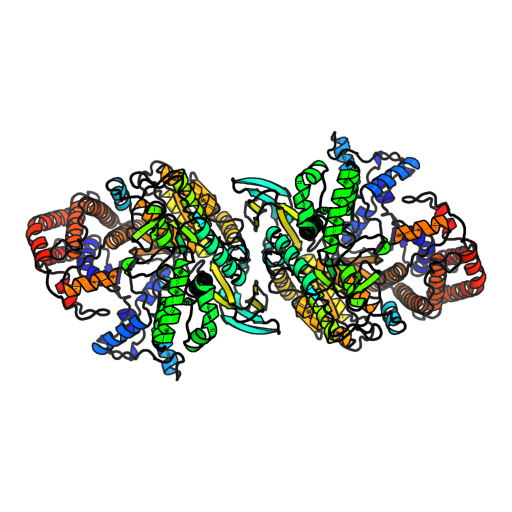 A N 1
ATOM 5298 C CA . LYS A 1 678 ? 15.648 -43.094 -42.375 1 96.94 678 LYS A CA 1
ATOM 5299 C C . LYS A 1 678 ? 16.453 -41.812 -42.562 1 96.94 678 LYS A C 1
ATOM 5301 O O . LYS A 1 678 ? 16.625 -41.344 -43.688 1 96.94 678 LYS A O 1
ATOM 5306 N N . GLN A 1 679 ? 16.922 -41.25 -41.531 1 95.31 679 GLN A N 1
ATOM 5307 C CA . GLN A 1 679 ? 17.547 -39.938 -41.594 1 95.31 679 GLN A CA 1
ATOM 5308 C C . GLN A 1 679 ? 18.891 -40 -42.312 1 95.31 679 GLN A C 1
ATOM 5310 O O . GLN A 1 679 ? 19.547 -41.062 -42.312 1 95.31 679 GLN A O 1
ATOM 5315 N N . ASP A 1 680 ? 19.328 -38.906 -42.875 1 93.19 680 ASP A N 1
ATOM 5316 C CA . ASP A 1 680 ? 20.562 -38.906 -43.688 1 93.19 680 ASP A CA 1
ATOM 5317 C C . ASP A 1 680 ? 21.562 -37.875 -43.125 1 93.19 680 ASP A C 1
ATOM 5319 O O . ASP A 1 680 ? 22.594 -37.594 -43.75 1 93.19 680 ASP A O 1
ATOM 5323 N N . LYS A 1 681 ? 21.391 -37.375 -42.031 1 93.56 681 LYS A N 1
ATOM 5324 C CA . LYS A 1 681 ? 22.25 -36.344 -41.469 1 93.56 681 LYS A CA 1
ATOM 5325 C C . LYS A 1 681 ? 23.422 -36.969 -40.719 1 93.56 681 LYS A C 1
ATOM 5327 O O . LYS A 1 681 ? 24.484 -36.375 -40.562 1 93.56 681 LYS A O 1
ATOM 5332 N N . ALA A 1 682 ? 23.219 -38.219 -40.219 1 95.25 682 ALA A N 1
ATOM 5333 C CA . ALA A 1 682 ? 24.266 -38.969 -39.531 1 95.25 682 ALA A CA 1
ATOM 5334 C C . ALA A 1 682 ? 24.391 -40.406 -40.094 1 95.25 682 ALA A C 1
ATOM 5336 O O . ALA A 1 682 ? 23.781 -41.344 -39.562 1 95.25 682 ALA A O 1
ATOM 5337 N N . PRO A 1 683 ? 25.234 -40.531 -41 1 93.69 683 PRO A N 1
ATOM 5338 C CA . PRO A 1 683 ? 25.312 -41.812 -41.719 1 93.69 683 PRO A CA 1
ATOM 5339 C C . PRO A 1 683 ? 25.641 -43 -40.812 1 93.69 683 PRO A C 1
ATOM 5341 O O . PRO A 1 683 ? 25.094 -44.094 -41 1 93.69 683 PRO A O 1
ATOM 5344 N N . ALA A 1 684 ? 26.531 -42.781 -39.875 1 90.56 684 ALA A N 1
ATOM 5345 C CA . ALA A 1 684 ? 26.891 -43.875 -38.969 1 90.56 684 ALA A CA 1
ATOM 5346 C C . ALA A 1 684 ? 25.672 -44.344 -38.188 1 90.56 684 ALA A C 1
ATOM 5348 O O . ALA A 1 684 ? 25.484 -45.531 -37.969 1 90.56 684 ALA A O 1
ATOM 5349 N N . LEU A 1 685 ? 24.844 -43.406 -37.688 1 94 685 LEU A N 1
ATOM 5350 C CA . LEU A 1 685 ? 23.609 -43.75 -36.969 1 94 685 LEU A CA 1
ATOM 5351 C C . LEU A 1 685 ? 22.625 -44.469 -37.906 1 94 685 LEU A C 1
ATOM 5353 O O . LEU A 1 685 ? 21.969 -45.438 -37.5 1 94 685 LEU A O 1
ATOM 5357 N N . GLN A 1 686 ? 22.594 -44 -39.062 1 95.12 686 GLN A N 1
ATOM 5358 C CA . GLN A 1 686 ? 21.688 -44.594 -40.062 1 95.12 686 GLN A CA 1
ATOM 5359 C C . GLN A 1 686 ? 22.016 -46.062 -40.281 1 95.12 686 GLN A C 1
ATOM 5361 O O . GLN A 1 686 ? 21.109 -46.906 -40.281 1 95.12 686 GLN A O 1
ATOM 5366 N N . GLN A 1 687 ? 23.203 -46.375 -40.406 1 93.25 687 GLN A N 1
ATOM 5367 C CA . GLN A 1 687 ? 23.625 -47.75 -40.656 1 93.25 687 GLN A CA 1
ATOM 5368 C C . GLN A 1 687 ? 23.359 -48.625 -39.469 1 93.25 687 GLN A C 1
ATOM 5370 O O . GLN A 1 687 ? 22.797 -49.719 -39.594 1 93.25 687 GLN A O 1
ATOM 5375 N N . THR A 1 688 ? 23.734 -48.156 -38.375 1 92.56 688 THR A N 1
ATOM 5376 C CA . THR A 1 688 ? 23.547 -48.938 -37.125 1 92.56 688 THR A CA 1
ATOM 5377 C C . THR A 1 688 ? 22.062 -49.219 -36.906 1 92.56 688 THR A C 1
ATOM 5379 O O . THR A 1 688 ? 21.688 -50.344 -36.594 1 92.56 688 THR A O 1
ATOM 5382 N N . PHE A 1 689 ? 21.234 -48.25 -37.094 1 96.62 689 PHE A N 1
ATOM 5383 C CA . PHE A 1 689 ? 19.844 -48.375 -36.688 1 96.62 689 PHE A CA 1
ATOM 5384 C C . PHE A 1 689 ? 19 -49 -37.812 1 96.62 689 PHE A C 1
ATOM 5386 O O . PHE A 1 689 ? 17.859 -49.406 -37.594 1 96.62 689 PHE A O 1
ATOM 5393 N N . ALA A 1 690 ? 19.547 -49.031 -39.031 1 95.62 690 ALA A N 1
ATOM 5394 C CA . ALA A 1 690 ? 18.875 -49.812 -40.062 1 95.62 690 ALA A CA 1
ATOM 5395 C C . ALA A 1 690 ? 18.766 -51.281 -39.656 1 95.62 690 ALA A C 1
ATOM 5397 O O . ALA A 1 690 ? 17.703 -51.875 -39.812 1 95.62 690 ALA A O 1
ATOM 5398 N N . GLU A 1 691 ? 19.797 -51.75 -39.125 1 94.06 691 GLU A N 1
ATOM 5399 C CA . GLU A 1 691 ? 19.812 -53.156 -38.656 1 94.06 691 GLU A CA 1
ATOM 5400 C C . GLU A 1 691 ? 18.922 -53.344 -37.438 1 94.06 691 GLU A C 1
ATOM 5402 O O . GLU A 1 691 ? 18.156 -54.281 -37.375 1 94.06 691 GLU A O 1
ATOM 5407 N N . ILE A 1 692 ? 19.109 -52.438 -36.562 1 95.5 692 ILE A N 1
ATOM 5408 C CA . ILE A 1 692 ? 18.359 -52.531 -35.312 1 95.5 692 ILE A CA 1
ATOM 5409 C C . ILE A 1 692 ? 16.859 -52.438 -35.625 1 95.5 692 ILE A C 1
ATOM 5411 O O . ILE A 1 692 ? 16.062 -53.188 -35.031 1 95.5 692 ILE A O 1
ATOM 5415 N N . SER A 1 693 ? 16.5 -51.5 -36.469 1 96.81 693 SER A N 1
ATOM 5416 C CA . SER A 1 693 ? 15.094 -51.312 -36.844 1 96.81 693 SER A CA 1
ATOM 5417 C C . SER A 1 693 ? 14.516 -52.594 -37.438 1 96.81 693 SER A C 1
ATOM 5419 O O . SER A 1 693 ? 13.391 -53 -37.125 1 96.81 693 SER A O 1
ATOM 5421 N N . ARG A 1 694 ? 15.25 -53.281 -38.219 1 96.31 694 ARG A N 1
ATOM 5422 C CA . ARG A 1 694 ? 14.82 -54.531 -38.844 1 96.31 694 ARG A CA 1
ATOM 5423 C C . ARG A 1 694 ? 14.656 -55.625 -37.781 1 96.31 694 ARG A C 1
ATOM 5425 O O . ARG A 1 694 ? 13.695 -56.375 -37.844 1 96.31 694 ARG A O 1
ATOM 5432 N N . GLU A 1 695 ? 15.562 -55.656 -36.969 1 95.88 695 GLU A N 1
ATOM 5433 C CA . GLU A 1 695 ? 15.523 -56.688 -35.938 1 95.88 695 GLU A CA 1
ATOM 5434 C C . GLU A 1 695 ? 14.32 -56.469 -35.031 1 95.88 695 GLU A C 1
ATOM 5436 O O . GLU A 1 695 ? 13.656 -57.438 -34.625 1 95.88 695 GLU A O 1
ATOM 5441 N N . LEU A 1 696 ? 14.055 -55.219 -34.625 1 97.69 696 LEU A N 1
ATOM 5442 C CA . LEU A 1 696 ? 12.914 -54.938 -33.781 1 97.69 696 LEU A CA 1
ATOM 5443 C C . LEU A 1 696 ? 11.602 -55.281 -34.5 1 97.69 696 LEU A C 1
ATOM 5445 O O . LEU A 1 696 ? 10.68 -55.812 -33.875 1 97.69 696 LEU A O 1
ATOM 5449 N N . LEU A 1 697 ? 11.578 -54.969 -35.75 1 96.94 697 LEU A N 1
ATOM 5450 C CA . LEU A 1 697 ? 10.391 -55.281 -36.562 1 96.94 697 LEU A CA 1
ATOM 5451 C C . LEU A 1 697 ? 10.18 -56.781 -36.688 1 96.94 697 LEU A C 1
ATOM 5453 O O . LEU A 1 697 ? 9.062 -57.281 -36.5 1 96.94 697 LEU A O 1
ATOM 5457 N N . LYS A 1 698 ? 11.203 -57.531 -36.875 1 97.25 698 LYS A N 1
ATOM 5458 C CA . LYS A 1 698 ? 11.141 -58.969 -37.031 1 97.25 698 LYS A CA 1
ATOM 5459 C C . LYS A 1 698 ? 10.719 -59.656 -35.75 1 97.25 698 LYS A C 1
ATOM 5461 O O . LYS A 1 698 ? 10.039 -60.688 -35.75 1 97.25 698 LYS A O 1
ATOM 5466 N N . SER A 1 699 ? 11.133 -59.094 -34.719 1 97.56 699 SER A N 1
ATOM 5467 C CA . SER A 1 699 ? 10.906 -59.719 -33.406 1 97.56 699 SER A CA 1
ATOM 5468 C C . SER A 1 699 ? 9.664 -59.156 -32.719 1 97.56 699 SER A C 1
ATOM 5470 O O . SER A 1 699 ? 9.422 -59.438 -31.547 1 97.56 699 SER A O 1
ATOM 5472 N N . GLU A 1 700 ? 8.859 -58.375 -33.344 1 97.81 700 GLU A N 1
ATOM 5473 C CA . GLU A 1 700 ? 7.762 -57.594 -32.781 1 97.81 700 GLU A CA 1
ATOM 5474 C C . GLU A 1 700 ? 6.754 -58.5 -32.062 1 97.81 700 GLU A C 1
ATOM 5476 O O . GLU A 1 700 ? 6.387 -58.281 -30.922 1 97.81 700 GLU A O 1
ATOM 5481 N N . GLU A 1 701 ? 6.301 -59.594 -32.781 1 97.44 701 GLU A N 1
ATOM 5482 C CA . GLU A 1 701 ? 5.289 -60.5 -32.25 1 97.44 701 GLU A CA 1
ATOM 5483 C C . GLU A 1 701 ? 5.766 -61.156 -30.953 1 97.44 701 GLU A C 1
ATOM 5485 O O . GLU A 1 701 ? 5.031 -61.219 -29.953 1 97.44 701 GLU A O 1
ATOM 5490 N N . THR A 1 702 ? 6.977 -61.594 -31 1 97.94 702 THR A N 1
ATOM 5491 C CA . THR A 1 702 ? 7.543 -62.281 -29.828 1 97.94 702 THR A CA 1
ATOM 5492 C C . THR A 1 702 ? 7.68 -61.312 -28.656 1 97.94 702 THR A C 1
ATOM 5494 O O . THR A 1 702 ? 7.324 -61.656 -27.531 1 97.94 702 THR A O 1
ATOM 5497 N N . ILE A 1 703 ? 8.172 -60.188 -28.922 1 98.25 703 ILE A N 1
ATOM 5498 C CA . ILE A 1 703 ? 8.391 -59.188 -27.891 1 98.25 703 ILE A CA 1
ATOM 5499 C C . ILE A 1 703 ? 7.059 -58.781 -27.266 1 98.25 703 ILE A C 1
ATOM 5501 O O . ILE A 1 703 ? 6.922 -58.75 -26.047 1 98.25 703 ILE A O 1
ATOM 5505 N N . LEU A 1 704 ? 6.043 -58.469 -28.078 1 97.75 704 LEU A N 1
ATOM 5506 C CA . LEU A 1 704 ? 4.75 -58 -27.578 1 97.75 704 LEU A CA 1
ATOM 5507 C C . LEU A 1 704 ? 4.055 -59.125 -26.797 1 97.75 704 LEU A C 1
ATOM 5509 O O . LEU A 1 704 ? 3.367 -58.844 -25.812 1 97.75 704 LEU A O 1
ATOM 5513 N N . LYS A 1 705 ? 4.242 -60.344 -27.312 1 97.44 705 LYS A N 1
ATOM 5514 C CA . LYS A 1 705 ? 3.686 -61.5 -26.578 1 97.44 705 LYS A CA 1
ATOM 5515 C C . LYS A 1 705 ? 4.289 -61.594 -25.172 1 97.44 705 LYS A C 1
ATOM 5517 O O . LYS A 1 705 ? 3.568 -61.781 -24.188 1 97.44 705 LYS A O 1
ATOM 5522 N N . ASP A 1 706 ? 5.586 -61.469 -25.062 1 97.81 706 ASP A N 1
ATOM 5523 C CA . ASP A 1 706 ? 6.27 -61.531 -23.781 1 97.81 706 ASP A CA 1
ATOM 5524 C C . ASP A 1 706 ? 5.758 -60.406 -22.844 1 97.81 706 ASP A C 1
ATOM 5526 O O . ASP A 1 706 ? 5.586 -60.625 -21.656 1 97.81 706 ASP A O 1
ATOM 5530 N N . LEU A 1 707 ? 5.477 -59.25 -23.422 1 97.94 707 LEU A N 1
ATOM 5531 C CA . LEU A 1 707 ? 5.121 -58.062 -22.641 1 97.94 707 LEU A CA 1
ATOM 5532 C C . LEU A 1 707 ? 3.666 -58.094 -22.203 1 97.94 707 LEU A C 1
ATOM 5534 O O . LEU A 1 707 ? 3.26 -57.375 -21.297 1 97.94 707 LEU A O 1
ATOM 5538 N N . ILE A 1 708 ? 2.844 -59 -22.797 1 97.62 708 ILE A N 1
ATOM 5539 C CA . ILE A 1 708 ? 1.448 -59.156 -22.406 1 97.62 708 ILE A CA 1
ATOM 5540 C C . ILE A 1 708 ? 1.313 -60.344 -21.453 1 97.62 708 ILE A C 1
ATOM 5542 O O . ILE A 1 708 ? 0.622 -60.25 -20.438 1 97.62 708 ILE A O 1
ATOM 5546 N N . GLU A 1 709 ? 2.016 -61.406 -21.734 1 96.62 709 GLU A N 1
ATOM 5547 C CA . GLU A 1 709 ? 1.87 -62.656 -21 1 96.62 709 GLU A CA 1
ATOM 5548 C C . GLU A 1 709 ? 2.438 -62.531 -19.578 1 96.62 709 GLU A C 1
ATOM 5550 O O . GLU A 1 709 ? 2.027 -63.25 -18.672 1 96.62 709 GLU A O 1
ATOM 5555 N N . CYS A 1 710 ? 3.332 -61.656 -19.422 1 96.69 710 CYS A N 1
ATOM 5556 C CA . CYS A 1 710 ? 3.945 -61.469 -18.109 1 96.69 710 CYS A CA 1
ATOM 5557 C C . CYS A 1 710 ? 2.967 -60.812 -17.141 1 96.69 710 CYS A C 1
ATOM 5559 O O . CYS A 1 710 ? 3.211 -60.812 -15.93 1 96.69 710 CYS A O 1
ATOM 5561 N N . GLN A 1 711 ? 1.801 -60.344 -17.531 1 97.94 711 GLN A N 1
ATOM 5562 C CA . GLN A 1 711 ? 0.828 -59.625 -16.719 1 97.94 711 GLN A CA 1
ATOM 5563 C C . GLN A 1 711 ? -0.205 -60.562 -16.125 1 97.94 711 GLN A C 1
ATOM 5565 O O . GLN A 1 711 ? -0.291 -61.719 -16.531 1 97.94 711 GLN A O 1
ATOM 5570 N N . GLY A 1 712 ? -0.96 -60.094 -15.133 1 96.69 712 GLY A N 1
ATOM 5571 C CA . GLY A 1 712 ? -2.1 -60.844 -14.617 1 96.69 712 GLY A CA 1
ATOM 5572 C C . GLY A 1 712 ? -1.849 -61.438 -13.242 1 96.69 712 GLY A C 1
ATOM 5573 O O . GLY A 1 712 ? -2.752 -62.031 -12.641 1 96.69 712 GLY A O 1
ATOM 5574 N N . SER A 1 713 ? -0.644 -61.281 -12.812 1 96.38 713 SER A N 1
ATOM 5575 C CA . SER A 1 713 ? -0.322 -61.812 -11.492 1 96.38 713 SER A CA 1
ATOM 5576 C C . SER A 1 713 ? 0.36 -60.75 -10.625 1 96.38 713 SER A C 1
ATOM 5578 O O . SER A 1 713 ? 0.926 -59.812 -11.141 1 96.38 713 SER A O 1
ATOM 5580 N N . ALA A 1 714 ? 0.241 -61.031 -9.352 1 97.12 714 ALA A N 1
ATOM 5581 C CA . ALA A 1 714 ? 0.889 -60.125 -8.406 1 97.12 714 ALA A CA 1
ATOM 5582 C C . ALA A 1 714 ? 2.402 -60.125 -8.602 1 97.12 714 ALA A C 1
ATOM 5584 O O . ALA A 1 714 ? 3.002 -61.156 -8.891 1 97.12 714 ALA A O 1
ATOM 5585 N N . VAL A 1 715 ? 2.984 -58.969 -8.438 1 97.38 715 VAL A N 1
ATOM 5586 C CA . VAL A 1 715 ? 4.422 -58.812 -8.641 1 97.38 715 VAL A CA 1
ATOM 5587 C C . VAL A 1 715 ? 5.07 -58.281 -7.359 1 97.38 715 VAL A C 1
ATOM 5589 O O . VAL A 1 715 ? 4.602 -57.312 -6.773 1 97.38 715 VAL A O 1
ATOM 5592 N N . ASP A 1 716 ? 6.09 -58.938 -6.934 1 96.88 716 ASP A N 1
ATOM 5593 C CA . ASP A 1 716 ? 6.898 -58.5 -5.805 1 96.88 716 ASP A CA 1
ATOM 5594 C C . ASP A 1 716 ? 8.141 -57.75 -6.281 1 96.88 716 ASP A C 1
ATOM 5596 O O . ASP A 1 716 ? 9.039 -58.344 -6.879 1 96.88 716 ASP A O 1
ATOM 5600 N N . ILE A 1 717 ? 8.188 -56.469 -5.965 1 96.94 717 ILE A N 1
ATOM 5601 C CA . ILE A 1 717 ? 9.32 -55.688 -6.418 1 96.94 717 ILE A CA 1
ATOM 5602 C C . ILE A 1 717 ? 10.25 -55.375 -5.242 1 96.94 717 ILE A C 1
ATOM 5604 O O . ILE A 1 717 ? 11.211 -54.625 -5.379 1 96.94 717 ILE A O 1
ATOM 5608 N N . GLY A 1 718 ? 9.914 -55.938 -4.113 1 96.12 718 GLY A N 1
ATOM 5609 C CA . GLY A 1 718 ? 10.812 -55.906 -2.969 1 96.12 718 GLY A CA 1
ATOM 5610 C C . GLY A 1 718 ? 10.781 -54.594 -2.199 1 96.12 718 GLY A C 1
ATOM 5611 O O . GLY A 1 718 ? 11.789 -54.188 -1.627 1 96.12 718 GLY A O 1
ATOM 5612 N N . GLY A 1 719 ? 9.703 -53.875 -2.229 1 96.06 719 GLY A N 1
ATOM 5613 C CA . GLY A 1 719 ? 9.555 -52.656 -1.481 1 96.06 719 GLY A CA 1
ATOM 5614 C C . GLY A 1 719 ? 8.727 -51.594 -2.213 1 96.06 719 GLY A C 1
ATOM 5615 O O . GLY A 1 719 ? 8.328 -51.812 -3.359 1 96.06 719 GLY A O 1
ATOM 5616 N N . TYR A 1 720 ? 8.477 -50.469 -1.544 1 96.38 720 TYR A N 1
ATOM 5617 C CA . TYR A 1 720 ? 7.727 -49.375 -2.15 1 96.38 720 TYR A CA 1
ATOM 5618 C C . TYR A 1 720 ? 8.625 -48.188 -2.398 1 96.38 720 TYR A C 1
ATOM 5620 O O . TYR A 1 720 ? 8.656 -47.625 -3.502 1 96.38 720 TYR A O 1
ATOM 5628 N N . TYR A 1 721 ? 9.398 -47.812 -1.384 1 96.56 721 TYR A N 1
ATOM 5629 C CA . TYR A 1 721 ? 10.281 -46.656 -1.482 1 96.56 721 TYR A CA 1
ATOM 5630 C C . TYR A 1 721 ? 11.656 -47.031 -1.995 1 96.56 721 TYR A C 1
ATOM 5632 O O . TYR A 1 721 ? 12.281 -46.312 -2.756 1 96.56 721 TYR A O 1
ATOM 5640 N N . ARG A 1 722 ? 12.156 -48.125 -1.509 1 95.31 722 ARG A N 1
ATOM 5641 C CA . ARG A 1 722 ? 13.406 -48.719 -1.961 1 95.31 722 ARG A CA 1
ATOM 5642 C C . ARG A 1 722 ? 13.172 -50.125 -2.492 1 95.31 722 ARG A C 1
ATOM 5644 O O . ARG A 1 722 ? 13.305 -51.094 -1.754 1 95.31 722 ARG A O 1
ATOM 5651 N N . VAL A 1 723 ? 13.023 -50.25 -3.752 1 96.75 723 VAL A N 1
ATOM 5652 C CA . VAL A 1 723 ? 12.727 -51.531 -4.359 1 96.75 723 VAL A CA 1
ATOM 5653 C C . VAL A 1 723 ? 14.023 -52.344 -4.52 1 96.75 723 VAL A C 1
ATOM 5655 O O . VAL A 1 723 ? 15.117 -51.781 -4.398 1 96.75 723 VAL A O 1
ATOM 5658 N N . ASP A 1 724 ? 13.82 -53.656 -4.703 1 95.94 724 ASP A N 1
ATOM 5659 C CA . ASP A 1 724 ? 14.938 -54.5 -5.094 1 95.94 724 ASP A CA 1
ATOM 5660 C C . ASP A 1 724 ? 15.234 -54.375 -6.586 1 95.94 724 ASP A C 1
ATOM 5662 O O . ASP A 1 724 ? 14.391 -54.719 -7.422 1 95.94 724 ASP A O 1
ATOM 5666 N N . LYS A 1 725 ? 16.375 -53.969 -6.848 1 96 725 LYS A N 1
ATOM 5667 C CA . LYS A 1 725 ? 16.719 -53.656 -8.234 1 96 725 LYS A CA 1
ATOM 5668 C C . LYS A 1 725 ? 16.531 -54.875 -9.133 1 96 725 LYS A C 1
ATOM 5670 O O . LYS A 1 725 ? 16 -54.75 -10.234 1 96 725 LYS A O 1
ATOM 5675 N N . ALA A 1 726 ? 16.984 -55.969 -8.703 1 96.12 726 ALA A N 1
ATOM 5676 C CA . ALA A 1 726 ? 16.906 -57.188 -9.523 1 96.12 726 ALA A CA 1
ATOM 5677 C C . ALA A 1 726 ? 15.461 -57.594 -9.773 1 96.12 726 ALA A C 1
ATOM 5679 O O . ALA A 1 726 ? 15.094 -57.969 -10.883 1 96.12 726 ALA A O 1
ATOM 5680 N N . LYS A 1 727 ? 14.703 -57.531 -8.742 1 97.06 727 LYS A N 1
ATOM 5681 C CA . LYS A 1 727 ? 13.289 -57.875 -8.875 1 97.06 727 LYS A CA 1
ATOM 5682 C C . LYS A 1 727 ? 12.562 -56.906 -9.789 1 97.06 727 LYS A C 1
ATOM 5684 O O . LYS A 1 727 ? 11.789 -57.312 -10.664 1 97.06 727 LYS A O 1
ATOM 5689 N N . ALA A 1 728 ? 12.875 -55.656 -9.602 1 97.38 728 ALA A N 1
ATOM 5690 C CA . ALA A 1 728 ? 12.227 -54.625 -10.414 1 97.38 728 ALA A CA 1
ATOM 5691 C C . ALA A 1 728 ? 12.664 -54.719 -11.875 1 97.38 728 ALA A C 1
ATOM 5693 O O . ALA A 1 728 ? 11.844 -54.594 -12.789 1 97.38 728 ALA A O 1
ATOM 5694 N N . ASP A 1 729 ? 13.945 -54.969 -12.07 1 96.81 729 ASP A N 1
ATOM 5695 C CA . ASP A 1 729 ? 14.461 -55.125 -13.43 1 96.81 729 ASP A CA 1
ATOM 5696 C C . ASP A 1 729 ? 13.812 -56.312 -14.141 1 96.81 729 ASP A C 1
ATOM 5698 O O . ASP A 1 729 ? 13.445 -56.188 -15.312 1 96.81 729 ASP A O 1
ATOM 5702 N N . ARG A 1 730 ? 13.688 -57.344 -13.453 1 96.25 730 ARG A N 1
ATOM 5703 C CA . ARG A 1 730 ? 13.086 -58.531 -14.039 1 96.25 730 ARG A CA 1
ATOM 5704 C C . ARG A 1 730 ? 11.617 -58.281 -14.383 1 96.25 730 ARG A C 1
ATOM 5706 O O . ARG A 1 730 ? 11.148 -58.719 -15.438 1 96.25 730 ARG A O 1
ATOM 5713 N N . ALA A 1 731 ? 10.977 -57.625 -13.492 1 97.5 731 ALA A N 1
ATOM 5714 C CA . ALA A 1 731 ? 9.547 -57.375 -13.68 1 97.5 731 ALA A CA 1
ATOM 5715 C C . ALA A 1 731 ? 9.305 -56.406 -14.82 1 97.5 731 ALA A C 1
ATOM 5717 O O . ALA A 1 731 ? 8.312 -56.531 -15.539 1 97.5 731 ALA A O 1
ATOM 5718 N N . MET A 1 732 ? 10.242 -55.5 -15.039 1 98.25 732 MET A N 1
ATOM 5719 C CA . MET A 1 732 ? 10.016 -54.406 -15.992 1 98.25 732 MET A CA 1
ATOM 5720 C C . MET A 1 732 ? 10.648 -54.75 -17.344 1 98.25 732 MET A C 1
ATOM 5722 O O . MET A 1 732 ? 10.406 -54.062 -18.328 1 98.25 732 MET A O 1
ATOM 5726 N N . ASN A 1 733 ? 11.445 -55.781 -17.359 1 97.69 733 ASN A N 1
ATOM 5727 C CA . ASN A 1 733 ? 12.086 -56.219 -18.594 1 97.69 733 ASN A CA 1
ATOM 5728 C C . ASN A 1 733 ? 11.844 -57.719 -18.859 1 97.69 733 ASN A C 1
ATOM 5730 O O . ASN A 1 733 ? 12.797 -58.469 -19 1 97.69 733 ASN A O 1
ATOM 5734 N N . PRO A 1 734 ? 10.688 -58.031 -19.156 1 97.5 734 PRO A N 1
ATOM 5735 C CA . PRO A 1 734 ? 10.352 -59.469 -19.234 1 97.5 734 PRO A CA 1
ATOM 5736 C C . PRO A 1 734 ? 10.734 -60.094 -20.578 1 97.5 734 PRO A C 1
ATOM 5738 O O . PRO A 1 734 ? 10.742 -61.312 -20.719 1 97.5 734 PRO A O 1
ATOM 5741 N N . SER A 1 735 ? 10.969 -59.344 -21.594 1 98.06 735 SER A N 1
ATOM 5742 C CA . SER A 1 735 ? 11.297 -59.906 -22.906 1 98.06 735 SER A CA 1
ATOM 5743 C C . SER A 1 735 ? 12.805 -60 -23.109 1 98.06 735 SER A C 1
ATOM 5745 O O . SER A 1 735 ? 13.484 -59 -23.328 1 98.06 735 SER A O 1
ATOM 5747 N N . GLN A 1 736 ? 13.258 -61.219 -23.156 1 96.75 736 GLN A N 1
ATOM 5748 C CA . GLN A 1 736 ? 14.688 -61.438 -23.359 1 96.75 736 GLN A CA 1
ATOM 5749 C C . GLN A 1 736 ? 15.109 -61.031 -24.766 1 96.75 736 GLN A C 1
ATOM 5751 O O . GLN A 1 736 ? 16.234 -60.562 -24.969 1 96.75 736 GLN A O 1
ATOM 5756 N N . THR A 1 737 ? 14.211 -61.219 -25.672 1 97.19 737 THR A N 1
ATOM 5757 C CA . THR A 1 737 ? 14.484 -60.812 -27.047 1 97.19 737 THR A CA 1
ATOM 5758 C C . THR A 1 737 ? 14.75 -59.312 -27.125 1 97.19 737 THR A C 1
ATOM 5760 O O . THR A 1 737 ? 15.734 -58.875 -27.734 1 97.19 737 THR A O 1
ATOM 5763 N N . LEU A 1 738 ? 13.914 -58.562 -26.516 1 97.38 738 LEU A N 1
ATOM 5764 C CA . LEU A 1 738 ? 14.086 -57.094 -26.5 1 97.38 738 LEU A CA 1
ATOM 5765 C C . LEU A 1 738 ? 15.359 -56.719 -25.766 1 97.38 738 LEU A C 1
ATOM 5767 O O . LEU A 1 738 ? 16.125 -55.844 -26.234 1 97.38 738 LEU A O 1
ATOM 5771 N N . ASN A 1 739 ? 15.609 -57.344 -24.641 1 96.62 739 ASN A N 1
ATOM 5772 C CA . ASN A 1 739 ? 16.781 -57.031 -23.828 1 96.62 739 ASN A CA 1
ATOM 5773 C C . ASN A 1 739 ? 18.078 -57.25 -24.625 1 96.62 739 ASN A C 1
ATOM 5775 O O . ASN A 1 739 ? 19.016 -56.469 -24.516 1 96.62 739 ASN A O 1
ATOM 5779 N N . SER A 1 740 ? 18.047 -58.25 -25.344 1 95.31 740 SER A N 1
ATOM 5780 C CA . SER A 1 740 ? 19.234 -58.594 -26.125 1 95.31 740 SER A CA 1
ATOM 5781 C C . SER A 1 740 ? 19.5 -57.594 -27.219 1 95.31 740 SER A C 1
ATOM 5783 O O . SER A 1 740 ? 20.641 -57.219 -27.453 1 95.31 740 SER A O 1
ATOM 5785 N N . ILE A 1 741 ? 18.484 -57.188 -27.859 1 95.31 741 ILE A N 1
ATOM 5786 C CA . ILE A 1 741 ? 18.625 -56.188 -28.922 1 95.31 741 ILE A CA 1
ATOM 5787 C C . ILE A 1 741 ? 19.141 -54.906 -28.344 1 95.31 741 ILE A C 1
ATOM 5789 O O . ILE A 1 741 ? 20.078 -54.281 -28.891 1 95.31 741 ILE A O 1
ATOM 5793 N N . ILE A 1 742 ? 18.641 -54.438 -27.219 1 95.25 742 ILE A N 1
ATOM 5794 C CA . ILE A 1 742 ? 19 -53.188 -26.578 1 95.25 742 ILE A CA 1
ATOM 5795 C C . ILE A 1 742 ? 20.453 -53.25 -26.094 1 95.25 742 ILE A C 1
ATOM 5797 O O . ILE A 1 742 ? 21.203 -52.281 -26.219 1 95.25 742 ILE A O 1
ATOM 5801 N N . GLN A 1 743 ? 20.812 -54.344 -25.531 1 91.81 743 GLN A N 1
ATOM 5802 C CA . GLN A 1 743 ? 22.188 -54.5 -25.047 1 91.81 743 GLN A CA 1
ATOM 5803 C C . GLN A 1 743 ? 23.188 -54.406 -26.188 1 91.81 743 GLN A C 1
ATOM 5805 O O . GLN A 1 743 ? 24.281 -53.875 -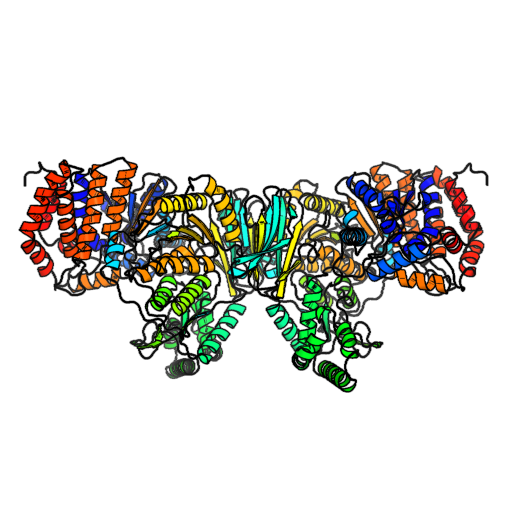26.016 1 91.81 743 GLN A O 1
ATOM 5810 N N . ARG A 1 744 ? 22.812 -54.875 -27.25 1 88.81 744 ARG A N 1
ATOM 5811 C CA . ARG A 1 744 ? 23.688 -54.844 -28.422 1 88.81 744 ARG A CA 1
ATOM 5812 C C . ARG A 1 744 ? 23.875 -53.406 -28.938 1 88.81 744 ARG A C 1
ATOM 5814 O O . ARG A 1 744 ? 24.938 -53.062 -29.453 1 88.81 744 ARG A O 1
ATOM 5821 N N . ILE A 1 745 ? 22.891 -52.656 -28.859 1 89.5 745 ILE A N 1
ATOM 5822 C CA . ILE A 1 745 ? 23 -51.281 -29.281 1 89.5 745 ILE A CA 1
ATOM 5823 C C . ILE A 1 745 ? 24.078 -50.562 -28.453 1 89.5 745 ILE A C 1
ATOM 5825 O O . ILE A 1 745 ? 24.875 -49.781 -29 1 89.5 745 ILE A O 1
ATOM 5829 N N . ALA A 1 746 ? 24.172 -50.812 -27.219 1 76.19 746 ALA A N 1
ATOM 5830 C CA . ALA A 1 746 ? 25.109 -50.156 -26.312 1 76.19 746 ALA A CA 1
ATOM 5831 C C . ALA A 1 746 ? 26.547 -50.562 -26.609 1 76.19 746 ALA A C 1
ATOM 5833 O O . ALA A 1 746 ? 27.469 -49.781 -26.359 1 76.19 746 ALA A O 1
ATOM 5834 N N . GLN A 1 747 ? 26.797 -51.812 -26.984 1 65.31 747 GLN A N 1
ATOM 5835 C CA . GLN A 1 747 ? 28.141 -52.344 -27.234 1 65.31 747 GLN A CA 1
ATOM 5836 C C . GLN A 1 747 ? 28.641 -51.906 -28.609 1 65.31 747 GLN A C 1
ATOM 5838 O O . GLN A 1 747 ? 29.844 -51.938 -28.859 1 65.31 747 GLN A O 1
ATOM 5843 N N . GLY A 1 748 ? 28.094 -51.125 -29.547 1 52.41 748 GLY A N 1
ATOM 5844 C CA . GLY A 1 748 ? 28.516 -50.688 -30.859 1 52.41 748 GLY A CA 1
ATOM 5845 C C . GLY A 1 748 ? 28.438 -51.781 -31.906 1 52.41 748 GLY A C 1
ATOM 5846 O O . GLY A 1 748 ? 28.109 -52.938 -31.594 1 52.41 748 GLY A O 1
ATOM 5847 N N . PRO A 1 749 ? 28.609 -51.469 -33.344 1 41.28 749 PRO A N 1
ATOM 5848 C CA . PRO A 1 749 ? 28.547 -52.438 -34.438 1 41.28 749 PRO A CA 1
ATOM 5849 C C . PRO A 1 749 ? 29.438 -53.656 -34.188 1 41.28 749 PRO A C 1
ATOM 5851 O O . PRO A 1 749 ? 29.25 -54.719 -34.812 1 41.28 749 PRO A O 1
ATOM 5854 N N . ASP A 1 750 ? 30.641 -53.531 -33.625 1 35.75 750 ASP A N 1
ATOM 5855 C CA . ASP A 1 750 ? 31.625 -54.594 -33.5 1 35.75 750 ASP A CA 1
ATOM 5856 C C . ASP A 1 750 ? 31.219 -55.594 -32.406 1 35.75 750 ASP A C 1
ATOM 5858 O O . ASP A 1 750 ? 32 -56.5 -32.062 1 35.75 750 ASP A O 1
ATOM 5862 N N . ALA A 1 751 ? 30.406 -55.281 -31.672 1 37.53 751 ALA A N 1
ATOM 5863 C CA . ALA A 1 751 ? 30.031 -56.219 -30.625 1 37.53 751 ALA A CA 1
ATOM 5864 C C . ALA A 1 751 ? 29.375 -57.469 -31.219 1 37.53 751 ALA A C 1
ATOM 5866 O O . ALA A 1 751 ? 28.453 -57.375 -32.031 1 37.53 751 ALA A O 1
ATOM 5867 N N . LYS A 1 752 ? 30.219 -58.406 -31.516 1 35.97 752 LYS A N 1
ATOM 5868 C CA . LYS A 1 752 ? 29.75 -59.719 -31.922 1 35.97 752 LYS A CA 1
ATOM 5869 C C . LYS A 1 752 ? 28.5 -60.156 -31.141 1 35.97 752 LYS A C 1
ATOM 5871 O O . LYS A 1 752 ? 28.5 -60.094 -29.906 1 35.97 752 LYS A O 1
ATOM 5876 N N . LEU A 1 753 ? 27.391 -60.219 -31.797 1 29.7 753 LEU A N 1
ATOM 5877 C CA . LEU A 1 753 ? 26.219 -60.938 -31.312 1 29.7 753 LEU A CA 1
ATOM 5878 C C . LEU A 1 753 ? 26.594 -62.344 -30.859 1 29.7 753 LEU A C 1
ATOM 5880 O O . LEU A 1 753 ? 27.406 -63 -31.5 1 29.7 753 LEU A O 1
ATOM 5884 N N . MET B 1 1 ? 16.641 43.938 7.504 1 96.44 1 MET B N 1
ATOM 5885 C CA . MET B 1 1 ? 15.406 43.281 7.895 1 96.44 1 MET B CA 1
ATOM 5886 C C . MET B 1 1 ? 14.25 43.719 7 1 96.44 1 MET B C 1
ATOM 5888 O O . MET B 1 1 ? 14.023 44.906 6.812 1 96.44 1 MET B O 1
ATOM 5892 N N . SER B 1 2 ? 13.648 42.719 6.348 1 96.75 2 SER B N 1
ATOM 5893 C CA . SER B 1 2 ? 12.461 43 5.543 1 96.75 2 SER B CA 1
ATOM 5894 C C . SER B 1 2 ? 11.188 42.875 6.367 1 96.75 2 SER B C 1
ATOM 5896 O O . SER B 1 2 ? 10.922 41.812 6.934 1 96.75 2 SER B O 1
ATOM 5898 N N . TYR B 1 3 ? 10.5 43.938 6.465 1 96.62 3 TYR B N 1
ATOM 5899 C CA . TYR B 1 3 ? 9.227 44 7.18 1 96.62 3 TYR B CA 1
ATOM 5900 C C . TYR B 1 3 ? 8.055 44.062 6.207 1 96.62 3 TYR B C 1
ATOM 5902 O O . TYR B 1 3 ? 7.938 45.031 5.434 1 96.62 3 TYR B O 1
ATOM 5910 N N . THR B 1 4 ? 7.18 43.094 6.254 1 96.38 4 THR B N 1
ATOM 5911 C CA . THR B 1 4 ? 6.168 43.031 5.203 1 96.38 4 THR B CA 1
ATOM 5912 C C . THR B 1 4 ? 4.977 43.938 5.543 1 96.38 4 THR B C 1
ATOM 5914 O O . THR B 1 4 ? 4.594 44.031 6.711 1 96.38 4 THR B O 1
ATOM 5917 N N . TYR B 1 5 ? 4.516 44.594 4.551 1 96.5 5 TYR B N 1
ATOM 5918 C CA . TYR B 1 5 ? 3.234 45.281 4.555 1 96.5 5 TYR B CA 1
ATOM 5919 C C . TYR B 1 5 ? 2.143 44.438 3.922 1 96.5 5 TYR B C 1
ATOM 5921 O O . TYR B 1 5 ? 2.277 43.969 2.777 1 96.5 5 TYR B O 1
ATOM 5929 N N . THR B 1 6 ? 1.083 44.156 4.68 1 95.75 6 THR B N 1
ATOM 5930 C CA . THR B 1 6 ? 0.123 43.156 4.219 1 95.75 6 THR B CA 1
ATOM 5931 C C . THR B 1 6 ? -1.284 43.75 4.168 1 95.75 6 THR B C 1
ATOM 5933 O O . THR B 1 6 ? -1.526 44.75 3.473 1 95.75 6 THR B O 1
ATOM 5936 N N . ASP B 1 7 ? -2.236 43.125 4.867 1 94.75 7 ASP B N 1
ATOM 5937 C CA . ASP B 1 7 ? -3.639 43.469 4.648 1 94.75 7 ASP B CA 1
ATOM 5938 C C . ASP B 1 7 ? -4.371 43.656 5.973 1 94.75 7 ASP B C 1
ATOM 5940 O O . ASP B 1 7 ? -3.941 43.125 7.004 1 94.75 7 ASP B O 1
ATOM 5944 N N . GLU B 1 8 ? -5.383 44.469 6.016 1 95.12 8 GLU B N 1
ATOM 5945 C CA . GLU B 1 8 ? -6.406 44.562 7.051 1 95.12 8 GLU B CA 1
ATOM 5946 C C . GLU B 1 8 ? -5.82 45.031 8.375 1 95.12 8 GLU B C 1
ATOM 5948 O O . GLU B 1 8 ? -5.137 46.062 8.43 1 95.12 8 GLU B O 1
ATOM 5953 N N . ALA B 1 9 ? -6.09 44.25 9.438 1 94.88 9 ALA B N 1
ATOM 5954 C CA . ALA B 1 9 ? -5.695 44.719 10.758 1 94.88 9 ALA B CA 1
ATOM 5955 C C . ALA B 1 9 ? -4.176 44.781 10.891 1 94.88 9 ALA B C 1
ATOM 5957 O O . ALA B 1 9 ? -3.629 45.75 11.453 1 94.88 9 ALA B O 1
ATOM 5958 N N . PRO B 1 10 ? -3.482 43.812 10.328 1 95.12 10 PRO B N 1
ATOM 5959 C CA . PRO B 1 10 ? -2.021 43.906 10.391 1 95.12 10 PRO B CA 1
ATOM 5960 C C . PRO B 1 10 ? -1.478 45.125 9.648 1 95.12 10 PRO B C 1
ATOM 5962 O O . PRO B 1 10 ? -0.514 45.75 10.102 1 95.12 10 PRO B O 1
ATOM 5965 N N . MET B 1 11 ? -2.09 45.406 8.594 1 96.19 11 MET B N 1
ATOM 5966 C CA . MET B 1 11 ? -1.701 46.625 7.84 1 96.19 11 MET B CA 1
ATOM 5967 C C . MET B 1 11 ? -1.899 47.875 8.68 1 96.19 11 MET B C 1
ATOM 5969 O O . MET B 1 11 ? -1.018 48.719 8.734 1 96.19 11 MET B O 1
ATOM 5973 N N . LEU B 1 12 ? -3.012 47.969 9.344 1 97 12 LEU B N 1
ATOM 5974 C CA . LEU B 1 12 ? -3.273 49.094 10.211 1 97 12 LEU B CA 1
ATOM 5975 C C . LEU B 1 12 ? -2.258 49.156 11.344 1 97 12 LEU B C 1
ATOM 5977 O O . LEU B 1 12 ? -1.738 50.25 11.656 1 97 12 LEU B O 1
ATOM 5981 N N . ALA B 1 13 ? -2.002 48.062 11.914 1 96.31 13 ALA B N 1
ATOM 5982 C CA . ALA B 1 13 ? -1.022 48 13 1 96.31 13 ALA B CA 1
ATOM 5983 C C . ALA B 1 13 ? 0.348 48.469 12.523 1 96.31 13 ALA B C 1
ATOM 5985 O O . ALA B 1 13 ? 1.092 49.094 13.289 1 96.31 13 ALA B O 1
ATOM 5986 N N . THR B 1 14 ? 0.689 48.156 11.328 1 96.56 14 THR B N 1
ATOM 5987 C CA . THR B 1 14 ? 1.976 48.562 10.758 1 96.56 14 THR B CA 1
ATOM 5988 C C . THR B 1 14 ? 2.104 50.062 10.695 1 96.56 14 THR B C 1
ATOM 5990 O O . THR B 1 14 ? 3.182 50.625 10.938 1 96.56 14 THR B O 1
ATOM 5993 N N . HIS B 1 15 ? 1.05 50.75 10.422 1 96.94 15 HIS B N 1
ATOM 5994 C CA . HIS B 1 15 ? 1.089 52.188 10.344 1 96.94 15 HIS B CA 1
ATOM 5995 C C . HIS B 1 15 ? 1.461 52.812 11.688 1 96.94 15 HIS B C 1
ATOM 5997 O O . HIS B 1 15 ? 2.094 53.875 11.742 1 96.94 15 HIS B O 1
ATOM 6003 N N . ALA B 1 16 ? 1.104 52.188 12.711 1 96.75 16 ALA B N 1
ATOM 6004 C CA . ALA B 1 16 ? 1.378 52.688 14.047 1 96.75 16 ALA B CA 1
ATOM 6005 C C . ALA B 1 16 ? 2.707 52.156 14.586 1 96.75 16 ALA B C 1
ATOM 6007 O O . ALA B 1 16 ? 3.441 52.906 15.258 1 96.75 16 ALA B O 1
ATOM 6008 N N . PHE B 1 17 ? 3.029 50.938 14.336 1 97.12 17 PHE B N 1
ATOM 6009 C CA . PHE B 1 17 ? 4.137 50.25 15.016 1 97.12 17 PHE B CA 1
ATOM 6010 C C . PHE B 1 17 ? 5.426 50.406 14.219 1 97.12 17 PHE B C 1
ATOM 6012 O O . PHE B 1 17 ? 6.516 50.469 14.797 1 97.12 17 PHE B O 1
ATOM 6019 N N . TYR B 1 18 ? 5.398 50.531 12.906 1 96.5 18 TYR B N 1
ATOM 6020 C CA . TYR B 1 18 ? 6.574 50.531 12.047 1 96.5 18 TYR B CA 1
ATOM 6021 C C . TYR B 1 18 ? 7.508 51.688 12.391 1 96.5 18 TYR B C 1
ATOM 6023 O O . TYR B 1 18 ? 8.727 51.531 12.438 1 96.5 18 TYR B O 1
ATOM 6031 N N . PRO B 1 19 ? 6.98 52.906 12.656 1 95.69 19 PRO B N 1
ATOM 6032 C CA . PRO B 1 19 ? 7.883 54 13.039 1 95.69 19 PRO B CA 1
ATOM 6033 C C . PRO B 1 19 ? 8.672 53.688 14.312 1 95.69 19 PRO B C 1
ATOM 6035 O O . PRO B 1 19 ? 9.836 54.062 14.43 1 95.69 19 PRO B O 1
ATOM 6038 N N . ILE B 1 20 ? 8.016 53.031 15.242 1 96.75 20 ILE B N 1
ATOM 6039 C CA . ILE B 1 20 ? 8.688 52.656 16.469 1 96.75 20 ILE B CA 1
ATOM 6040 C C . ILE B 1 20 ? 9.797 51.656 16.156 1 96.75 20 ILE B C 1
ATOM 6042 O O . ILE B 1 20 ? 10.922 51.781 16.625 1 96.75 20 ILE B O 1
ATOM 6046 N N . VAL B 1 21 ? 9.5 50.656 15.32 1 96.94 21 VAL B N 1
ATOM 6047 C CA . VAL B 1 21 ? 10.445 49.625 14.922 1 96.94 21 VAL B CA 1
ATOM 6048 C C . VAL B 1 21 ? 11.656 50.25 14.242 1 96.94 21 VAL B C 1
ATOM 6050 O O . VAL B 1 21 ? 12.805 49.938 14.562 1 96.94 21 VAL B O 1
ATOM 6053 N N . GLN B 1 22 ? 11.398 51.156 13.336 1 95.56 22 GLN B N 1
ATOM 6054 C CA . GLN B 1 22 ? 12.477 51.812 12.609 1 95.56 22 GLN B CA 1
ATOM 6055 C C . GLN B 1 22 ? 13.367 52.625 13.562 1 95.56 22 GLN B C 1
ATOM 6057 O O . GLN B 1 22 ? 14.594 52.562 13.469 1 95.56 22 GLN B O 1
ATOM 6062 N N . GLY B 1 23 ? 12.773 53.375 14.43 1 94.75 23 GLY B N 1
ATOM 6063 C CA . GLY B 1 23 ? 13.523 54.188 15.375 1 94.75 23 GLY B CA 1
ATOM 6064 C C . GLY B 1 23 ? 14.422 53.375 16.281 1 94.75 23 GLY B C 1
ATOM 6065 O O . GLY B 1 23 ? 15.602 53.688 16.438 1 94.75 23 GLY B O 1
ATOM 6066 N N . PHE B 1 24 ? 13.844 52.375 16.922 1 96.81 24 PHE B N 1
ATOM 6067 C CA . PHE B 1 24 ? 14.602 51.562 17.859 1 96.81 24 PHE B CA 1
ATOM 6068 C C . PHE B 1 24 ? 15.695 50.781 17.141 1 96.81 24 PHE B C 1
ATOM 6070 O O . PHE B 1 24 ? 16.828 50.719 17.609 1 96.81 24 PHE B O 1
ATOM 6077 N N . CYS B 1 25 ? 15.43 50.188 15.977 1 95.31 25 CYS B N 1
ATOM 6078 C CA . CYS B 1 25 ? 16.375 49.344 15.234 1 95.31 25 CYS B CA 1
ATOM 6079 C C . CYS B 1 25 ? 17.516 50.219 14.68 1 95.31 25 CYS B C 1
ATOM 6081 O O . CYS B 1 25 ? 18.656 49.75 14.578 1 95.31 25 CYS B O 1
ATOM 6083 N N . ALA B 1 26 ? 17.188 51.438 14.359 1 93 26 ALA B N 1
ATOM 6084 C CA . ALA B 1 26 ? 18.219 52.344 13.836 1 93 26 ALA B CA 1
ATOM 6085 C C . ALA B 1 26 ? 19.344 52.531 14.844 1 93 26 ALA B C 1
ATOM 6087 O O . ALA B 1 26 ? 20.5 52.688 14.461 1 93 26 ALA B O 1
ATOM 6088 N N . GLN B 1 27 ? 19.031 52.469 16.078 1 92.38 27 GLN B N 1
ATOM 6089 C CA . GLN B 1 27 ? 20.016 52.656 17.125 1 92.38 27 GLN B CA 1
ATOM 6090 C C . GLN B 1 27 ? 20.984 51.469 17.219 1 92.38 27 GLN B C 1
ATOM 6092 O O . GLN B 1 27 ? 22.047 51.562 17.828 1 92.38 27 GLN B O 1
ATOM 6097 N N . ALA B 1 28 ? 20.672 50.375 16.641 1 92.06 28 ALA B N 1
ATOM 6098 C CA . ALA B 1 28 ? 21.531 49.219 16.562 1 92.06 28 ALA B CA 1
ATOM 6099 C C . ALA B 1 28 ? 22.016 49 15.125 1 92.06 28 ALA B C 1
ATOM 6101 O O . ALA B 1 28 ? 22.562 47.938 14.797 1 92.06 28 ALA B O 1
ATOM 6102 N N . LYS B 1 29 ? 21.75 49.969 14.219 1 90.19 29 LYS B N 1
ATOM 6103 C CA . LYS B 1 29 ? 22.188 49.938 12.82 1 90.19 29 LYS B CA 1
ATOM 6104 C C . LYS B 1 29 ? 21.547 48.781 12.062 1 90.19 29 LYS B C 1
ATOM 6106 O O . LYS B 1 29 ? 22.219 48.094 11.289 1 90.19 29 LYS B O 1
ATOM 6111 N N . ILE B 1 30 ? 20.375 48.5 12.391 1 94.19 30 ILE B N 1
ATOM 6112 C CA . ILE B 1 30 ? 19.594 47.531 11.656 1 94.19 30 ILE B CA 1
ATOM 6113 C C . ILE B 1 30 ? 18.609 48.219 10.727 1 94.19 30 ILE B C 1
ATOM 6115 O O . ILE B 1 30 ? 17.547 48.688 11.164 1 94.19 30 ILE B O 1
ATOM 6119 N N . PRO B 1 31 ? 18.953 48.312 9.5 1 93.19 31 PRO B N 1
ATOM 6120 C CA . PRO B 1 31 ? 17.984 48.906 8.578 1 93.19 31 PRO B CA 1
ATOM 6121 C C . PRO B 1 31 ? 16.734 48.031 8.398 1 93.19 31 PRO B C 1
ATOM 6123 O O . PRO B 1 31 ? 16.844 46.812 8.266 1 93.19 31 PRO B O 1
ATOM 6126 N N . VAL B 1 32 ? 15.57 48.656 8.539 1 95.75 32 VAL B N 1
ATOM 6127 C CA . VAL B 1 32 ? 14.297 47.969 8.336 1 95.75 32 VAL B CA 1
ATOM 6128 C C . VAL B 1 32 ? 13.617 48.5 7.078 1 95.75 32 VAL B C 1
ATOM 6130 O O . VAL B 1 32 ? 13.445 49.719 6.922 1 95.75 32 VAL B O 1
ATOM 6133 N N . GLN B 1 33 ? 13.32 47.625 6.164 1 96.19 33 GLN B N 1
ATOM 6134 C CA . GLN B 1 33 ? 12.648 48 4.926 1 96.19 33 GLN B CA 1
ATOM 6135 C C . GLN B 1 33 ? 11.242 47.438 4.855 1 96.19 33 GLN B C 1
ATOM 6137 O O . GLN B 1 33 ? 11.031 46.25 5.113 1 96.19 33 GLN B O 1
ATOM 6142 N N . LEU B 1 34 ? 10.375 48.312 4.578 1 96.19 34 LEU B N 1
ATOM 6143 C CA . LEU B 1 34 ? 8.984 47.906 4.402 1 96.19 34 LEU B CA 1
ATOM 6144 C C . LEU B 1 34 ? 8.773 47.281 3.025 1 96.19 34 LEU B C 1
ATOM 6146 O O . LEU B 1 34 ? 9.125 47.906 2.01 1 96.19 34 LEU B O 1
ATOM 6150 N N . LYS B 1 35 ? 8.203 46.062 2.947 1 97.06 35 LYS B N 1
ATOM 6151 C CA . LYS B 1 35 ? 7.98 45.312 1.71 1 97.06 35 LYS B CA 1
ATOM 6152 C C . LYS B 1 35 ? 6.504 44.969 1.525 1 97.06 35 LYS B C 1
ATOM 6154 O O . LYS B 1 35 ? 5.949 44.156 2.256 1 97.06 35 LYS B O 1
ATOM 6159 N N . ASP B 1 36 ? 5.859 45.531 0.527 1 96.75 36 ASP B N 1
ATOM 6160 C CA . ASP B 1 36 ? 4.418 45.406 0.329 1 96.75 36 ASP B CA 1
ATOM 6161 C C . ASP B 1 36 ? 4.07 44.125 -0.407 1 96.75 36 ASP B C 1
ATOM 6163 O O . ASP B 1 36 ? 4.348 44 -1.601 1 96.75 36 ASP B O 1
ATOM 6167 N N . ILE B 1 37 ? 3.496 43.25 0.321 1 96.31 37 ILE B N 1
ATOM 6168 C CA . ILE B 1 37 ? 3.02 42.031 -0.3 1 96.31 37 ILE B CA 1
ATOM 6169 C C . ILE B 1 37 ? 1.52 41.875 -0.061 1 96.31 37 ILE B C 1
ATOM 6171 O O . ILE B 1 37 ? 1.018 40.75 0.083 1 96.31 37 ILE B O 1
ATOM 6175 N N . SER B 1 38 ? 0.764 42.938 0.112 1 96.06 38 SER B N 1
ATOM 6176 C CA . SER B 1 38 ? -0.692 42.938 0.217 1 96.06 38 SER B CA 1
ATOM 6177 C C . SER B 1 38 ? -1.342 42.438 -1.07 1 96.06 38 SER B C 1
ATOM 6179 O O . SER B 1 38 ? -0.683 42.344 -2.109 1 96.06 38 SER B O 1
ATOM 6181 N N . VAL B 1 39 ? -2.652 42.156 -0.953 1 95.62 39 VAL B N 1
ATOM 6182 C CA . VAL B 1 39 ? -3.371 41.719 -2.15 1 95.62 39 VAL B CA 1
ATOM 6183 C C . VAL B 1 39 ? -3.281 42.812 -3.217 1 95.62 39 VAL B C 1
ATOM 6185 O O . VAL B 1 39 ? -3.021 42.531 -4.387 1 95.62 39 VAL B O 1
ATOM 6188 N N . ALA B 1 40 ? -3.484 44.031 -2.83 1 95.88 40 ALA B N 1
ATOM 6189 C CA . ALA B 1 40 ? -3.424 45.156 -3.76 1 95.88 40 ALA B CA 1
ATOM 6190 C C . ALA B 1 40 ? -2.037 45.281 -4.391 1 95.88 40 ALA B C 1
ATOM 6192 O O . ALA B 1 40 ? -1.913 45.469 -5.602 1 95.88 40 ALA B O 1
ATOM 6193 N N . GLY B 1 41 ? -1.022 45.219 -3.539 1 95.5 41 GLY B N 1
ATOM 6194 C CA . GLY B 1 41 ? 0.338 45.281 -4.047 1 95.5 41 GLY B CA 1
ATOM 6195 C C . GLY B 1 41 ? 0.659 44.156 -5.031 1 95.5 41 GLY B C 1
ATOM 6196 O O . GLY B 1 41 ? 1.302 44.406 -6.055 1 95.5 41 GLY B O 1
ATOM 6197 N N . ARG B 1 42 ? 0.275 42.938 -4.77 1 95.56 42 ARG B N 1
ATOM 6198 C CA . ARG B 1 42 ? 0.524 41.812 -5.633 1 95.56 42 ARG B CA 1
ATOM 6199 C C . ARG B 1 42 ? -0.225 41.938 -6.953 1 95.56 42 ARG B C 1
ATOM 6201 O O . ARG B 1 42 ? 0.306 41.594 -8.016 1 95.56 42 ARG B O 1
ATOM 6208 N N . LEU B 1 43 ? -1.471 42.438 -6.895 1 95.5 43 LEU B N 1
ATOM 6209 C CA . LEU B 1 43 ? -2.254 42.625 -8.117 1 95.5 43 LEU B CA 1
ATOM 6210 C C . LEU B 1 43 ? -1.617 43.688 -9.016 1 95.5 43 LEU B C 1
ATOM 6212 O O . LEU B 1 43 ? -1.457 43.469 -10.219 1 95.5 43 LEU B O 1
ATOM 6216 N N . LEU B 1 44 ? -1.243 44.75 -8.453 1 95.94 44 LEU B N 1
ATOM 6217 C CA . LEU B 1 44 ? -0.676 45.875 -9.234 1 95.94 44 LEU B CA 1
ATOM 6218 C C . LEU B 1 44 ? 0.643 45.438 -9.875 1 95.94 44 LEU B C 1
ATOM 6220 O O . LEU B 1 44 ? 0.966 45.906 -10.977 1 95.94 44 LEU B O 1
ATOM 6224 N N . SER B 1 45 ? 1.393 44.594 -9.211 1 95.88 45 SER B N 1
ATOM 6225 C CA . SER B 1 45 ? 2.688 44.156 -9.727 1 95.88 45 SER B CA 1
ATOM 6226 C C . SER B 1 45 ? 2.527 43.281 -10.945 1 95.88 45 SER B C 1
ATOM 6228 O O . SER B 1 45 ? 3.457 43.125 -11.734 1 95.88 45 SER B O 1
ATOM 6230 N N . GLN B 1 46 ? 1.342 42.688 -11.18 1 94.88 46 GLN B N 1
ATOM 6231 C CA . GLN B 1 46 ? 1.122 41.75 -12.273 1 94.88 46 GLN B CA 1
ATOM 6232 C C . GLN B 1 46 ? 0.715 42.469 -13.555 1 94.88 46 GLN B C 1
ATOM 6234 O O . GLN B 1 46 ? 0.766 41.875 -14.641 1 94.88 46 GLN B O 1
ATOM 6239 N N . PHE B 1 47 ? 0.318 43.781 -13.445 1 95.44 47 PHE B N 1
ATOM 6240 C CA . PHE B 1 47 ? -0.195 44.5 -14.609 1 95.44 47 PHE B CA 1
ATOM 6241 C C . PHE B 1 47 ? 0.513 45.812 -14.773 1 95.44 47 PHE B C 1
ATOM 6243 O O . PHE B 1 47 ? -0.137 46.875 -14.906 1 95.44 47 PHE B O 1
ATOM 6250 N N . PRO B 1 48 ? 1.814 45.844 -14.938 1 94.56 48 PRO B N 1
ATOM 6251 C CA . PRO B 1 48 ? 2.531 47.094 -15.016 1 94.56 48 PRO B CA 1
ATOM 6252 C C . PRO B 1 48 ? 2.188 47.906 -16.281 1 94.56 48 PRO B C 1
ATOM 6254 O O . PRO B 1 48 ? 2.223 49.125 -16.266 1 94.56 48 PRO B O 1
ATOM 6257 N N . GLU B 1 49 ? 1.847 47.219 -17.344 1 94.56 49 GLU B N 1
ATOM 6258 C CA . GLU B 1 49 ? 1.604 47.875 -18.625 1 94.56 49 GLU B CA 1
ATOM 6259 C C . GLU B 1 49 ? 0.308 48.688 -18.609 1 94.56 49 GLU B C 1
ATOM 6261 O O . GLU B 1 49 ? 0.083 49.531 -19.484 1 94.56 49 GLU B O 1
ATOM 6266 N N . TYR B 1 50 ? -0.524 48.375 -17.688 1 94.94 50 TYR B N 1
ATOM 6267 C CA . TYR B 1 50 ? -1.802 49.062 -17.609 1 94.94 50 TYR B CA 1
ATOM 6268 C C . TYR B 1 50 ? -1.704 50.281 -16.672 1 94.94 50 TYR B C 1
ATOM 6270 O O . TYR B 1 50 ? -2.656 51.031 -16.531 1 94.94 50 TYR B O 1
ATOM 6278 N N . LEU B 1 51 ? -0.556 50.5 -16.047 1 95.81 51 LEU B N 1
ATOM 6279 C CA . LEU B 1 51 ? -0.409 51.5 -14.984 1 95.81 51 LEU B CA 1
ATOM 6280 C C . LEU B 1 51 ? 0.504 52.625 -15.438 1 95.81 51 LEU B C 1
ATOM 6282 O O . LEU B 1 51 ? 1.34 52.438 -16.328 1 95.81 51 LEU B O 1
ATOM 6286 N N . THR B 1 52 ? 0.383 53.812 -14.797 1 95.38 52 THR B N 1
ATOM 6287 C CA . THR B 1 52 ? 1.33 54.906 -14.977 1 95.38 52 THR B CA 1
ATOM 6288 C C . THR B 1 52 ? 2.635 54.625 -14.242 1 95.38 52 THR B C 1
ATOM 6290 O O . THR B 1 52 ? 2.688 53.75 -13.383 1 95.38 52 THR B O 1
ATOM 6293 N N . ASP B 1 53 ? 3.592 55.406 -14.531 1 93.81 53 ASP B N 1
ATOM 6294 C CA . ASP B 1 53 ? 4.891 55.188 -13.898 1 93.81 53 ASP B CA 1
ATOM 6295 C C . ASP B 1 53 ? 4.793 55.344 -12.383 1 93.81 53 ASP B C 1
ATOM 6297 O O . ASP B 1 53 ? 5.445 54.625 -11.641 1 93.81 53 ASP B O 1
ATOM 6301 N N . ALA B 1 54 ? 3.975 56.188 -12.031 1 92.19 54 ALA B N 1
ATOM 6302 C CA . ALA B 1 54 ? 3.824 56.469 -10.602 1 92.19 54 ALA B CA 1
ATOM 6303 C C . ALA B 1 54 ? 3.016 55.375 -9.914 1 92.19 54 ALA B C 1
ATOM 6305 O O . ALA B 1 54 ? 3.146 55.156 -8.703 1 92.19 54 ALA B O 1
ATOM 6306 N N . GLN B 1 55 ? 2.279 54.594 -10.68 1 93.31 55 GLN B N 1
ATOM 6307 C CA . GLN B 1 55 ? 1.375 53.594 -10.133 1 93.31 55 GLN B CA 1
ATOM 6308 C C . GLN B 1 55 ? 2.029 52.219 -10.117 1 93.31 55 GLN B C 1
ATOM 6310 O O . GLN B 1 55 ? 1.561 51.312 -9.422 1 93.31 55 GLN B O 1
ATOM 6315 N N . ARG B 1 56 ? 3.082 52.094 -10.828 1 94.06 56 ARG B N 1
ATOM 6316 C CA . ARG B 1 56 ? 3.707 50.781 -10.969 1 94.06 56 ARG B CA 1
ATOM 6317 C C . ARG B 1 56 ? 4.312 50.344 -9.648 1 94.06 56 ARG B C 1
ATOM 6319 O O . ARG B 1 56 ? 4.875 51.125 -8.906 1 94.06 56 ARG B O 1
ATOM 6326 N N . GLU B 1 57 ? 4.094 49.125 -9.305 1 92.81 57 GLU B N 1
ATOM 6327 C CA . GLU B 1 57 ? 4.668 48.469 -8.133 1 92.81 57 GLU B CA 1
ATOM 6328 C C . GLU B 1 57 ? 5.559 47.312 -8.539 1 92.81 57 GLU B C 1
ATOM 6330 O O . GLU B 1 57 ? 5.23 46.562 -9.461 1 92.81 57 GLU B O 1
ATOM 6335 N N . GLU B 1 58 ? 6.621 47.125 -7.918 1 93.44 58 GLU B N 1
ATOM 6336 C CA . GLU B 1 58 ? 7.5 46 -8.164 1 93.44 58 GLU B CA 1
ATOM 6337 C C . GLU B 1 58 ? 6.906 44.719 -7.617 1 93.44 58 GLU B C 1
ATOM 6339 O O . GLU B 1 58 ? 6.078 44.75 -6.703 1 93.44 58 GLU B O 1
ATOM 6344 N N . ASP B 1 59 ? 7.262 43.625 -8.234 1 95.25 59 ASP B N 1
ATOM 6345 C CA . ASP B 1 59 ? 6.859 42.312 -7.719 1 95.25 59 ASP B CA 1
ATOM 6346 C C . ASP B 1 59 ? 7.645 41.969 -6.457 1 95.25 59 ASP B C 1
ATOM 6348 O O . ASP B 1 59 ? 8.539 41.125 -6.496 1 95.25 59 ASP B O 1
ATOM 6352 N N . ILE B 1 60 ? 7.199 42.469 -5.395 1 96.38 60 ILE B N 1
ATOM 6353 C CA . ILE B 1 60 ? 7.918 42.375 -4.129 1 96.38 60 ILE B CA 1
ATOM 6354 C C . ILE B 1 60 ? 7.887 40.938 -3.641 1 96.38 60 ILE B C 1
ATOM 6356 O O . ILE B 1 60 ? 8.859 40.438 -3.057 1 96.38 60 ILE B O 1
ATOM 6360 N N . LEU B 1 61 ? 6.797 40.25 -3.861 1 96.19 61 LEU B N 1
ATOM 6361 C CA . LEU B 1 61 ? 6.691 38.844 -3.412 1 96.19 61 LEU B CA 1
ATOM 6362 C C . LEU B 1 61 ? 7.758 38 -4.066 1 96.19 61 LEU B C 1
ATOM 6364 O O . LEU B 1 61 ? 8.414 37.188 -3.395 1 96.19 61 LEU B O 1
ATOM 6368 N N . SER B 1 62 ? 7.902 38.156 -5.355 1 95.56 62 SER B N 1
ATOM 6369 C CA . SER B 1 62 ? 8.93 37.406 -6.066 1 95.56 62 SER B CA 1
ATOM 6370 C C . SER B 1 62 ? 10.328 37.781 -5.562 1 95.56 62 SER B C 1
ATOM 6372 O O . SER B 1 62 ? 11.195 36.906 -5.465 1 95.56 62 SER B O 1
ATOM 6374 N N . GLN B 1 63 ? 10.508 39.031 -5.305 1 96 63 GLN B N 1
ATOM 6375 C CA . GLN B 1 63 ? 11.797 39.469 -4.785 1 96 63 GLN B CA 1
ATOM 6376 C C . GLN B 1 63 ? 12.086 38.844 -3.426 1 96 63 GLN B C 1
ATOM 6378 O O . GLN B 1 63 ? 13.219 38.438 -3.162 1 96 63 GLN B O 1
ATOM 6383 N N . LEU B 1 64 ? 11.141 38.844 -2.609 1 96.44 64 LEU B N 1
ATOM 6384 C CA . LEU B 1 64 ? 11.312 38.219 -1.3 1 96.44 64 LEU B CA 1
ATOM 6385 C C . LEU B 1 64 ? 11.547 36.719 -1.437 1 96.44 64 LEU B C 1
ATOM 6387 O O . LEU B 1 64 ? 12.281 36.125 -0.644 1 96.44 64 LEU B O 1
ATOM 6391 N N . GLY B 1 65 ? 10.859 36.125 -2.41 1 95.31 65 GLY B N 1
ATOM 6392 C CA . GLY B 1 65 ? 11.117 34.719 -2.688 1 95.31 65 GLY B CA 1
ATOM 6393 C C . GLY B 1 65 ? 12.57 34.438 -3.035 1 95.31 65 GLY B C 1
ATOM 6394 O O . GLY B 1 65 ? 13.141 33.438 -2.584 1 95.31 65 GLY B O 1
ATOM 6395 N N . GLU B 1 66 ? 13.117 35.281 -3.863 1 95.88 66 GLU B N 1
ATOM 6396 C CA . GLU B 1 66 ? 14.531 35.156 -4.207 1 95.88 66 GLU B CA 1
ATOM 6397 C C . GLU B 1 66 ? 15.414 35.375 -2.98 1 95.88 66 GLU B C 1
ATOM 6399 O O . GLU B 1 66 ? 16.406 34.656 -2.793 1 95.88 66 GLU B O 1
ATOM 6404 N N . LEU B 1 67 ? 15.039 36.312 -2.225 1 95.69 67 LEU B N 1
ATOM 6405 C CA . LEU B 1 67 ? 15.773 36.594 -0.992 1 95.69 67 LEU B CA 1
ATOM 6406 C C . LEU B 1 67 ? 15.758 35.375 -0.073 1 95.69 67 LEU B C 1
ATOM 6408 O O . LEU B 1 67 ? 16.766 35.062 0.551 1 95.69 67 LEU B O 1
ATOM 6412 N N . ALA B 1 68 ? 14.641 34.75 0.002 1 94.5 68 ALA B N 1
ATOM 6413 C CA . ALA B 1 68 ? 14.461 33.594 0.859 1 94.5 68 ALA B CA 1
ATOM 6414 C C . ALA B 1 68 ? 15.414 32.469 0.455 1 94.5 68 ALA B C 1
ATOM 6416 O O . ALA B 1 68 ? 15.773 31.625 1.279 1 94.5 68 ALA B O 1
ATOM 6417 N N . LYS B 1 69 ? 15.852 32.406 -0.764 1 93.44 69 LYS B N 1
ATOM 6418 C CA . LYS B 1 69 ? 16.734 31.359 -1.282 1 93.44 69 LYS B CA 1
ATOM 6419 C C . LYS B 1 69 ? 18.188 31.812 -1.293 1 93.44 69 LYS B C 1
ATOM 6421 O O . LYS B 1 69 ? 19.078 31.047 -1.655 1 93.44 69 LYS B O 1
ATOM 6426 N N . SER B 1 70 ? 18.516 33.031 -0.819 1 94 70 SER B N 1
ATOM 6427 C CA . SER B 1 70 ? 19.828 33.656 -1.01 1 94 70 SER B CA 1
ATOM 6428 C C . SER B 1 70 ? 20.766 33.344 0.151 1 94 70 SER B C 1
ATOM 6430 O O . SER B 1 70 ? 21.969 33.5 0.034 1 94 70 SER B O 1
ATOM 6432 N N . GLY B 1 71 ? 20.203 32.969 1.302 1 93.38 71 GLY B N 1
ATOM 6433 C CA . GLY B 1 71 ? 21 32.75 2.498 1 93.38 71 GLY B CA 1
ATOM 6434 C C . GLY B 1 71 ? 21.078 34 3.387 1 93.38 71 GLY B C 1
ATOM 6435 O O . GLY B 1 71 ? 21.594 33.906 4.504 1 93.38 71 GLY B O 1
ATOM 6436 N N . LYS B 1 72 ? 20.453 35.094 2.959 1 92.69 72 LYS B N 1
ATOM 6437 C CA . LYS B 1 72 ? 20.562 36.344 3.686 1 92.69 72 LYS B CA 1
ATOM 6438 C C . LYS B 1 72 ? 19.203 36.844 4.145 1 92.69 72 LYS B C 1
ATOM 6440 O O . LYS B 1 72 ? 19.062 37.969 4.59 1 92.69 72 LYS B O 1
ATOM 6445 N N . ALA B 1 73 ? 18.328 36.031 4.094 1 94.75 73 ALA B N 1
ATOM 6446 C CA . ALA B 1 73 ? 16.953 36.438 4.34 1 94.75 73 ALA B CA 1
ATOM 6447 C C . ALA B 1 73 ? 16.719 36.75 5.82 1 94.75 73 ALA B C 1
ATOM 6449 O O . ALA B 1 73 ? 17.188 35.969 6.684 1 94.75 73 ALA B O 1
ATOM 6450 N N . ASN B 1 74 ? 16.188 37.781 6.152 1 96.44 74 ASN B N 1
ATOM 6451 C CA . ASN B 1 74 ? 15.539 38.156 7.414 1 96.44 74 ASN B CA 1
ATOM 6452 C C . ASN B 1 74 ? 14.195 38.844 7.184 1 96.44 74 ASN B C 1
ATOM 6454 O O . ASN B 1 74 ? 14.141 40.062 7.031 1 96.44 74 ASN B O 1
ATOM 6458 N N . ILE B 1 75 ? 13.211 38.031 7.18 1 96.5 75 ILE B N 1
ATOM 6459 C CA . ILE B 1 75 ? 11.898 38.531 6.75 1 96.5 75 ILE B CA 1
ATOM 6460 C C . ILE B 1 75 ? 10.906 38.406 7.902 1 96.5 75 ILE B C 1
ATOM 6462 O O . ILE B 1 75 ? 10.711 37.312 8.453 1 96.5 75 ILE B O 1
ATOM 6466 N N . ILE B 1 76 ? 10.328 39.438 8.312 1 96.19 76 ILE B N 1
ATOM 6467 C CA . ILE B 1 76 ? 9.164 39.406 9.195 1 96.19 76 ILE B CA 1
ATOM 6468 C C . ILE B 1 76 ? 7.883 39.406 8.367 1 96.19 76 ILE B C 1
ATOM 6470 O O . ILE B 1 76 ? 7.586 40.344 7.648 1 96.19 76 ILE B O 1
ATOM 6474 N N . LYS B 1 77 ? 7.199 38.406 8.469 1 94.88 77 LYS B N 1
ATOM 6475 C CA . LYS B 1 77 ? 6.016 38.219 7.629 1 94.88 77 LYS B CA 1
ATOM 6476 C C . LYS B 1 77 ? 4.734 38.344 8.445 1 94.88 77 LYS B C 1
ATOM 6478 O O . LYS B 1 77 ? 4.434 37.5 9.289 1 94.88 77 LYS B O 1
ATOM 6483 N N . LEU B 1 78 ? 3.984 39.312 8.195 1 93.69 78 LEU B N 1
ATOM 6484 C CA . LEU B 1 78 ? 2.707 39.531 8.867 1 93.69 78 LEU B CA 1
ATOM 6485 C C . LEU B 1 78 ? 1.579 38.781 8.156 1 93.69 78 LEU B C 1
ATOM 6487 O O . LEU B 1 78 ? 1.73 38.375 7 1 93.69 78 LEU B O 1
ATOM 6491 N N . PRO B 1 79 ? 0.437 38.562 8.883 1 90.75 79 PRO B N 1
ATOM 6492 C CA . PRO B 1 79 ? -0.691 37.906 8.234 1 90.75 79 PRO B CA 1
ATOM 6493 C C . PRO B 1 79 ? -1.196 38.656 7.004 1 90.75 79 PRO B C 1
ATOM 6495 O O . PRO B 1 79 ? -1.258 39.875 7.012 1 90.75 79 PRO B O 1
ATOM 6498 N N . ASN B 1 80 ? -1.387 37.969 5.938 1 90.88 80 ASN B N 1
ATOM 6499 C CA . ASN B 1 80 ? -1.907 38.562 4.699 1 90.88 80 ASN B CA 1
ATOM 6500 C C . ASN B 1 80 ? -3.18 37.844 4.246 1 90.88 80 ASN B C 1
ATOM 6502 O O . ASN B 1 80 ? -3.461 36.719 4.68 1 90.88 80 ASN B O 1
ATOM 6506 N N . VAL B 1 81 ? -3.914 38.438 3.43 1 87.19 81 VAL B N 1
ATOM 6507 C CA . VAL B 1 81 ? -5.137 37.875 2.869 1 87.19 81 VAL B CA 1
ATOM 6508 C C . VAL B 1 81 ? -4.785 36.812 1.84 1 87.19 81 VAL B C 1
ATOM 6510 O O . VAL B 1 81 ? -3.988 37.062 0.93 1 87.19 81 VAL B O 1
ATOM 6513 N N . SER B 1 82 ? -5.234 35.562 2.104 1 82.56 82 SER B N 1
ATOM 6514 C CA . SER B 1 82 ? -5.344 34.562 1.033 1 82.56 82 SER B CA 1
ATOM 6515 C C . SER B 1 82 ? -6.625 34.781 0.228 1 82.56 82 SER B C 1
ATOM 6517 O O . SER B 1 82 ? -7.66 34.188 0.542 1 82.56 82 SER B O 1
ATOM 6519 N N . ALA B 1 83 ? -6.551 35.5 -0.887 1 84.69 83 ALA B N 1
ATOM 6520 C CA . ALA B 1 83 ? -7.703 36.125 -1.536 1 84.69 83 ALA B CA 1
ATOM 6521 C C . ALA B 1 83 ? -8.586 35.094 -2.201 1 84.69 83 ALA B C 1
ATOM 6523 O O . ALA B 1 83 ? -8.109 34.281 -3.004 1 84.69 83 ALA B O 1
ATOM 6524 N N . SER B 1 84 ? -9.875 35.094 -1.842 1 78 84 SER B N 1
ATOM 6525 C CA . SER B 1 84 ? -10.883 34.406 -2.633 1 78 84 SER B CA 1
ATOM 6526 C C . SER B 1 84 ? -11.195 35.156 -3.92 1 78 84 SER B C 1
ATOM 6528 O O . SER B 1 84 ? -10.789 36.312 -4.086 1 78 84 SER B O 1
ATOM 6530 N N . LEU B 1 85 ? -11.898 34.5 -4.809 1 79.75 85 LEU B N 1
ATOM 6531 C CA . LEU B 1 85 ? -12.242 35.188 -6.062 1 79.75 85 LEU B CA 1
ATOM 6532 C C . LEU B 1 85 ? -13.094 36.406 -5.805 1 79.75 85 LEU B C 1
ATOM 6534 O O . LEU B 1 85 ? -12.844 37.469 -6.391 1 79.75 85 LEU B O 1
ATOM 6538 N N . PRO B 1 86 ? -14.07 36.375 -4.887 1 81.81 86 PRO B N 1
ATOM 6539 C CA . PRO B 1 86 ? -14.82 37.594 -4.594 1 81.81 86 PRO B CA 1
ATOM 6540 C C . PRO B 1 86 ? -13.945 38.688 -4.027 1 81.81 86 PRO B C 1
ATOM 6542 O O . PRO B 1 86 ? -14.094 39.875 -4.402 1 81.81 86 PRO B O 1
ATOM 6545 N N . GLN B 1 87 ? -13.031 38.312 -3.127 1 87.94 87 GLN B N 1
ATOM 6546 C CA . GLN B 1 87 ? -12.125 39.312 -2.547 1 87.94 87 GLN B CA 1
ATOM 6547 C C . GLN B 1 87 ? -11.227 39.938 -3.613 1 87.94 87 GLN B C 1
ATOM 6549 O O . GLN B 1 87 ? -10.953 41.125 -3.578 1 87.94 87 GLN B O 1
ATOM 6554 N N . LEU B 1 88 ? -10.773 39.094 -4.531 1 92.12 88 LEU B N 1
ATOM 6555 C CA . LEU B 1 88 ? -9.945 39.594 -5.629 1 92.12 88 LEU B CA 1
ATOM 6556 C C . LEU B 1 88 ? -10.719 40.594 -6.484 1 92.12 88 LEU B C 1
ATOM 6558 O O . LEU B 1 88 ? -10.188 41.656 -6.832 1 92.12 88 LEU B O 1
ATOM 6562 N N . LYS B 1 89 ? -11.969 40.219 -6.766 1 91.62 89 LYS B N 1
ATOM 6563 C CA . LYS B 1 89 ? -12.805 41.094 -7.574 1 91.62 89 LYS B CA 1
ATOM 6564 C C . LYS B 1 89 ? -13.07 42.438 -6.859 1 91.62 89 LYS B C 1
ATOM 6566 O O . LYS B 1 89 ? -13.086 43.5 -7.488 1 91.62 89 LYS B O 1
ATOM 6571 N N . GLU B 1 90 ? -13.289 42.312 -5.602 1 93.69 90 GLU B N 1
ATOM 6572 C CA . GLU B 1 90 ? -13.492 43.531 -4.805 1 93.69 90 GLU B CA 1
ATOM 6573 C C . GLU B 1 90 ? -12.25 44.406 -4.824 1 93.69 90 GLU B C 1
ATOM 6575 O O . GLU B 1 90 ? -12.352 45.625 -4.926 1 93.69 90 GLU B O 1
ATOM 6580 N N . CYS B 1 91 ? -11.133 43.781 -4.656 1 96.38 91 CYS B N 1
ATOM 6581 C CA . CYS B 1 91 ? -9.883 44.531 -4.676 1 96.38 91 CYS B CA 1
ATOM 6582 C C . CYS B 1 91 ? -9.664 45.188 -6.031 1 96.38 91 CYS B C 1
ATOM 6584 O O . CYS B 1 91 ? -9.242 46.375 -6.094 1 96.38 91 CYS B O 1
ATOM 6586 N N . ILE B 1 92 ? -9.945 44.469 -7.105 1 96.25 92 ILE B N 1
ATOM 6587 C CA . ILE B 1 92 ? -9.812 45 -8.453 1 96.25 92 ILE B CA 1
ATOM 6588 C C . ILE B 1 92 ? -10.711 46.219 -8.617 1 96.25 92 ILE B C 1
ATOM 6590 O O . ILE B 1 92 ? -10.273 47.25 -9.109 1 96.25 92 ILE B O 1
ATOM 6594 N N . ALA B 1 93 ? -11.953 46.062 -8.164 1 96.5 93 ALA B N 1
ATOM 6595 C CA . ALA B 1 93 ? -12.914 47.156 -8.266 1 96.5 93 ALA B CA 1
ATOM 6596 C C . ALA B 1 93 ? -12.445 48.375 -7.488 1 96.5 93 ALA B C 1
ATOM 6598 O O . ALA B 1 93 ? -12.586 49.5 -7.953 1 96.5 93 ALA B O 1
ATOM 6599 N N . GLU B 1 94 ? -11.969 48.125 -6.316 1 97.19 94 GLU B N 1
ATOM 6600 C CA . GLU B 1 94 ? -11.469 49.219 -5.504 1 97.19 94 GLU B CA 1
ATOM 6601 C C . GLU B 1 94 ? -10.305 49.938 -6.191 1 97.19 94 GLU B C 1
ATOM 6603 O O . GLU B 1 94 ? -10.258 51.188 -6.223 1 97.19 94 GLU B O 1
ATOM 6608 N N . LEU B 1 95 ? -9.344 49.219 -6.691 1 97.31 95 LEU B N 1
ATOM 6609 C CA . LEU B 1 95 ? -8.188 49.812 -7.375 1 97.31 95 LEU B CA 1
ATOM 6610 C C . LEU B 1 95 ? -8.617 50.594 -8.602 1 97.31 95 LEU B C 1
ATOM 6612 O O . LEU B 1 95 ? -8.109 51.688 -8.844 1 97.31 95 LEU B O 1
ATOM 6616 N N . GLN B 1 96 ? -9.547 50.062 -9.344 1 97.06 96 GLN B N 1
ATOM 6617 C CA . GLN B 1 96 ? -10.078 50.75 -10.5 1 97.06 96 GLN B CA 1
ATOM 6618 C C . GLN B 1 96 ? -10.766 52.062 -10.094 1 97.06 96 GLN B C 1
ATOM 6620 O O . GLN B 1 96 ? -10.602 53.094 -10.75 1 97.06 96 GLN B O 1
ATOM 6625 N N . GLY B 1 97 ? -11.523 51.938 -9.078 1 96.56 97 GLY B N 1
ATOM 6626 C CA . GLY B 1 97 ? -12.172 53.125 -8.547 1 96.56 97 GLY B CA 1
ATOM 6627 C C . GLY B 1 97 ? -11.195 54.219 -8.125 1 96.56 97 GLY B C 1
ATOM 6628 O O . GLY B 1 97 ? -11.523 55.406 -8.141 1 96.56 97 GLY B O 1
ATOM 6629 N N . LYS B 1 98 ? -9.977 53.875 -7.809 1 95.38 98 LYS B N 1
ATOM 6630 C CA . LYS B 1 98 ? -8.953 54.812 -7.359 1 95.38 98 LYS B CA 1
ATOM 6631 C C . LYS B 1 98 ? -8.086 55.281 -8.523 1 95.38 98 LYS B C 1
ATOM 6633 O O . LYS B 1 98 ? -7.086 55.969 -8.328 1 95.38 98 LYS B O 1
ATOM 6638 N N . GLY B 1 99 ? -8.383 54.812 -9.664 1 94.88 99 GLY B N 1
ATOM 6639 C CA . GLY B 1 99 ? -7.727 55.344 -10.852 1 94.88 99 GLY B CA 1
ATOM 6640 C C . GLY B 1 99 ? -6.695 54.375 -11.43 1 94.88 99 GLY B C 1
ATOM 6641 O O . GLY B 1 99 ? -6.027 54.719 -12.414 1 94.88 99 GLY B O 1
ATOM 6642 N N . TYR B 1 100 ? -6.555 53.156 -10.898 1 96.25 100 TYR B N 1
ATOM 6643 C CA . TYR B 1 100 ? -5.676 52.156 -11.484 1 96.25 100 TYR B CA 1
ATOM 6644 C C . TYR B 1 100 ? -6.359 51.469 -12.648 1 96.25 100 TYR B C 1
ATOM 6646 O O . TYR B 1 100 ? -7.383 50.781 -12.469 1 96.25 100 TYR B O 1
ATOM 6654 N N . GLN B 1 101 ? -5.871 51.469 -13.766 1 94.94 101 GLN B N 1
ATOM 6655 C CA . GLN B 1 101 ? -6.543 51 -14.961 1 94.94 101 GLN B CA 1
ATOM 6656 C C . GLN B 1 101 ? -6.211 49.531 -15.211 1 94.94 101 GLN B C 1
ATOM 6658 O O . GLN B 1 101 ? -5.855 49.125 -16.328 1 94.94 101 GLN B O 1
ATOM 6663 N N . ILE B 1 102 ? -6.199 48.75 -14.227 1 96.38 102 ILE B N 1
ATOM 6664 C CA . ILE B 1 102 ? -5.973 47.312 -14.383 1 96.38 102 ILE B CA 1
ATOM 6665 C C . ILE B 1 102 ? -7.223 46.656 -14.961 1 96.38 102 ILE B C 1
ATOM 6667 O O . ILE B 1 102 ? -8.336 47.156 -14.781 1 96.38 102 ILE B O 1
ATOM 6671 N N . PRO B 1 103 ? -7.117 45.531 -15.703 1 95.5 103 PRO B N 1
ATOM 6672 C CA . PRO B 1 103 ? -8.281 44.875 -16.312 1 95.5 103 PRO B CA 1
ATOM 6673 C C . PRO B 1 103 ? -9.188 44.219 -15.273 1 95.5 103 PRO B C 1
ATOM 6675 O O . PRO B 1 103 ? -8.727 43.844 -14.195 1 95.5 103 PRO B O 1
ATOM 6678 N N . SER B 1 104 ? -10.477 44.125 -15.625 1 93.81 104 SER B N 1
ATOM 6679 C CA . SER B 1 104 ? -11.414 43.375 -14.789 1 93.81 104 SER B CA 1
ATOM 6680 C C . SER B 1 104 ? -11.172 41.875 -14.898 1 93.81 104 SER B C 1
ATOM 6682 O O . SER B 1 104 ? -10.633 41.406 -15.898 1 93.81 104 SER B O 1
ATOM 6684 N N . TYR B 1 105 ? -11.484 41.188 -13.805 1 91.94 105 TYR B N 1
ATOM 6685 C CA . TYR B 1 105 ? -11.422 39.719 -13.844 1 91.94 105 TYR B CA 1
ATOM 6686 C C . TYR B 1 105 ? -12.406 39.156 -14.852 1 91.94 105 TYR B C 1
ATOM 6688 O O . TYR B 1 105 ? -13.586 39.531 -14.852 1 91.94 105 TYR B O 1
ATOM 6696 N N . PRO B 1 106 ? -11.961 38.156 -15.703 1 87.25 106 PRO B N 1
ATOM 6697 C CA . PRO B 1 106 ? -12.875 37.594 -16.703 1 87.25 106 PRO B CA 1
ATOM 6698 C C . PRO B 1 106 ? -14.031 36.812 -16.062 1 87.25 106 PRO B C 1
ATOM 6700 O O . PRO B 1 106 ? -13.812 36.031 -15.164 1 87.25 106 PRO B O 1
ATOM 6703 N N . GLU B 1 107 ? -15.305 37.094 -16.312 1 72.19 107 GLU B N 1
ATOM 6704 C CA . GLU B 1 107 ? -16.5 36.562 -15.68 1 72.19 107 GLU B CA 1
ATOM 6705 C C . GLU B 1 107 ? -16.75 35.125 -16.109 1 72.19 107 GLU B C 1
ATOM 6707 O O . GLU B 1 107 ? -17.312 34.344 -15.359 1 72.19 107 GLU B O 1
ATOM 6712 N N . ASP B 1 108 ? -16.375 34.75 -17.328 1 59.97 108 ASP B N 1
ATOM 6713 C CA . ASP B 1 108 ? -16.672 33.406 -17.812 1 59.97 108 ASP B CA 1
ATOM 6714 C C . ASP B 1 108 ? -15.695 32.375 -17.234 1 59.97 108 ASP B C 1
ATOM 6716 O O . ASP B 1 108 ? -14.523 32.688 -17.016 1 59.97 108 ASP B O 1
ATOM 6720 N N . GLN B 1 109 ? -16.391 31.297 -16.844 1 56.44 109 GLN B N 1
ATOM 6721 C CA . GLN B 1 109 ? -15.586 30.172 -16.375 1 56.44 109 GLN B CA 1
ATOM 6722 C C . GLN B 1 109 ? -14.516 29.797 -17.391 1 56.44 109 GLN B C 1
ATOM 6724 O O . GLN B 1 109 ? -13.367 29.562 -17.031 1 56.44 109 GLN B O 1
ATOM 6729 N N . ASP B 1 110 ? -14.891 29.766 -18.734 1 65.62 110 ASP B N 1
ATOM 6730 C CA . ASP B 1 110 ? -13.953 29.484 -19.828 1 65.62 110 ASP B CA 1
ATOM 6731 C C . ASP B 1 110 ? -13.57 30.766 -20.562 1 65.62 110 ASP B C 1
ATOM 6733 O O . ASP B 1 110 ? -14.438 31.469 -21.078 1 65.62 110 ASP B O 1
ATOM 6737 N N . PRO B 1 111 ? -12.219 31.188 -20.5 1 74 111 PRO B N 1
ATOM 6738 C CA . PRO B 1 111 ? -11.773 32.375 -21.203 1 74 111 PRO B CA 1
ATOM 6739 C C . PRO B 1 111 ? -12.148 32.375 -22.688 1 74 111 PRO B C 1
ATOM 6741 O O . PRO B 1 111 ? -12.062 31.328 -23.344 1 74 111 PRO B O 1
ATOM 6744 N N . LYS B 1 112 ? -12.719 33.438 -23.359 1 72.19 112 LYS B N 1
ATOM 6745 C CA . LYS B 1 112 ? -13.258 33.531 -24.719 1 72.19 112 LYS B CA 1
ATOM 6746 C C . LYS B 1 112 ? -12.133 33.656 -25.75 1 72.19 112 LYS B C 1
ATOM 6748 O O . LYS B 1 112 ? -12.328 33.344 -26.922 1 72.19 112 LYS B O 1
ATOM 6753 N N . ASP B 1 113 ? -10.969 34.344 -25.25 1 84.44 113 ASP B N 1
ATOM 6754 C CA . ASP B 1 113 ? -9.812 34.531 -26.125 1 84.44 113 ASP B CA 1
ATOM 6755 C C . ASP B 1 113 ? -8.508 34.438 -25.344 1 84.44 113 ASP B C 1
ATOM 6757 O O . ASP B 1 113 ? -8.523 34.188 -24.125 1 84.44 113 ASP B O 1
ATOM 6761 N N . ASP B 1 114 ? -7.398 34.562 -26.047 1 86.88 114 ASP B N 1
ATOM 6762 C CA . ASP B 1 114 ? -6.07 34.375 -25.469 1 86.88 114 ASP B CA 1
ATOM 6763 C C . ASP B 1 114 ? -5.762 35.5 -24.469 1 86.88 114 ASP B C 1
ATOM 6765 O O . ASP B 1 114 ? -5.055 35.281 -23.484 1 86.88 114 ASP B O 1
ATOM 6769 N N . LYS B 1 115 ? -6.332 36.594 -24.781 1 87.5 115 LYS B N 1
ATOM 6770 C CA . LYS B 1 115 ? -6.098 37.719 -23.891 1 87.5 115 LYS B CA 1
ATOM 6771 C C . LYS B 1 115 ? -6.773 37.5 -22.531 1 87.5 115 LYS B C 1
ATOM 6773 O O . LYS B 1 115 ? -6.168 37.719 -21.484 1 87.5 115 LYS B O 1
ATOM 6778 N N . GLU B 1 116 ? -7.941 37.031 -22.516 1 89.81 116 GLU B N 1
ATOM 6779 C CA . GLU B 1 116 ? -8.656 36.75 -21.281 1 89.81 116 GLU B CA 1
ATOM 6780 C C . GLU B 1 116 ? -7.992 35.594 -20.531 1 89.81 116 GLU B C 1
ATOM 6782 O O . GLU B 1 116 ? -7.961 35.594 -19.297 1 89.81 116 GLU B O 1
ATOM 6787 N N . LYS B 1 117 ? -7.551 34.656 -21.312 1 87.94 117 LYS B N 1
ATOM 6788 C CA . LYS B 1 117 ? -6.84 33.531 -20.703 1 87.94 117 LYS B CA 1
ATOM 6789 C C . LYS B 1 117 ? -5.598 34.031 -19.953 1 87.94 117 LYS B C 1
ATOM 6791 O O . LYS B 1 117 ? -5.312 33.562 -18.844 1 87.94 117 LYS B O 1
ATOM 6796 N N . GLU B 1 118 ? -4.969 34.906 -20.562 1 90.94 118 GLU B N 1
ATOM 6797 C CA . GLU B 1 118 ? -3.754 35.438 -19.953 1 90.94 118 GLU B CA 1
ATOM 6798 C C . GLU B 1 118 ? -4.074 36.25 -18.719 1 90.94 118 GLU B C 1
ATOM 6800 O O . GLU B 1 118 ? -3.371 36.156 -17.703 1 90.94 118 GLU B O 1
ATOM 6805 N N . ILE B 1 119 ? -5.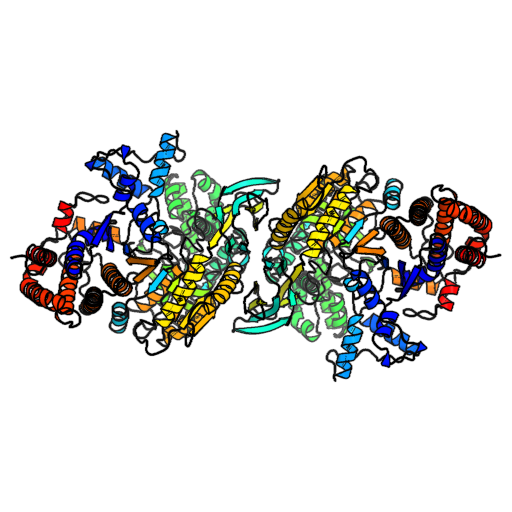055 37.156 -18.734 1 92 119 ILE B N 1
ATOM 6806 C CA . ILE B 1 119 ? -5.469 37.969 -17.609 1 92 119 ILE B CA 1
ATOM 6807 C C . ILE B 1 119 ? -5.887 37.094 -16.438 1 92 119 ILE B C 1
ATOM 6809 O O . ILE B 1 119 ? -5.492 37.312 -15.297 1 92 119 ILE B O 1
ATOM 6813 N N . LYS B 1 120 ? -6.598 36.094 -16.766 1 89.5 120 LYS B N 1
ATOM 6814 C CA . LYS B 1 120 ? -7.047 35.156 -15.727 1 89.5 120 LYS B CA 1
ATOM 6815 C C . LYS B 1 120 ? -5.863 34.469 -15.078 1 89.5 120 LYS B C 1
ATOM 6817 O O . LYS B 1 120 ? -5.848 34.25 -13.859 1 89.5 120 LYS B O 1
ATOM 6822 N N . ALA B 1 121 ? -4.938 34.125 -15.906 1 87.62 121 ALA B N 1
ATOM 6823 C CA . ALA B 1 121 ? -3.748 33.438 -15.406 1 87.62 121 ALA B CA 1
ATOM 6824 C C . ALA B 1 121 ? -2.949 34.344 -14.477 1 87.62 121 ALA B C 1
ATOM 6826 O O . ALA B 1 121 ? -2.402 33.906 -13.469 1 87.62 121 ALA B O 1
ATOM 6827 N N . ARG B 1 122 ? -2.855 35.594 -14.828 1 91.19 122 ARG B N 1
ATOM 6828 C CA . ARG B 1 122 ? -2.121 36.562 -14.008 1 91.19 122 ARG B CA 1
ATOM 6829 C C . ARG B 1 122 ? -2.828 36.812 -12.68 1 91.19 122 ARG B C 1
ATOM 6831 O O . ARG B 1 122 ? -2.189 36.844 -11.625 1 91.19 122 ARG B O 1
ATOM 6838 N N . TYR B 1 123 ? -4.133 36.938 -12.68 1 91.44 123 TYR B N 1
ATOM 6839 C CA . TYR B 1 123 ? -4.887 37.156 -11.445 1 91.44 123 TYR B CA 1
ATOM 6840 C C . TYR B 1 123 ? -4.852 35.906 -10.57 1 91.44 123 TYR B C 1
ATOM 6842 O O . TYR B 1 123 ? -4.871 36 -9.344 1 91.44 123 TYR B O 1
ATOM 6850 N N . ALA B 1 124 ? -4.746 34.75 -11.227 1 83.06 124 ALA B N 1
ATOM 6851 C CA . ALA B 1 124 ? -4.723 33.469 -10.5 1 83.06 124 ALA B CA 1
ATOM 6852 C C . ALA B 1 124 ? -3.494 33.375 -9.602 1 83.06 124 ALA B C 1
ATOM 6854 O O . ALA B 1 124 ? -3.523 32.719 -8.57 1 83.06 124 ALA B O 1
ATOM 6855 N N . LYS B 1 125 ? -2.49 34.156 -9.906 1 85.31 125 LYS B N 1
ATOM 6856 C CA . LYS B 1 125 ? -1.262 34.125 -9.117 1 85.31 125 LYS B CA 1
ATOM 6857 C C . LYS B 1 125 ? -1.489 34.75 -7.746 1 85.31 125 LYS B C 1
ATOM 6859 O O . LYS B 1 125 ? -0.706 34.531 -6.82 1 85.31 125 LYS B O 1
ATOM 6864 N N . ALA B 1 126 ? -2.531 35.531 -7.609 1 88.06 126 ALA B N 1
ATOM 6865 C CA . ALA B 1 126 ? -2.809 36.219 -6.352 1 88.06 126 ALA B CA 1
ATOM 6866 C C . ALA B 1 126 ? -3.963 35.531 -5.605 1 88.06 126 ALA B C 1
ATOM 6868 O O . ALA B 1 126 ? -4.293 35.938 -4.484 1 88.06 126 ALA B O 1
ATOM 6869 N N . LEU B 1 127 ? -4.531 34.5 -6.238 1 81.5 127 LEU B N 1
ATOM 6870 C CA . LEU B 1 127 ? -5.676 33.812 -5.648 1 81.5 127 LEU B CA 1
ATOM 6871 C C . LEU B 1 127 ? -5.215 32.781 -4.617 1 81.5 127 LEU B C 1
ATOM 6873 O O . LEU B 1 127 ? -4.227 32.094 -4.832 1 81.5 127 LEU B O 1
ATOM 6877 N N . GLY B 1 128 ? -5.914 32.75 -3.434 1 76.31 128 GLY B N 1
ATOM 6878 C CA . GLY B 1 128 ? -5.637 31.75 -2.402 1 76.31 128 GLY B CA 1
ATOM 6879 C C . GLY B 1 128 ? -4.355 32.031 -1.637 1 76.31 128 GLY B C 1
ATOM 6880 O O . GLY B 1 128 ? -3.977 33.188 -1.453 1 76.31 128 GLY B O 1
ATOM 6881 N N . SER B 1 129 ? -3.859 30.938 -1.06 1 77.62 129 SER B N 1
ATOM 6882 C CA . SER B 1 129 ? -2.617 31.062 -0.303 1 77.62 129 SER B CA 1
ATOM 6883 C C . SER B 1 129 ? -1.415 31.203 -1.231 1 77.62 129 SER B C 1
ATOM 6885 O O . SER B 1 129 ? -0.583 30.297 -1.311 1 77.62 129 SER B O 1
ATOM 6887 N N . ALA B 1 130 ? -1.243 32.375 -1.809 1 81.19 130 ALA B N 1
ATOM 6888 C CA . ALA B 1 130 ? -0.256 32.625 -2.859 1 81.19 130 ALA B CA 1
ATOM 6889 C C . ALA B 1 130 ? 1.098 33 -2.264 1 81.19 130 ALA B C 1
ATOM 6891 O O . ALA B 1 130 ? 2.135 32.812 -2.91 1 81.19 130 ALA B O 1
ATOM 6892 N N . VAL B 1 131 ? 1.142 33.438 -1.019 1 88.5 131 VAL B N 1
ATOM 6893 C CA . VAL B 1 131 ? 2.334 34.094 -0.472 1 88.5 131 VAL B CA 1
ATOM 6894 C C . VAL B 1 131 ? 3.209 33.031 0.222 1 88.5 131 VAL B C 1
ATOM 6896 O O . VAL B 1 131 ? 4.406 32.938 -0.049 1 88.5 131 VAL B O 1
ATOM 6899 N N . ASN B 1 132 ? 2.619 32.219 1.069 1 85.75 132 ASN B N 1
ATOM 6900 C CA . ASN B 1 132 ? 3.35 31.328 1.957 1 85.75 132 ASN B CA 1
ATOM 6901 C C . ASN B 1 132 ? 4.234 30.375 1.173 1 85.75 132 ASN B C 1
ATOM 6903 O O . ASN B 1 132 ? 5.41 30.203 1.491 1 85.75 132 ASN B O 1
ATOM 6907 N N . PRO B 1 133 ? 3.732 29.797 0.068 1 82.31 133 PRO B N 1
ATOM 6908 C CA . PRO B 1 133 ? 4.574 28.844 -0.65 1 82.31 133 PRO B CA 1
ATOM 6909 C C . PRO B 1 133 ? 5.816 29.5 -1.261 1 82.31 133 PRO B C 1
ATOM 6911 O O . PRO B 1 133 ? 6.828 28.828 -1.474 1 82.31 133 PRO B O 1
ATOM 6914 N N . VAL B 1 134 ? 5.723 30.75 -1.518 1 87.25 134 VAL B N 1
ATOM 6915 C CA . VAL B 1 134 ? 6.828 31.469 -2.148 1 87.25 134 VAL B CA 1
ATOM 6916 C C . VAL B 1 134 ? 7.906 31.766 -1.112 1 87.25 134 VAL B C 1
ATOM 6918 O O . VAL B 1 134 ? 9.102 31.703 -1.416 1 87.25 134 VAL B O 1
ATOM 6921 N N . LEU B 1 135 ? 7.504 31.953 0.057 1 92.06 135 LEU B N 1
ATOM 6922 C CA . LEU B 1 135 ? 8.453 32.438 1.05 1 92.06 135 LEU B CA 1
ATOM 6923 C C . LEU B 1 135 ? 8.938 31.312 1.948 1 92.06 135 LEU B C 1
ATOM 6925 O O . LEU B 1 135 ? 9.977 31.453 2.607 1 92.06 135 LEU B O 1
ATOM 6929 N N . ARG B 1 136 ? 8.211 30.156 2.051 1 89.81 136 ARG B N 1
ATOM 6930 C CA . ARG B 1 136 ? 8.523 29.078 2.979 1 89.81 136 ARG B CA 1
ATOM 6931 C C . ARG B 1 136 ? 9.562 28.141 2.383 1 89.81 136 ARG B C 1
ATOM 6933 O O . ARG B 1 136 ? 9.25 26.984 2.055 1 89.81 136 ARG B O 1
ATOM 6940 N N . GLU B 1 137 ? 10.828 28.531 2.395 1 91.56 137 GLU B N 1
ATOM 6941 C CA . GLU B 1 137 ? 11.945 27.75 1.865 1 91.56 137 GLU B CA 1
ATOM 6942 C C . GLU B 1 137 ? 12.695 27.031 2.982 1 91.56 137 GLU B C 1
ATOM 6944 O O . GLU B 1 137 ? 13.797 26.531 2.77 1 91.56 137 GLU B O 1
ATOM 6949 N N . GLY B 1 138 ? 12.164 26.969 4.109 1 94.5 138 GLY B N 1
ATOM 6950 C CA . GLY B 1 138 ? 12.688 26.266 5.266 1 94.5 138 GLY B CA 1
ATOM 6951 C C . GLY B 1 138 ? 11.617 25.484 6.012 1 94.5 138 GLY B C 1
ATOM 6952 O O . GLY B 1 138 ? 10.438 25.578 5.691 1 94.5 138 GLY B O 1
ATOM 6953 N N . ASN B 1 139 ? 12.109 24.703 6.949 1 96.62 139 ASN B N 1
ATOM 6954 C CA . ASN B 1 139 ? 11.172 23.938 7.762 1 96.62 139 ASN B CA 1
ATOM 6955 C C . ASN B 1 139 ? 10.617 24.781 8.914 1 96.62 139 ASN B C 1
ATOM 6957 O O . ASN B 1 139 ? 11.117 25.859 9.195 1 96.62 139 ASN B O 1
ATOM 6961 N N . SER B 1 140 ? 9.594 24.328 9.453 1 95.69 140 SER B N 1
ATOM 6962 C CA . SER B 1 140 ? 8.828 25.078 10.438 1 95.69 140 SER B CA 1
ATOM 6963 C C . SER B 1 140 ? 9.375 24.859 11.844 1 95.69 140 SER B C 1
ATOM 6965 O O . SER B 1 140 ? 9.672 23.719 12.234 1 95.69 140 SER B O 1
ATOM 6967 N N . ASP B 1 141 ? 9.586 25.859 12.578 1 96.12 141 ASP B N 1
ATOM 6968 C CA . ASP B 1 141 ? 9.828 25.906 14.016 1 96.12 141 ASP B CA 1
ATOM 6969 C C . ASP B 1 141 ? 8.758 26.734 14.727 1 96.12 141 ASP B C 1
ATOM 6971 O O . ASP B 1 141 ? 8.812 27.969 14.711 1 96.12 141 ASP B O 1
ATOM 6975 N N . ARG B 1 142 ? 7.828 26.062 15.305 1 95.25 142 ARG B N 1
ATOM 6976 C CA . ARG B 1 142 ? 6.734 26.766 15.977 1 95.25 142 ARG B CA 1
ATOM 6977 C C . ARG B 1 142 ? 6.746 26.484 17.469 1 95.25 142 ARG B C 1
ATOM 6979 O O . ARG B 1 142 ? 6.703 25.328 17.906 1 95.25 142 ARG B O 1
ATOM 6986 N N . ARG B 1 143 ? 6.816 27.531 18.297 1 94 143 ARG B N 1
ATOM 6987 C CA . ARG B 1 143 ? 6.902 27.406 19.75 1 94 143 ARG B CA 1
ATOM 6988 C C . ARG B 1 143 ? 6.371 28.656 20.438 1 94 143 ARG B C 1
ATOM 6990 O O . ARG B 1 143 ? 6.297 29.719 19.828 1 94 143 ARG B O 1
ATOM 6997 N N . ALA B 1 144 ? 6.059 28.469 21.688 1 93.19 144 ALA B N 1
ATOM 6998 C CA . ALA B 1 144 ? 5.734 29.625 22.516 1 93.19 144 ALA B CA 1
ATOM 6999 C C . ALA B 1 144 ? 7 30.344 22.969 1 93.19 144 ALA B C 1
ATOM 7001 O O . ALA B 1 144 ? 7.961 29.719 23.406 1 93.19 144 ALA B O 1
ATOM 7002 N N . ALA B 1 145 ? 6.957 31.656 22.875 1 91.5 145 ALA B N 1
ATOM 7003 C CA . ALA B 1 145 ? 8.055 32.406 23.469 1 91.5 145 ALA B CA 1
ATOM 7004 C C . ALA B 1 145 ? 8.078 32.25 24.984 1 91.5 145 ALA B C 1
ATOM 7006 O O . ALA B 1 145 ? 7.031 32.062 25.609 1 91.5 145 ALA B O 1
ATOM 7007 N N . VAL B 1 146 ? 9.211 32.344 25.578 1 92.12 146 VAL B N 1
ATOM 7008 C CA . VAL B 1 146 ? 9.406 32.125 27 1 92.12 146 VAL B CA 1
ATOM 7009 C C . VAL B 1 146 ? 8.477 33.031 27.797 1 92.12 146 VAL B C 1
ATOM 7011 O O . VAL B 1 146 ? 7.766 32.594 28.703 1 92.12 146 VAL B O 1
ATOM 7014 N N . PRO B 1 147 ? 8.406 34.375 27.469 1 91.19 147 PRO B N 1
ATOM 7015 C CA . PRO B 1 147 ? 7.535 35.25 28.25 1 91.19 147 PRO B CA 1
ATOM 7016 C C . PRO B 1 147 ? 6.062 34.844 28.156 1 91.19 147 PRO B C 1
ATOM 7018 O O . PRO B 1 147 ? 5.305 35.031 29.109 1 91.19 147 PRO B O 1
ATOM 7021 N N . VAL B 1 148 ? 5.672 34.375 27.031 1 92.94 148 VAL B N 1
ATOM 7022 C CA . VAL B 1 148 ? 4.281 33.969 26.812 1 92.94 148 VAL B CA 1
ATOM 7023 C C . VAL B 1 148 ? 3.959 32.75 27.672 1 92.94 148 VAL B C 1
ATOM 7025 O O . VAL B 1 148 ? 2.908 32.688 28.312 1 92.94 148 VAL B O 1
ATOM 7028 N N . LYS B 1 149 ? 4.801 31.766 27.688 1 95 149 LYS B N 1
ATOM 7029 C CA . LYS B 1 149 ? 4.602 30.562 28.484 1 95 149 LYS B CA 1
ATOM 7030 C C . LYS B 1 149 ? 4.633 30.859 29.969 1 95 149 LYS B C 1
ATOM 7032 O O . LYS B 1 149 ? 3.83 30.328 30.734 1 95 149 LYS B O 1
ATOM 7037 N N . GLU B 1 150 ? 5.547 31.703 30.406 1 94 150 GLU B N 1
ATOM 7038 C CA . GLU B 1 150 ? 5.625 32.094 31.797 1 94 150 GLU B CA 1
ATOM 7039 C C . GLU B 1 150 ? 4.359 32.844 32.25 1 94 150 GLU B C 1
ATOM 7041 O O . GLU B 1 150 ? 3.885 32.656 33.375 1 94 150 GLU B O 1
ATOM 7046 N N . TYR B 1 151 ? 3.916 33.656 31.328 1 93.38 151 TYR B N 1
ATOM 7047 C CA . TYR B 1 151 ? 2.648 34.312 31.609 1 93.38 151 TYR B CA 1
ATOM 7048 C C . TYR B 1 151 ? 1.533 33.312 31.828 1 93.38 151 TYR B C 1
ATOM 7050 O O . TYR B 1 151 ? 0.704 33.469 32.719 1 93.38 151 TYR B O 1
ATOM 7058 N N . ALA B 1 152 ? 1.475 32.312 31.047 1 94.19 152 ALA B N 1
ATOM 7059 C CA . ALA B 1 152 ? 0.45 31.281 31.156 1 94.19 152 ALA B CA 1
ATOM 7060 C C . ALA B 1 152 ? 0.567 30.547 32.5 1 94.19 152 ALA B C 1
ATOM 7062 O O . ALA B 1 152 ? -0.441 30.125 33.062 1 94.19 152 ALA B O 1
ATOM 7063 N N . PHE B 1 153 ? 1.792 30.375 33.031 1 95.25 153 PHE B N 1
ATOM 7064 C CA . PHE B 1 153 ? 2.002 29.75 34.344 1 95.25 153 PHE B CA 1
ATOM 7065 C C . PHE B 1 153 ? 1.371 30.578 35.438 1 95.25 153 PHE B C 1
ATOM 7067 O O . PHE B 1 153 ? 0.763 30.047 36.375 1 95.25 153 PHE B O 1
ATOM 7074 N N . LYS B 1 154 ? 1.491 31.859 35.25 1 94.38 154 LYS B N 1
ATOM 7075 C CA . LYS B 1 154 ? 1.061 32.781 36.281 1 94.38 154 LYS B CA 1
ATOM 7076 C C . LYS B 1 154 ? -0.434 33.062 36.188 1 94.38 154 LYS B C 1
ATOM 7078 O O . LYS B 1 154 ? -1.107 33.281 37.219 1 94.38 154 LYS B O 1
ATOM 7083 N N . TYR B 1 155 ? -0.875 33.156 34.938 1 93.88 155 TYR B N 1
ATOM 7084 C CA . TYR B 1 155 ? -2.271 33.469 34.656 1 93.88 155 TYR B CA 1
ATOM 7085 C C . TYR B 1 155 ? -2.883 32.406 33.719 1 93.88 155 TYR B C 1
ATOM 7087 O O . TYR B 1 155 ? -3.197 32.719 32.562 1 93.88 155 TYR B O 1
ATOM 7095 N N . PRO B 1 156 ? -3.164 31.266 34.312 1 95.62 156 PRO B N 1
ATOM 7096 C CA . PRO B 1 156 ? -3.648 30.156 33.469 1 95.62 156 PRO B CA 1
ATOM 7097 C C . PRO B 1 156 ? -5.055 30.406 32.938 1 95.62 156 PRO B C 1
ATOM 7099 O O . PRO B 1 156 ? -5.895 30.984 33.625 1 95.62 156 PRO B O 1
ATOM 7102 N N . HIS B 1 157 ? -5.215 30.094 31.688 1 93.75 157 HIS B N 1
ATOM 7103 C CA . HIS B 1 157 ? -6.574 30.078 31.156 1 93.75 157 HIS B CA 1
ATOM 7104 C C . HIS B 1 157 ? -7.375 28.906 31.719 1 93.75 157 HIS B C 1
ATOM 7106 O O . HIS B 1 157 ? -6.812 28.016 32.344 1 93.75 157 HIS B O 1
ATOM 7112 N N . SER B 1 158 ? -8.641 28.938 31.484 1 94.75 158 SER B N 1
ATOM 7113 C CA . SER B 1 158 ? -9.523 27.906 32.031 1 94.75 158 SER B CA 1
ATOM 7114 C C . SER B 1 158 ? -9.484 26.641 31.188 1 94.75 158 SER B C 1
ATOM 7116 O O . SER B 1 158 ? -9.336 26.703 29.953 1 94.75 158 SER B O 1
ATOM 7118 N N . MET B 1 159 ? -9.602 25.484 31.844 1 96.62 159 MET B N 1
ATOM 7119 C CA . MET B 1 159 ? -9.742 24.172 31.219 1 96.62 159 MET B CA 1
ATOM 7120 C C . MET B 1 159 ? -11.031 23.5 31.672 1 96.62 159 MET B C 1
ATOM 7122 O O . MET B 1 159 ? -11.398 23.578 32.844 1 96.62 159 MET B O 1
ATOM 7126 N N . GLY B 1 160 ? -11.703 22.938 30.75 1 96.56 160 GLY B N 1
ATOM 7127 C CA . GLY B 1 160 ? -12.883 22.188 31.125 1 96.56 160 GLY B CA 1
ATOM 7128 C C . GLY B 1 160 ? -12.562 20.938 31.922 1 96.56 160 GLY B C 1
ATOM 7129 O O . GLY B 1 160 ? -11.461 20.391 31.812 1 96.56 160 GLY B O 1
ATOM 7130 N N . LYS B 1 161 ? -13.57 20.484 32.719 1 96.81 161 LYS B N 1
ATOM 7131 C CA . LYS B 1 161 ? -13.398 19.297 33.531 1 96.81 161 LYS B CA 1
ATOM 7132 C C . LYS B 1 161 ? -13.578 18.031 32.719 1 96.81 161 LYS B C 1
ATOM 7134 O O . LYS B 1 161 ? -14.57 17.891 31.984 1 96.81 161 LYS B O 1
ATOM 7139 N N . TRP B 1 162 ? -12.641 17.109 32.75 1 97.75 162 TRP B N 1
ATOM 7140 C CA . TRP B 1 162 ? -12.75 15.781 32.156 1 97.75 162 TRP B CA 1
ATOM 7141 C C . TRP B 1 162 ? -13.258 14.766 33.188 1 97.75 162 TRP B C 1
ATOM 7143 O O . TRP B 1 162 ? -12.742 14.688 34.312 1 97.75 162 TRP B O 1
ATOM 7153 N N . LEU B 1 163 ? -14.219 14.047 32.781 1 95.94 163 LEU B N 1
ATOM 7154 C CA . LEU B 1 163 ? -14.758 12.969 33.625 1 95.94 163 LEU B CA 1
ATOM 7155 C C . LEU B 1 163 ? -14.289 11.609 33.094 1 95.94 163 LEU B C 1
ATOM 7157 O O . LEU B 1 163 ? -14.266 11.367 31.891 1 95.94 163 LEU B O 1
ATOM 7161 N N . PRO B 1 164 ? -13.969 10.734 34.031 1 94.38 164 PRO B N 1
ATOM 7162 C CA . PRO B 1 164 ? -13.539 9.398 33.594 1 94.38 164 PRO B CA 1
ATOM 7163 C C . PRO B 1 164 ? -14.617 8.656 32.812 1 94.38 164 PRO B C 1
ATOM 7165 O O . PRO B 1 164 ? -14.297 7.828 31.953 1 94.38 164 PRO B O 1
ATOM 7168 N N . GLU B 1 165 ? -15.859 9 32.969 1 96 165 GLU B N 1
ATOM 7169 C CA . GLU B 1 165 ? -16.969 8.312 32.344 1 96 165 GLU B CA 1
ATOM 7170 C C . GLU B 1 165 ? -17.359 8.992 31.016 1 96 165 GLU B C 1
ATOM 7172 O O . GLU B 1 165 ? -18.328 8.594 30.375 1 96 165 GLU B O 1
ATOM 7177 N N . SER B 1 166 ? -16.625 10.008 30.734 1 97.88 166 SER B N 1
ATOM 7178 C CA . SER B 1 166 ? -16.938 10.68 29.484 1 97.88 166 SER B CA 1
ATOM 7179 C C . SER B 1 166 ? -17.062 9.688 28.328 1 97.88 166 SER B C 1
ATOM 7181 O O . SER B 1 166 ? -16.266 8.75 28.219 1 97.88 166 SER B O 1
ATOM 7183 N N . LYS B 1 167 ? -18.047 9.867 27.469 1 98.38 167 LYS B N 1
ATOM 7184 C CA . LYS B 1 167 ? -18.266 8.984 26.328 1 98.38 167 LYS B CA 1
ATOM 7185 C C . LYS B 1 167 ? -17.594 9.531 25.078 1 98.38 167 LYS B C 1
ATOM 7187 O O . LYS B 1 167 ? -17.625 8.898 24.016 1 98.38 167 LYS B O 1
ATOM 7192 N N . THR B 1 168 ? -16.984 10.672 25.219 1 98.69 168 THR B N 1
ATOM 7193 C CA . THR B 1 168 ? -16.312 11.281 24.078 1 98.69 168 THR B CA 1
ATOM 7194 C C . THR B 1 168 ? -15.211 10.359 23.562 1 98.69 168 THR B C 1
ATOM 7196 O O . THR B 1 168 ? -14.422 9.82 24.344 1 98.69 168 THR B O 1
ATOM 7199 N N . HIS B 1 169 ? -15.195 10.109 22.266 1 98.62 169 HIS B N 1
ATOM 7200 C CA . HIS B 1 169 ? -14.148 9.305 21.656 1 98.62 169 HIS B CA 1
ATOM 7201 C C . HIS B 1 169 ? -14 9.633 20.172 1 98.62 169 HIS B C 1
ATOM 7203 O O . HIS B 1 169 ? -14.844 10.32 19.594 1 98.62 169 HIS B O 1
ATOM 7209 N N . VAL B 1 170 ? -12.906 9.219 19.609 1 98.62 170 VAL B N 1
ATOM 7210 C CA . VAL B 1 170 ? -12.602 9.422 18.188 1 98.62 170 VAL B CA 1
ATOM 7211 C C . VAL B 1 170 ? -12.875 8.133 17.422 1 98.62 170 VAL B C 1
ATOM 7213 O O . VAL B 1 170 ? -12.555 7.039 17.891 1 98.62 170 VAL B O 1
ATOM 7216 N N . SER B 1 171 ? -13.523 8.258 16.281 1 98.38 171 SER B N 1
ATOM 7217 C CA . SER B 1 171 ? -13.742 7.121 15.383 1 98.38 171 SER B CA 1
ATOM 7218 C C . SER B 1 171 ? -13.07 7.352 14.031 1 98.38 171 SER B C 1
ATOM 7220 O O . SER B 1 171 ? -13.078 8.469 13.508 1 98.38 171 SER B O 1
ATOM 7222 N N . SER B 1 172 ? -12.492 6.316 13.477 1 98.38 172 SER B N 1
ATOM 7223 C CA . SER B 1 172 ? -11.867 6.34 12.156 1 98.38 172 SER B CA 1
ATOM 7224 C C . SER B 1 172 ? -12.109 5.035 11.406 1 98.38 172 SER B C 1
ATOM 7226 O O . SER B 1 172 ? -12.547 4.047 11.992 1 98.38 172 SER B O 1
ATOM 7228 N N . MET B 1 173 ? -11.883 5.062 10.148 1 97.88 173 MET B N 1
ATOM 7229 C CA . MET B 1 173 ? -11.984 3.857 9.328 1 97.88 173 MET B CA 1
ATOM 7230 C C . MET B 1 173 ? -10.969 2.811 9.773 1 97.88 173 MET B C 1
ATOM 7232 O O . MET B 1 173 ? -9.938 3.146 10.359 1 97.88 173 MET B O 1
ATOM 7236 N N . GLU B 1 174 ? -11.297 1.566 9.523 1 95.31 174 GLU B N 1
ATOM 7237 C CA . GLU B 1 174 ? -10.391 0.473 9.875 1 95.31 174 GLU B CA 1
ATOM 7238 C C . GLU B 1 174 ? -9.617 -0.017 8.656 1 95.31 174 GLU B C 1
ATOM 7240 O O . GLU B 1 174 ? -8.617 -0.725 8.789 1 95.31 174 GLU B O 1
ATOM 7245 N N . ASP B 1 175 ? -10.062 0.278 7.512 1 96.69 175 ASP B N 1
ATOM 7246 C CA . ASP B 1 175 ? -9.445 -0.042 6.227 1 96.69 175 ASP B CA 1
ATOM 7247 C C . ASP B 1 175 ? -10.031 0.812 5.105 1 96.69 175 ASP B C 1
ATOM 7249 O O . ASP B 1 175 ? -10.977 1.574 5.332 1 96.69 175 ASP B O 1
ATOM 7253 N N . GLY B 1 176 ? -9.422 0.829 3.934 1 97.5 176 GLY B N 1
ATOM 7254 C CA . GLY B 1 176 ? -9.961 1.514 2.771 1 97.5 176 GLY B CA 1
ATOM 7255 C C . GLY B 1 176 ? -9.672 3.002 2.766 1 97.5 176 GLY B C 1
ATOM 7256 O O . GLY B 1 176 ? -10.094 3.719 1.854 1 97.5 176 GLY B O 1
ATOM 7257 N N . ASP B 1 177 ? -8.969 3.518 3.787 1 97.94 177 ASP B N 1
ATOM 7258 C CA . ASP B 1 177 ? -8.617 4.934 3.885 1 97.94 177 ASP B CA 1
ATOM 7259 C C . ASP B 1 177 ? -7.258 5.207 3.252 1 97.94 177 ASP B C 1
ATOM 7261 O O . ASP B 1 177 ? -6.66 4.316 2.646 1 97.94 177 ASP B O 1
ATOM 7265 N N . PHE B 1 178 ? -6.773 6.422 3.283 1 97.25 178 PHE B N 1
ATOM 7266 C CA . PHE B 1 178 ? -5.477 6.785 2.723 1 97.25 178 PHE B CA 1
ATOM 7267 C C . PHE B 1 178 ? -4.359 5.996 3.395 1 97.25 178 PHE B C 1
ATOM 7269 O O . PHE B 1 178 ? -3.367 5.648 2.752 1 97.25 178 PHE B O 1
ATOM 7276 N N . TYR B 1 179 ? -4.48 5.746 4.664 1 97.25 179 TYR B N 1
ATOM 7277 C CA . TYR B 1 179 ? -3.514 4.996 5.461 1 97.25 179 TYR B CA 1
ATOM 7278 C C . TYR B 1 179 ? -3.299 3.602 4.887 1 97.25 179 TYR B C 1
ATOM 7280 O O . TYR B 1 179 ? -2.164 3.133 4.785 1 97.25 179 TYR B O 1
ATOM 7288 N N . SER B 1 180 ? -4.391 2.955 4.484 1 95.88 180 SER B N 1
ATOM 7289 C CA . SER B 1 180 ? -4.359 1.561 4.055 1 95.88 180 SER B CA 1
ATOM 7290 C C . SER B 1 180 ? -3.699 1.417 2.688 1 95.88 180 SER B C 1
ATOM 7292 O O . SER B 1 180 ? -3.061 0.4 2.406 1 95.88 180 SER B O 1
ATOM 7294 N N . HIS B 1 181 ? -3.848 2.377 1.833 1 97.56 181 HIS B N 1
ATOM 7295 C CA . HIS B 1 181 ? -3.5 2.203 0.427 1 97.56 181 HIS B CA 1
ATOM 7296 C C . HIS B 1 181 ? -2.184 2.898 0.096 1 97.56 181 HIS B C 1
ATOM 7298 O O . HIS B 1 181 ? -1.764 2.922 -1.063 1 97.56 181 HIS B O 1
ATOM 7304 N N . GLU B 1 182 ? -1.498 3.416 1.087 1 97.62 182 GLU B N 1
ATOM 7305 C CA . GLU B 1 182 ? -0.33 4.254 0.832 1 97.62 182 GLU B CA 1
ATOM 7306 C C . GLU B 1 182 ? 0.817 3.438 0.243 1 97.62 182 GLU B C 1
ATOM 7308 O O . GLU B 1 182 ? 1.139 2.357 0.744 1 97.62 182 GLU B O 1
ATOM 7313 N N . LYS B 1 183 ? 1.347 3.908 -0.876 1 97.88 183 LYS B N 1
ATOM 7314 C CA . LYS B 1 183 ? 2.576 3.422 -1.496 1 97.88 183 LYS B CA 1
ATOM 7315 C C . LYS B 1 183 ? 3.615 4.535 -1.599 1 97.88 183 LYS B C 1
ATOM 7317 O O . LYS B 1 183 ? 3.266 5.715 -1.665 1 97.88 183 LYS B O 1
ATOM 7322 N N . SER B 1 184 ? 4.883 4.148 -1.518 1 98.19 184 SER B N 1
ATOM 7323 C CA . SER B 1 184 ? 5.926 5.164 -1.537 1 98.19 184 SER B CA 1
ATOM 7324 C C . SER B 1 184 ? 7.223 4.613 -2.123 1 98.19 184 SER B C 1
ATOM 7326 O O . SER B 1 184 ? 7.543 3.438 -1.94 1 98.19 184 SER B O 1
ATOM 7328 N N . VAL B 1 185 ? 7.941 5.426 -2.895 1 97.62 185 VAL B N 1
ATOM 7329 C CA . VAL B 1 185 ? 9.242 5.051 -3.445 1 97.62 185 VAL B CA 1
ATOM 7330 C C . VAL B 1 185 ? 10.234 6.195 -3.256 1 97.62 185 VAL B C 1
ATOM 7332 O O . VAL B 1 185 ? 9.836 7.355 -3.145 1 97.62 185 VAL B O 1
ATOM 7335 N N . THR B 1 186 ? 11.484 5.898 -3.082 1 97.69 186 THR B N 1
ATOM 7336 C CA . THR B 1 186 ? 12.57 6.863 -3.15 1 97.69 186 THR B CA 1
ATOM 7337 C C . THR B 1 186 ? 13.273 6.797 -4.504 1 97.69 186 THR B C 1
ATOM 7339 O O . THR B 1 186 ? 13.719 5.727 -4.926 1 97.69 186 THR B O 1
ATOM 7342 N N . LEU B 1 187 ? 13.414 7.918 -5.133 1 97.5 187 LEU B N 1
ATOM 7343 C CA . LEU B 1 187 ? 13.953 7.953 -6.488 1 97.5 187 LEU B CA 1
ATOM 7344 C C . LEU B 1 187 ? 15.461 7.754 -6.48 1 97.5 187 LEU B C 1
ATOM 7346 O O . LEU B 1 187 ? 16.156 8.32 -5.637 1 97.5 187 LEU B O 1
ATOM 7350 N N . LYS B 1 188 ? 15.945 7 -7.414 1 93.88 188 LYS B N 1
ATOM 7351 C CA . LYS B 1 188 ? 17.375 6.789 -7.574 1 93.88 188 LYS B CA 1
ATOM 7352 C C . LYS B 1 188 ? 18.016 7.906 -8.398 1 93.88 188 LYS B C 1
ATOM 7354 O O . LYS B 1 188 ? 19.141 8.32 -8.133 1 93.88 188 LYS B O 1
ATOM 7359 N N . GLU B 1 189 ? 17.281 8.359 -9.422 1 95.75 189 GLU B N 1
ATOM 7360 C CA . GLU B 1 189 ? 17.719 9.406 -10.344 1 95.75 189 GLU B CA 1
ATOM 7361 C C . GLU B 1 189 ? 16.609 10.422 -10.578 1 95.75 189 GLU B C 1
ATOM 7363 O O . GLU B 1 189 ? 15.422 10.102 -10.445 1 95.75 189 GLU B O 1
ATOM 7368 N N . PRO B 1 190 ? 17.031 11.703 -10.914 1 97.75 190 PRO B N 1
ATOM 7369 C CA . PRO B 1 190 ? 15.992 12.688 -11.25 1 97.75 190 PRO B CA 1
ATOM 7370 C C . PRO B 1 190 ? 15.195 12.297 -12.492 1 97.75 190 PRO B C 1
ATOM 7372 O O . PRO B 1 190 ? 15.742 11.703 -13.43 1 97.75 190 PRO B O 1
ATOM 7375 N N . CYS B 1 191 ? 13.938 12.586 -12.484 1 97.75 191 CYS B N 1
ATOM 7376 C CA . CYS B 1 191 ? 13.125 12.328 -13.672 1 97.75 191 CYS B CA 1
ATOM 7377 C C . CYS B 1 191 ? 11.898 13.242 -13.695 1 97.75 191 CYS B C 1
ATOM 7379 O O . CYS B 1 191 ? 11.68 14.023 -12.766 1 97.75 191 CYS B O 1
ATOM 7381 N N . GLU B 1 192 ? 11.234 13.258 -14.828 1 98.25 192 GLU B N 1
ATOM 7382 C CA . GLU B 1 192 ? 9.938 13.906 -15 1 98.25 192 GLU B CA 1
ATOM 7383 C C . GLU B 1 192 ? 8.828 12.883 -15.18 1 98.25 192 GLU B C 1
ATOM 7385 O O . GLU B 1 192 ? 9 11.891 -15.891 1 98.25 192 GLU B O 1
ATOM 7390 N N . VAL B 1 193 ? 7.73 13.141 -14.484 1 98.31 193 VAL B N 1
ATOM 7391 C CA . VAL B 1 193 ? 6.66 12.141 -14.523 1 98.31 193 VAL B CA 1
ATOM 7392 C C . VAL B 1 193 ? 5.344 12.812 -14.898 1 98.31 193 VAL B C 1
ATOM 7394 O O . VAL B 1 193 ? 5.227 14.039 -14.852 1 98.31 193 VAL B O 1
ATOM 7397 N N . ARG B 1 194 ? 4.422 12.094 -15.312 1 98 194 ARG B N 1
ATOM 7398 C CA . ARG B 1 194 ? 3.031 12.484 -15.523 1 98 194 ARG B CA 1
ATOM 7399 C C . ARG B 1 194 ? 2.086 11.594 -14.727 1 98 194 ARG B C 1
ATOM 7401 O O . ARG B 1 194 ? 2.404 10.43 -14.453 1 98 194 ARG B O 1
ATOM 7408 N N . ILE B 1 195 ? 0.968 12.109 -14.281 1 98 195 ILE B N 1
ATOM 7409 C CA . ILE B 1 195 ? -0.105 11.352 -13.648 1 98 195 ILE B CA 1
ATOM 7410 C C . ILE B 1 195 ? -1.236 11.117 -14.641 1 98 195 ILE B C 1
ATOM 7412 O O . ILE B 1 195 ? -1.72 12.062 -15.273 1 98 195 ILE B O 1
ATOM 7416 N N . GLU B 1 196 ? -1.605 9.891 -14.797 1 98.31 196 GLU B N 1
ATOM 7417 C CA . GLU B 1 196 ? -2.646 9.594 -15.773 1 98.31 196 GLU B CA 1
ATOM 7418 C C . GLU B 1 196 ? -3.631 8.562 -15.242 1 98.31 196 GLU B C 1
ATOM 7420 O O . GLU B 1 196 ? -3.328 7.844 -14.281 1 98.31 196 GLU B O 1
ATOM 7425 N N . HIS B 1 197 ? -4.82 8.555 -15.805 1 98.19 197 HIS B N 1
ATOM 7426 C CA . HIS B 1 197 ? -5.867 7.57 -15.555 1 98.19 197 HIS B CA 1
ATOM 7427 C C . HIS B 1 197 ? -6.008 6.609 -16.734 1 98.19 197 HIS B C 1
ATOM 7429 O O . HIS B 1 197 ? -6.203 7.043 -17.875 1 98.19 197 HIS B O 1
ATOM 7435 N N . LEU B 1 198 ? -5.754 5.344 -16.484 1 97.56 198 LEU B N 1
ATOM 7436 C CA . LEU B 1 198 ? -5.973 4.27 -17.453 1 97.56 198 LEU B CA 1
ATOM 7437 C C . LEU B 1 198 ? -7.309 3.576 -17.203 1 97.56 198 LEU B C 1
ATOM 7439 O O . LEU B 1 198 ? -7.461 2.861 -16.203 1 97.56 198 LEU B O 1
ATOM 7443 N N . SER B 1 199 ? -8.273 3.756 -18.141 1 95.81 199 SER B N 1
ATOM 7444 C CA . SER B 1 199 ? -9.594 3.164 -17.969 1 95.81 199 SER B CA 1
ATOM 7445 C C . SER B 1 199 ? -9.555 1.655 -18.188 1 95.81 199 SER B C 1
ATOM 7447 O O . SER B 1 199 ? -8.555 1.116 -18.656 1 95.81 199 SER B O 1
ATOM 7449 N N . GLU B 1 200 ? -10.656 0.981 -17.859 1 90.06 200 GLU B N 1
ATOM 7450 C CA . GLU B 1 200 ? -10.766 -0.46 -18.062 1 90.06 200 GLU B CA 1
ATOM 7451 C C . GLU B 1 200 ? -10.727 -0.808 -19.547 1 90.06 200 GLU B C 1
ATOM 7453 O O . GLU B 1 200 ? -10.344 -1.92 -19.922 1 90.06 200 GLU B O 1
ATOM 7458 N N . GLU B 1 201 ? -11.055 0.171 -20.359 1 88.19 201 GLU B N 1
ATOM 7459 C CA . GLU B 1 201 ? -11.086 -0.058 -21.797 1 88.19 201 GLU B CA 1
ATOM 7460 C C . GLU B 1 201 ? -9.758 0.311 -22.453 1 88.19 201 GLU B C 1
ATOM 7462 O O . GLU B 1 201 ? -9.602 0.204 -23.672 1 88.19 201 GLU B O 1
ATOM 7467 N N . GLY B 1 202 ? -8.867 0.774 -21.656 1 90.06 202 GLY B N 1
ATOM 7468 C CA . GLY B 1 202 ? -7.535 1.041 -22.188 1 90.06 202 GLY B CA 1
ATOM 7469 C C . GLY B 1 202 ? -7.324 2.494 -22.562 1 90.06 202 GLY B C 1
ATOM 7470 O O . GLY B 1 202 ? -6.262 2.861 -23.062 1 90.06 202 GLY B O 1
ATOM 7471 N N . LYS B 1 203 ? -8.281 3.281 -22.266 1 94.56 203 LYS B N 1
ATOM 7472 C CA . LYS B 1 203 ? -8.156 4.703 -22.578 1 94.56 203 LYS B CA 1
ATOM 7473 C C . LYS B 1 203 ? -7.312 5.418 -21.531 1 94.56 203 LYS B C 1
ATOM 7475 O O . LYS B 1 203 ? -7.527 5.242 -20.328 1 94.56 203 LYS B O 1
ATOM 7480 N N . VAL B 1 204 ? -6.352 6.281 -22.016 1 96.75 204 VAL B N 1
ATOM 7481 C CA . VAL B 1 204 ? -5.473 7.023 -21.125 1 96.75 204 VAL B CA 1
ATOM 7482 C C . VAL B 1 204 ? -5.902 8.492 -21.078 1 96.75 204 VAL B C 1
ATOM 7484 O O . VAL B 1 204 ? -6.047 9.133 -22.109 1 96.75 204 VAL B O 1
ATOM 7487 N N . THR B 1 205 ? -6.18 9.055 -19.891 1 97.44 205 THR B N 1
ATOM 7488 C CA . THR B 1 205 ? -6.441 10.469 -19.641 1 97.44 205 THR B CA 1
ATOM 7489 C C . THR B 1 205 ? -5.359 11.078 -18.75 1 97.44 205 THR B C 1
ATOM 7491 O O . THR B 1 205 ? -5.121 10.602 -17.641 1 97.44 205 THR B O 1
ATOM 7494 N N . VAL B 1 206 ? -4.73 12.133 -19.25 1 97.31 206 VAL B N 1
ATOM 7495 C CA . VAL B 1 206 ? -3.676 12.781 -18.484 1 97.31 206 VAL B CA 1
ATOM 7496 C C . VAL B 1 206 ? -4.297 13.688 -17.422 1 97.31 206 VAL B C 1
ATOM 7498 O O . VAL B 1 206 ? -5.105 14.562 -17.734 1 97.31 206 VAL B O 1
ATOM 7501 N N . LEU B 1 207 ? -3.994 13.461 -16.172 1 96.56 207 LEU B N 1
ATOM 7502 C CA . LEU B 1 207 ? -4.496 14.266 -15.062 1 96.56 207 LEU B CA 1
ATOM 7503 C C . LEU B 1 207 ? -3.523 15.391 -14.727 1 96.56 207 LEU B C 1
ATOM 7505 O O . LEU B 1 207 ? -3.945 16.5 -14.383 1 96.56 207 LEU B O 1
ATOM 7509 N N . LYS B 1 208 ? -2.232 15.156 -14.703 1 95.06 208 LYS B N 1
ATOM 7510 C CA . LYS B 1 208 ? -1.135 16.109 -14.531 1 95.06 208 LYS B CA 1
ATOM 7511 C C . LYS B 1 208 ? -0.011 15.828 -15.531 1 95.06 208 LYS B C 1
ATOM 7513 O O . LYS B 1 208 ? 0.594 14.758 -15.5 1 95.06 208 LYS B O 1
ATOM 7518 N N . ASP B 1 209 ? 0.323 16.75 -16.344 1 95.25 209 ASP B N 1
ATOM 7519 C CA . ASP B 1 209 ? 1.143 16.516 -17.531 1 95.25 209 ASP B CA 1
ATOM 7520 C C . ASP B 1 209 ? 2.617 16.375 -17.156 1 95.25 209 ASP B C 1
ATOM 7522 O O . ASP B 1 209 ? 3.371 15.672 -17.828 1 95.25 209 ASP B O 1
ATOM 7526 N N . LYS B 1 210 ? 2.984 17.172 -16.125 1 95.56 210 LYS B N 1
ATOM 7527 C CA . LYS B 1 210 ? 4.414 17.141 -15.82 1 95.56 210 LYS B CA 1
ATOM 7528 C C . LYS B 1 210 ? 4.676 17.484 -14.359 1 95.56 210 LYS B C 1
ATOM 7530 O O . LYS B 1 210 ? 4.121 18.453 -13.844 1 95.56 210 LYS B O 1
ATOM 7535 N N . LEU B 1 211 ? 5.492 16.688 -13.75 1 95.06 211 LEU B N 1
ATOM 7536 C CA . LEU B 1 211 ? 6.039 16.891 -12.414 1 95.06 211 LEU B CA 1
ATOM 7537 C C . LEU B 1 211 ? 7.523 16.531 -12.375 1 95.06 211 LEU B C 1
ATOM 7539 O O . LEU B 1 211 ? 7.918 15.453 -12.812 1 95.06 211 LEU B O 1
ATOM 7543 N N . ALA B 1 212 ? 8.297 17.484 -11.906 1 96.94 212 ALA B N 1
ATOM 7544 C CA . ALA B 1 212 ? 9.734 17.234 -11.797 1 96.94 212 ALA B CA 1
ATOM 7545 C C . ALA B 1 212 ? 10.078 16.578 -10.461 1 96.94 212 ALA B C 1
ATOM 7547 O O . ALA B 1 212 ? 9.578 17 -9.414 1 96.94 212 ALA B O 1
ATOM 7548 N N . LEU B 1 213 ? 10.859 15.5 -10.477 1 97.69 213 LEU B N 1
ATOM 7549 C CA . LEU B 1 213 ? 11.344 14.797 -9.297 1 97.69 213 LEU B CA 1
ATOM 7550 C C . LEU B 1 213 ? 12.867 14.82 -9.234 1 97.69 213 LEU B C 1
ATOM 7552 O O . LEU B 1 213 ? 13.539 14.734 -10.266 1 97.69 213 LEU B O 1
ATOM 7556 N N . GLN B 1 214 ? 13.438 14.938 -8.039 1 98.06 214 GLN B N 1
ATOM 7557 C CA . GLN B 1 214 ? 14.883 14.992 -7.836 1 98.06 214 GLN B CA 1
ATOM 7558 C C . GLN B 1 214 ? 15.422 13.648 -7.355 1 98.06 214 GLN B C 1
ATOM 7560 O O . GLN B 1 214 ? 14.656 12.758 -6.996 1 98.06 214 GLN B O 1
ATOM 7565 N N . LYS B 1 215 ? 16.766 13.539 -7.461 1 97.69 215 LYS B N 1
ATOM 7566 C CA . LYS B 1 215 ? 17.438 12.383 -6.867 1 97.69 215 LYS B CA 1
ATOM 7567 C C . LYS B 1 215 ? 17.141 12.289 -5.371 1 97.69 215 LYS B C 1
ATOM 7569 O O . LYS B 1 215 ? 17.156 13.305 -4.668 1 97.69 215 LYS B O 1
ATOM 7574 N N . ASP B 1 216 ? 16.812 11.102 -4.867 1 97.69 216 ASP B N 1
ATOM 7575 C CA . ASP B 1 216 ? 16.609 10.758 -3.461 1 97.69 216 ASP B CA 1
ATOM 7576 C C . ASP B 1 216 ? 15.32 11.383 -2.924 1 97.69 216 ASP B C 1
ATOM 7578 O O . ASP B 1 216 ? 15.102 11.422 -1.712 1 97.69 216 ASP B O 1
ATOM 7582 N N . GLU B 1 217 ? 14.484 11.93 -3.873 1 98.06 217 GLU B N 1
ATOM 7583 C CA . GLU B 1 217 ? 13.18 12.445 -3.471 1 98.06 217 GLU B CA 1
ATOM 7584 C C . GLU B 1 217 ? 12.227 11.312 -3.115 1 98.06 217 GLU B C 1
ATOM 7586 O O . GLU B 1 217 ? 12.242 10.258 -3.748 1 98.06 217 GLU B O 1
ATOM 7591 N N . VAL B 1 218 ? 11.477 11.461 -2.055 1 98.19 218 VAL B N 1
ATOM 7592 C CA . VAL B 1 218 ? 10.445 10.508 -1.671 1 98.19 218 VAL B CA 1
ATOM 7593 C C . VAL B 1 218 ? 9.125 10.859 -2.355 1 98.19 218 VAL B C 1
ATOM 7595 O O . VAL B 1 218 ? 8.664 12 -2.264 1 98.19 218 VAL B O 1
ATOM 7598 N N . LEU B 1 219 ? 8.57 9.922 -3.109 1 97.56 219 LEU B N 1
ATOM 7599 C CA . LEU B 1 219 ? 7.293 10.055 -3.791 1 97.56 219 LEU B CA 1
ATOM 7600 C C . LEU B 1 219 ? 6.25 9.125 -3.178 1 97.56 219 LEU B C 1
ATOM 7602 O O . LEU B 1 219 ? 6.527 7.945 -2.936 1 97.56 219 LEU B O 1
ATOM 7606 N N . ASP B 1 220 ? 5.102 9.664 -2.883 1 96 220 ASP B N 1
ATOM 7607 C CA . ASP B 1 220 ? 4.039 8.898 -2.236 1 96 220 ASP B CA 1
ATOM 7608 C C . ASP B 1 220 ? 2.707 9.094 -2.959 1 96 220 ASP B C 1
ATOM 7610 O O . ASP B 1 220 ? 2.469 10.141 -3.562 1 96 220 ASP B O 1
ATOM 7614 N N . ALA B 1 221 ? 1.854 8.047 -2.973 1 97.12 221 ALA B N 1
ATOM 7615 C CA . ALA B 1 221 ? 0.482 8.141 -3.465 1 97.12 221 ALA B CA 1
ATOM 7616 C C . ALA B 1 221 ? -0.448 7.23 -2.668 1 97.12 221 ALA B C 1
ATOM 7618 O O . ALA B 1 221 ? -0.009 6.227 -2.098 1 97.12 221 ALA B O 1
ATOM 7619 N N . SER B 1 222 ? -1.688 7.559 -2.562 1 97.25 222 SER B N 1
ATOM 7620 C CA . SER B 1 222 ? -2.723 6.793 -1.872 1 97.25 222 SER B CA 1
ATOM 7621 C C . SER B 1 222 ? -4.109 7.133 -2.41 1 97.25 222 SER B C 1
ATOM 7623 O O . SER B 1 222 ? -4.25 7.996 -3.279 1 97.25 222 SER B O 1
ATOM 7625 N N . PHE B 1 223 ? -5.148 6.453 -1.984 1 97.5 223 PHE B N 1
ATOM 7626 C CA . PHE B 1 223 ? -6.504 6.812 -2.385 1 97.5 223 PHE B CA 1
ATOM 7627 C C . PHE B 1 223 ? -7.504 6.449 -1.293 1 97.5 223 PHE B C 1
ATOM 7629 O O . PHE B 1 223 ? -7.215 5.617 -0.43 1 97.5 223 PHE B O 1
ATOM 7636 N N . MET B 1 224 ? -8.617 7.105 -1.236 1 98.12 224 MET B N 1
ATOM 7637 C CA . MET B 1 224 ? -9.758 6.859 -0.36 1 98.12 224 MET B CA 1
ATOM 7638 C C . MET B 1 224 ? -10.852 6.098 -1.096 1 98.12 224 MET B C 1
ATOM 7640 O O . MET B 1 224 ? -11.383 6.578 -2.102 1 98.12 224 MET B O 1
ATOM 7644 N N . ASN B 1 225 ? -11.117 4.883 -0.608 1 98.44 225 ASN B N 1
ATOM 7645 C CA . ASN B 1 225 ? -12.281 4.156 -1.11 1 98.44 225 ASN B CA 1
ATOM 7646 C C . ASN B 1 225 ? -13.586 4.77 -0.615 1 98.44 225 ASN B C 1
ATOM 7648 O O . ASN B 1 225 ? -14.008 4.516 0.514 1 98.44 225 ASN B O 1
ATOM 7652 N N . CYS B 1 226 ? -14.305 5.461 -1.479 1 98.44 226 CYS B N 1
ATOM 7653 C CA . CYS B 1 226 ? -15.414 6.293 -1.023 1 98.44 226 CYS B CA 1
ATOM 7654 C C . CYS B 1 226 ? -16.641 5.445 -0.734 1 98.44 226 CYS B C 1
ATOM 7656 O O . CYS B 1 226 ? -17.516 5.844 0.049 1 98.44 226 CYS B O 1
ATOM 7658 N N . LYS B 1 227 ? -16.781 4.27 -1.346 1 97.75 227 LYS B N 1
ATOM 7659 C CA . LYS B 1 227 ? -17.844 3.348 -0.954 1 97.75 227 LYS B CA 1
ATOM 7660 C C . LYS B 1 227 ? -17.688 2.922 0.504 1 97.75 227 LYS B C 1
ATOM 7662 O O . LYS B 1 227 ? -18.656 2.895 1.254 1 97.75 227 LYS B O 1
ATOM 7667 N N . MET B 1 228 ? -16.531 2.592 0.867 1 97.81 228 MET B N 1
ATOM 7668 C CA . MET B 1 228 ? -16.234 2.189 2.242 1 97.81 228 MET B CA 1
ATOM 7669 C C . MET B 1 228 ? -16.375 3.373 3.193 1 97.81 228 MET B C 1
ATOM 7671 O O . MET B 1 228 ? -16.797 3.211 4.34 1 97.81 228 MET B O 1
ATOM 7675 N N . LEU B 1 229 ? -15.977 4.578 2.723 1 98.62 229 LEU B N 1
ATOM 7676 C CA . LEU B 1 229 ? -16.141 5.793 3.514 1 98.62 229 LEU B CA 1
ATOM 7677 C C . LEU B 1 229 ? -17.594 6.027 3.869 1 98.62 229 LEU B C 1
ATOM 7679 O O . LEU B 1 229 ? -17.922 6.34 5.02 1 98.62 229 LEU B O 1
ATOM 7683 N N . ARG B 1 230 ? -18.484 5.871 2.898 1 98.25 230 ARG B N 1
ATOM 7684 C CA . ARG B 1 230 ? -19.906 6.078 3.127 1 98.25 230 ARG B CA 1
ATOM 7685 C C . ARG B 1 230 ? -20.453 5.078 4.145 1 98.25 230 ARG B C 1
ATOM 7687 O O . ARG B 1 230 ? -21.234 5.441 5.02 1 98.25 230 ARG B O 1
ATOM 7694 N N . ARG B 1 231 ? -20.047 3.842 4 1 97.62 231 ARG B N 1
ATOM 7695 C CA . ARG B 1 231 ? -20.453 2.83 4.973 1 97.62 231 ARG B CA 1
ATOM 7696 C C . ARG B 1 231 ? -19.969 3.189 6.371 1 97.62 231 ARG B C 1
ATOM 7698 O O . ARG B 1 231 ? -20.688 3.012 7.352 1 97.62 231 ARG B O 1
ATOM 7705 N N . PHE B 1 232 ? -18.812 3.607 6.484 1 98.38 232 PHE B N 1
ATOM 7706 C CA . PHE B 1 232 ? -18.25 4.047 7.75 1 98.38 232 PHE B CA 1
ATOM 7707 C C . PHE B 1 232 ? -19.094 5.145 8.375 1 98.38 232 PHE B C 1
ATOM 7709 O O . PHE B 1 232 ? -19.422 5.082 9.562 1 98.38 232 PHE B O 1
ATOM 7716 N N . TYR B 1 233 ? -19.406 6.191 7.547 1 98.81 233 TYR B N 1
ATOM 7717 C CA . TYR B 1 233 ? -20.234 7.285 8.055 1 98.81 233 TYR B CA 1
ATOM 7718 C C . TYR B 1 233 ? -21.578 6.766 8.57 1 98.81 233 TYR B C 1
ATOM 7720 O O . TYR B 1 233 ? -22 7.133 9.664 1 98.81 233 TYR B O 1
ATOM 7728 N N . GLU B 1 234 ? -22.203 5.91 7.82 1 98.5 234 GLU B N 1
ATOM 7729 C CA . GLU B 1 234 ? -23.5 5.371 8.211 1 98.5 234 GLU B CA 1
ATOM 7730 C C . GLU B 1 234 ? -23.406 4.613 9.531 1 98.5 234 GLU B C 1
ATOM 7732 O O . GLU B 1 234 ? -24.266 4.762 10.398 1 98.5 234 GLU B O 1
ATOM 7737 N N . GLU B 1 235 ? -22.359 3.865 9.672 1 98.31 235 GLU B N 1
ATOM 7738 C CA . GLU B 1 235 ? -22.156 3.1 10.898 1 98.31 235 GLU B CA 1
ATOM 7739 C C . GLU B 1 235 ? -21.906 4.023 12.086 1 98.31 235 GLU B C 1
ATOM 7741 O O . GLU B 1 235 ? -22.453 3.803 13.172 1 98.31 235 GLU B O 1
ATOM 7746 N N . GLN B 1 236 ? -21.062 4.984 11.883 1 98.62 236 GLN B N 1
ATOM 7747 C CA . GLN B 1 236 ? -20.719 5.883 12.977 1 98.62 236 GLN B CA 1
ATOM 7748 C C . GLN B 1 236 ? -21.906 6.727 13.398 1 98.62 236 GLN B C 1
ATOM 7750 O O . GLN B 1 236 ? -22.078 7.023 14.578 1 98.62 236 GLN B O 1
ATOM 7755 N N . ILE B 1 237 ? -22.719 7.156 12.438 1 98.62 237 ILE B N 1
ATOM 7756 C CA . ILE B 1 237 ? -23.938 7.895 12.742 1 98.62 237 ILE B CA 1
ATOM 7757 C C . ILE B 1 237 ? -24.875 7.027 13.57 1 98.62 237 ILE B C 1
ATOM 7759 O O . ILE B 1 237 ? -25.391 7.469 14.602 1 98.62 237 ILE B O 1
ATOM 7763 N N . ALA B 1 238 ? -25.078 5.832 13.18 1 98.5 238 ALA B N 1
ATOM 7764 C CA . ALA B 1 238 ? -25.938 4.906 13.914 1 98.5 238 ALA B CA 1
ATOM 7765 C C . ALA B 1 238 ? -25.406 4.672 15.328 1 98.5 238 ALA B C 1
ATOM 7767 O O . ALA B 1 238 ? -26.188 4.633 16.281 1 98.5 238 ALA B O 1
ATOM 7768 N N . GLU B 1 239 ? -24.156 4.531 15.469 1 98.38 239 GLU B N 1
ATOM 7769 C CA . GLU B 1 239 ? -23.547 4.262 16.766 1 98.38 239 GLU B CA 1
ATOM 7770 C C . GLU B 1 239 ? -23.672 5.473 17.688 1 98.38 239 GLU B C 1
ATOM 7772 O O . GLU B 1 239 ? -23.844 5.32 18.906 1 98.38 239 GLU B O 1
ATOM 7777 N N . ALA B 1 240 ? -23.406 6.629 17.109 1 98.62 240 ALA B N 1
ATOM 7778 C CA . ALA B 1 240 ? -23.578 7.836 17.922 1 98.62 240 ALA B CA 1
ATOM 7779 C C . ALA B 1 240 ? -24.969 7.918 18.5 1 98.62 240 ALA B C 1
ATOM 7781 O O . ALA B 1 240 ? -25.156 8.312 19.656 1 98.62 240 ALA B O 1
ATOM 7782 N N . LYS B 1 241 ? -26 7.551 17.734 1 98.12 241 LYS B N 1
ATOM 7783 C CA . LYS B 1 241 ? -27.375 7.52 18.203 1 98.12 241 LYS B CA 1
ATOM 7784 C C . LYS B 1 241 ? -27.547 6.508 19.344 1 98.12 241 LYS B C 1
ATOM 7786 O O . LYS B 1 241 ? -28.156 6.816 20.359 1 98.12 241 LYS B O 1
ATOM 7791 N N . GLU B 1 242 ? -27 5.398 19.125 1 98.19 242 GLU B N 1
ATOM 7792 C CA . GLU B 1 242 ? -27.109 4.328 20.109 1 98.19 242 GLU B CA 1
ATOM 7793 C C . GLU B 1 242 ? -26.453 4.738 21.438 1 98.19 242 GLU B C 1
ATOM 7795 O O . GLU B 1 242 ? -26.969 4.406 22.5 1 98.19 242 GLU B O 1
ATOM 7800 N N . GLN B 1 243 ? -25.391 5.477 21.375 1 97.81 243 GLN B N 1
ATOM 7801 C CA . GLN B 1 243 ? -24.625 5.844 22.562 1 97.81 243 GLN B CA 1
ATOM 7802 C C . GLN B 1 243 ? -25.141 7.137 23.172 1 97.81 243 GLN B C 1
ATOM 7804 O O . GLN B 1 243 ? -24.812 7.469 24.312 1 97.81 243 GLN B O 1
ATOM 7809 N N . GLY B 1 244 ? -25.969 7.832 22.484 1 97.44 244 GLY B N 1
ATOM 7810 C CA . GLY B 1 244 ? -26.531 9.07 22.984 1 97.44 244 GLY B CA 1
ATOM 7811 C C . GLY B 1 244 ? -25.531 10.203 23.047 1 97.44 244 GLY B C 1
ATOM 7812 O O . GLY B 1 244 ? -25.547 11.008 23.984 1 97.44 244 GLY B O 1
ATOM 7813 N N . VAL B 1 245 ? -24.609 10.258 22.141 1 98.31 245 VAL B N 1
ATOM 7814 C CA . VAL B 1 245 ? -23.609 11.32 22.078 1 98.31 245 VAL B CA 1
ATOM 7815 C C . VAL B 1 245 ? -23.797 12.141 20.797 1 98.31 245 VAL B C 1
ATOM 7817 O O . VAL B 1 245 ? -24.469 11.703 19.875 1 98.31 245 VAL B O 1
ATOM 7820 N N . LEU B 1 246 ? -23.25 13.375 20.75 1 98.44 246 LEU B N 1
ATOM 7821 C CA . LEU B 1 246 ? -23.312 14.188 19.547 1 98.44 246 LEU B CA 1
ATOM 7822 C C . LEU B 1 246 ? -22.469 13.562 18.422 1 98.44 246 LEU B C 1
ATOM 7824 O O . LEU B 1 246 ? -21.391 13.023 18.688 1 98.44 246 LEU B O 1
ATOM 7828 N N . PHE B 1 247 ? -23 13.594 17.234 1 98.62 247 PHE B N 1
ATOM 7829 C CA . PHE B 1 247 ? -22.188 13.281 16.078 1 98.62 247 PHE B CA 1
ATOM 7830 C C . PHE B 1 247 ? -21.453 14.516 15.578 1 98.62 247 PHE B C 1
ATOM 7832 O O . PHE B 1 247 ? -22.047 15.586 15.422 1 98.62 247 PHE B O 1
ATOM 7839 N N . SER B 1 248 ? -20.203 14.406 15.281 1 98.38 248 SER B N 1
ATOM 7840 C CA . SER B 1 248 ? -19.422 15.523 14.766 1 98.38 248 SER B CA 1
ATOM 7841 C C . SER B 1 248 ? -18.391 15.055 13.75 1 98.38 248 SER B C 1
ATOM 7843 O O . SER B 1 248 ? -17.703 14.062 13.977 1 98.38 248 SER B O 1
ATOM 7845 N N . LEU B 1 249 ? -18.297 15.75 12.633 1 98.5 249 LEU B N 1
ATOM 7846 C CA . LEU B 1 249 ? -17.312 15.492 11.594 1 98.5 249 LEU B CA 1
ATOM 7847 C C . LEU B 1 249 ? -16.172 16.516 11.664 1 98.5 249 LEU B C 1
ATOM 7849 O O . LEU B 1 249 ? -16.422 17.719 11.781 1 98.5 249 LEU B O 1
ATOM 7853 N N . HIS B 1 250 ? -14.969 16.031 11.633 1 97.75 250 HIS B N 1
ATOM 7854 C CA . HIS B 1 250 ? -13.805 16.906 11.734 1 97.75 250 HIS B CA 1
ATOM 7855 C C . HIS B 1 250 ? -12.867 16.719 10.547 1 97.75 250 HIS B C 1
ATOM 7857 O O . HIS B 1 250 ? -12.172 15.695 10.453 1 97.75 250 HIS B O 1
ATOM 7863 N N . LEU B 1 251 ? -12.805 17.656 9.664 1 95.56 251 LEU B N 1
ATOM 7864 C CA . LEU B 1 251 ? -11.969 17.688 8.469 1 95.56 251 LEU B CA 1
ATOM 7865 C C . LEU B 1 251 ? -11.25 19.031 8.336 1 95.56 251 LEU B C 1
ATOM 7867 O O . LEU B 1 251 ? -11.25 19.828 9.273 1 95.56 251 LEU B O 1
ATOM 7871 N N . LYS B 1 252 ? -10.539 19.156 7.238 1 89.56 252 LYS B N 1
ATOM 7872 C CA . LYS B 1 252 ? -9.867 20.406 6.926 1 89.56 252 LYS B CA 1
ATOM 7873 C C . LYS B 1 252 ? -10.07 20.797 5.465 1 89.56 252 LYS B C 1
ATOM 7875 O O . LYS B 1 252 ? -9.094 20.953 4.719 1 89.56 252 LYS B O 1
ATOM 7880 N N . ALA B 1 253 ? -11.273 21.141 5.129 1 87 253 ALA B N 1
ATOM 7881 C CA . ALA B 1 253 ? -11.688 21.344 3.744 1 87 253 ALA B CA 1
ATOM 7882 C C . ALA B 1 253 ? -11.07 22.609 3.162 1 87 253 ALA B C 1
ATOM 7884 O O . ALA B 1 253 ? -10.859 22.703 1.951 1 87 253 ALA B O 1
ATOM 7885 N N . THR B 1 254 ? -10.734 23.578 3.969 1 77.06 254 THR B N 1
ATOM 7886 C CA . THR B 1 254 ? -10.156 24.812 3.479 1 77.06 254 THR B CA 1
ATOM 7887 C C . THR B 1 254 ? -8.789 24.562 2.84 1 77.06 254 THR B C 1
ATOM 7889 O O . THR B 1 254 ? -8.477 25.125 1.79 1 77.06 254 THR B O 1
ATOM 7892 N N . MET B 1 255 ? -8.016 23.688 3.475 1 79.12 255 MET B N 1
ATOM 7893 C CA . MET B 1 255 ? -6.664 23.406 2.99 1 79.12 255 MET B CA 1
ATOM 7894 C C . MET B 1 255 ? -6.66 22.234 2.025 1 79.12 255 MET B C 1
ATOM 7896 O O . MET B 1 255 ? -6.008 22.281 0.981 1 79.12 255 MET B O 1
ATOM 7900 N N . MET B 1 256 ? -7.316 21.188 2.449 1 85.81 256 MET B N 1
ATOM 7901 C CA . MET B 1 256 ? -7.492 20.031 1.556 1 85.81 256 MET B CA 1
ATOM 7902 C C . MET B 1 256 ? -8.688 20.25 0.634 1 85.81 256 MET B C 1
ATOM 7904 O O . MET B 1 256 ? -9.664 19.484 0.692 1 85.81 256 MET B O 1
ATOM 7908 N N . LYS B 1 257 ? -8.578 21.125 -0.288 1 80.75 257 LYS B N 1
ATOM 7909 C CA . LYS B 1 257 ? -9.672 21.781 -1.004 1 80.75 257 LYS B CA 1
ATOM 7910 C C . LYS B 1 257 ? -10.328 20.812 -1.993 1 80.75 257 LYS B C 1
ATOM 7912 O O . LYS B 1 257 ? -11.43 21.078 -2.48 1 80.75 257 LYS B O 1
ATOM 7917 N N . VAL B 1 258 ? -9.656 19.688 -2.258 1 88.38 258 VAL B N 1
ATOM 7918 C CA . VAL B 1 258 ? -10.258 18.734 -3.184 1 88.38 258 VAL B CA 1
ATOM 7919 C C . VAL B 1 258 ? -10.836 17.547 -2.408 1 88.38 258 VAL B C 1
ATOM 7921 O O . VAL B 1 258 ? -12.039 17.297 -2.445 1 88.38 258 VAL B O 1
ATOM 7924 N N . SER B 1 259 ? -10.047 16.984 -1.614 1 93.62 259 SER B N 1
ATOM 7925 C CA . SER B 1 259 ? -10.406 15.727 -0.972 1 93.62 259 SER B CA 1
ATOM 7926 C C . SER B 1 259 ? -11.469 15.93 0.102 1 93.62 259 SER B C 1
ATOM 7928 O O . SER B 1 259 ? -12.477 15.219 0.136 1 93.62 259 SER B O 1
ATOM 7930 N N . ASP B 1 260 ? -11.266 16.875 0.987 1 93.69 260 ASP B N 1
ATOM 7931 C CA . ASP B 1 260 ? -12.07 16.969 2.199 1 93.69 260 ASP B CA 1
ATOM 7932 C C . ASP B 1 260 ? -13.492 17.422 1.876 1 93.69 260 ASP B C 1
ATOM 7934 O O . ASP B 1 260 ? -14.453 16.953 2.504 1 93.69 260 ASP B O 1
ATOM 7938 N N . PRO B 1 261 ? -13.672 18.328 0.893 1 93.31 261 PRO B N 1
ATOM 7939 C CA . PRO B 1 261 ? -15.055 18.641 0.522 1 93.31 261 PRO B CA 1
ATOM 7940 C C . PRO B 1 261 ? -15.805 17.406 -0.008 1 93.31 261 PRO B C 1
ATOM 7942 O O . PRO B 1 261 ? -17 17.25 0.25 1 93.31 261 PRO B O 1
ATOM 7945 N N . ILE B 1 262 ? -15.102 16.578 -0.758 1 96 262 ILE B N 1
ATOM 7946 C CA . ILE B 1 262 ? -15.719 15.367 -1.271 1 96 262 ILE B CA 1
ATOM 7947 C C . ILE B 1 262 ? -16.094 14.453 -0.109 1 96 262 ILE B C 1
ATOM 7949 O O . ILE B 1 262 ? -17.219 13.922 -0.066 1 96 262 ILE B O 1
ATOM 7953 N N . MET B 1 263 ? -15.211 14.266 0.837 1 97.75 263 MET B N 1
ATOM 7954 C CA . MET B 1 263 ? -15.5 13.445 2.012 1 97.75 263 MET B CA 1
ATOM 7955 C C . MET B 1 263 ? -16.656 14.039 2.814 1 97.75 263 MET B C 1
ATOM 7957 O O . MET B 1 263 ? -17.516 13.305 3.314 1 97.75 263 MET B O 1
ATOM 7961 N N . PHE B 1 264 ? -16.625 15.367 2.92 1 97.31 264 PHE B N 1
ATOM 7962 C CA . PHE B 1 264 ? -17.688 16.078 3.594 1 97.31 264 PHE B CA 1
ATOM 7963 C C . PHE B 1 264 ? -19.031 15.797 2.932 1 97.31 264 PHE B C 1
ATOM 7965 O O . PHE B 1 264 ? -20.016 15.5 3.613 1 97.31 264 PHE B O 1
ATOM 7972 N N . GLY B 1 265 ? -19.078 15.859 1.643 1 97.88 265 GLY B N 1
ATOM 7973 C CA . GLY B 1 265 ? -20.297 15.578 0.899 1 97.88 265 GLY B CA 1
ATOM 7974 C C . GLY B 1 265 ? -20.844 14.18 1.137 1 97.88 265 GLY B C 1
ATOM 7975 O O . GLY B 1 265 ? -22.047 13.992 1.233 1 97.88 265 GLY B O 1
ATOM 7976 N N . HIS B 1 266 ? -19.969 13.258 1.176 1 98.5 266 HIS B N 1
ATOM 7977 C CA . HIS B 1 266 ? -20.375 11.891 1.474 1 98.5 266 HIS B CA 1
ATOM 7978 C C . HIS B 1 266 ? -21.031 11.805 2.854 1 98.5 266 HIS B C 1
ATOM 7980 O O . HIS B 1 266 ? -21.953 11.023 3.059 1 98.5 266 HIS B O 1
ATOM 7986 N N . CYS B 1 267 ? -20.516 12.516 3.805 1 98.62 267 CYS B N 1
ATOM 7987 C CA . CYS B 1 267 ? -21.109 12.516 5.141 1 98.62 267 CYS B CA 1
ATOM 7988 C C . CYS B 1 267 ? -22.5 13.148 5.121 1 98.62 267 CYS B C 1
ATOM 7990 O O . CYS B 1 267 ? -23.422 12.648 5.766 1 98.62 267 CYS B O 1
ATOM 7992 N N . VAL B 1 268 ? -22.625 14.258 4.387 1 98.19 268 VAL B N 1
ATOM 7993 C CA . VAL B 1 268 ? -23.922 14.906 4.242 1 98.19 268 VAL B CA 1
ATOM 7994 C C . VAL B 1 268 ? -24.938 13.914 3.68 1 98.19 268 VAL B C 1
ATOM 7996 O O . VAL B 1 268 ? -26.031 13.766 4.223 1 98.19 268 VAL B O 1
ATOM 7999 N N . LYS B 1 269 ? -24.578 13.242 2.664 1 98.19 269 LYS B N 1
ATOM 8000 C CA . LYS B 1 269 ? -25.469 12.297 2.008 1 98.19 269 LYS B CA 1
ATOM 8001 C C . LYS B 1 269 ? -25.797 11.125 2.928 1 98.19 269 LYS B C 1
ATOM 8003 O O . LYS B 1 269 ? -26.906 10.578 2.881 1 98.19 269 LYS B O 1
ATOM 8008 N N . ALA B 1 270 ? -24.828 10.711 3.732 1 98.44 270 ALA B N 1
ATOM 8009 C CA . ALA B 1 270 ? -25.062 9.609 4.66 1 98.44 270 ALA B CA 1
ATOM 8010 C C . ALA B 1 270 ? -26.031 10.023 5.766 1 98.44 270 ALA B C 1
ATOM 8012 O O . ALA B 1 270 ? -26.938 9.266 6.121 1 98.44 270 ALA B O 1
ATOM 8013 N N . TYR B 1 271 ? -25.828 11.172 6.336 1 98.56 271 TYR B N 1
ATOM 8014 C CA . TYR B 1 271 ? -26.672 11.648 7.426 1 98.56 271 TYR B CA 1
ATOM 8015 C C . TYR B 1 271 ? -28.094 11.891 6.938 1 98.56 271 TYR B C 1
ATOM 8017 O O . TYR B 1 271 ? -29.062 11.586 7.645 1 98.56 271 TYR B O 1
ATOM 8025 N N . PHE B 1 272 ? -28.266 12.453 5.746 1 98.31 272 PHE B N 1
ATOM 8026 C CA . PHE B 1 272 ? -29.562 12.766 5.16 1 98.31 272 PHE B CA 1
ATOM 8027 C C . PHE B 1 272 ? -29.906 11.797 4.039 1 98.31 272 PHE B C 1
ATOM 8029 O O . PHE B 1 272 ? -30.438 12.195 3.006 1 98.31 272 PHE B O 1
ATOM 8036 N N . LYS B 1 273 ? -29.547 10.641 4.188 1 97.75 273 LYS B N 1
ATOM 8037 C CA . LYS B 1 273 ? -29.656 9.602 3.168 1 97.75 273 LYS B CA 1
ATOM 8038 C C . LYS B 1 273 ? -31.047 9.57 2.547 1 97.75 273 LYS B C 1
ATOM 8040 O O . LYS B 1 273 ? -31.188 9.617 1.322 1 97.75 273 LYS B O 1
ATOM 8045 N N . ASP B 1 274 ? -32.094 9.578 3.309 1 97.38 274 ASP B N 1
ATOM 8046 C CA . ASP B 1 274 ? -33.469 9.461 2.824 1 97.38 274 ASP B CA 1
ATOM 8047 C C . ASP B 1 274 ? -33.875 10.688 2.004 1 97.38 274 ASP B C 1
ATOM 8049 O O . ASP B 1 274 ? -34.562 10.57 0.996 1 97.38 274 ASP B O 1
ATOM 8053 N N . VAL B 1 275 ? -33.5 11.82 2.447 1 98.12 275 VAL B N 1
ATOM 8054 C CA . VAL B 1 275 ? -33.812 13.062 1.756 1 98.12 275 VAL B CA 1
ATOM 8055 C C . VAL B 1 275 ? -33.156 13.086 0.387 1 98.12 275 VAL B C 1
ATOM 8057 O O . VAL B 1 275 ? -33.781 13.414 -0.619 1 98.12 275 VAL B O 1
ATOM 8060 N N . PHE B 1 276 ? -31.891 12.797 0.294 1 97.75 276 PHE B N 1
ATOM 8061 C CA . PHE B 1 276 ? -31.141 12.844 -0.956 1 97.75 276 PHE B CA 1
ATOM 8062 C C . PHE B 1 276 ? -31.641 11.781 -1.929 1 97.75 276 PHE B C 1
ATOM 8064 O O . PHE B 1 276 ? -31.609 11.984 -3.145 1 97.75 276 PHE B O 1
ATOM 8071 N N . GLU B 1 277 ? -32.062 10.688 -1.33 1 97.5 277 GLU B N 1
ATOM 8072 C CA . GLU B 1 277 ? -32.625 9.656 -2.188 1 97.5 277 GLU B CA 1
ATOM 8073 C C . GLU B 1 277 ? -34 10.078 -2.723 1 97.5 277 GLU B C 1
ATOM 8075 O O . GLU B 1 277 ? -34.281 9.945 -3.916 1 97.5 277 GLU B O 1
ATOM 8080 N N . LYS B 1 278 ? -34.875 10.539 -1.875 1 97.75 278 LYS B N 1
ATOM 8081 C CA . LYS B 1 278 ? -36.25 10.938 -2.213 1 97.75 278 LYS B CA 1
ATOM 8082 C C . LYS B 1 278 ? -36.25 12.062 -3.242 1 97.75 278 LYS B C 1
ATOM 8084 O O . LYS B 1 278 ? -37.094 12.07 -4.152 1 97.75 278 LYS B O 1
ATOM 8089 N N . TYR B 1 279 ? -35.375 12.953 -3.121 1 98.06 279 TYR B N 1
ATOM 8090 C CA . TYR B 1 279 ? -35.406 14.148 -3.957 1 98.06 279 TYR B CA 1
ATOM 8091 C C . TYR B 1 279 ? -34.219 14.172 -4.922 1 98.06 279 TYR B C 1
ATOM 8093 O O . TYR B 1 279 ? -33.781 15.242 -5.316 1 98.06 279 TYR B O 1
ATOM 8101 N N . ALA B 1 280 ? -33.656 13.117 -5.258 1 97.56 280 ALA B N 1
ATOM 8102 C CA . ALA B 1 280 ? -32.438 13 -6.086 1 97.56 280 ALA B CA 1
ATOM 8103 C C . ALA B 1 280 ? -32.594 13.758 -7.398 1 97.56 280 ALA B C 1
ATOM 8105 O O . ALA B 1 280 ? -31.734 14.523 -7.797 1 97.56 280 ALA B O 1
ATOM 8106 N N . ALA B 1 281 ? -33.719 13.625 -8.07 1 97.31 281 ALA B N 1
ATOM 8107 C CA . ALA B 1 281 ? -33.969 14.258 -9.367 1 97.31 281 ALA B CA 1
ATOM 8108 C C . ALA B 1 281 ? -34.062 15.773 -9.227 1 97.31 281 ALA B C 1
ATOM 8110 O O . ALA B 1 281 ? -33.531 16.516 -10.047 1 97.31 281 ALA B O 1
ATOM 8111 N N . THR B 1 282 ? -34.812 16.188 -8.227 1 97.31 282 THR B N 1
ATOM 8112 C CA . THR B 1 282 ? -34.969 17.609 -7.961 1 97.31 282 THR B CA 1
ATOM 8113 C C . THR B 1 282 ? -33.625 18.266 -7.676 1 97.31 282 THR B C 1
ATOM 8115 O O . THR B 1 282 ? -33.344 19.344 -8.195 1 97.31 282 THR B O 1
ATOM 8118 N N . PHE B 1 283 ? -32.844 17.625 -6.875 1 97.69 283 PHE B N 1
ATOM 8119 C CA . PHE B 1 283 ? -31.531 18.156 -6.5 1 97.69 283 PHE B CA 1
ATOM 8120 C C . PHE B 1 283 ? -30.609 18.219 -7.711 1 97.69 283 PHE B C 1
ATOM 8122 O O . PHE B 1 283 ? -29.812 19.156 -7.852 1 97.69 283 PHE B O 1
ATOM 8129 N N . GLU B 1 284 ? -30.688 17.219 -8.492 1 95.81 284 GLU B N 1
ATOM 8130 C CA . GLU B 1 284 ? -29.891 17.219 -9.719 1 95.81 284 GLU B CA 1
ATOM 8131 C C . GLU B 1 284 ? -30.281 18.391 -10.625 1 95.81 284 GLU B C 1
ATOM 8133 O O . GLU B 1 284 ? -29.406 19.078 -11.148 1 95.81 284 GLU B O 1
ATOM 8138 N N . LYS B 1 285 ? -31.516 18.625 -10.789 1 96.25 285 LYS B N 1
ATOM 8139 C CA . LYS B 1 285 ? -32.031 19.719 -11.625 1 96.25 285 LYS B CA 1
ATOM 8140 C C . LYS B 1 285 ? -31.578 21.078 -11.094 1 96.25 285 LYS B C 1
ATOM 8142 O O . LYS B 1 285 ? -31.266 21.984 -11.859 1 96.25 285 LYS B O 1
ATOM 8147 N N . LEU B 1 286 ? -31.594 21.156 -9.797 1 96.75 286 LEU B N 1
ATOM 8148 C CA . LEU B 1 286 ? -31.25 22.422 -9.156 1 96.75 286 LEU B CA 1
ATOM 8149 C C . LEU B 1 286 ? -29.75 22.594 -9.07 1 96.75 286 LEU B C 1
ATOM 8151 O O . LEU B 1 286 ? -29.25 23.672 -8.758 1 96.75 286 LEU B O 1
ATOM 8155 N N . GLY B 1 287 ? -29.016 21.453 -9.344 1 95.38 287 GLY B N 1
ATOM 8156 C CA . GLY B 1 287 ? -27.562 21.5 -9.219 1 95.38 287 GLY B CA 1
ATOM 8157 C C . GLY B 1 287 ? -27.078 21.531 -7.785 1 95.38 287 GLY B C 1
ATOM 8158 O O . GLY B 1 287 ? -26.078 22.172 -7.469 1 95.38 287 GLY B O 1
ATOM 8159 N N . VAL B 1 288 ? -27.75 20.891 -6.887 1 95 288 VAL B N 1
ATOM 8160 C CA . VAL B 1 288 ? -27.344 20.766 -5.492 1 95 288 VAL B CA 1
ATOM 8161 C C . VAL B 1 288 ? -26.062 19.953 -5.395 1 95 288 VAL B C 1
ATOM 8163 O O . VAL B 1 288 ? -25.969 18.859 -5.973 1 95 288 VAL B O 1
ATOM 8166 N N . ASN B 1 289 ? -25.078 20.547 -4.746 1 95 289 ASN B N 1
ATOM 8167 C CA . ASN B 1 289 ? -23.812 19.859 -4.508 1 95 289 ASN B CA 1
ATOM 8168 C C . ASN B 1 289 ? -23.562 19.641 -3.02 1 95 289 ASN B C 1
ATOM 8170 O O . ASN B 1 289 ? -23.203 20.578 -2.305 1 95 289 ASN B O 1
ATOM 8174 N N . ALA B 1 290 ? -23.625 18.391 -2.586 1 96.44 290 ALA B N 1
ATOM 8175 C CA . ALA B 1 290 ? -23.469 18.031 -1.177 1 96.44 290 ALA B CA 1
ATOM 8176 C C . ALA B 1 290 ? -22.078 18.406 -0.671 1 96.44 290 ALA B C 1
ATOM 8178 O O . ALA B 1 290 ? -21.875 18.594 0.53 1 96.44 290 ALA B O 1
ATOM 8179 N N . ASN B 1 291 ? -21.094 18.547 -1.553 1 95.62 291 ASN B N 1
ATOM 8180 C CA . ASN B 1 291 ? -19.719 18.891 -1.158 1 95.62 291 ASN B CA 1
ATOM 8181 C C . ASN B 1 291 ? -19.656 20.297 -0.572 1 95.62 291 ASN B C 1
ATOM 8183 O O . ASN B 1 291 ? -18.688 20.656 0.098 1 95.62 291 ASN B O 1
ATOM 8187 N N . ASN B 1 292 ? -20.734 21.047 -0.89 1 93.19 292 ASN B N 1
ATOM 8188 C CA . ASN B 1 292 ? -20.797 22.422 -0.393 1 93.19 292 ASN B CA 1
ATOM 8189 C C . ASN B 1 292 ? -21.625 22.516 0.888 1 93.19 292 ASN B C 1
ATOM 8191 O O . ASN B 1 292 ? -21.719 23.578 1.491 1 93.19 292 ASN B O 1
ATOM 8195 N N . GLY B 1 293 ? -22.281 21.438 1.247 1 95.69 293 GLY B N 1
ATOM 8196 C CA . GLY B 1 293 ? -23 21.375 2.51 1 95.69 293 GLY B CA 1
ATOM 8197 C C . GLY B 1 293 ? -24.469 21.766 2.389 1 95.69 293 GLY B C 1
ATOM 8198 O O . GLY B 1 293 ? -24.938 22.062 1.292 1 95.69 293 GLY B O 1
ATOM 8199 N N . LEU B 1 294 ? -25.188 21.766 3.457 1 95.62 294 LEU B N 1
ATOM 8200 C CA . LEU B 1 294 ? -26.609 22.062 3.531 1 95.62 294 LEU B CA 1
ATOM 8201 C C . LEU B 1 294 ? -26.891 23.516 3.176 1 95.62 294 LEU B C 1
ATOM 8203 O O . LEU B 1 294 ? -27.984 23.844 2.715 1 95.62 294 LEU B O 1
ATOM 8207 N N . GLY B 1 295 ? -25.922 24.359 3.514 1 92.62 295 GLY B N 1
ATOM 8208 C CA . GLY B 1 295 ? -26.094 25.75 3.115 1 92.62 295 GLY B CA 1
ATOM 8209 C C . GLY B 1 295 ? -26.391 25.922 1.637 1 92.62 295 GLY B C 1
ATOM 8210 O O . GLY B 1 295 ? -27.266 26.703 1.258 1 92.62 295 GLY B O 1
ATOM 8211 N N . ASP B 1 296 ? -25.656 25.203 0.789 1 91.56 296 ASP B N 1
ATOM 8212 C CA . ASP B 1 296 ? -25.891 25.219 -0.652 1 91.56 296 ASP B CA 1
ATOM 8213 C C . ASP B 1 296 ? -27.266 24.656 -0.988 1 91.56 296 ASP B C 1
ATOM 8215 O O . ASP B 1 296 ? -27.938 25.141 -1.891 1 91.56 296 ASP B O 1
ATOM 8219 N N . LEU B 1 297 ? -27.578 23.531 -0.322 1 95.06 297 LEU B N 1
ATOM 8220 C CA . LEU B 1 297 ? -28.891 22.922 -0.535 1 95.06 297 LEU B CA 1
ATOM 8221 C C . LEU B 1 297 ? -30.016 23.922 -0.25 1 95.06 297 LEU B C 1
ATOM 8223 O O . LEU B 1 297 ? -30.922 24.094 -1.071 1 95.06 297 LEU B O 1
ATOM 8227 N N . TYR B 1 298 ? -30.016 24.609 0.861 1 95.38 298 TYR B N 1
ATOM 8228 C CA . TYR B 1 298 ? -31.031 25.578 1.242 1 95.38 298 TYR B CA 1
ATOM 8229 C C . TYR B 1 298 ? -31.078 26.734 0.244 1 95.38 298 TYR B C 1
ATOM 8231 O O . TYR B 1 298 ? -32.156 27.219 -0.096 1 95.38 298 TYR B O 1
ATOM 8239 N N . LYS B 1 299 ? -30 27.172 -0.196 1 93.69 299 LYS B N 1
ATOM 8240 C CA . LYS B 1 299 ? -29.953 28.25 -1.182 1 93.69 299 LYS B CA 1
ATOM 8241 C C . LYS B 1 299 ? -30.625 27.844 -2.486 1 93.69 299 LYS B C 1
ATOM 8243 O O . LYS B 1 299 ? -31.375 28.609 -3.08 1 93.69 299 LYS B O 1
ATOM 8248 N N . LYS B 1 300 ? -30.359 26.672 -2.92 1 95.44 300 LYS B N 1
ATOM 8249 C CA . LYS B 1 300 ? -30.828 26.203 -4.219 1 95.44 300 LYS B CA 1
ATOM 8250 C C . LYS B 1 300 ? -32.312 25.891 -4.188 1 95.44 300 LYS B C 1
ATOM 8252 O O . LYS B 1 300 ? -33.031 26.094 -5.176 1 95.44 300 LYS B O 1
ATOM 8257 N N . ILE B 1 301 ? -32.781 25.359 -3.082 1 96.56 301 ILE B N 1
ATOM 8258 C CA . ILE B 1 301 ? -34.188 24.969 -3.031 1 96.56 301 ILE B CA 1
ATOM 8259 C C . ILE B 1 301 ? -35.062 26.234 -2.908 1 96.56 301 ILE B C 1
ATOM 8261 O O . ILE B 1 301 ? -36.281 26.172 -3.074 1 96.56 301 ILE B O 1
ATOM 8265 N N . ALA B 1 302 ? -34.5 27.297 -2.588 1 95 302 ALA B N 1
ATOM 8266 C CA . ALA B 1 302 ? -35.219 28.562 -2.529 1 95 302 ALA B CA 1
ATOM 8267 C C . ALA B 1 302 ? -35.875 28.891 -3.875 1 95 302 ALA B C 1
ATOM 8269 O O . ALA B 1 302 ? -36.844 29.641 -3.941 1 95 302 ALA B O 1
ATOM 8270 N N . ALA B 1 303 ? -35.375 28.344 -4.934 1 94.62 303 ALA B N 1
ATOM 8271 C CA . ALA B 1 303 ? -35.875 28.578 -6.281 1 94.62 303 ALA B CA 1
ATOM 8272 C C . ALA B 1 303 ? -37.156 27.766 -6.543 1 94.62 303 ALA B C 1
ATOM 8274 O O . ALA B 1 303 ? -37.875 28.031 -7.5 1 94.62 303 ALA B O 1
ATOM 8275 N N . LEU B 1 304 ? -37.469 26.844 -5.699 1 96.88 304 LEU B N 1
ATOM 8276 C CA . LEU B 1 304 ? -38.625 25.969 -5.871 1 96.88 304 LEU B CA 1
ATOM 8277 C C . LEU B 1 304 ? -39.906 26.672 -5.418 1 96.88 304 LEU B C 1
ATOM 8279 O O . LEU B 1 304 ? -39.844 27.625 -4.641 1 96.88 304 LEU B O 1
ATOM 8283 N N . PRO B 1 305 ? -41.062 26.141 -5.922 1 96.69 305 PRO B N 1
ATOM 8284 C CA . PRO B 1 305 ? -42.344 26.609 -5.332 1 96.69 305 PRO B CA 1
ATOM 8285 C C . PRO B 1 305 ? -42.406 26.391 -3.824 1 96.69 305 PRO B C 1
ATOM 8287 O O . PRO B 1 305 ? -41.875 25.406 -3.316 1 96.69 305 PRO B O 1
ATOM 8290 N N . ASP B 1 306 ? -43.062 27.234 -3.176 1 96.25 306 ASP B N 1
ATOM 8291 C CA . ASP B 1 306 ? -43.125 27.266 -1.717 1 96.25 306 ASP B CA 1
ATOM 8292 C C . ASP B 1 306 ? -43.531 25.922 -1.153 1 96.25 306 ASP B C 1
ATOM 8294 O O . ASP B 1 306 ? -43.031 25.469 -0.129 1 96.25 306 ASP B O 1
ATOM 8298 N N . SER B 1 307 ? -44.406 25.297 -1.801 1 96.44 307 SER B N 1
ATOM 8299 C CA . SER B 1 307 ? -44.906 24.031 -1.301 1 96.44 307 SER B CA 1
ATOM 8300 C C . SER B 1 307 ? -43.812 22.953 -1.346 1 96.44 307 SER B C 1
ATOM 8302 O O . SER B 1 307 ? -43.688 22.156 -0.409 1 96.44 307 SER B O 1
ATOM 8304 N N . GLU B 1 308 ? -43.094 22.922 -2.426 1 96.31 308 GLU B N 1
ATOM 8305 C CA . GLU B 1 308 ? -42 21.938 -2.574 1 96.31 308 GLU B CA 1
ATOM 8306 C C . GLU B 1 308 ? -40.844 22.234 -1.62 1 96.31 308 GLU B C 1
ATOM 8308 O O . GLU B 1 308 ? -40.281 21.312 -1.021 1 96.31 308 GLU B O 1
ATOM 8313 N N . LYS B 1 309 ? -40.531 23.438 -1.544 1 97.44 309 LYS B N 1
ATOM 8314 C CA . LYS B 1 309 ? -39.5 23.875 -0.605 1 97.44 309 LYS B CA 1
ATOM 8315 C C . LYS B 1 309 ? -39.844 23.469 0.824 1 97.44 309 LYS B C 1
ATOM 8317 O O . LYS B 1 309 ? -39 22.922 1.542 1 97.44 309 LYS B O 1
ATOM 8322 N N . ALA B 1 310 ? -41.062 23.719 1.203 1 97.5 310 ALA B N 1
ATOM 8323 C CA . ALA B 1 310 ? -41.5 23.422 2.561 1 97.5 310 ALA B CA 1
ATOM 8324 C C . ALA B 1 310 ? -41.438 21.922 2.846 1 97.5 310 ALA B C 1
ATOM 8326 O O . ALA B 1 310 ? -41.156 21.5 3.971 1 97.5 310 ALA B O 1
ATOM 8327 N N . GLN B 1 311 ? -41.75 21.172 1.861 1 97.75 311 GLN B N 1
ATOM 8328 C CA . GLN B 1 311 ? -41.688 19.719 2.027 1 97.75 311 GLN B CA 1
ATOM 8329 C C . GLN B 1 311 ? -40.281 19.25 2.262 1 97.75 311 GLN B C 1
ATOM 8331 O O . GLN B 1 311 ? -40.031 18.391 3.119 1 97.75 311 GLN B O 1
ATOM 8336 N N . ILE B 1 312 ? -39.375 19.719 1.443 1 98.12 312 ILE B N 1
ATOM 8337 C CA . ILE B 1 312 ? -37.969 19.344 1.594 1 98.12 312 ILE B CA 1
ATOM 8338 C C . ILE B 1 312 ? -37.469 19.781 2.971 1 98.12 312 ILE B C 1
ATOM 8340 O O . ILE B 1 312 ? -36.781 19.016 3.66 1 98.12 312 ILE B O 1
ATOM 8344 N N . GLU B 1 313 ? -37.812 21 3.396 1 97.62 313 GLU B N 1
ATOM 8345 C CA . GLU B 1 313 ? -37.406 21.5 4.703 1 97.62 313 GLU B CA 1
ATOM 8346 C C . GLU B 1 313 ? -37.969 20.656 5.832 1 97.62 313 GLU B C 1
ATOM 8348 O O . GLU B 1 313 ? -37.312 20.422 6.848 1 97.62 313 GLU B O 1
ATOM 8353 N N . ALA B 1 314 ? -39.188 20.203 5.66 1 97.81 314 ALA B N 1
ATOM 8354 C CA . ALA B 1 314 ? -39.812 19.344 6.656 1 97.81 314 ALA B CA 1
ATOM 8355 C C . ALA B 1 314 ? -39.094 18 6.758 1 97.81 314 ALA B C 1
ATOM 8357 O O . ALA B 1 314 ? -38.938 17.453 7.855 1 97.81 314 ALA B O 1
ATOM 8358 N N . ASP B 1 315 ? -38.75 17.5 5.641 1 98 315 ASP B N 1
ATOM 8359 C CA . ASP B 1 315 ? -38.031 16.219 5.637 1 98 315 ASP B CA 1
ATOM 8360 C C . ASP B 1 315 ? -36.656 16.344 6.266 1 98 315 ASP B C 1
ATOM 8362 O O . ASP B 1 315 ? -36.188 15.422 6.934 1 98 315 ASP B O 1
ATOM 8366 N N . LEU B 1 316 ? -35.969 17.406 6 1 97.56 316 LEU B N 1
ATOM 8367 C CA . LEU B 1 316 ? -34.688 17.672 6.645 1 97.56 316 LEU B CA 1
ATOM 8368 C C . LEU B 1 316 ? -34.844 17.766 8.164 1 97.56 316 LEU B C 1
ATOM 8370 O O . LEU B 1 316 ? -34.062 17.156 8.906 1 97.56 316 LEU B O 1
ATOM 8374 N N . LYS B 1 317 ? -35.844 18.453 8.609 1 96.31 317 LYS B N 1
ATOM 8375 C CA . LYS B 1 317 ? -36.094 18.578 10.031 1 96.31 317 LYS B CA 1
ATOM 8376 C C . LYS B 1 317 ? -36.438 17.234 10.656 1 96.31 317 LYS B C 1
ATOM 8378 O O . LYS B 1 317 ? -35.969 16.922 11.758 1 96.31 317 LYS B O 1
ATOM 8383 N N . ALA B 1 318 ? -37.156 16.469 9.969 1 97.5 318 ALA B N 1
ATOM 8384 C CA . ALA B 1 318 ? -37.531 15.133 10.445 1 97.5 318 ALA B CA 1
ATOM 8385 C C . ALA B 1 318 ? -36.281 14.25 10.586 1 97.5 318 ALA B C 1
ATOM 8387 O O . ALA B 1 318 ? -36.219 13.406 11.484 1 97.5 318 ALA B O 1
ATOM 8388 N N . THR B 1 319 ? -35.375 14.422 9.672 1 97.75 319 THR B N 1
ATOM 8389 C CA . THR B 1 319 ? -34.156 13.656 9.727 1 97.75 319 THR B CA 1
ATOM 8390 C C . THR B 1 319 ? -33.344 14.008 10.984 1 97.75 319 THR B C 1
ATOM 8392 O O . THR B 1 319 ? -32.812 13.117 11.648 1 97.75 319 THR B O 1
ATOM 8395 N N . TYR B 1 320 ? -33.25 15.297 11.32 1 95.94 320 TYR B N 1
ATOM 8396 C CA . TYR B 1 320 ? -32.562 15.711 12.539 1 95.94 320 TYR B CA 1
ATOM 8397 C C . TYR B 1 320 ? -33.188 15.062 13.773 1 95.94 320 TYR B C 1
ATOM 8399 O O . TYR B 1 320 ? -32.5 14.773 14.75 1 95.94 320 TYR B O 1
ATOM 8407 N N . GLU B 1 321 ? -34.469 14.758 13.734 1 95.12 321 GLU B N 1
ATOM 8408 C CA . GLU B 1 321 ? -35.156 14.156 14.859 1 95.12 321 GLU B CA 1
ATOM 8409 C C . GLU B 1 321 ? -34.875 12.656 14.961 1 95.12 321 GLU B C 1
ATOM 8411 O O . GLU B 1 321 ? -34.875 12.086 16.047 1 95.12 321 GLU B O 1
ATOM 8416 N N . ARG B 1 322 ? -34.625 12.117 13.867 1 96.12 322 ARG B N 1
ATOM 8417 C CA . ARG B 1 322 ? -34.406 10.672 13.82 1 96.12 322 ARG B CA 1
ATOM 8418 C C . ARG B 1 322 ? -32.938 10.32 14.016 1 96.12 322 ARG B C 1
ATOM 8420 O O . ARG B 1 322 ? -32.625 9.281 14.594 1 96.12 322 ARG B O 1
ATOM 8427 N N . GLN B 1 323 ? -32.094 11.086 13.531 1 97.19 323 GLN B N 1
ATOM 8428 C CA . GLN B 1 323 ? -30.641 10.852 13.586 1 97.19 323 GLN B CA 1
ATOM 8429 C C . GLN B 1 323 ? -30.047 11.367 14.898 1 97.19 323 GLN B C 1
ATOM 8431 O O . GLN B 1 323 ? -30.734 12.062 15.656 1 97.19 323 GLN B O 1
ATOM 8436 N N . PRO B 1 324 ? -28.828 10.906 15.188 1 97.5 324 PRO B N 1
ATOM 8437 C CA . PRO B 1 324 ? -28.219 11.477 16.391 1 97.5 324 PRO B CA 1
ATOM 8438 C C . PRO B 1 324 ? -28.094 13 16.312 1 97.5 324 PRO B C 1
ATOM 8440 O O . PRO B 1 324 ? -27.922 13.562 15.234 1 97.5 324 PRO B O 1
ATOM 8443 N N . ARG B 1 325 ? -28.156 13.602 17.484 1 96.06 325 ARG B N 1
ATOM 8444 C CA . ARG B 1 325 ? -27.922 15.039 17.547 1 96.06 325 ARG B CA 1
ATOM 8445 C C . ARG B 1 325 ? -26.516 15.383 17.031 1 96.06 325 ARG B C 1
ATOM 8447 O O . ARG B 1 325 ? -25.578 14.602 17.203 1 96.06 325 ARG B O 1
ATOM 8454 N N . MET B 1 326 ? -26.406 16.594 16.453 1 96.56 326 MET B N 1
ATOM 8455 C CA . MET B 1 326 ? -25.141 17.016 15.844 1 96.56 326 MET B CA 1
ATOM 8456 C C . MET B 1 326 ? -24.484 18.109 16.656 1 96.56 326 MET B C 1
ATOM 8458 O O . MET B 1 326 ? -25.156 18.938 17.281 1 96.56 326 MET B O 1
ATOM 8462 N N . ALA B 1 327 ? -23.141 18.109 16.609 1 96.38 327 ALA B N 1
ATOM 8463 C CA . ALA B 1 327 ? -22.406 19.266 17.125 1 96.38 327 ALA B CA 1
ATOM 8464 C C . ALA B 1 327 ? -22.719 20.516 16.328 1 96.38 327 ALA B C 1
ATOM 8466 O O . ALA B 1 327 ? -22.828 20.469 15.102 1 96.38 327 ALA B O 1
ATOM 8467 N N . MET B 1 328 ? -22.812 21.578 17 1 95.56 328 MET B N 1
ATOM 8468 C CA . MET B 1 328 ? -23.234 22.828 16.359 1 95.56 328 MET B CA 1
ATOM 8469 C C . MET B 1 328 ? -22.031 23.75 16.141 1 95.56 328 MET B C 1
ATOM 8471 O O . MET B 1 328 ? -21.094 23.766 16.938 1 95.56 328 MET B O 1
ATOM 8475 N N . VAL B 1 329 ? -22.062 24.406 15.039 1 90.88 329 VAL B N 1
ATOM 8476 C CA . VAL B 1 329 ? -21.141 25.516 14.82 1 90.88 329 VAL B CA 1
ATOM 8477 C C . VAL B 1 329 ? -21.672 26.766 15.516 1 90.88 329 VAL B C 1
ATOM 8479 O O . VAL B 1 329 ? -20.922 27.484 16.188 1 90.88 329 VAL B O 1
ATOM 8482 N N . ASP B 1 330 ? -22.938 27.016 15.312 1 90.69 330 ASP B N 1
ATOM 8483 C CA . ASP B 1 330 ? -23.688 28.094 15.938 1 90.69 330 ASP B CA 1
ATOM 8484 C C . ASP B 1 330 ? -25.109 27.656 16.266 1 90.69 330 ASP B C 1
ATOM 8486 O O . ASP B 1 330 ? -26 27.688 15.406 1 90.69 330 ASP B O 1
ATOM 8490 N N . SER B 1 331 ? -25.344 27.359 17.469 1 91.31 331 SER B N 1
ATOM 8491 C CA . SER B 1 331 ? -26.641 26.844 17.906 1 91.31 331 SER B CA 1
ATOM 8492 C C . SER B 1 331 ? -27.75 27.875 17.734 1 91.31 331 SER B C 1
ATOM 8494 O O . SER B 1 331 ? -28.875 27.531 17.359 1 91.31 331 SER B O 1
ATOM 8496 N N . HIS B 1 332 ? -27.469 29.094 17.922 1 89.31 332 HIS B N 1
ATOM 8497 C CA . HIS B 1 332 ? -28.453 30.156 17.844 1 89.31 332 HIS B CA 1
ATOM 8498 C C . HIS B 1 332 ? -28.938 30.359 16.406 1 89.31 332 HIS B C 1
ATOM 8500 O O . HIS B 1 332 ? -30.094 30.719 16.172 1 89.31 332 HIS B O 1
ATOM 8506 N N . LYS B 1 333 ? -28.062 30.156 15.508 1 90.38 333 LYS B N 1
ATOM 8507 C CA . LYS B 1 333 ? -28.406 30.344 14.094 1 90.38 333 LYS B CA 1
ATOM 8508 C C . LYS B 1 333 ? -28.797 29.031 13.438 1 90.38 333 LYS B C 1
ATOM 8510 O O . LYS B 1 333 ? -29.062 28.984 12.234 1 90.38 333 LYS B O 1
ATOM 8515 N N . GLY B 1 334 ? -28.703 28 14.227 1 91.25 334 GLY B N 1
ATOM 8516 C CA . GLY B 1 334 ? -29.062 26.688 13.703 1 91.25 334 GLY B CA 1
ATOM 8517 C C . GLY B 1 334 ? -28.047 26.125 12.734 1 91.25 334 GLY B C 1
ATOM 8518 O O . GLY B 1 334 ? -28.359 25.281 11.906 1 91.25 334 GLY B O 1
ATOM 8519 N N . ILE B 1 335 ? -26.812 26.547 12.766 1 93.81 335 ILE B N 1
ATOM 8520 C CA . ILE B 1 335 ? -25.75 26.078 11.883 1 93.81 335 ILE B CA 1
ATOM 8521 C C . ILE B 1 335 ? -25.094 24.844 12.477 1 93.81 335 ILE B C 1
ATOM 8523 O O . ILE B 1 335 ? -24.484 24.922 13.547 1 93.81 335 ILE B O 1
ATOM 8527 N N . THR B 1 336 ? -25.219 23.734 11.773 1 95.44 336 THR B N 1
ATOM 8528 C CA . THR B 1 336 ? -24.672 22.469 12.242 1 95.44 336 THR B CA 1
ATOM 8529 C C . THR B 1 336 ? -23.281 22.219 11.648 1 95.44 336 THR B C 1
ATOM 8531 O O . THR B 1 336 ? -22.781 23.047 10.875 1 95.44 336 THR B O 1
ATOM 8534 N N . ASN B 1 337 ? -22.766 21.078 12.008 1 95.38 337 ASN B N 1
ATOM 8535 C CA . ASN B 1 337 ? -21.484 20.578 11.523 1 95.38 337 ASN B CA 1
ATOM 8536 C C . ASN B 1 337 ? -21.5 20.328 10.023 1 95.38 337 ASN B C 1
ATOM 8538 O O . ASN B 1 337 ? -20.453 20.219 9.383 1 95.38 337 ASN B O 1
ATOM 8542 N N . LEU B 1 338 ? -22.719 20.281 9.367 1 96.94 338 LEU B N 1
ATOM 8543 C CA . LEU B 1 338 ? -22.797 19.812 7.984 1 96.94 338 LEU B CA 1
ATOM 8544 C C . LEU B 1 338 ? -23.312 20.922 7.074 1 96.94 338 LEU B C 1
ATOM 8546 O O . LEU B 1 338 ? -23.719 20.672 5.938 1 96.94 338 LEU B O 1
ATOM 8550 N N . HIS B 1 339 ? -23.297 22.203 7.543 1 94.5 339 HIS B N 1
ATOM 8551 C CA . HIS B 1 339 ? -23.797 23.312 6.746 1 94.5 339 HIS B CA 1
ATOM 8552 C C . HIS B 1 339 ? -22.75 23.797 5.742 1 94.5 339 HIS B C 1
ATOM 8554 O O . HIS B 1 339 ? -23.078 24.062 4.578 1 94.5 339 HIS B O 1
ATOM 8560 N N . VAL B 1 340 ? -21.531 23.969 6.234 1 90.88 340 VAL B N 1
ATOM 8561 C CA . VAL B 1 340 ? -20.438 24.438 5.406 1 90.88 340 VAL B CA 1
ATOM 8562 C C . VAL B 1 340 ? -19.172 23.625 5.711 1 90.88 340 VAL B C 1
ATOM 8564 O O . VAL B 1 340 ? -18.797 23.484 6.875 1 90.88 340 VAL B O 1
ATOM 8567 N N . PRO B 1 341 ? -18.531 23.109 4.691 1 91.38 341 PRO B N 1
ATOM 8568 C CA . PRO B 1 341 ? -17.406 22.203 4.922 1 91.38 341 PRO B CA 1
ATOM 8569 C C . PRO B 1 341 ? -16.234 22.875 5.648 1 91.38 341 PRO B C 1
ATOM 8571 O O . PRO B 1 341 ? -15.438 22.188 6.301 1 91.38 341 PRO B O 1
ATOM 8574 N N . SER B 1 342 ? -16.172 24.203 5.621 1 84.88 342 SER B N 1
ATOM 8575 C CA . SER B 1 342 ? -15.031 24.906 6.184 1 84.88 342 SER B CA 1
ATOM 8576 C C . SER B 1 342 ? -15.328 25.406 7.598 1 84.88 342 SER B C 1
ATOM 8578 O O . SER B 1 342 ? -14.469 26 8.242 1 84.88 342 SER B O 1
ATOM 8580 N N . ASP B 1 343 ? -16.484 25.156 8.109 1 86.75 343 ASP B N 1
ATOM 8581 C CA . ASP B 1 343 ? -16.875 25.719 9.398 1 86.75 343 ASP B CA 1
ATOM 8582 C C . ASP B 1 343 ? -16.172 25 10.547 1 86.75 343 ASP B C 1
ATOM 8584 O O . ASP B 1 343 ? -15.836 25.609 11.562 1 86.75 343 ASP B O 1
ATOM 8588 N N . ILE B 1 344 ? -16.047 23.719 10.43 1 90.56 344 ILE B N 1
ATOM 8589 C CA . ILE B 1 344 ? -15.289 22.922 11.391 1 90.56 344 ILE B CA 1
ATOM 8590 C C . ILE B 1 344 ? -13.961 22.5 10.766 1 90.56 344 ILE B C 1
ATOM 8592 O O . ILE B 1 344 ? -13.938 21.781 9.758 1 90.56 344 ILE B O 1
ATOM 8596 N N . ILE B 1 345 ? -12.93 23.016 11.375 1 89.81 345 ILE B N 1
ATOM 8597 C CA . ILE B 1 345 ? -11.586 22.656 10.945 1 89.81 345 ILE B CA 1
ATOM 8598 C C . ILE B 1 345 ? -10.898 21.828 12.031 1 89.81 345 ILE B C 1
ATOM 8600 O O . ILE B 1 345 ? -10.734 22.312 13.164 1 89.81 345 ILE B O 1
ATOM 8604 N N . ILE B 1 346 ? -10.43 20.703 11.711 1 94.5 346 ILE B N 1
ATOM 8605 C CA . ILE B 1 346 ? -9.992 19.688 12.656 1 94.5 346 ILE B CA 1
ATOM 8606 C C . ILE B 1 346 ? -8.898 20.25 13.562 1 94.5 346 ILE B C 1
ATOM 8608 O O . ILE B 1 346 ? -8.859 19.969 14.758 1 94.5 346 ILE B O 1
ATOM 8612 N N . ASP B 1 347 ? -7.98 21.062 13.117 1 92.81 347 ASP B N 1
ATOM 8613 C CA . ASP B 1 347 ? -6.836 21.531 13.891 1 92.81 347 ASP B CA 1
ATOM 8614 C C . ASP B 1 347 ? -7.273 22.531 14.961 1 92.81 347 ASP B C 1
ATOM 8616 O O . ASP B 1 347 ? -6.531 22.812 15.906 1 92.81 347 ASP B O 1
ATOM 8620 N N . ASN B 1 348 ? -8.484 23.078 14.812 1 91.25 348 ASN B N 1
ATOM 8621 C CA . ASN B 1 348 ? -9.031 23.953 15.844 1 91.25 348 ASN B CA 1
ATOM 8622 C C . ASN B 1 348 ? -10.133 23.25 16.641 1 91.25 348 ASN B C 1
ATOM 8624 O O . ASN B 1 348 ? -10.211 23.391 17.859 1 91.25 348 ASN B O 1
ATOM 8628 N N . SER B 1 349 ? -10.992 22.547 15.93 1 94.44 349 SER B N 1
ATOM 8629 C CA . SER B 1 349 ? -12.188 21.969 16.547 1 94.44 349 SER B CA 1
ATOM 8630 C C . SER B 1 349 ? -11.812 20.922 17.594 1 94.44 349 SER B C 1
ATOM 8632 O O . SER B 1 349 ? -12.367 20.922 18.703 1 94.44 349 SER B O 1
ATOM 8634 N N . MET B 1 350 ? -10.859 20.094 17.297 1 97.5 350 MET B N 1
ATOM 8635 C CA . MET B 1 350 ? -10.5 19.031 18.234 1 97.5 350 MET B CA 1
ATOM 8636 C C . MET B 1 350 ? -9.812 19.594 19.469 1 97.5 350 MET B C 1
ATOM 8638 O O . MET B 1 350 ? -10.211 19.297 20.594 1 97.5 350 MET B O 1
ATOM 8642 N N . PRO B 1 351 ? -8.789 20.469 19.328 1 97.25 351 PRO B N 1
ATOM 8643 C CA . PRO B 1 351 ? -8.172 21.031 20.516 1 97.25 351 PRO B CA 1
ATOM 8644 C C . PRO B 1 351 ? -9.148 21.828 21.375 1 97.25 351 PRO B C 1
ATOM 8646 O O . PRO B 1 351 ? -9.094 21.781 22.609 1 97.25 351 PRO B O 1
ATOM 8649 N N . THR B 1 352 ? -10.023 22.594 20.734 1 95.38 352 THR B N 1
ATOM 8650 C CA . THR B 1 352 ? -11.016 23.391 21.469 1 95.38 352 THR B CA 1
ATOM 8651 C C . THR B 1 352 ? -11.945 22.484 22.266 1 95.38 352 THR B C 1
ATOM 8653 O O . THR B 1 352 ? -12.258 22.781 23.422 1 95.38 352 THR B O 1
ATOM 8656 N N . ALA B 1 353 ? -12.367 21.406 21.672 1 97.56 353 ALA B N 1
ATOM 8657 C CA . ALA B 1 353 ? -13.219 20.453 22.359 1 97.56 353 ALA B CA 1
ATOM 8658 C C . ALA B 1 353 ? -12.477 19.781 23.516 1 97.56 353 ALA B C 1
ATOM 8660 O O . ALA B 1 353 ? -13.039 19.562 24.578 1 97.56 353 ALA B O 1
ATOM 8661 N N . ILE B 1 354 ? -11.25 19.406 23.281 1 98.25 354 ILE B N 1
ATOM 8662 C CA . ILE B 1 354 ? -10.453 18.766 24.297 1 98.25 354 ILE B CA 1
ATOM 8663 C C . ILE B 1 354 ? -10.227 19.719 25.469 1 98.25 354 ILE B C 1
ATOM 8665 O O . ILE B 1 354 ? -10.352 19.328 26.641 1 98.25 354 ILE B O 1
ATOM 8669 N N . ARG B 1 355 ? -9.883 20.953 25.219 1 97.75 355 ARG B N 1
ATOM 8670 C CA . ARG B 1 355 ? -9.711 21.969 26.25 1 97.75 355 ARG B CA 1
ATOM 8671 C C . ARG B 1 355 ? -10.992 22.156 27.062 1 97.75 355 ARG B C 1
ATOM 8673 O O . ARG B 1 355 ? -10.938 22.391 28.266 1 97.75 355 ARG B O 1
ATOM 8680 N N . ALA B 1 356 ? -12.102 21.984 26.406 1 96.62 356 ALA B N 1
ATOM 8681 C CA . ALA B 1 356 ? -13.406 22.203 27.031 1 96.62 356 ALA B CA 1
ATOM 8682 C C . ALA B 1 356 ? -13.836 20.984 27.844 1 96.62 356 ALA B C 1
ATOM 8684 O O . ALA B 1 356 ? -14.961 20.938 28.344 1 96.62 356 ALA B O 1
ATOM 8685 N N . GLY B 1 357 ? -12.977 20.047 28 1 97.69 357 GLY B N 1
ATOM 8686 C CA . GLY B 1 357 ? -13.312 18.859 28.75 1 97.69 357 GLY B CA 1
ATOM 8687 C C . GLY B 1 357 ? -13.961 17.781 27.906 1 97.69 357 GLY B C 1
ATOM 8688 O O . GLY B 1 357 ? -14.781 17 28.406 1 97.69 357 GLY B O 1
ATOM 8689 N N . GLY B 1 358 ? -13.672 17.844 26.656 1 98.12 358 GLY B N 1
ATOM 8690 C CA . GLY B 1 358 ? -14.211 16.844 25.75 1 98.12 358 GLY B CA 1
ATOM 8691 C C . GLY B 1 358 ? -15.68 17.062 25.422 1 98.12 358 GLY B C 1
ATOM 8692 O O . GLY B 1 358 ? -16.453 16.109 25.375 1 98.12 358 GLY B O 1
ATOM 8693 N N . LYS B 1 359 ? -16.062 18.281 25.312 1 97.81 359 LYS B N 1
ATOM 8694 C CA . LYS B 1 359 ? -17.469 18.594 25.062 1 97.81 359 LYS B CA 1
ATOM 8695 C C . LYS B 1 359 ? -17.625 19.5 23.828 1 97.81 359 LYS B C 1
ATOM 8697 O O . LYS B 1 359 ? -16.719 20.266 23.5 1 97.81 359 LYS B O 1
ATOM 8702 N N . MET B 1 360 ? -18.703 19.375 23.094 1 97.19 360 MET B N 1
ATOM 8703 C CA . MET B 1 360 ? -19.141 20.281 22.047 1 97.19 360 MET B CA 1
ATOM 8704 C C . MET B 1 360 ? -20.578 20.734 22.281 1 97.19 360 MET B C 1
ATOM 8706 O O . MET B 1 360 ? -21.297 20.141 23.094 1 97.19 360 MET B O 1
ATOM 8710 N N . TRP B 1 361 ? -20.953 21.734 21.625 1 95.88 361 TRP B N 1
ATOM 8711 C CA . TRP B 1 361 ? -22.25 22.344 21.844 1 95.88 361 TRP B CA 1
ATOM 8712 C C . TRP B 1 361 ? -23.328 21.625 21.031 1 95.88 361 TRP B C 1
ATOM 8714 O O . TRP B 1 361 ? -23.094 21.25 19.875 1 95.88 361 TRP B O 1
ATOM 8724 N N . ASP B 1 362 ? -24.469 21.484 21.656 1 96.19 362 ASP B N 1
ATOM 8725 C CA . ASP B 1 362 ? -25.625 20.938 20.953 1 96.19 362 ASP B CA 1
ATOM 8726 C C . ASP B 1 362 ? -26.578 22.062 20.516 1 96.19 362 ASP B C 1
ATOM 8728 O O . ASP B 1 362 ? -26.219 23.234 20.562 1 96.19 362 ASP B O 1
ATOM 8732 N N . ALA B 1 363 ? -27.734 21.703 19.984 1 93.94 363 ALA B N 1
ATOM 8733 C CA . ALA B 1 363 ? -28.688 22.656 19.438 1 93.94 363 ALA B CA 1
ATOM 8734 C C . ALA B 1 363 ? -29.328 23.5 20.531 1 93.94 363 ALA B C 1
ATOM 8736 O O . ALA B 1 363 ? -29.844 24.594 20.266 1 93.94 363 ALA B O 1
ATOM 8737 N N . ASP B 1 364 ? -29.281 23.031 21.812 1 93.94 364 ASP B N 1
ATOM 8738 C CA . ASP B 1 364 ? -29.906 23.719 22.938 1 93.94 364 ASP B CA 1
ATOM 8739 C C . ASP B 1 364 ? -28.891 24.578 23.672 1 93.94 364 ASP B C 1
ATOM 8741 O O . ASP B 1 364 ? -29.141 25 24.812 1 93.94 364 ASP B O 1
ATOM 8745 N N . ASP B 1 365 ? -27.703 24.703 23.109 1 92.44 365 ASP B N 1
ATOM 8746 C CA . ASP B 1 365 ? -26.641 25.5 23.703 1 92.44 365 ASP B CA 1
ATOM 8747 C C . ASP B 1 365 ? -26.109 24.859 24.984 1 92.44 365 ASP B C 1
ATOM 8749 O O . ASP B 1 365 ? -25.812 25.547 25.953 1 92.44 365 ASP B O 1
ATOM 8753 N N . THR B 1 366 ? -26.172 23.641 24.953 1 94.5 366 THR B N 1
ATOM 8754 C CA . THR B 1 366 ? -25.609 22.875 26.062 1 94.5 366 THR B CA 1
ATOM 8755 C C . THR B 1 366 ? -24.406 22.062 25.594 1 94.5 366 THR B C 1
ATOM 8757 O O . THR B 1 366 ? -24.375 21.609 24.453 1 94.5 366 THR B O 1
ATOM 8760 N N . GLU B 1 367 ? -23.438 21.844 26.516 1 95.44 367 GLU B N 1
ATOM 8761 C CA . GLU B 1 367 ? -22.25 21.047 26.219 1 95.44 367 GLU B CA 1
ATOM 8762 C C . GLU B 1 367 ? -22.531 19.562 26.438 1 95.44 367 GLU B C 1
ATOM 8764 O O . GLU B 1 367 ? -23.156 19.172 27.422 1 95.44 367 GLU B O 1
ATOM 8769 N N . GLN B 1 368 ? -22.094 18.766 25.484 1 96.88 368 GLN B N 1
ATOM 8770 C CA . GLN B 1 368 ? -22.344 17.328 25.547 1 96.88 368 GLN B CA 1
ATOM 8771 C C . GLN B 1 368 ? -21.141 16.531 25.031 1 96.88 368 GLN B C 1
ATOM 8773 O O . GLN B 1 368 ? -20.344 17.047 24.25 1 96.88 368 GLN B O 1
ATOM 8778 N N . ASP B 1 369 ? -21.016 15.273 25.531 1 98.31 369 ASP B N 1
ATOM 8779 C CA . ASP B 1 369 ? -20.047 14.336 24.953 1 98.31 369 ASP B CA 1
ATOM 8780 C C . ASP B 1 369 ? -20.328 14.094 23.469 1 98.31 369 ASP B C 1
ATOM 8782 O O . ASP B 1 369 ? -21.484 14.211 23.031 1 98.31 369 ASP B O 1
ATOM 8786 N N . PHE B 1 370 ? -19.328 13.773 22.734 1 98.5 370 PHE B N 1
ATOM 8787 C CA . PHE B 1 370 ? -19.5 13.633 21.297 1 98.5 370 PHE B CA 1
ATOM 8788 C C . PHE B 1 370 ? -18.609 12.531 20.75 1 98.5 370 PHE B C 1
ATOM 8790 O O . PHE B 1 370 ? -17.641 12.117 21.406 1 98.5 370 PHE B O 1
ATOM 8797 N N . LYS B 1 371 ? -18.984 12.062 19.578 1 98.62 371 LYS B N 1
ATOM 8798 C CA . LYS B 1 371 ? -18.172 11.188 18.75 1 98.62 371 LYS B CA 1
ATOM 8799 C C . LYS B 1 371 ? -17.469 11.969 17.641 1 98.62 371 LYS B C 1
ATOM 8801 O O . LYS B 1 371 ? -18.094 12.375 16.656 1 98.62 371 LYS B O 1
ATOM 8806 N N . ALA B 1 372 ? -16.172 12.148 17.797 1 98.69 372 ALA B N 1
ATOM 8807 C CA . ALA B 1 372 ? -15.383 12.812 16.766 1 98.69 372 ALA B CA 1
ATOM 8808 C C . ALA B 1 372 ? -15.094 11.859 15.602 1 98.69 372 ALA B C 1
ATOM 8810 O O . ALA B 1 372 ? -14.297 10.93 15.734 1 98.69 372 ALA B O 1
ATOM 8811 N N . THR B 1 373 ? -15.68 12.148 14.5 1 98.62 373 THR B N 1
ATOM 8812 C CA . THR B 1 373 ? -15.508 11.305 13.328 1 98.62 373 THR B CA 1
ATOM 8813 C C . THR B 1 373 ? -14.398 11.844 12.43 1 98.62 373 THR B C 1
ATOM 8815 O O . THR B 1 373 ? -14.547 12.906 11.82 1 98.62 373 THR B O 1
ATOM 8818 N N . ILE B 1 374 ? -13.305 11.188 12.406 1 98.44 374 ILE B N 1
ATOM 8819 C CA . ILE B 1 374 ? -12.125 11.477 11.602 1 98.44 374 ILE B CA 1
ATOM 8820 C C . ILE B 1 374 ? -11.781 10.258 10.742 1 98.44 374 ILE B C 1
ATOM 8822 O O . ILE B 1 374 ? -11.055 9.367 11.188 1 98.44 374 ILE B O 1
ATOM 8826 N N . PRO B 1 375 ? -12.172 10.242 9.516 1 97.94 375 PRO B N 1
ATOM 8827 C CA . PRO B 1 375 ? -12.156 8.992 8.742 1 97.94 375 PRO B CA 1
ATOM 8828 C C . PRO B 1 375 ? -10.75 8.43 8.562 1 97.94 375 PRO B C 1
ATOM 8830 O O . PRO B 1 375 ? -10.531 7.23 8.742 1 97.94 375 PRO B O 1
ATOM 8833 N N . ASP B 1 376 ? -9.758 9.219 8.211 1 96.81 376 ASP B N 1
ATOM 8834 C CA . ASP B 1 376 ? -8.422 8.75 7.828 1 96.81 376 ASP B CA 1
ATOM 8835 C C . ASP B 1 376 ? -7.574 8.445 9.062 1 96.81 376 ASP B C 1
ATOM 8837 O O . ASP B 1 376 ? -7.32 9.336 9.875 1 96.81 376 ASP B O 1
ATOM 8841 N N . ARG B 1 377 ? -7.031 7.32 9.234 1 96.44 377 ARG B N 1
ATOM 8842 C CA . ARG B 1 377 ? -6.281 6.859 10.398 1 96.44 377 ARG B CA 1
ATOM 8843 C C . ARG B 1 377 ? -4.906 7.516 10.461 1 96.44 377 ARG B C 1
ATOM 8845 O O . ARG B 1 377 ? -4.234 7.473 11.492 1 96.44 377 ARG B O 1
ATOM 8852 N N . SER B 1 378 ? -4.465 8.094 9.375 1 93.19 378 SER B N 1
ATOM 8853 C CA . SER B 1 378 ? -3.148 8.727 9.375 1 93.19 378 SER B CA 1
ATOM 8854 C C . SER B 1 378 ? -3.016 9.727 10.516 1 93.19 378 SER B C 1
ATOM 8856 O O . SER B 1 378 ? -1.917 9.945 11.031 1 93.19 378 SER B O 1
ATOM 8858 N N . TYR B 1 379 ? -4.215 10.281 10.914 1 90.81 379 TYR B N 1
ATOM 8859 C CA . TYR B 1 379 ? -4.102 11.359 11.891 1 90.81 379 TYR B CA 1
ATOM 8860 C C . TYR B 1 379 ? -5.121 11.195 13.008 1 90.81 379 TYR B C 1
ATOM 8862 O O . TYR B 1 379 ? -4.98 11.797 14.078 1 90.81 379 TYR B O 1
ATOM 8870 N N . ALA B 1 380 ? -6.105 10.344 12.805 1 97.19 380 ALA B N 1
ATOM 8871 C CA . ALA B 1 380 ? -7.156 10.164 13.797 1 97.19 380 ALA B CA 1
ATOM 8872 C C . ALA B 1 380 ? -6.582 9.633 15.109 1 97.19 380 ALA B C 1
ATOM 8874 O O . ALA B 1 380 ? -7.059 9.984 16.188 1 97.19 380 ALA B O 1
ATOM 8875 N N . GLY B 1 381 ? -5.543 8.828 15.016 1 96.69 381 GLY B N 1
ATOM 8876 C CA . GLY B 1 381 ? -4.961 8.18 16.188 1 96.69 381 GLY B CA 1
ATOM 8877 C C . GLY B 1 381 ? -4.383 9.164 17.188 1 96.69 381 GLY B C 1
ATOM 8878 O O . GLY B 1 381 ? -4.414 8.914 18.391 1 96.69 381 GLY B O 1
ATOM 8879 N N . VAL B 1 382 ? -3.873 10.289 16.703 1 98 382 VAL B N 1
ATOM 8880 C CA . VAL B 1 382 ? -3.271 11.305 17.578 1 98 382 VAL B CA 1
ATOM 8881 C C . VAL B 1 382 ? -4.344 11.922 18.469 1 98 382 VAL B C 1
ATOM 8883 O O . VAL B 1 382 ? -4.148 12.062 19.672 1 98 382 VAL B O 1
ATOM 8886 N N . PHE B 1 383 ? -5.445 12.18 17.906 1 98.44 383 PHE B N 1
ATOM 8887 C CA . PHE B 1 383 ? -6.535 12.773 18.672 1 98.44 383 PHE B CA 1
ATOM 8888 C C . PHE B 1 383 ? -7.176 11.734 19.594 1 98.44 383 PHE B C 1
ATOM 8890 O O . PHE B 1 383 ? -7.582 12.055 20.703 1 98.44 383 PHE B O 1
ATOM 8897 N N . SER B 1 384 ? -7.23 10.508 19.078 1 98.25 384 SER B N 1
ATOM 8898 C CA . SER B 1 384 ? -7.758 9.43 19.906 1 98.25 384 SER B CA 1
ATOM 8899 C C . SER B 1 384 ? -6.934 9.266 21.188 1 98.25 384 SER B C 1
ATOM 8901 O O . SER B 1 384 ? -7.492 9.18 22.281 1 98.25 384 SER B O 1
ATOM 8903 N N . GLU B 1 385 ? -5.621 9.266 21.047 1 97.81 385 GLU B N 1
ATOM 8904 C CA . GLU B 1 385 ? -4.73 9.094 22.203 1 97.81 385 GLU B CA 1
ATOM 8905 C C . GLU B 1 385 ? -4.848 10.266 23.172 1 97.81 385 GLU B C 1
ATOM 8907 O O . GLU B 1 385 ? -4.797 10.07 24.391 1 97.81 385 GLU B O 1
ATOM 8912 N N . CYS B 1 386 ? -4.961 11.43 22.641 1 98.5 386 CYS B N 1
ATOM 8913 C CA . CYS B 1 386 ? -5.07 12.609 23.5 1 98.5 386 CYS B CA 1
ATOM 8914 C C . CYS B 1 386 ? -6.367 12.578 24.297 1 98.5 386 CYS B C 1
ATOM 8916 O O . CYS B 1 386 ? -6.367 12.867 25.5 1 98.5 386 CYS B O 1
ATOM 8918 N N . VAL B 1 387 ? -7.477 12.25 23.625 1 98.56 387 VAL B N 1
ATOM 8919 C CA . VAL B 1 387 ? -8.781 12.164 24.281 1 98.56 387 VAL B CA 1
ATOM 8920 C C . VAL B 1 387 ? -8.75 11.102 25.359 1 98.56 387 VAL B C 1
ATOM 8922 O O . VAL B 1 387 ? -9.164 11.352 26.5 1 98.56 387 VAL B O 1
ATOM 8925 N N . GLU B 1 388 ? -8.227 9.969 25.062 1 97.88 388 GLU B N 1
ATOM 8926 C CA . GLU B 1 388 ? -8.164 8.883 26.047 1 97.88 388 GLU B CA 1
ATOM 8927 C C . GLU B 1 388 ? -7.262 9.25 27.219 1 97.88 388 GLU B C 1
ATOM 8929 O O . GLU B 1 388 ? -7.535 8.875 28.359 1 97.88 388 GLU B O 1
ATOM 8934 N N . PHE B 1 389 ? -6.223 9.891 26.953 1 98.19 389 PHE B N 1
ATOM 8935 C CA . PHE B 1 389 ? -5.328 10.336 28.016 1 98.19 389 PHE B CA 1
ATOM 8936 C C . PHE B 1 389 ? -6.062 11.25 28.984 1 98.19 389 PHE B C 1
ATOM 8938 O O . PHE B 1 389 ? -5.965 11.078 30.203 1 98.19 389 PHE B O 1
ATOM 8945 N N . CYS B 1 390 ? -6.766 12.219 28.438 1 98.44 390 CYS B N 1
ATOM 8946 C CA . CYS B 1 390 ? -7.484 13.172 29.266 1 98.44 390 CYS B CA 1
ATOM 8947 C C . CYS B 1 390 ? -8.578 12.477 30.078 1 98.44 390 CYS B C 1
ATOM 8949 O O . CYS B 1 390 ? -8.836 12.836 31.219 1 98.44 390 CYS B O 1
ATOM 8951 N N . LYS B 1 391 ? -9.219 11.523 29.469 1 97.94 391 LYS B N 1
ATOM 8952 C CA . LYS B 1 391 ? -10.211 10.742 30.203 1 97.94 391 LYS B CA 1
ATOM 8953 C C . LYS B 1 391 ? -9.594 10.055 31.406 1 97.94 391 LYS B C 1
ATOM 8955 O O . LYS B 1 391 ? -10.188 10.016 32.5 1 97.94 391 LYS B O 1
ATOM 8960 N N . GLN B 1 392 ? -8.438 9.602 31.219 1 97.62 392 GLN B N 1
ATOM 8961 C CA . GLN B 1 392 ? -7.773 8.805 32.25 1 97.62 392 GLN B CA 1
ATOM 8962 C C . GLN B 1 392 ? -7.113 9.695 33.312 1 97.62 392 GLN B C 1
ATOM 8964 O O . GLN B 1 392 ? -7.074 9.352 34.469 1 97.62 392 GLN B O 1
ATOM 8969 N N . HIS B 1 393 ? -6.605 10.883 32.875 1 97.69 393 HIS B N 1
ATOM 8970 C CA . HIS B 1 393 ? -5.723 11.641 33.75 1 97.69 393 HIS B CA 1
ATOM 8971 C C . HIS B 1 393 ? -6.328 12.992 34.125 1 97.69 393 HIS B C 1
ATOM 8973 O O . HIS B 1 393 ? -5.797 13.719 34.969 1 97.69 393 HIS B O 1
ATOM 8979 N N . GLY B 1 394 ? -7.469 13.297 33.469 1 97.44 394 GLY B N 1
ATOM 8980 C CA . GLY B 1 394 ? -8.062 14.609 33.656 1 97.44 394 GLY B CA 1
ATOM 8981 C C . GLY B 1 394 ? -7.484 15.672 32.75 1 97.44 394 GLY B C 1
ATOM 8982 O O . GLY B 1 394 ? -6.668 15.375 31.875 1 97.44 394 GLY B O 1
ATOM 8983 N N . ALA B 1 395 ? -7.934 16.875 32.969 1 97.69 395 ALA B N 1
ATOM 8984 C CA . ALA B 1 395 ? -7.48 17.984 32.125 1 97.69 395 ALA B CA 1
ATOM 8985 C C . ALA B 1 395 ? -6.016 18.312 32.406 1 97.69 395 ALA B C 1
ATOM 8987 O O . ALA B 1 395 ? -5.52 18.094 33.5 1 97.69 395 ALA B O 1
ATOM 8988 N N . PHE B 1 396 ? -5.336 18.859 31.438 1 97.94 396 PHE B N 1
ATOM 8989 C CA . PHE B 1 396 ? -4.016 19.438 31.656 1 97.94 396 PHE B CA 1
ATOM 8990 C C . PHE B 1 396 ? -4.098 20.688 32.531 1 97.94 396 PHE B C 1
ATOM 8992 O O . PHE B 1 396 ? -5.16 21.297 32.656 1 97.94 396 PHE B O 1
ATOM 8999 N N . ASP B 1 397 ? -3.002 21.016 33.188 1 97.5 397 ASP B N 1
ATOM 9000 C CA . ASP B 1 397 ? -2.9 22.219 34 1 97.5 397 ASP B CA 1
ATOM 9001 C C . ASP B 1 397 ? -1.937 23.234 33.375 1 97.5 397 ASP B C 1
ATOM 9003 O O . ASP B 1 397 ? -0.72 23.031 33.406 1 97.5 397 ASP B O 1
ATOM 9007 N N . PRO B 1 398 ? -2.486 24.328 32.812 1 97.19 398 PRO B N 1
ATOM 9008 C CA . PRO B 1 398 ? -1.628 25.312 32.156 1 97.19 398 PRO B CA 1
ATOM 9009 C C . PRO B 1 398 ? -0.562 25.891 33.062 1 97.19 398 PRO B C 1
ATOM 9011 O O . PRO B 1 398 ? 0.459 26.406 32.625 1 97.19 398 PRO B O 1
ATOM 9014 N N . LYS B 1 399 ? -0.695 25.75 34.344 1 96.81 399 LYS B N 1
ATOM 9015 C CA . LYS B 1 399 ? 0.261 26.281 35.312 1 96.81 399 LYS B CA 1
ATOM 9016 C C . LYS B 1 399 ? 1.542 25.453 35.344 1 96.81 399 LYS B C 1
ATOM 9018 O O . LYS B 1 399 ? 2.602 25.953 35.719 1 96.81 399 LYS B O 1
ATOM 9023 N N . THR B 1 400 ? 1.324 24.234 34.969 1 96.12 400 THR B N 1
ATOM 9024 C CA . THR B 1 400 ? 2.457 23.344 35.188 1 96.12 400 THR B CA 1
ATOM 9025 C C . THR B 1 400 ? 2.795 22.562 33.938 1 96.12 400 THR B C 1
ATOM 9027 O O . THR B 1 400 ? 3.875 21.984 33.812 1 96.12 400 THR B O 1
ATOM 9030 N N . MET B 1 401 ? 1.889 22.516 32.969 1 96.69 401 MET B N 1
ATOM 9031 C CA . MET B 1 401 ? 2.059 21.688 31.766 1 96.69 401 MET B CA 1
ATOM 9032 C C . MET B 1 401 ? 3.334 22.062 31.016 1 96.69 401 MET B C 1
ATOM 9034 O O . MET B 1 401 ? 3.629 23.234 30.844 1 96.69 401 MET B O 1
ATOM 9038 N N . GLY B 1 402 ? 4.137 21.031 30.625 1 96.62 402 GLY B N 1
ATOM 9039 C CA . GLY B 1 402 ? 5.359 21.266 29.859 1 96.62 402 GLY B CA 1
ATOM 9040 C C . GLY B 1 402 ? 5.109 21.828 28.484 1 96.62 402 GLY B C 1
ATOM 9041 O O . GLY B 1 402 ? 3.996 21.734 27.953 1 96.62 402 GLY B O 1
ATOM 9042 N N . ALA B 1 403 ? 6.109 22.375 27.859 1 96.62 403 ALA B N 1
ATOM 9043 C CA . ALA B 1 403 ? 6.012 22.906 26.516 1 96.62 403 ALA B CA 1
ATOM 9044 C C . ALA B 1 403 ? 6.07 21.781 25.484 1 96.62 403 ALA B C 1
ATOM 9046 O O . ALA B 1 403 ? 6.82 20.812 25.641 1 96.62 403 ALA B O 1
ATOM 9047 N N . CYS B 1 404 ? 5.266 21.906 24.5 1 97.69 404 CYS B N 1
ATOM 9048 C CA . CYS B 1 404 ? 5.25 20.938 23.391 1 97.69 404 CYS B CA 1
ATOM 9049 C C . CYS B 1 404 ? 5.426 21.641 22.062 1 97.69 404 CYS B C 1
ATOM 9051 O O . CYS B 1 404 ? 4.551 21.578 21.188 1 97.69 404 CYS B O 1
ATOM 9053 N N . PRO B 1 405 ? 6.598 22.266 21.781 1 97.38 405 PRO B N 1
ATOM 9054 C CA . PRO B 1 405 ? 6.844 22.922 20.5 1 97.38 405 PRO B CA 1
ATOM 9055 C C . PRO B 1 405 ? 6.879 21.922 19.328 1 97.38 405 PRO B C 1
ATOM 9057 O O . PRO B 1 405 ? 6.93 20.703 19.562 1 97.38 405 PRO B O 1
ATOM 9060 N N . ASN B 1 406 ? 6.828 22.469 18.094 1 98 406 ASN B N 1
ATOM 9061 C CA . ASN B 1 406 ? 6.836 21.594 16.922 1 98 406 ASN B CA 1
ATOM 9062 C C . ASN B 1 406 ? 7.922 21.984 15.93 1 98 406 ASN B C 1
ATOM 9064 O O . ASN B 1 406 ? 8.141 23.172 15.688 1 98 406 ASN B O 1
ATOM 9068 N N . VAL B 1 407 ? 8.641 21.016 15.516 1 98.44 407 VAL B N 1
ATOM 9069 C CA . VAL B 1 407 ? 9.492 21.094 14.336 1 98.44 407 VAL B CA 1
ATOM 9070 C C . VAL B 1 407 ? 8.844 20.328 13.18 1 98.44 407 VAL B C 1
ATOM 9072 O O . VAL B 1 407 ? 8.711 19.109 13.234 1 98.44 407 VAL B O 1
ATOM 9075 N N . GLY B 1 408 ? 8.445 21.094 12.133 1 98 408 GLY B N 1
ATOM 9076 C CA . GLY B 1 408 ? 7.625 20.484 11.102 1 98 408 GLY B CA 1
ATOM 9077 C C . GLY B 1 408 ? 8.305 20.453 9.742 1 98 408 GLY B C 1
ATOM 9078 O O . GLY B 1 408 ? 8.891 21.453 9.32 1 98 408 GLY B O 1
ATOM 9079 N N . LEU B 1 409 ? 8.305 19.312 9.055 1 97.62 409 LEU B N 1
ATOM 9080 C CA . LEU B 1 409 ? 8.766 19.156 7.676 1 97.62 409 LEU B CA 1
ATOM 9081 C C . LEU B 1 409 ? 7.809 19.844 6.703 1 97.62 409 LEU B C 1
ATOM 9083 O O . LEU B 1 409 ? 6.652 19.438 6.578 1 97.62 409 LEU B O 1
ATOM 9087 N N . MET B 1 410 ? 8.32 20.875 6.016 1 94.25 410 MET B N 1
ATOM 9088 C CA . MET B 1 410 ? 7.406 21.641 5.172 1 94.25 410 MET B CA 1
ATOM 9089 C C . MET B 1 410 ? 8.156 22.297 4.02 1 94.25 410 MET B C 1
ATOM 9091 O O . MET B 1 410 ? 7.547 22.688 3.023 1 94.25 410 MET B O 1
ATOM 9095 N N . ALA B 1 411 ? 9.484 22.375 4.121 1 93.25 411 ALA B N 1
ATOM 9096 C CA . ALA B 1 411 ? 10.266 23.141 3.145 1 93.25 411 ALA B CA 1
ATOM 9097 C C . ALA B 1 411 ? 10.016 22.625 1.729 1 93.25 411 ALA B C 1
ATOM 9099 O O . ALA B 1 411 ? 9.898 21.422 1.514 1 93.25 411 ALA B O 1
ATOM 9100 N N . GLN B 1 412 ? 9.93 23.562 0.809 1 91.12 412 GLN B N 1
ATOM 9101 C CA . GLN B 1 412 ? 9.789 23.234 -0.608 1 91.12 412 GLN B CA 1
ATOM 9102 C C . GLN B 1 412 ? 8.539 22.406 -0.86 1 91.12 412 GLN B C 1
ATOM 9104 O O . GLN B 1 412 ? 8.57 21.438 -1.627 1 91.12 412 GLN B O 1
ATOM 9109 N N . LYS B 1 413 ? 7.473 22.672 -0.105 1 89.31 413 LYS B N 1
ATOM 9110 C CA . LYS B 1 413 ? 6.152 22.062 -0.265 1 89.31 413 LYS B CA 1
ATOM 9111 C C . LYS B 1 413 ? 6.184 20.578 0.098 1 89.31 413 LYS B C 1
ATOM 9113 O O . LYS B 1 413 ? 5.523 19.766 -0.548 1 89.31 413 LYS B O 1
ATOM 9118 N N . ALA B 1 414 ? 7.004 20.25 1.103 1 93.75 414 ALA B N 1
ATOM 9119 C CA . ALA B 1 414 ? 7.102 18.859 1.533 1 93.75 414 ALA B CA 1
ATOM 9120 C C . ALA B 1 414 ? 5.766 18.359 2.074 1 93.75 414 ALA B C 1
ATOM 9122 O O . ALA B 1 414 ? 5.152 19 2.926 1 93.75 414 ALA B O 1
ATOM 9123 N N . GLU B 1 415 ? 5.316 17.125 1.581 1 91.69 415 GLU B N 1
ATOM 9124 C CA . GLU B 1 415 ? 4.152 16.391 2.068 1 91.69 415 GLU B CA 1
ATOM 9125 C C . GLU B 1 415 ? 2.885 17.234 1.966 1 91.69 415 GLU B C 1
ATOM 9127 O O . GLU B 1 415 ? 2.062 17.25 2.883 1 91.69 415 GLU B O 1
ATOM 9132 N N . GLU B 1 416 ? 2.748 17.953 0.94 1 83.69 416 GLU B N 1
ATOM 9133 C CA . GLU B 1 416 ? 1.511 18.703 0.729 1 83.69 416 GLU B CA 1
ATOM 9134 C C . GLU B 1 416 ? 0.416 17.812 0.161 1 83.69 416 GLU B C 1
ATOM 9136 O O . GLU B 1 416 ? 0.3 17.656 -1.057 1 83.69 416 GLU B O 1
ATOM 9141 N N . TYR B 1 417 ? -0.249 17.203 1.02 1 71.88 417 TYR B N 1
ATOM 9142 C CA . TYR B 1 417 ? -1.348 16.328 0.62 1 71.88 417 TYR B CA 1
ATOM 9143 C C . TYR B 1 417 ? -2.631 17.125 0.415 1 71.88 417 TYR B C 1
ATOM 9145 O O . TYR B 1 417 ? -2.838 18.156 1.061 1 71.88 417 TYR B O 1
ATOM 9153 N N . GLY B 1 418 ? -3.512 16.516 -0.438 1 64.88 418 GLY B N 1
ATOM 9154 C CA . GLY B 1 418 ? -4.859 17.031 -0.588 1 64.88 418 GLY B CA 1
ATOM 9155 C C . GLY B 1 418 ? -4.906 18.344 -1.347 1 64.88 418 GLY B C 1
ATOM 9156 O O . GLY B 1 418 ? -5.988 18.891 -1.593 1 64.88 418 GLY B O 1
ATOM 9157 N N . SER B 1 419 ? -3.555 18.672 -1.614 1 66.12 419 SER B N 1
ATOM 9158 C CA . SER B 1 419 ? -3.445 19.922 -2.34 1 66.12 419 SER B CA 1
ATOM 9159 C C . SER B 1 419 ? -3.789 19.75 -3.814 1 66.12 419 SER B C 1
ATOM 9161 O O . SER B 1 419 ? -3.945 18.625 -4.289 1 66.12 419 SER B O 1
ATOM 9163 N N . HIS B 1 420 ? -3.906 20.766 -4.465 1 64.81 420 HIS B N 1
ATOM 9164 C CA . HIS B 1 420 ? -4.598 20.812 -5.746 1 64.81 420 HIS B CA 1
ATOM 9165 C C . HIS B 1 420 ? -3.734 20.234 -6.863 1 64.81 420 HIS B C 1
ATOM 9167 O O . HIS B 1 420 ? -4.258 19.703 -7.848 1 64.81 420 HIS B O 1
ATOM 9173 N N . PRO B 1 421 ? -2.377 20.281 -6.695 1 81 421 PRO B N 1
ATOM 9174 C CA . PRO B 1 421 ? -2.082 19.891 -8.078 1 81 421 PRO B CA 1
ATOM 9175 C C . PRO B 1 421 ? -1.948 18.391 -8.25 1 81 421 PRO B C 1
ATOM 9177 O O . PRO B 1 421 ? -1.759 17.906 -9.367 1 81 421 PRO B O 1
ATOM 9180 N N . THR B 1 422 ? -2.178 17.609 -7.238 1 93.44 422 THR B N 1
ATOM 9181 C CA . THR B 1 422 ? -1.954 16.188 -7.391 1 93.44 422 THR B CA 1
ATOM 9182 C C . THR B 1 422 ? -3.002 15.383 -6.621 1 93.44 422 THR B C 1
ATOM 9184 O O . THR B 1 422 ? -2.688 14.352 -6.023 1 93.44 422 THR B O 1
ATOM 9187 N N . THR B 1 423 ? -4.184 15.875 -6.445 1 95.25 423 THR B N 1
ATOM 9188 C CA . THR B 1 423 ? -5.332 15.188 -5.859 1 95.25 423 THR B CA 1
ATOM 9189 C C . THR B 1 423 ? -6.496 15.141 -6.848 1 95.25 423 THR B C 1
ATOM 9191 O O . THR B 1 423 ? -6.863 16.172 -7.43 1 95.25 423 THR B O 1
ATOM 9194 N N . PHE B 1 424 ? -7.074 13.984 -7.043 1 95.69 424 PHE B N 1
ATOM 9195 C CA . PHE B 1 424 ? -8.086 13.812 -8.078 1 95.69 424 PHE B CA 1
ATOM 9196 C C . PHE B 1 424 ? -9.227 12.93 -7.582 1 95.69 424 PHE B C 1
ATOM 9198 O O . PHE B 1 424 ? -9.008 12.008 -6.793 1 95.69 424 PHE B O 1
ATOM 9205 N N . GLU B 1 425 ? -10.422 13.234 -8.023 1 96.19 425 GLU B N 1
ATOM 9206 C CA . GLU B 1 425 ? -11.539 12.297 -7.949 1 96.19 425 GLU B CA 1
ATOM 9207 C C . GLU B 1 425 ? -11.609 11.43 -9.203 1 96.19 425 GLU B C 1
ATOM 9209 O O . GLU B 1 425 ? -11.68 11.945 -10.32 1 96.19 425 GLU B O 1
ATOM 9214 N N . ALA B 1 426 ? -11.617 10.125 -9.039 1 97.44 426 ALA B N 1
ATOM 9215 C CA . ALA B 1 426 ? -11.68 9.234 -10.195 1 97.44 426 ALA B CA 1
ATOM 9216 C C . ALA B 1 426 ? -13 9.391 -10.938 1 97.44 426 ALA B C 1
ATOM 9218 O O . ALA B 1 426 ? -14.078 9.242 -10.344 1 97.44 426 ALA B O 1
ATOM 9219 N N . LYS B 1 427 ? -13.008 9.578 -12.242 1 95.5 427 LYS B N 1
ATOM 9220 C CA . LYS B 1 427 ? -14.211 9.82 -13.023 1 95.5 427 LYS B CA 1
ATOM 9221 C C . LYS B 1 427 ? -14.82 8.508 -13.516 1 95.5 427 LYS B C 1
ATOM 9223 O O . LYS B 1 427 ? -16 8.453 -13.859 1 95.5 427 LYS B O 1
ATOM 9228 N N . GLU B 1 428 ? -14.039 7.504 -13.641 1 96.31 428 GLU B N 1
ATOM 9229 C CA . GLU B 1 428 ? -14.461 6.156 -14.008 1 96.31 428 GLU B CA 1
ATOM 9230 C C . GLU B 1 428 ? -13.555 5.102 -13.367 1 96.31 428 GLU B C 1
ATOM 9232 O O . GLU B 1 428 ? -12.508 5.434 -12.805 1 96.31 428 GLU B O 1
ATOM 9237 N N . ASP B 1 429 ? -14.016 3.848 -13.383 1 96.62 429 ASP B N 1
ATOM 9238 C CA . ASP B 1 429 ? -13.195 2.746 -12.891 1 96.62 429 ASP B CA 1
ATOM 9239 C C . ASP B 1 429 ? -11.906 2.621 -13.703 1 96.62 429 ASP B C 1
ATOM 9241 O O . ASP B 1 429 ? -11.898 2.865 -14.906 1 96.62 429 ASP B O 1
ATOM 9245 N N . GLY B 1 430 ? -10.812 2.262 -13.055 1 97.44 430 GLY B N 1
ATOM 9246 C CA . GLY B 1 430 ? -9.547 2.078 -13.742 1 97.44 430 GLY B CA 1
ATOM 9247 C C . GLY B 1 430 ? -8.344 2.223 -12.836 1 97.44 430 GLY B C 1
ATOM 9248 O O . GLY B 1 430 ? -8.414 1.896 -11.648 1 97.44 430 GLY B O 1
ATOM 9249 N N . THR B 1 431 ? -7.176 2.557 -13.422 1 98.19 431 THR B N 1
ATOM 9250 C CA . THR B 1 431 ? -5.918 2.701 -12.695 1 98.19 431 THR B CA 1
ATOM 9251 C C . THR B 1 431 ? -5.387 4.125 -12.82 1 98.19 431 THR B C 1
ATOM 9253 O O . THR B 1 431 ? -5.238 4.648 -13.922 1 98.19 431 THR B O 1
ATOM 9256 N N . ILE B 1 432 ? -5.199 4.77 -11.711 1 98.62 432 ILE B N 1
ATOM 9257 C CA . ILE B 1 432 ? -4.406 5.992 -11.727 1 98.62 432 ILE B CA 1
ATOM 9258 C C . ILE B 1 432 ? -2.943 5.668 -11.438 1 98.62 432 ILE B C 1
ATOM 9260 O O . ILE B 1 432 ? -2.641 4.957 -10.469 1 98.62 432 ILE B O 1
ATOM 9264 N N . ARG B 1 433 ? -2.068 6.172 -12.242 1 98.62 433 ARG B N 1
ATOM 9265 C CA . ARG B 1 433 ? -0.665 5.793 -12.117 1 98.62 433 ARG B CA 1
ATOM 9266 C C . ARG B 1 433 ? 0.251 6.977 -12.406 1 98.62 433 ARG B C 1
ATOM 9268 O O . ARG B 1 433 ? -0.143 7.918 -13.102 1 98.62 433 ARG B O 1
ATOM 9275 N N . ILE B 1 434 ? 1.393 6.988 -11.844 1 98.69 434 ILE B N 1
ATOM 9276 C CA . ILE B 1 434 ? 2.471 7.941 -12.094 1 98.69 434 ILE B CA 1
ATOM 9277 C C . ILE B 1 434 ? 3.512 7.309 -13.016 1 98.69 434 ILE B C 1
ATOM 9279 O O . ILE B 1 434 ? 4.141 6.312 -12.656 1 98.69 434 ILE B O 1
ATOM 9283 N N . VAL B 1 435 ? 3.723 7.895 -14.195 1 98.56 435 VAL B N 1
ATOM 9284 C CA . VAL B 1 435 ? 4.531 7.277 -15.242 1 98.56 435 VAL B CA 1
ATOM 9285 C C . VAL B 1 435 ? 5.727 8.172 -15.57 1 98.56 435 VAL B C 1
ATOM 9287 O O . VAL B 1 435 ? 5.578 9.383 -15.727 1 98.56 435 VAL B O 1
ATOM 9290 N N . ASP B 1 436 ? 6.957 7.617 -15.602 1 98.38 436 ASP B N 1
ATOM 9291 C CA . ASP B 1 436 ? 8.141 8.328 -16.078 1 98.38 436 ASP B CA 1
ATOM 9292 C C . ASP B 1 436 ? 8.008 8.672 -17.562 1 98.38 436 ASP B C 1
ATOM 9294 O O . ASP B 1 436 ? 7.863 7.781 -18.406 1 98.38 436 ASP B O 1
ATOM 9298 N N . ILE B 1 437 ? 8.102 9.883 -17.875 1 97.81 437 ILE B N 1
ATOM 9299 C CA . ILE B 1 437 ? 7.812 10.352 -19.234 1 97.81 437 ILE B CA 1
ATOM 9300 C C . ILE B 1 437 ? 8.844 9.781 -20.203 1 97.81 437 ILE B C 1
ATOM 9302 O O . ILE B 1 437 ? 8.508 9.398 -21.328 1 97.81 437 ILE B O 1
ATOM 9306 N N . LYS B 1 438 ? 10.078 9.648 -19.797 1 96.56 438 LYS B N 1
ATOM 9307 C CA . LYS B 1 438 ? 11.156 9.234 -20.688 1 96.56 438 LYS B CA 1
ATOM 9308 C C . LYS B 1 438 ? 11.156 7.723 -20.906 1 96.56 438 LYS B C 1
ATOM 9310 O O . LYS B 1 438 ? 11.305 7.246 -22.031 1 96.56 438 LYS B O 1
ATOM 9315 N N . THR B 1 439 ? 10.984 6.957 -19.844 1 95.69 439 THR B N 1
ATOM 9316 C CA . THR B 1 439 ? 11.211 5.52 -19.922 1 95.69 439 THR B CA 1
ATOM 9317 C C . THR B 1 439 ? 9.891 4.77 -20.062 1 95.69 439 THR B C 1
ATOM 9319 O O . THR B 1 439 ? 9.867 3.604 -20.453 1 95.69 439 THR B O 1
ATOM 9322 N N . GLY B 1 440 ? 8.789 5.383 -19.594 1 96.62 440 GLY B N 1
ATOM 9323 C CA . GLY B 1 440 ? 7.508 4.703 -19.578 1 96.62 440 GLY B CA 1
ATOM 9324 C C . GLY B 1 440 ? 7.309 3.846 -18.344 1 96.62 440 GLY B C 1
ATOM 9325 O O . GLY B 1 440 ? 6.25 3.23 -18.172 1 96.62 440 GLY B O 1
ATOM 9326 N N . ALA B 1 441 ? 8.242 3.859 -17.453 1 97.38 441 ALA B N 1
ATOM 9327 C CA . ALA B 1 441 ? 8.133 3.094 -16.219 1 97.38 441 ALA B CA 1
ATOM 9328 C C . ALA B 1 441 ? 7.023 3.645 -15.32 1 97.38 441 ALA B C 1
ATOM 9330 O O . ALA B 1 441 ? 6.82 4.859 -15.25 1 97.38 441 ALA B O 1
ATOM 9331 N N . VAL B 1 442 ? 6.277 2.775 -14.703 1 98.38 442 VAL B N 1
ATOM 9332 C CA . VAL B 1 442 ? 5.27 3.164 -13.727 1 98.38 442 VAL B CA 1
ATOM 9333 C C . VAL B 1 442 ? 5.887 3.184 -12.328 1 98.38 442 VAL B C 1
ATOM 9335 O O . VAL B 1 442 ? 6.328 2.148 -11.82 1 98.38 442 VAL B O 1
ATOM 9338 N N . LEU B 1 443 ? 5.922 4.316 -11.711 1 98.5 443 LEU B N 1
ATOM 9339 C CA . LEU B 1 443 ? 6.535 4.43 -10.391 1 98.5 443 LEU B CA 1
ATOM 9340 C C . LEU B 1 443 ? 5.566 3.988 -9.297 1 98.5 443 LEU B C 1
ATOM 9342 O O . LEU B 1 443 ? 5.961 3.303 -8.352 1 98.5 443 LEU B O 1
ATOM 9346 N N . LEU B 1 444 ? 4.344 4.473 -9.398 1 98.38 444 LEU B N 1
ATOM 9347 C CA . LEU B 1 444 ? 3.264 4.117 -8.484 1 98.38 444 LEU B CA 1
ATOM 9348 C C . LEU B 1 444 ? 1.936 4.016 -9.227 1 98.38 444 LEU B C 1
ATOM 9350 O O . LEU B 1 444 ? 1.714 4.723 -10.211 1 98.38 444 LEU B O 1
ATOM 9354 N N . GLY B 1 445 ? 1.062 3.195 -8.727 1 98.25 445 GLY B N 1
ATOM 9355 C CA . GLY B 1 445 ? -0.266 3.084 -9.305 1 98.25 445 GLY B CA 1
ATOM 9356 C C . GLY B 1 445 ? -1.273 2.445 -8.367 1 98.25 445 GLY B C 1
ATOM 9357 O O . GLY B 1 445 ? -0.896 1.73 -7.438 1 98.25 445 GLY B O 1
ATOM 9358 N N . HIS B 1 446 ? -2.561 2.734 -8.617 1 98.44 446 HIS B N 1
ATOM 9359 C CA . HIS B 1 446 ? -3.666 2.176 -7.848 1 98.44 446 HIS B CA 1
ATOM 9360 C C . HIS B 1 446 ? -4.863 1.876 -8.742 1 98.44 446 HIS B C 1
ATOM 9362 O O . HIS B 1 446 ? -5.207 2.676 -9.617 1 98.44 446 HIS B O 1
ATOM 9368 N N . ARG B 1 447 ? -5.441 0.715 -8.586 1 97.62 447 ARG B N 1
ATOM 9369 C CA . ARG B 1 447 ? -6.758 0.453 -9.156 1 97.62 447 ARG B CA 1
ATOM 9370 C C . ARG B 1 447 ? -7.863 1.021 -8.273 1 97.62 447 ARG B C 1
ATOM 9372 O O . ARG B 1 447 ? -7.875 0.794 -7.062 1 97.62 447 ARG B O 1
ATOM 9379 N N . LEU B 1 448 ? -8.742 1.8 -8.805 1 96.56 448 LEU B N 1
ATOM 9380 C CA . LEU B 1 448 ? -9.797 2.408 -8 1 96.56 448 LEU B CA 1
ATOM 9381 C C . LEU B 1 448 ? -11.109 2.445 -8.773 1 96.56 448 LEU B C 1
ATOM 9383 O O . LEU B 1 448 ? -11.172 2.01 -9.922 1 96.56 448 LEU B O 1
ATOM 9387 N N . HIS B 1 449 ? -12.211 2.82 -8.086 1 97.31 449 HIS B N 1
ATOM 9388 C CA . HIS B 1 449 ? -13.555 2.914 -8.648 1 97.31 449 HIS B CA 1
ATOM 9389 C C . HIS B 1 449 ? -13.953 4.367 -8.867 1 97.31 449 HIS B C 1
ATOM 9391 O O . HIS B 1 449 ? -13.375 5.277 -8.266 1 97.31 449 HIS B O 1
ATOM 9397 N N . LYS B 1 450 ? -14.938 4.539 -9.719 1 97.69 450 LYS B N 1
ATOM 9398 C CA . LYS B 1 450 ? -15.516 5.863 -9.914 1 97.69 450 LYS B CA 1
ATOM 9399 C C . LYS B 1 450 ? -15.906 6.504 -8.586 1 97.69 450 LYS B C 1
ATOM 9401 O O . LYS B 1 450 ? -16.531 5.859 -7.746 1 97.69 450 LYS B O 1
ATOM 9406 N N . GLY B 1 451 ? -15.414 7.789 -8.359 1 97.88 451 GLY B N 1
ATOM 9407 C CA . GLY B 1 451 ? -15.781 8.531 -7.168 1 97.88 451 GLY B CA 1
ATOM 9408 C C . GLY B 1 451 ? -14.727 8.477 -6.082 1 97.88 451 GLY B C 1
ATOM 9409 O O . GLY B 1 451 ? -14.742 9.289 -5.152 1 97.88 451 GLY B O 1
ATOM 9410 N N . ASP B 1 452 ? -13.75 7.547 -6.168 1 98.25 452 ASP B N 1
ATOM 9411 C CA . ASP B 1 452 ? -12.672 7.473 -5.191 1 98.25 452 ASP B CA 1
ATOM 9412 C C . ASP B 1 452 ? -11.758 8.688 -5.289 1 98.25 452 ASP B C 1
ATOM 9414 O O . ASP B 1 452 ? -11.695 9.344 -6.332 1 98.25 452 ASP B O 1
ATOM 9418 N N . ILE B 1 453 ? -11.102 9.016 -4.211 1 97.75 453 ILE B N 1
ATOM 9419 C CA . ILE B 1 453 ? -10.203 10.156 -4.164 1 97.75 453 ILE B CA 1
ATOM 9420 C C . ILE B 1 453 ? -8.75 9.672 -4.168 1 97.75 453 ILE B C 1
ATOM 9422 O O . ILE B 1 453 ? -8.344 8.914 -3.287 1 97.75 453 ILE B O 1
ATOM 9426 N N . TRP B 1 454 ? -8.008 10.078 -5.176 1 97.69 454 TRP B N 1
ATOM 9427 C CA . TRP B 1 454 ? -6.59 9.734 -5.297 1 97.69 454 TRP B CA 1
ATOM 9428 C C . TRP B 1 454 ? -5.715 10.953 -5.031 1 97.69 454 TRP B C 1
ATOM 9430 O O . TRP B 1 454 ? -6.051 12.07 -5.441 1 97.69 454 TRP B O 1
ATOM 9440 N N . ARG B 1 455 ? -4.562 10.719 -4.316 1 96.56 455 ARG B N 1
ATOM 9441 C CA . ARG B 1 455 ? -3.674 11.844 -4.051 1 96.56 455 ARG B CA 1
ATOM 9442 C C . ARG B 1 455 ? -2.217 11.391 -4.023 1 96.56 455 ARG B C 1
ATOM 9444 O O . ARG B 1 455 ? -1.927 10.211 -3.816 1 96.56 455 ARG B O 1
ATOM 9451 N N . SER B 1 456 ? -1.309 12.328 -4.258 1 96.38 456 SER B N 1
ATOM 9452 C CA . SER B 1 456 ? 0.131 12.094 -4.238 1 96.38 456 SER B CA 1
ATOM 9453 C C . SER B 1 456 ? 0.88 13.297 -3.676 1 96.38 456 SER B C 1
ATOM 9455 O O . SER B 1 456 ? 0.389 14.43 -3.738 1 96.38 456 SER B O 1
ATOM 9457 N N . CYS B 1 457 ? 2.002 13.055 -3.076 1 94.38 457 CYS B N 1
ATOM 9458 C CA . CYS B 1 457 ? 2.826 14.148 -2.572 1 94.38 457 CYS B CA 1
ATOM 9459 C C . CYS B 1 457 ? 4.309 13.852 -2.777 1 94.38 457 CYS B C 1
ATOM 9461 O O . CYS B 1 457 ? 4.684 12.711 -3.062 1 94.38 457 CYS B O 1
ATOM 9463 N N . GLN B 1 458 ? 5.09 14.906 -2.74 1 95.12 458 GLN B N 1
ATOM 9464 C CA . GLN B 1 458 ? 6.539 14.867 -2.902 1 95.12 458 GLN B CA 1
ATOM 9465 C C . GLN B 1 458 ? 7.246 15.344 -1.637 1 95.12 458 GLN B C 1
ATOM 9467 O O . GLN B 1 458 ? 6.742 16.219 -0.925 1 95.12 458 GLN B O 1
ATOM 9472 N N . THR B 1 459 ? 8.391 14.805 -1.335 1 97.31 459 THR B N 1
ATOM 9473 C CA . THR B 1 459 ? 9.281 15.258 -0.27 1 97.31 459 THR B CA 1
ATOM 9474 C C . THR B 1 459 ? 10.742 15.18 -0.715 1 97.31 459 THR B C 1
ATOM 9476 O O . THR B 1 459 ? 11.336 14.102 -0.717 1 97.31 459 THR B O 1
ATOM 9479 N N . LYS B 1 460 ? 11.273 16.328 -1.001 1 97.12 460 LYS B N 1
ATOM 9480 C CA . LYS B 1 460 ? 12.648 16.406 -1.49 1 97.12 460 LYS B CA 1
ATOM 9481 C C . LYS B 1 460 ? 13.641 16.062 -0.381 1 97.12 460 LYS B C 1
ATOM 9483 O O . LYS B 1 460 ? 13.336 16.234 0.803 1 97.12 460 LYS B O 1
ATOM 9488 N N . ASP B 1 461 ? 14.82 15.656 -0.763 1 98 461 ASP B N 1
ATOM 9489 C CA . ASP B 1 461 ? 15.812 15.133 0.168 1 98 461 ASP B CA 1
ATOM 9490 C C . ASP B 1 461 ? 16.359 16.234 1.071 1 98 461 ASP B C 1
ATOM 9492 O O . ASP B 1 461 ? 16.531 16.031 2.273 1 98 461 ASP B O 1
ATOM 9496 N N . ALA B 1 462 ? 16.641 17.375 0.542 1 97.06 462 ALA B N 1
ATOM 9497 C CA . ALA B 1 462 ? 17.266 18.469 1.276 1 97.06 462 ALA B CA 1
ATOM 9498 C C . ALA B 1 462 ? 16.391 18.938 2.436 1 97.06 462 ALA B C 1
ATOM 9500 O O . ALA B 1 462 ? 16.875 19.156 3.543 1 97.06 462 ALA B O 1
ATOM 9501 N N . PRO B 1 463 ? 15.102 19.047 2.207 1 97.56 463 PRO B N 1
ATOM 9502 C CA . PRO B 1 463 ? 14.219 19.422 3.322 1 97.56 463 PRO B CA 1
ATOM 9503 C C . PRO B 1 463 ? 14.273 18.422 4.473 1 97.56 463 PRO B C 1
ATOM 9505 O O . PRO B 1 463 ? 14.195 18.797 5.641 1 97.56 463 PRO B O 1
ATOM 9508 N N . ILE B 1 464 ? 14.391 17.125 4.141 1 98.62 464 ILE B N 1
ATOM 9509 C CA . ILE B 1 464 ? 14.414 16.094 5.176 1 98.62 464 ILE B CA 1
ATOM 9510 C C . ILE B 1 464 ? 15.68 16.234 6.016 1 98.62 464 ILE B C 1
ATOM 9512 O O . ILE B 1 464 ? 15.617 16.203 7.246 1 98.62 464 ILE B O 1
ATOM 9516 N N . LYS B 1 465 ? 16.828 16.375 5.359 1 98.19 465 LYS B N 1
ATOM 9517 C CA . LYS B 1 465 ? 18.078 16.547 6.082 1 98.19 465 LYS B CA 1
ATOM 9518 C C . LYS B 1 465 ? 18.031 17.766 6.984 1 98.19 465 LYS B C 1
ATOM 9520 O O . LYS B 1 465 ? 18.453 17.703 8.141 1 98.19 465 LYS B O 1
ATOM 9525 N N . ASP B 1 466 ? 17.547 18.859 6.434 1 97.69 466 ASP B N 1
ATOM 9526 C CA . ASP B 1 466 ? 17.438 20.094 7.199 1 97.69 466 ASP B CA 1
ATOM 9527 C C . ASP B 1 466 ? 16.484 19.938 8.375 1 97.69 466 ASP B C 1
ATOM 9529 O O . ASP B 1 466 ? 16.703 20.516 9.445 1 97.69 466 ASP B O 1
ATOM 9533 N N . TRP B 1 467 ? 15.406 19.25 8.148 1 98.5 467 TRP B N 1
ATOM 9534 C CA . TRP B 1 467 ? 14.406 18.969 9.172 1 98.5 467 TRP B CA 1
ATOM 9535 C C . TRP B 1 467 ? 15.023 18.203 10.336 1 98.5 467 TRP B C 1
ATOM 9537 O O . TRP B 1 467 ? 14.781 18.547 11.5 1 98.5 467 TRP B O 1
ATOM 9547 N N . VAL B 1 468 ? 15.844 17.203 10.039 1 98.69 468 VAL B N 1
ATOM 9548 C CA . VAL B 1 468 ? 16.562 16.438 11.055 1 98.69 468 VAL B CA 1
ATOM 9549 C C . VAL B 1 468 ? 17.531 17.359 11.797 1 98.69 468 VAL B C 1
ATOM 9551 O O . VAL B 1 468 ? 17.609 17.328 13.031 1 98.69 468 VAL B O 1
ATOM 9554 N N . LYS B 1 469 ? 18.281 18.172 11.078 1 97.94 469 LYS B N 1
ATOM 9555 C CA . LYS B 1 469 ? 19.203 19.141 11.656 1 97.94 469 LYS B CA 1
ATOM 9556 C C . LYS B 1 469 ? 18.484 20.078 12.625 1 97.94 469 LYS B C 1
ATOM 9558 O O . LYS B 1 469 ? 18.969 20.328 13.734 1 97.94 469 LYS B O 1
ATOM 9563 N N . LEU B 1 470 ? 17.375 20.578 12.188 1 97.69 470 LEU B N 1
ATOM 9564 C CA . LEU B 1 470 ? 16.609 21.531 13 1 97.69 470 LEU B CA 1
ATOM 9565 C C . LEU B 1 470 ? 16.141 20.875 14.289 1 97.69 470 LEU B C 1
ATOM 9567 O O . LEU B 1 470 ? 16.172 21.5 15.352 1 97.69 470 LEU B O 1
ATOM 9571 N N . ALA B 1 471 ? 15.688 19.641 14.195 1 98.5 471 ALA B N 1
ATOM 9572 C CA . ALA B 1 471 ? 15.242 18.922 15.375 1 98.5 471 ALA B CA 1
ATOM 9573 C C . ALA B 1 471 ? 16.375 18.766 16.391 1 98.5 471 ALA B C 1
ATOM 9575 O O . ALA B 1 471 ? 16.172 18.984 17.594 1 98.5 471 ALA B O 1
ATOM 9576 N N . VAL B 1 472 ? 17.531 18.375 15.922 1 98.12 472 VAL B N 1
ATOM 9577 C CA . VAL B 1 472 ? 18.688 18.188 16.781 1 98.12 472 VAL B CA 1
ATOM 9578 C C . VAL B 1 472 ? 19.078 19.516 17.438 1 98.12 472 VAL B C 1
ATOM 9580 O O . VAL B 1 472 ? 19.312 19.562 18.641 1 98.12 472 VAL B O 1
ATOM 9583 N N . HIS B 1 473 ? 19.125 20.578 16.688 1 95.81 473 HIS B N 1
ATOM 9584 C CA . HIS B 1 473 ? 19.484 21.906 17.188 1 95.81 473 HIS B CA 1
ATOM 9585 C C . HIS B 1 473 ? 18.5 22.391 18.25 1 95.81 473 HIS B C 1
ATOM 9587 O O . HIS B 1 473 ? 18.922 22.906 19.281 1 95.81 473 HIS B O 1
ATOM 9593 N N . ARG B 1 474 ? 17.281 22.234 17.953 1 96.38 474 ARG B N 1
ATOM 9594 C CA . ARG B 1 474 ? 16.266 22.703 18.891 1 96.38 474 ARG B CA 1
ATOM 9595 C C . ARG B 1 474 ? 16.297 21.891 20.188 1 96.38 474 ARG B C 1
ATOM 9597 O O . ARG B 1 474 ? 16.078 22.438 21.266 1 96.38 474 ARG B O 1
ATOM 9604 N N . CYS B 1 475 ? 16.484 20.594 20.031 1 97.31 475 CYS B N 1
ATOM 9605 C CA . CYS B 1 475 ? 16.609 19.75 21.219 1 97.31 475 CYS B CA 1
ATOM 9606 C C . CYS B 1 475 ? 17.781 20.188 22.062 1 97.31 475 CYS B C 1
ATOM 9608 O O . CYS B 1 475 ? 17.688 20.234 23.297 1 97.31 475 CYS B O 1
ATOM 9610 N N . ARG B 1 476 ? 18.906 20.531 21.469 1 95.44 476 ARG B N 1
ATOM 9611 C CA . ARG B 1 476 ? 20.109 20.984 22.156 1 95.44 476 ARG B CA 1
ATOM 9612 C C . ARG B 1 476 ? 19.875 22.328 22.844 1 95.44 476 ARG B C 1
ATOM 9614 O O . ARG B 1 476 ? 20.312 22.531 23.984 1 95.44 476 ARG B O 1
ATOM 9621 N N . GLU B 1 477 ? 19.188 23.266 22.188 1 91.69 477 GLU B N 1
ATOM 9622 C CA . GLU B 1 477 ? 18.969 24.609 22.734 1 91.69 477 GLU B CA 1
ATOM 9623 C C . GLU B 1 477 ? 18.109 24.547 23.984 1 91.69 477 GLU B C 1
ATOM 9625 O O . GLU B 1 477 ? 18.344 25.297 24.938 1 91.69 477 GLU B O 1
ATOM 9630 N N . ASN B 1 478 ? 17.016 23.672 24 1 93.19 478 ASN B N 1
ATOM 9631 C CA . ASN B 1 478 ? 16.109 23.516 25.141 1 93.19 478 ASN B CA 1
ATOM 9632 C C . ASN B 1 478 ? 15.727 24.875 25.734 1 93.19 478 ASN B C 1
ATOM 9634 O O . ASN B 1 478 ? 15.773 25.062 26.953 1 93.19 478 ASN B O 1
ATOM 9638 N N . ASN B 1 479 ? 15.445 25.875 24.906 1 89.31 479 ASN B N 1
ATOM 9639 C CA . ASN B 1 479 ? 15.156 27.234 25.344 1 89.31 479 ASN B CA 1
ATOM 9640 C C . ASN B 1 479 ? 13.672 27.406 25.656 1 89.31 479 ASN B C 1
ATOM 9642 O O . ASN B 1 479 ? 13 28.234 25.047 1 89.31 479 ASN B O 1
ATOM 9646 N N . PHE B 1 480 ? 13.227 26.656 26.672 1 93.25 480 PHE B N 1
ATOM 9647 C CA . PHE B 1 480 ? 11.867 26.688 27.203 1 93.25 480 PHE B CA 1
ATOM 9648 C C . PHE B 1 480 ? 11.867 27 28.688 1 93.25 480 PHE B C 1
ATOM 9650 O O . PHE B 1 480 ? 12.914 26.938 29.344 1 93.25 480 PHE B O 1
ATOM 9657 N N . PRO B 1 481 ? 10.734 27.438 29.156 1 91.81 481 PRO B N 1
ATOM 9658 C CA . PRO B 1 481 ? 10.695 27.5 30.625 1 91.81 481 PRO B CA 1
ATOM 9659 C C . PRO B 1 481 ? 10.922 26.141 31.281 1 91.81 481 PRO B C 1
ATOM 9661 O O . PRO B 1 481 ? 10.625 25.109 30.672 1 91.81 481 PRO B O 1
ATOM 9664 N N . LYS B 1 482 ? 11.445 26.125 32.5 1 89.62 482 LYS B N 1
ATOM 9665 C CA . LYS B 1 482 ? 11.688 24.891 33.25 1 89.62 482 LYS B CA 1
ATOM 9666 C C . LYS B 1 482 ? 12.586 23.953 32.469 1 89.62 482 LYS B C 1
ATOM 9668 O O . LYS B 1 482 ? 12.242 22.781 32.25 1 89.62 482 LYS B O 1
ATOM 9673 N N . ASN B 1 483 ? 13.719 24.484 32.031 1 91.06 483 ASN B N 1
ATOM 9674 C CA . ASN B 1 483 ? 14.609 23.75 31.141 1 91.06 483 ASN B CA 1
ATOM 9675 C C . ASN B 1 483 ? 15.742 23.078 31.922 1 91.06 483 ASN B C 1
ATOM 9677 O O . ASN B 1 483 ? 16.781 22.766 31.359 1 91.06 483 ASN B O 1
ATOM 9681 N N . ASP B 1 484 ? 15.508 22.922 33.219 1 88.88 484 ASP B N 1
ATOM 9682 C CA . ASP B 1 484 ? 16.516 22.266 34.031 1 88.88 484 ASP B CA 1
ATOM 9683 C C . ASP B 1 484 ? 16.641 20.781 33.719 1 88.88 484 ASP B C 1
ATOM 9685 O O . ASP B 1 484 ? 17.656 20.156 34 1 88.88 484 ASP B O 1
ATOM 9689 N N . ARG B 1 485 ? 15.57 20.125 33.125 1 84.75 485 ARG B N 1
ATOM 9690 C CA . ARG B 1 485 ? 15.594 18.75 32.656 1 84.75 485 ARG B CA 1
ATOM 9691 C C . ARG B 1 485 ? 15.766 18.672 31.156 1 84.75 485 ARG B C 1
ATOM 9693 O O . ARG B 1 485 ? 15.359 19.578 30.438 1 84.75 485 ARG B O 1
ATOM 9700 N N . PRO B 1 486 ? 16.328 17.625 30.828 1 88.06 486 PRO B N 1
ATOM 9701 C CA . PRO B 1 486 ? 16.547 17.5 29.391 1 88.06 486 PRO B CA 1
ATOM 9702 C C . PRO B 1 486 ? 15.25 17.484 28.578 1 88.06 486 PRO B C 1
ATOM 9704 O O . PRO B 1 486 ? 14.266 16.875 29.016 1 88.06 486 PRO B O 1
ATOM 9707 N N . CYS B 1 487 ? 15.422 18.203 27.5 1 93.94 487 CYS B N 1
ATOM 9708 C CA . CYS B 1 487 ? 14.328 18.188 26.531 1 93.94 487 CYS B CA 1
ATOM 9709 C C . CYS B 1 487 ? 14.352 16.922 25.703 1 93.94 487 CYS B C 1
ATOM 9711 O O . CYS B 1 487 ? 15.414 16.359 25.438 1 93.94 487 CYS B O 1
ATOM 9713 N N . LYS B 1 488 ? 13.18 16.359 25.375 1 97.44 488 LYS B N 1
ATOM 9714 C CA . LYS B 1 488 ? 13.039 15.211 24.484 1 97.44 488 LYS B CA 1
ATOM 9715 C C . LYS B 1 488 ? 12.523 15.641 23.109 1 97.44 488 LYS B C 1
ATOM 9717 O O . LYS B 1 488 ? 11.633 16.484 23.031 1 97.44 488 LYS B O 1
ATOM 9722 N N . ALA B 1 489 ? 13.102 15.141 22.047 1 98.75 489 ALA B N 1
ATOM 9723 C CA . ALA B 1 489 ? 12.547 15.297 20.703 1 98.75 489 ALA B CA 1
ATOM 9724 C C . ALA B 1 489 ? 12.102 13.953 20.141 1 98.75 489 ALA B C 1
ATOM 9726 O O . ALA B 1 489 ? 12.852 12.977 20.156 1 98.75 489 ALA B O 1
ATOM 9727 N N . ILE B 1 490 ? 10.883 13.867 19.703 1 98.81 490 ILE B N 1
ATOM 9728 C CA . ILE B 1 490 ? 10.336 12.625 19.156 1 98.81 490 ILE B CA 1
ATOM 9729 C C . ILE B 1 490 ? 9.961 12.82 17.688 1 98.81 490 ILE B C 1
ATOM 9731 O O . ILE B 1 490 ? 9.156 13.695 17.359 1 98.81 490 ILE B O 1
ATOM 9735 N N . PHE B 1 491 ? 10.586 12.031 16.781 1 98.88 491 PHE B N 1
ATOM 9736 C CA . PHE B 1 491 ? 10.125 11.945 15.406 1 98.88 491 PHE B CA 1
ATOM 9737 C C . PHE B 1 491 ? 8.859 11.102 15.305 1 98.88 491 PHE B C 1
ATOM 9739 O O . PHE B 1 491 ? 8.891 9.891 15.57 1 98.88 491 PHE B O 1
ATOM 9746 N N . TRP B 1 492 ? 7.719 11.75 14.961 1 98.62 492 TRP B N 1
ATOM 9747 C CA . TRP B 1 492 ? 6.449 11.031 14.836 1 98.62 492 TRP B CA 1
ATOM 9748 C C . TRP B 1 492 ? 6.344 10.336 13.484 1 98.62 492 TRP B C 1
ATOM 9750 O O . TRP B 1 492 ? 5.758 10.875 12.547 1 98.62 492 TRP B O 1
ATOM 9760 N N . LEU B 1 493 ? 6.867 9.18 13.383 1 98.44 493 LEU B N 1
ATOM 9761 C CA . LEU B 1 493 ? 6.918 8.406 12.148 1 98.44 493 LEU B CA 1
ATOM 9762 C C . LEU B 1 493 ? 6.391 6.988 12.367 1 98.44 493 LEU B C 1
ATOM 9764 O O . LEU B 1 493 ? 6.84 6.293 13.281 1 98.44 493 LEU B O 1
ATOM 9768 N N . ASP B 1 494 ? 5.457 6.551 11.562 1 97.75 494 ASP B N 1
ATOM 9769 C CA . ASP B 1 494 ? 4.754 5.277 11.688 1 97.75 494 ASP B CA 1
ATOM 9770 C C . ASP B 1 494 ? 5.41 4.207 10.812 1 97.75 494 ASP B C 1
ATOM 9772 O O . ASP B 1 494 ? 5.34 4.27 9.586 1 97.75 494 ASP B O 1
ATOM 9776 N N . PRO B 1 495 ? 5.973 3.203 11.438 1 97.5 495 PRO B N 1
ATOM 9777 C CA . PRO B 1 495 ? 6.645 2.172 10.641 1 97.5 495 PRO B CA 1
ATOM 9778 C C . PRO B 1 495 ? 5.672 1.35 9.797 1 97.5 495 PRO B C 1
ATOM 9780 O O . PRO B 1 495 ? 6.098 0.55 8.961 1 97.5 495 PRO B O 1
ATOM 9783 N N . ALA B 1 496 ? 4.391 1.539 9.922 1 97.56 496 ALA B N 1
ATOM 9784 C CA . ALA B 1 496 ? 3.395 0.831 9.125 1 97.56 496 ALA B CA 1
ATOM 9785 C C . ALA B 1 496 ? 3.066 1.604 7.852 1 97.56 496 ALA B C 1
ATOM 9787 O O . ALA B 1 496 ? 2.396 1.081 6.953 1 97.56 496 ALA B O 1
ATOM 9788 N N . ARG B 1 497 ? 3.484 2.805 7.719 1 97.38 497 ARG B N 1
ATOM 9789 C CA . ARG B 1 497 ? 3.199 3.633 6.547 1 97.38 497 ARG B CA 1
ATOM 9790 C C . ARG B 1 497 ? 4.391 3.66 5.594 1 97.38 497 ARG B C 1
ATOM 9792 O O . ARG B 1 497 ? 5.52 3.918 6.012 1 97.38 497 ARG B O 1
ATOM 9799 N N . ALA B 1 498 ? 4.148 3.434 4.344 1 97.88 498 ALA B N 1
ATOM 9800 C CA . ALA B 1 498 ? 5.199 3.354 3.336 1 97.88 498 ALA B CA 1
ATOM 9801 C C . ALA B 1 498 ? 6.016 4.641 3.289 1 97.88 498 ALA B C 1
ATOM 9803 O O . ALA B 1 498 ? 7.246 4.602 3.215 1 97.88 498 ALA B O 1
ATOM 9804 N N . HIS B 1 499 ? 5.363 5.773 3.285 1 97.62 499 HIS B N 1
ATOM 9805 C CA . HIS B 1 499 ? 6.039 7.066 3.283 1 97.62 499 HIS B CA 1
ATOM 9806 C C . HIS B 1 499 ? 6.957 7.211 4.492 1 97.62 499 HIS B C 1
ATOM 9808 O O . HIS B 1 499 ? 8.117 7.602 4.352 1 97.62 499 HIS B O 1
ATOM 9814 N N . ASP B 1 500 ? 6.469 6.906 5.637 1 98.06 500 ASP B N 1
ATOM 9815 C CA . ASP B 1 500 ? 7.23 7.074 6.871 1 98.06 500 ASP B CA 1
ATOM 9816 C C . ASP B 1 500 ? 8.414 6.109 6.926 1 98.06 500 ASP B C 1
ATOM 9818 O O . ASP B 1 500 ? 9.461 6.43 7.488 1 98.06 500 ASP B O 1
ATOM 9822 N N . CYS B 1 501 ? 8.258 4.906 6.367 1 98.19 501 CYS B N 1
ATOM 9823 C CA . CYS B 1 501 ? 9.391 3.998 6.285 1 98.19 501 CYS B CA 1
ATOM 9824 C C . CYS B 1 501 ? 10.562 4.652 5.562 1 98.19 501 CYS B C 1
ATOM 9826 O O . CYS B 1 501 ? 11.703 4.566 6.016 1 98.19 501 CYS B O 1
ATOM 9828 N N . ASN B 1 502 ? 10.289 5.289 4.449 1 98.31 502 ASN B N 1
ATOM 9829 C CA . ASN B 1 502 ? 11.32 5.996 3.707 1 98.31 502 ASN B CA 1
ATOM 9830 C C . ASN B 1 502 ? 11.914 7.137 4.527 1 98.31 502 ASN B C 1
ATOM 9832 O O . ASN B 1 502 ? 13.133 7.344 4.52 1 98.31 502 ASN B O 1
ATOM 9836 N N . ILE B 1 503 ? 11.062 7.871 5.238 1 98.75 503 ILE B N 1
ATOM 9837 C CA . ILE B 1 503 ? 11.531 8.992 6.039 1 98.75 503 ILE B CA 1
ATOM 9838 C C . ILE B 1 503 ? 12.375 8.484 7.203 1 98.75 503 ILE B C 1
ATOM 9840 O O . ILE B 1 503 ? 13.398 9.078 7.543 1 98.75 503 ILE B O 1
ATOM 9844 N N . ILE B 1 504 ? 11.945 7.395 7.875 1 98.62 504 ILE B N 1
ATOM 9845 C CA . ILE B 1 504 ? 12.711 6.785 8.961 1 98.62 504 ILE B CA 1
ATOM 9846 C C . ILE B 1 504 ? 14.117 6.441 8.469 1 98.62 504 ILE B C 1
ATOM 9848 O O . ILE B 1 504 ? 15.102 6.73 9.148 1 98.62 504 ILE B O 1
ATOM 9852 N N . SER B 1 505 ? 14.188 5.809 7.297 1 98.06 505 SER B N 1
ATOM 9853 C CA . SER B 1 505 ? 15.477 5.457 6.723 1 98.06 505 SER B CA 1
ATOM 9854 C C . SER B 1 505 ? 16.375 6.688 6.582 1 98.06 505 SER B C 1
ATOM 9856 O O . SER B 1 505 ? 17.562 6.637 6.895 1 98.06 505 SER B O 1
ATOM 9858 N N . LYS B 1 506 ? 15.82 7.746 6.152 1 98.44 506 LYS B N 1
ATOM 9859 C CA . LYS B 1 506 ? 16.578 8.969 5.949 1 98.44 506 LYS B CA 1
ATOM 9860 C C . LYS B 1 506 ? 16.969 9.609 7.281 1 98.44 506 LYS B C 1
ATOM 9862 O O . LYS B 1 506 ? 18.047 10.172 7.414 1 98.44 506 LYS B O 1
ATOM 9867 N N . VAL B 1 507 ? 16.062 9.625 8.242 1 98.69 507 VAL B N 1
ATOM 9868 C CA . VAL B 1 507 ? 16.375 10.141 9.57 1 98.69 507 VAL B CA 1
ATOM 9869 C C . VAL B 1 507 ? 17.594 9.398 10.133 1 98.69 507 VAL B C 1
ATOM 9871 O O . VAL B 1 507 ? 18.547 10.023 10.609 1 98.69 507 VAL B O 1
ATOM 9874 N N . LEU B 1 508 ? 17.531 8.07 10.055 1 98.12 508 LEU B N 1
ATOM 9875 C CA . LEU B 1 508 ? 18.609 7.246 10.586 1 98.12 508 LEU B CA 1
ATOM 9876 C C . LEU B 1 508 ? 19.906 7.477 9.812 1 98.12 508 LEU B C 1
ATOM 9878 O O . LEU B 1 508 ? 20.984 7.414 10.383 1 98.12 508 LEU B O 1
ATOM 9882 N N . GLN B 1 509 ? 19.812 7.785 8.562 1 97.19 509 GLN B N 1
ATOM 9883 C CA . GLN B 1 509 ? 20.953 8.086 7.715 1 97.19 509 GLN B CA 1
ATOM 9884 C C . GLN B 1 509 ? 21.594 9.414 8.109 1 97.19 509 GLN B C 1
ATOM 9886 O O . GLN B 1 509 ? 22.828 9.547 8.109 1 97.19 509 GLN B O 1
ATOM 9891 N N . TYR B 1 510 ? 20.781 10.43 8.453 1 98.31 510 TYR B N 1
ATOM 9892 C CA . TYR B 1 510 ? 21.281 11.789 8.586 1 98.31 510 TYR B CA 1
ATOM 9893 C C . TYR B 1 510 ? 21.641 12.102 10.031 1 98.31 510 TYR B C 1
ATOM 9895 O O . TYR B 1 510 ? 22.484 12.953 10.305 1 98.31 510 TYR B O 1
ATOM 9903 N N . LEU B 1 511 ? 21.062 11.477 11.016 1 98 511 LEU B N 1
ATOM 9904 C CA . LEU B 1 511 ? 21.297 11.766 12.422 1 98 511 LEU B CA 1
ATOM 9905 C C . LEU B 1 511 ? 22.781 11.742 12.75 1 98 511 LEU B C 1
ATOM 9907 O O . LEU B 1 511 ? 23.281 12.609 13.477 1 98 511 LEU B O 1
ATOM 9911 N N . PRO B 1 512 ? 23.594 10.75 12.164 1 96.81 512 PRO B N 1
ATOM 9912 C CA . PRO B 1 512 ? 25.031 10.68 12.484 1 96.81 512 PRO B CA 1
ATOM 9913 C C . PRO B 1 512 ? 25.797 11.906 11.992 1 96.81 512 PRO B C 1
ATOM 9915 O O . PRO B 1 512 ? 26.938 12.133 12.414 1 96.81 512 PRO B O 1
ATOM 9918 N N . ASP B 1 513 ? 25.219 12.711 11.125 1 97.25 513 ASP B N 1
ATOM 9919 C CA . ASP B 1 513 ? 25.875 13.906 10.602 1 97.25 513 ASP B CA 1
ATOM 9920 C C . ASP B 1 513 ? 25.875 15.031 11.633 1 97.25 513 ASP B C 1
ATOM 9922 O O . ASP B 1 513 ? 26.594 16.016 11.484 1 97.25 513 ASP B O 1
ATOM 9926 N N . PHE B 1 514 ? 25.156 14.891 12.75 1 97.12 514 PHE B N 1
ATOM 9927 C CA . PHE B 1 514 ? 25 15.945 13.742 1 97.12 514 PHE B CA 1
ATOM 9928 C C . PHE B 1 514 ? 25.438 15.453 15.117 1 97.12 514 PHE B C 1
ATOM 9930 O O . PHE B 1 514 ? 25.594 14.25 15.328 1 97.12 514 PHE B O 1
ATOM 9937 N N . ASP B 1 515 ? 25.734 16.375 16.062 1 96.38 515 ASP B N 1
ATOM 9938 C CA . ASP B 1 515 ? 26.109 16.016 17.422 1 96.38 515 ASP B CA 1
ATOM 9939 C C . ASP B 1 515 ? 24.875 15.664 18.25 1 96.38 515 ASP B C 1
ATOM 9941 O O . ASP B 1 515 ? 24.156 16.547 18.703 1 96.38 515 ASP B O 1
ATOM 9945 N N . THR B 1 516 ? 24.672 14.359 18.391 1 96.69 516 THR B N 1
ATOM 9946 C CA . THR B 1 516 ? 23.5 13.906 19.141 1 96.69 516 THR B CA 1
ATOM 9947 C C . THR B 1 516 ? 23.875 13.461 20.547 1 96.69 516 THR B C 1
ATOM 9949 O O . THR B 1 516 ? 23.078 12.844 21.25 1 96.69 516 THR B O 1
ATOM 9952 N N . LYS B 1 517 ? 25.125 13.719 21 1 95.25 517 LYS B N 1
ATOM 9953 C CA . LYS B 1 517 ? 25.594 13.297 22.312 1 95.25 517 LYS B CA 1
ATOM 9954 C C . LYS B 1 517 ? 24.734 13.898 23.422 1 95.25 517 LYS B C 1
ATOM 9956 O O . LYS B 1 517 ? 24.469 15.102 23.422 1 95.25 517 LYS B O 1
ATOM 9961 N N . ASN B 1 518 ? 24.234 13.125 24.359 1 94.12 518 ASN B N 1
ATOM 9962 C CA . ASN B 1 518 ? 23.453 13.492 25.547 1 94.12 518 ASN B CA 1
ATOM 9963 C C . ASN B 1 518 ? 22.094 14.07 25.172 1 94.12 518 ASN B C 1
ATOM 9965 O O . ASN B 1 518 ? 21.531 14.891 25.906 1 94.12 518 ASN B O 1
ATOM 9969 N N . LEU B 1 519 ? 21.625 13.852 23.938 1 96.94 519 LEU B N 1
ATOM 9970 C CA . LEU B 1 519 ? 20.281 14.242 23.547 1 96.94 519 LEU B CA 1
ATOM 9971 C C . LEU B 1 519 ? 19.328 13.062 23.672 1 96.94 519 LEU B C 1
ATOM 9973 O O . LEU B 1 519 ? 19.734 11.906 23.5 1 96.94 519 LEU B O 1
ATOM 9977 N N . ASP B 1 520 ? 18.141 13.32 24 1 97.38 520 ASP B N 1
ATOM 9978 C CA . ASP B 1 520 ? 17.078 12.32 24.031 1 97.38 520 ASP B CA 1
ATOM 9979 C C . ASP B 1 520 ? 16.219 12.398 22.766 1 97.38 520 ASP B C 1
ATOM 9981 O O . ASP B 1 520 ? 15.281 13.195 22.688 1 97.38 520 ASP B O 1
ATOM 9985 N N . LEU B 1 521 ? 16.578 11.625 21.797 1 98.06 521 LEU B N 1
ATOM 9986 C CA . LEU B 1 521 ? 15.891 11.555 20.5 1 98.06 521 LEU B CA 1
ATOM 9987 C C . LEU B 1 521 ? 15.242 10.188 20.312 1 98.06 521 LEU B C 1
ATOM 9989 O O . LEU B 1 521 ? 15.836 9.164 20.625 1 98.06 521 LEU B O 1
ATOM 9993 N N . GLU B 1 522 ? 14.031 10.164 19.859 1 97.5 522 GLU B N 1
ATOM 9994 C CA . GLU B 1 522 ? 13.336 8.898 19.641 1 97.5 522 GLU B CA 1
ATOM 9995 C C . GLU B 1 522 ? 12.469 8.969 18.391 1 97.5 522 GLU B C 1
ATOM 9997 O O . GLU B 1 522 ? 12.094 10.055 17.938 1 97.5 522 GLU B O 1
ATOM 10002 N N . ILE B 1 523 ? 12.219 7.895 17.734 1 97.88 523 ILE B N 1
ATOM 10003 C CA . ILE B 1 523 ? 11.242 7.723 16.672 1 97.88 523 ILE B CA 1
ATOM 10004 C C . ILE B 1 523 ? 10.07 6.883 17.172 1 97.88 523 ILE B C 1
ATOM 10006 O O . ILE B 1 523 ? 10.258 5.754 17.625 1 97.88 523 ILE B O 1
ATOM 10010 N N . LEU B 1 524 ? 8.867 7.398 17.141 1 97.5 524 LEU B N 1
ATOM 10011 C CA . LEU B 1 524 ? 7.652 6.707 17.562 1 97.5 524 LEU B CA 1
ATOM 10012 C C . LEU B 1 524 ? 6.516 6.949 16.578 1 97.5 524 LEU B C 1
ATOM 10014 O O . LEU B 1 524 ? 6.484 7.977 15.898 1 97.5 524 LEU B O 1
ATOM 10018 N N . SER B 1 525 ? 5.586 5.973 16.5 1 96.69 525 SER B N 1
ATOM 10019 C CA . SER B 1 525 ? 4.379 6.227 15.719 1 96.69 525 SER B CA 1
ATOM 10020 C C . SER B 1 525 ? 3.598 7.41 16.281 1 96.69 525 SER B C 1
ATOM 10022 O O . SER B 1 525 ? 3.713 7.73 17.469 1 96.69 525 SER B O 1
ATOM 10024 N N . PRO B 1 526 ? 2.787 8.062 15.477 1 97.62 526 PRO B N 1
ATOM 10025 C CA . PRO B 1 526 ? 2.053 9.227 15.961 1 97.62 526 PRO B CA 1
ATOM 10026 C C . PRO B 1 526 ? 1.204 8.922 17.203 1 97.62 526 PRO B C 1
ATOM 10028 O O . PRO B 1 526 ? 1.167 9.719 18.141 1 97.62 526 PRO B O 1
ATOM 10031 N N . ALA B 1 527 ? 0.561 7.812 17.25 1 96.44 527 ALA B N 1
ATOM 10032 C CA . ALA B 1 527 ? -0.246 7.449 18.422 1 96.44 527 ALA B CA 1
ATOM 10033 C C . ALA B 1 527 ? 0.624 7.277 19.656 1 96.44 527 ALA B C 1
ATOM 10035 O O . ALA B 1 527 ? 0.298 7.797 20.734 1 96.44 527 ALA B O 1
ATOM 10036 N N . GLU B 1 528 ? 1.748 6.566 19.516 1 96.19 528 GLU B N 1
ATOM 10037 C CA . GLU B 1 528 ? 2.662 6.363 20.641 1 96.19 528 GLU B CA 1
ATOM 10038 C C . GLU B 1 528 ? 3.309 7.676 21.062 1 96.19 528 GLU B C 1
ATOM 10040 O O . GLU B 1 528 ? 3.457 7.941 22.25 1 96.19 528 GLU B O 1
ATOM 10045 N N . ALA B 1 529 ? 3.711 8.406 20.078 1 97.88 529 ALA B N 1
ATOM 10046 C CA . ALA B 1 529 ? 4.344 9.695 20.344 1 97.88 529 ALA B CA 1
ATOM 10047 C C . ALA B 1 529 ? 3.404 10.617 21.125 1 97.88 529 ALA B C 1
ATOM 10049 O O . ALA B 1 529 ? 3.84 11.336 22.031 1 97.88 529 ALA B O 1
ATOM 10050 N N . MET B 1 530 ? 2.146 10.586 20.766 1 98.38 530 MET B N 1
ATOM 10051 C CA . MET B 1 530 ? 1.169 11.398 21.484 1 98.38 530 MET B CA 1
ATOM 10052 C C . MET B 1 530 ? 1.062 10.953 22.953 1 98.38 530 MET B C 1
ATOM 10054 O O . MET B 1 530 ? 1.024 11.789 23.859 1 98.38 530 MET B O 1
ATOM 10058 N N . ARG B 1 531 ? 1.017 9.688 23.188 1 97.25 531 ARG B N 1
ATOM 10059 C CA . ARG B 1 531 ? 0.937 9.18 24.547 1 97.25 531 ARG B CA 1
ATOM 10060 C C . ARG B 1 531 ? 2.119 9.656 25.375 1 97.25 531 ARG B C 1
ATOM 10062 O O . ARG B 1 531 ? 1.939 10.148 26.5 1 97.25 531 ARG B O 1
ATOM 10069 N N . VAL B 1 532 ? 3.301 9.547 24.781 1 97.88 532 VAL B N 1
ATOM 10070 C CA . VAL B 1 532 ? 4.516 9.922 25.5 1 97.88 532 VAL B CA 1
ATOM 10071 C C . VAL B 1 532 ? 4.539 11.438 25.719 1 97.88 532 VAL B C 1
ATOM 10073 O O . VAL B 1 532 ? 4.879 11.914 26.797 1 97.88 532 VAL B O 1
ATOM 10076 N N . THR B 1 533 ? 4.18 12.164 24.719 1 98.56 533 THR B N 1
ATOM 10077 C CA . THR B 1 533 ? 4.184 13.625 24.797 1 98.56 533 THR B CA 1
ATOM 10078 C C . THR B 1 533 ? 3.195 14.102 25.859 1 98.56 533 THR B C 1
ATOM 10080 O O . THR B 1 533 ? 3.506 14.992 26.656 1 98.56 533 THR B O 1
ATOM 10083 N N . CYS B 1 534 ? 2.012 13.516 25.859 1 98.62 534 CYS B N 1
ATOM 10084 C CA . CYS B 1 534 ? 1.001 13.898 26.844 1 98.62 534 CYS B CA 1
ATOM 10085 C C . CYS B 1 534 ? 1.477 13.594 28.266 1 98.62 534 CYS B C 1
ATOM 10087 O O . CYS B 1 534 ? 1.301 14.414 29.172 1 98.62 534 CYS B O 1
ATOM 10089 N N . LEU B 1 535 ? 2.025 12.414 28.469 1 98.19 535 LEU B N 1
ATOM 10090 C CA . LEU B 1 535 ? 2.518 12.039 29.781 1 98.19 535 LEU B CA 1
ATOM 10091 C C . LEU B 1 535 ? 3.59 13.008 30.266 1 98.19 535 LEU B C 1
ATOM 10093 O O . LEU B 1 535 ? 3.547 13.477 31.406 1 98.19 535 LEU B O 1
ATOM 10097 N N . ARG B 1 536 ? 4.508 13.328 29.438 1 98.12 536 ARG B N 1
ATOM 10098 C CA . ARG B 1 536 ? 5.598 14.234 29.781 1 98.12 536 ARG B CA 1
ATOM 10099 C C . ARG B 1 536 ? 5.078 15.648 30.031 1 98.12 536 ARG B C 1
ATOM 10101 O O . ARG B 1 536 ? 5.512 16.312 30.969 1 98.12 536 ARG B O 1
ATOM 10108 N N . ALA B 1 537 ? 4.18 16.109 29.188 1 98 537 ALA B N 1
ATOM 10109 C CA . ALA B 1 537 ? 3.58 17.438 29.391 1 98 537 ALA B CA 1
ATOM 10110 C C . ALA B 1 537 ? 2.92 17.531 30.75 1 98 537 ALA B C 1
ATOM 10112 O O . ALA B 1 537 ? 3.055 18.547 31.438 1 98 537 ALA B O 1
ATOM 10113 N N . LYS B 1 538 ? 2.148 16.516 31.125 1 97.62 538 LYS B N 1
ATOM 10114 C CA . LYS B 1 538 ? 1.484 16.484 32.438 1 97.62 538 LYS B CA 1
ATOM 10115 C C . LYS B 1 538 ? 2.498 16.562 33.562 1 97.62 538 LYS B C 1
ATOM 10117 O O . LYS B 1 538 ? 2.234 17.188 34.594 1 97.62 538 LYS B O 1
ATOM 10122 N N . GLU B 1 539 ? 3.668 15.992 33.375 1 96.94 539 GLU B N 1
ATOM 10123 C CA . GLU B 1 539 ? 4.715 15.969 34.375 1 96.94 539 GLU B CA 1
ATOM 10124 C C . GLU B 1 539 ? 5.531 17.266 34.375 1 96.94 539 GLU B C 1
ATOM 10126 O O . GLU B 1 539 ? 6.516 17.391 35.094 1 96.94 539 GLU B O 1
ATOM 10131 N N . GLY B 1 540 ? 5.176 18.156 33.5 1 96.25 540 GLY B N 1
ATOM 10132 C CA . GLY B 1 540 ? 5.855 19.438 33.406 1 96.25 540 GLY B CA 1
ATOM 10133 C C . GLY B 1 540 ? 7.133 19.406 32.594 1 96.25 540 GLY B C 1
ATOM 10134 O O . GLY B 1 540 ? 7.969 20.297 32.688 1 96.25 540 GLY B O 1
ATOM 10135 N N . LEU B 1 541 ? 7.34 18.328 31.812 1 97.25 541 LEU B N 1
ATOM 10136 C CA . LEU B 1 541 ? 8.539 18.156 31 1 97.25 541 LEU B CA 1
ATOM 10137 C C . LEU B 1 541 ? 8.32 18.656 29.578 1 97.25 541 LEU B C 1
ATOM 10139 O O . LEU B 1 541 ? 7.223 18.531 29.031 1 97.25 541 LEU B O 1
ATOM 10143 N N . ASN B 1 542 ? 9.367 19.234 29 1 97.56 542 ASN B N 1
ATOM 10144 C CA . ASN B 1 542 ? 9.297 19.781 27.641 1 97.56 542 ASN B CA 1
ATOM 10145 C C . ASN B 1 542 ? 9.586 18.703 26.609 1 97.56 542 ASN B C 1
ATOM 10147 O O . ASN B 1 542 ? 10.5 17.891 26.781 1 97.56 542 ASN B O 1
ATOM 10151 N N . THR B 1 543 ? 8.773 18.609 25.562 1 98.5 543 THR B N 1
ATOM 10152 C CA . THR B 1 543 ? 8.93 17.625 24.484 1 98.5 543 THR B CA 1
ATOM 10153 C C . THR B 1 543 ? 8.75 18.297 23.125 1 98.5 543 THR B C 1
ATOM 10155 O O . THR B 1 543 ? 7.699 18.875 22.844 1 98.5 543 THR B O 1
ATOM 10158 N N . ILE B 1 544 ? 9.766 18.25 22.266 1 98.62 544 ILE B N 1
ATOM 10159 C CA . ILE B 1 544 ? 9.672 18.734 20.906 1 98.62 544 ILE B CA 1
ATOM 10160 C C . ILE B 1 544 ? 9.031 17.688 20 1 98.62 544 ILE B C 1
ATOM 10162 O O . ILE B 1 544 ? 9.523 16.547 19.922 1 98.62 544 ILE B O 1
ATOM 10166 N N . THR B 1 545 ? 7.93 18.016 19.422 1 98.75 545 THR B N 1
ATOM 10167 C CA . THR B 1 545 ? 7.293 17.141 18.453 1 98.75 545 THR B CA 1
ATOM 10168 C C . THR B 1 545 ? 7.867 17.375 17.047 1 98.75 545 THR B C 1
ATOM 10170 O O . THR B 1 545 ? 7.781 18.469 16.516 1 98.75 545 THR B O 1
ATOM 10173 N N . VAL B 1 546 ? 8.5 16.375 16.469 1 98.88 546 VAL B N 1
ATOM 10174 C CA . VAL B 1 546 ? 9.102 16.453 15.141 1 98.88 546 VAL B CA 1
ATOM 10175 C C . VAL B 1 546 ? 8.227 15.695 14.133 1 98.88 546 VAL B C 1
ATOM 10177 O O . VAL B 1 546 ? 8.227 14.469 14.102 1 98.88 546 VAL B O 1
ATOM 10180 N N . THR B 1 547 ? 7.496 16.438 13.297 1 98.56 547 THR B N 1
ATOM 10181 C CA . THR B 1 547 ? 6.434 15.789 12.547 1 98.56 547 THR B CA 1
ATOM 10182 C C . THR B 1 547 ? 6.5 16.172 11.07 1 98.56 547 THR B C 1
ATOM 10184 O O . THR B 1 547 ? 7.207 17.109 10.695 1 98.56 547 THR B O 1
ATOM 10187 N N . GLY B 1 548 ? 5.781 15.398 10.273 1 97.12 548 GLY B N 1
ATOM 10188 C CA . GLY B 1 548 ? 5.512 15.789 8.898 1 97.12 548 GLY B CA 1
ATOM 10189 C C . GLY B 1 548 ? 4.547 16.953 8.789 1 97.12 548 GLY B C 1
ATOM 10190 O O . GLY B 1 548 ? 4.098 17.5 9.805 1 97.12 548 GLY B O 1
ATOM 10191 N N . ASN B 1 549 ? 4.137 17.297 7.648 1 94.12 549 ASN B N 1
ATOM 10192 C CA . ASN B 1 549 ? 3.48 18.562 7.352 1 94.12 549 ASN B CA 1
ATOM 10193 C C . ASN B 1 549 ? 2.07 18.609 7.93 1 94.12 549 ASN B C 1
ATOM 10195 O O . ASN B 1 549 ? 1.683 19.609 8.539 1 94.12 549 ASN B O 1
ATOM 10199 N N . VAL B 1 550 ? 1.283 17.578 7.738 1 93.12 550 VAL B N 1
ATOM 10200 C CA . VAL B 1 550 ? -0.104 17.625 8.188 1 93.12 550 VAL B CA 1
ATOM 10201 C C . VAL B 1 550 ? -0.153 17.656 9.711 1 93.12 550 VAL B C 1
ATOM 10203 O O . VAL B 1 550 ? -0.882 18.469 10.297 1 93.12 550 VAL B O 1
ATOM 10206 N N . LEU B 1 551 ? 0.617 16.812 10.359 1 96.38 551 LEU B N 1
ATOM 10207 C CA . LEU B 1 551 ? 0.632 16.797 11.82 1 96.38 551 LEU B CA 1
ATOM 10208 C C . LEU B 1 551 ? 1.249 18.078 12.375 1 96.38 551 LEU B C 1
ATOM 10210 O O . LEU B 1 551 ? 0.866 18.547 13.445 1 96.38 551 LEU B O 1
ATOM 10214 N N . ARG B 1 552 ? 2.191 18.625 11.617 1 96.06 552 ARG B N 1
ATOM 10215 C CA . ARG B 1 552 ? 2.678 19.953 11.969 1 96.06 552 ARG B CA 1
ATOM 10216 C C . ARG B 1 552 ? 1.52 20.938 12.125 1 96.06 552 ARG B C 1
ATOM 10218 O O . ARG B 1 552 ? 1.417 21.625 13.141 1 96.06 552 ARG B O 1
ATOM 10225 N N . ASP B 1 553 ? 0.741 20.953 11.203 1 92.62 553 ASP B N 1
ATOM 10226 C CA . ASP B 1 553 ? -0.392 21.875 11.211 1 92.62 553 ASP B CA 1
ATOM 10227 C C . ASP B 1 553 ? -1.34 21.562 12.367 1 92.62 553 ASP B C 1
ATOM 10229 O O . ASP B 1 553 ? -1.8 22.484 13.055 1 92.62 553 ASP B O 1
ATOM 10233 N N . TYR B 1 554 ? -1.612 20.297 12.617 1 95.25 554 TYR B N 1
ATOM 10234 C CA . TYR B 1 554 ? -2.555 19.891 13.664 1 95.25 554 TYR B CA 1
ATOM 10235 C C . TYR B 1 554 ? -1.986 20.172 15.047 1 95.25 554 TYR B C 1
ATOM 10237 O O . TYR B 1 554 ? -2.686 20.703 15.914 1 95.25 554 TYR B O 1
ATOM 10245 N N . LEU B 1 555 ? -0.729 19.891 15.258 1 97.12 555 LEU B N 1
ATOM 10246 C CA . LEU B 1 555 ? -0.141 19.953 16.594 1 97.12 555 LEU B CA 1
ATOM 10247 C C . LEU B 1 555 ? 0.198 21.391 16.969 1 97.12 555 LEU B C 1
ATOM 10249 O O . LEU B 1 555 ? 0.287 21.734 18.156 1 97.12 555 LEU B O 1
ATOM 10253 N N . THR B 1 556 ? 0.383 22.188 16 1 94.38 556 THR B N 1
ATOM 10254 C CA . THR B 1 556 ? 0.72 23.578 16.266 1 94.38 556 THR B CA 1
ATOM 10255 C C . THR B 1 556 ? -0.529 24.391 16.625 1 94.38 556 THR B C 1
ATOM 10257 O O . THR B 1 556 ? -0.445 25.578 16.922 1 94.38 556 THR B O 1
ATOM 10260 N N . ASP B 1 557 ? -1.639 23.734 16.656 1 94.19 557 ASP B N 1
ATOM 10261 C CA . ASP B 1 557 ? -2.846 24.266 17.281 1 94.19 557 ASP B CA 1
ATOM 10262 C C . ASP B 1 557 ? -3.178 23.5 18.562 1 94.19 557 ASP B C 1
ATOM 10264 O O . ASP B 1 557 ? -3.492 24.094 19.594 1 94.19 557 ASP B O 1
ATOM 10268 N N . LEU B 1 558 ? -3.047 22.188 18.5 1 97.38 558 LEU B N 1
ATOM 10269 C CA . LEU B 1 558 ? -3.459 21.328 19.609 1 97.38 558 LEU B CA 1
ATOM 10270 C C . LEU B 1 558 ? -2.768 21.75 20.906 1 97.38 558 LEU B C 1
ATOM 10272 O O . LEU B 1 558 ? -3.43 22.156 21.859 1 97.38 558 LEU B O 1
ATOM 10276 N N . PHE B 1 559 ? -1.502 21.734 20.938 1 97.69 559 PHE B N 1
ATOM 10277 C CA . PHE B 1 559 ? -0.797 21.953 22.203 1 97.69 559 PHE B CA 1
ATOM 10278 C C . PHE B 1 559 ? -0.832 23.422 22.594 1 97.69 559 PHE B C 1
ATOM 10280 O O . PHE B 1 559 ? -1.06 23.75 23.766 1 97.69 559 PHE B O 1
ATOM 10287 N N . PRO B 1 560 ? -0.713 24.359 21.688 1 95.44 560 PRO B N 1
ATOM 10288 C CA . PRO B 1 560 ? -0.833 25.766 22.078 1 95.44 560 PRO B CA 1
ATOM 10289 C C . PRO B 1 560 ? -2.199 26.094 22.672 1 95.44 560 PRO B C 1
ATOM 10291 O O . PRO B 1 560 ? -2.293 26.891 23.609 1 95.44 560 PRO B O 1
ATOM 10294 N N . ILE B 1 561 ? -3.209 25.531 22.109 1 94.94 561 ILE B N 1
ATOM 10295 C CA . ILE B 1 561 ? -4.535 25.781 22.672 1 94.94 561 ILE B CA 1
ATOM 10296 C C . ILE B 1 561 ? -4.621 25.203 24.078 1 94.94 561 ILE B C 1
ATOM 10298 O O . ILE B 1 561 ? -5.215 25.797 24.969 1 94.94 561 ILE B O 1
ATOM 10302 N N . LEU B 1 562 ? -4.039 24.094 24.297 1 97.56 562 LEU B N 1
ATOM 10303 C CA . LEU B 1 562 ? -4.035 23.484 25.625 1 97.56 562 LEU B CA 1
ATOM 10304 C C . LEU B 1 562 ? -3.119 24.234 26.578 1 97.56 562 LEU B C 1
ATOM 10306 O O . LEU B 1 562 ? -3.432 24.391 27.75 1 97.56 562 LEU B O 1
ATOM 10310 N N . GLU B 1 563 ? -2.018 24.781 26.109 1 96.19 563 GLU B N 1
ATOM 10311 C CA . GLU B 1 563 ? -1.002 25.422 26.938 1 96.19 563 GLU B CA 1
ATOM 10312 C C . GLU B 1 563 ? -1.377 26.875 27.219 1 96.19 563 GLU B C 1
ATOM 10314 O O . GLU B 1 563 ? -1.189 27.359 28.344 1 96.19 563 GLU B O 1
ATOM 10319 N N . LEU B 1 564 ? -1.898 27.547 26.125 1 93.5 564 LEU B N 1
ATOM 10320 C CA . LEU B 1 564 ? -1.982 29 26.172 1 93.5 564 LEU B CA 1
ATOM 10321 C C . LEU B 1 564 ? -3.42 29.469 25.969 1 93.5 564 LEU B C 1
ATOM 10323 O O . LEU B 1 564 ? -3.711 30.656 26.078 1 93.5 564 LEU B O 1
ATOM 10327 N N . GLY B 1 565 ? -4.277 28.562 25.641 1 91.88 565 GLY B N 1
ATOM 10328 C CA . GLY B 1 565 ? -5.668 28.906 25.375 1 91.88 565 GLY B CA 1
ATOM 10329 C C . GLY B 1 565 ? -5.918 29.328 23.938 1 91.88 565 GLY B C 1
ATOM 10330 O O . GLY B 1 565 ? -7.066 29.391 23.484 1 91.88 565 GLY B O 1
ATOM 10331 N N . THR B 1 566 ? -4.84 29.578 23.219 1 87.69 566 THR B N 1
ATOM 10332 C CA . THR B 1 566 ? -4.93 30.016 21.828 1 87.69 566 THR B CA 1
ATOM 10333 C C . THR B 1 566 ? -3.639 29.703 21.078 1 87.69 566 THR B C 1
ATOM 10335 O O . THR B 1 566 ? -2.574 29.578 21.688 1 87.69 566 THR B O 1
ATOM 10338 N N . SER B 1 567 ? -3.744 29.562 19.781 1 87 567 SER B N 1
ATOM 10339 C CA . SER B 1 567 ? -2.551 29.359 18.969 1 87 567 SER B CA 1
ATOM 10340 C C . SER B 1 567 ? -2.023 30.672 18.422 1 87 567 SER B C 1
ATOM 10342 O O . SER B 1 567 ? -0.92 30.734 17.875 1 87 567 SER B O 1
ATOM 10344 N N . ALA B 1 568 ? -2.656 31.719 18.656 1 77.44 568 ALA B N 1
ATOM 10345 C CA . ALA B 1 568 ? -2.33 33.031 18.094 1 77.44 568 ALA B CA 1
ATOM 10346 C C . ALA B 1 568 ? -1.074 33.625 18.75 1 77.44 568 ALA B C 1
ATOM 10348 O O . ALA B 1 568 ? -0.462 34.531 18.203 1 77.44 568 ALA B O 1
ATOM 10349 N N . LYS B 1 569 ? -0.651 33.125 19.781 1 80.94 569 LYS B N 1
ATOM 10350 C CA . LYS B 1 569 ? 0.476 33.656 20.531 1 80.94 569 LYS B CA 1
ATOM 10351 C C . LYS B 1 569 ? 1.771 32.938 20.188 1 80.94 569 LYS B C 1
ATOM 10353 O O . LYS B 1 569 ? 2.838 33.25 20.703 1 80.94 569 LYS B O 1
ATOM 10358 N N . MET B 1 570 ? 1.692 32 19.234 1 89.06 570 MET B N 1
ATOM 10359 C CA . MET B 1 570 ? 2.852 31.172 18.922 1 89.06 570 MET B CA 1
ATOM 10360 C C . MET B 1 570 ? 3.816 31.891 18 1 89.06 570 MET B C 1
ATOM 10362 O O . MET B 1 570 ? 3.391 32.625 17.109 1 89.06 570 MET B O 1
ATOM 10366 N N . LEU B 1 571 ? 5.09 31.656 18.234 1 89.31 571 LEU B N 1
ATOM 10367 C CA . LEU B 1 571 ? 6.137 32.031 17.297 1 89.31 571 LEU B CA 1
ATOM 10368 C C . LEU B 1 571 ? 6.219 31.047 16.141 1 89.31 571 LEU B C 1
ATOM 10370 O O . LEU B 1 571 ? 6.191 29.828 16.359 1 89.31 571 LEU B O 1
ATOM 10374 N N . SER B 1 572 ? 6.223 31.547 14.93 1 91.69 572 SER B N 1
ATOM 10375 C CA . SER B 1 572 ? 6.449 30.734 13.734 1 91.69 572 SER B CA 1
ATOM 10376 C C . SER B 1 572 ? 7.73 31.156 13.023 1 91.69 572 SER B C 1
ATOM 10378 O O . SER B 1 572 ? 7.758 32.188 12.352 1 91.69 572 SER B O 1
ATOM 10380 N N . ILE B 1 573 ? 8.742 30.359 13.203 1 93.19 573 ILE B N 1
ATOM 10381 C CA . ILE B 1 573 ? 10.062 30.656 12.648 1 93.19 573 ILE B CA 1
ATOM 10382 C C . ILE B 1 573 ? 10.383 29.656 11.531 1 93.19 573 ILE B C 1
ATOM 10384 O O . ILE B 1 573 ? 10.102 28.469 11.656 1 93.19 573 ILE B O 1
ATOM 10388 N N . VAL B 1 574 ? 10.875 30.188 10.445 1 94.06 574 VAL B N 1
ATOM 10389 C CA . VAL B 1 574 ? 11.273 29.359 9.32 1 94.06 574 VAL B CA 1
ATOM 10390 C C . VAL B 1 574 ? 12.75 29.594 8.992 1 94.06 574 VAL B C 1
ATOM 10392 O O . VAL B 1 574 ? 13.078 30.453 8.164 1 94.06 574 VAL B O 1
ATOM 10395 N N . PRO B 1 575 ? 13.617 28.844 9.609 1 94.06 575 PRO B N 1
ATOM 10396 C CA . PRO B 1 575 ? 15.008 28.922 9.156 1 94.06 575 PRO B CA 1
ATOM 10397 C C . PRO B 1 575 ? 15.188 28.406 7.73 1 94.06 575 PRO B C 1
ATOM 10399 O O . PRO B 1 575 ? 14.945 27.219 7.457 1 94.06 575 PRO B O 1
ATOM 10402 N N . MET B 1 576 ? 15.68 29.203 6.918 1 94.25 576 MET B N 1
ATOM 10403 C CA . MET B 1 576 ? 15.75 28.859 5.5 1 94.25 576 MET B CA 1
ATOM 10404 C C . MET B 1 576 ? 16.828 27.812 5.246 1 94.25 576 MET B C 1
ATOM 10406 O O . MET B 1 576 ? 17.828 27.766 5.957 1 94.25 576 MET B O 1
ATOM 10410 N N . LEU B 1 577 ? 16.641 26.984 4.234 1 92.44 577 LEU B N 1
ATOM 10411 C CA . LEU B 1 577 ? 17.609 25.969 3.836 1 92.44 577 LEU B CA 1
ATOM 10412 C C . LEU B 1 577 ? 18.953 26.578 3.498 1 92.44 577 LEU B C 1
ATOM 10414 O O . LEU B 1 577 ? 20 26.047 3.869 1 92.44 577 LEU B O 1
ATOM 10418 N N . ALA B 1 578 ? 18.953 27.719 2.807 1 91.38 578 ALA B N 1
ATOM 10419 C CA . ALA B 1 578 ? 20.172 28.375 2.324 1 91.38 578 ALA B CA 1
ATOM 10420 C C . ALA B 1 578 ? 20.812 29.234 3.416 1 91.38 578 ALA B C 1
ATOM 10422 O O . ALA B 1 578 ? 21.938 29.719 3.264 1 91.38 578 ALA B O 1
ATOM 10423 N N . GLY B 1 579 ? 20.094 29.453 4.48 1 91.38 579 GLY B N 1
ATOM 10424 C CA . GLY B 1 579 ? 20.516 30.391 5.516 1 91.38 579 GLY B CA 1
ATOM 10425 C C . GLY B 1 579 ? 19.594 31.578 5.656 1 91.38 579 GLY B C 1
ATOM 10426 O O . GLY B 1 579 ? 18.938 31.984 4.691 1 91.38 579 GLY B O 1
ATOM 10427 N N . GLY B 1 580 ? 19.531 32.125 6.848 1 93.31 580 GLY B N 1
ATOM 10428 C CA . GLY B 1 580 ? 18.594 33.219 7.148 1 93.31 580 GLY B CA 1
ATOM 10429 C C . GLY B 1 580 ? 17.297 32.688 7.75 1 93.31 580 GLY B C 1
ATOM 10430 O O . GLY B 1 580 ? 17.188 31.531 8.133 1 93.31 580 GLY B O 1
ATOM 10431 N N . GLY B 1 581 ? 16.328 33.656 7.816 1 95 581 GLY B N 1
ATOM 10432 C CA . GLY B 1 581 ? 15.109 33.219 8.461 1 95 581 GLY B CA 1
ATOM 10433 C C . GLY B 1 581 ? 13.906 34.094 8.133 1 95 581 GLY B C 1
ATOM 10434 O O . GLY B 1 581 ? 14.07 35.219 7.641 1 95 581 GLY B O 1
ATOM 10435 N N . MET B 1 582 ? 12.836 33.469 8.219 1 95.69 582 MET B N 1
ATOM 10436 C CA . MET B 1 582 ? 11.555 34.188 8.172 1 95.69 582 MET B CA 1
ATOM 10437 C C . MET B 1 582 ? 10.805 34.031 9.492 1 95.69 582 MET B C 1
ATOM 10439 O O . MET B 1 582 ? 10.812 32.938 10.094 1 95.69 582 MET B O 1
ATOM 10443 N N . TYR B 1 583 ? 10.227 35.062 9.922 1 95.44 583 TYR B N 1
ATOM 10444 C CA . TYR B 1 583 ? 9.516 35.156 11.188 1 95.44 583 TYR B CA 1
ATOM 10445 C C . TYR B 1 583 ? 8.062 35.562 10.977 1 95.44 583 TYR B C 1
ATOM 10447 O O . TYR B 1 583 ? 7.77 36.719 10.688 1 95.44 583 TYR B O 1
ATOM 10455 N N . GLU B 1 584 ? 7.25 34.562 11.141 1 89.69 584 GLU B N 1
ATOM 10456 C CA . GLU B 1 584 ? 5.84 34.75 10.812 1 89.69 584 GLU B CA 1
ATOM 10457 C C . GLU B 1 584 ? 5.016 35.031 12.062 1 89.69 584 GLU B C 1
ATOM 10459 O O . GLU B 1 584 ? 5.281 34.469 13.125 1 89.69 584 GLU B O 1
ATOM 10464 N N . THR B 1 585 ? 4.145 36 11.867 1 77.31 585 THR B N 1
ATOM 10465 C CA . THR B 1 585 ? 3.217 36.312 12.953 1 77.31 585 THR B CA 1
ATOM 10466 C C . THR B 1 585 ? 1.938 35.469 12.82 1 77.31 585 THR B C 1
ATOM 10468 O O . THR B 1 585 ? 1.548 35.094 11.719 1 77.31 585 THR B O 1
ATOM 10471 N N . GLY B 1 586 ? 1.591 34.688 13.742 1 63.88 586 GLY B N 1
ATOM 10472 C CA . GLY B 1 586 ? 0.598 33.625 13.844 1 63.88 586 GLY B CA 1
ATOM 10473 C C . GLY B 1 586 ? -0.643 33.906 13.008 1 63.88 586 GLY B C 1
ATOM 10474 O O . GLY B 1 586 ? -0.553 34.438 11.906 1 63.88 586 GLY B O 1
ATOM 10475 N N . ALA B 1 587 ? -1.979 33.906 13.508 1 65.25 587 ALA B N 1
ATOM 10476 C CA . ALA B 1 587 ? -3.314 33.719 12.945 1 65.25 587 ALA B CA 1
ATOM 10477 C C . ALA B 1 587 ? -4.008 35.031 12.695 1 65.25 587 ALA B C 1
ATOM 10479 O O . ALA B 1 587 ? -3.939 35.938 13.523 1 65.25 587 ALA B O 1
ATOM 10480 N N . GLY B 1 588 ? -4.402 35.344 11.352 1 66.19 588 GLY B N 1
ATOM 10481 C CA . GLY B 1 588 ? -5.031 36.594 10.961 1 66.19 588 GLY B CA 1
ATOM 10482 C C . GLY B 1 588 ? -6.516 36.438 10.672 1 66.19 588 GLY B C 1
ATOM 10483 O O . GLY B 1 588 ? -7.113 37.312 10.031 1 66.19 588 GLY B O 1
ATOM 10484 N N . GLY B 1 589 ? -7.094 35.406 11.227 1 67 589 GLY B N 1
ATOM 10485 C CA . GLY B 1 589 ? -8.453 35.094 10.812 1 67 589 GLY B CA 1
ATOM 10486 C C . GLY B 1 589 ? -9.461 36.125 11.234 1 67 589 GLY B C 1
ATOM 10487 O O . GLY B 1 589 ? -10.492 36.312 10.578 1 67 589 GLY B O 1
ATOM 10488 N N . SER B 1 590 ? -9.219 36.938 12.258 1 73.94 590 SER B N 1
ATOM 10489 C CA . SER B 1 590 ? -10.172 37.906 12.781 1 73.94 590 SER B CA 1
ATOM 10490 C C . SER B 1 590 ? -9.875 39.312 12.25 1 73.94 590 SER B C 1
ATOM 10492 O O . SER B 1 590 ? -10.555 40.281 12.617 1 73.94 590 SER B O 1
ATOM 10494 N N . ALA B 1 591 ? -8.961 39.438 11.375 1 86.38 591 ALA B N 1
ATOM 10495 C CA . ALA B 1 591 ? -8.453 40.719 10.945 1 86.38 591 ALA B CA 1
ATOM 10496 C C . ALA B 1 591 ? -9.555 41.562 10.32 1 86.38 591 ALA B C 1
ATOM 10498 O O . ALA B 1 591 ? -9.656 42.781 10.586 1 86.38 591 ALA B O 1
ATOM 10499 N N . PRO B 1 592 ? -10.492 41 9.562 1 86.69 592 PRO B N 1
ATOM 10500 C CA . PRO B 1 592 ? -11.539 41.812 8.945 1 86.69 592 PRO B CA 1
ATOM 10501 C C . PRO B 1 592 ? -12.461 42.469 9.977 1 86.69 592 PRO B C 1
ATOM 10503 O O . PRO B 1 592 ? -12.844 43.625 9.82 1 86.69 592 PRO B O 1
ATOM 10506 N N . LYS B 1 593 ? -12.75 41.75 10.992 1 86.25 593 LYS B N 1
ATOM 10507 C CA . LYS B 1 593 ? -13.641 42.281 12.023 1 86.25 593 LYS B CA 1
ATOM 10508 C C . LYS B 1 593 ? -13.008 43.469 12.75 1 86.25 593 LYS B C 1
ATOM 10510 O O . LYS B 1 593 ? -13.703 44.375 13.156 1 86.25 593 LYS B O 1
ATOM 10515 N N . HIS B 1 594 ? -11.703 43.375 12.914 1 93.69 594 HIS B N 1
ATOM 10516 C CA . HIS B 1 594 ? -10.992 44.469 13.578 1 93.69 594 HIS B CA 1
ATOM 10517 C C . HIS B 1 594 ? -11 45.719 12.719 1 93.69 594 HIS B C 1
ATOM 10519 O O . HIS B 1 594 ? -11.109 46.844 13.242 1 93.69 594 HIS B O 1
ATOM 10525 N N . VAL B 1 595 ? -10.938 45.562 11.422 1 94.69 595 VAL B N 1
ATOM 10526 C CA . VAL B 1 595 ? -10.977 46.719 10.508 1 94.69 595 VAL B CA 1
ATOM 10527 C C . VAL B 1 595 ? -12.359 47.344 10.531 1 94.69 595 VAL B C 1
ATOM 10529 O O . VAL B 1 595 ? -12.492 48.562 10.516 1 94.69 595 VAL B O 1
ATOM 10532 N N . GLN B 1 596 ? -13.336 46.531 10.562 1 93.56 596 GLN B N 1
ATOM 10533 C CA . GLN B 1 596 ? -14.711 47.031 10.609 1 93.56 596 GLN B CA 1
ATOM 10534 C C . GLN B 1 596 ? -14.953 47.875 11.844 1 93.56 596 GLN B C 1
ATOM 10536 O O . GLN B 1 596 ? -15.539 48.969 11.75 1 93.56 596 GLN B O 1
ATOM 10541 N N . GLN B 1 597 ? -14.539 47.344 12.938 1 95.75 597 GLN B N 1
ATOM 10542 C CA . GLN B 1 597 ? -14.703 48.125 14.156 1 95.75 597 GLN B CA 1
ATOM 10543 C C . GLN B 1 597 ? -13.914 49.438 14.086 1 95.75 597 GLN B C 1
ATOM 10545 O O . GLN B 1 597 ? -14.406 50.469 14.508 1 95.75 597 GLN B O 1
ATOM 10550 N N . PHE B 1 598 ? -12.758 49.438 13.633 1 97.5 598 PHE B N 1
ATOM 10551 C CA . PHE B 1 598 ? -11.906 50.594 13.555 1 97.5 598 PHE B CA 1
ATOM 10552 C C . PHE B 1 598 ? -12.547 51.688 12.672 1 97.5 598 PHE B C 1
ATOM 10554 O O . PHE B 1 598 ? -12.555 52.844 13.031 1 97.5 598 PHE B O 1
ATOM 10561 N N . THR B 1 599 ? -13.016 51.25 11.531 1 97.5 599 THR B N 1
ATOM 10562 C CA . THR B 1 599 ? -13.609 52.219 10.609 1 97.5 599 THR B CA 1
ATOM 10563 C C . THR B 1 599 ? -14.938 52.75 11.148 1 97.5 599 THR B C 1
ATOM 10565 O O . THR B 1 599 ? -15.344 53.875 10.836 1 97.5 599 THR B O 1
ATOM 10568 N N . LYS B 1 600 ? -15.586 51.969 11.922 1 96.94 600 LYS B N 1
ATOM 10569 C CA . LYS B 1 600 ? -16.891 52.375 12.461 1 96.94 600 LYS B CA 1
ATOM 10570 C C . LYS B 1 600 ? -16.719 53.281 13.68 1 96.94 600 LYS B C 1
ATOM 10572 O O . LYS B 1 600 ? -17.469 54.25 13.844 1 96.94 600 LYS B O 1
ATOM 10577 N N . GLU B 1 601 ? -15.719 52.906 14.547 1 97.38 601 GLU B N 1
ATOM 10578 C CA . GLU B 1 601 ? -15.703 53.656 15.812 1 97.38 601 GLU B CA 1
ATOM 10579 C C . GLU B 1 601 ? -14.281 54.031 16.219 1 97.38 601 GLU B C 1
ATOM 10581 O O . GLU B 1 601 ? -14.047 54.469 17.344 1 97.38 601 GLU B O 1
ATOM 10586 N N . GLY B 1 602 ? -13.336 53.781 15.406 1 97.25 602 GLY B N 1
ATOM 10587 C CA . GLY B 1 602 ? -11.977 54.25 15.625 1 97.25 602 GLY B CA 1
ATOM 10588 C C . GLY B 1 602 ? -11.227 53.438 16.672 1 97.25 602 GLY B C 1
ATOM 10589 O O . GLY B 1 602 ? -10.266 53.906 17.266 1 97.25 602 GLY B O 1
ATOM 10590 N N . HIS B 1 603 ? -11.68 52.25 16.953 1 98 603 HIS B N 1
ATOM 10591 C CA . HIS B 1 603 ? -11.055 51.344 17.922 1 98 603 HIS B CA 1
ATOM 10592 C C . HIS B 1 603 ? -10.484 50.125 17.234 1 98 603 HIS B C 1
ATOM 10594 O O . HIS B 1 603 ? -11.219 49.344 16.625 1 98 603 HIS B O 1
ATOM 10600 N N . LEU B 1 604 ? -9.164 49.938 17.297 1 97.94 604 LEU B N 1
ATOM 10601 C CA . LEU B 1 604 ? -8.523 48.781 16.719 1 97.94 604 LEU B CA 1
ATOM 10602 C C . LEU B 1 604 ? -8.156 47.781 17.812 1 97.94 604 LEU B C 1
ATOM 10604 O O . LEU B 1 604 ? -7.125 47.906 18.469 1 97.94 604 LEU B O 1
ATOM 10608 N N . ARG B 1 605 ? -8.828 46.75 17.891 1 95.44 605 ARG B N 1
ATOM 10609 C CA . ARG B 1 605 ? -8.633 45.781 18.969 1 95.44 605 ARG B CA 1
ATOM 10610 C C . ARG B 1 605 ? -7.621 44.719 18.562 1 95.44 605 ARG B C 1
ATOM 10612 O O . ARG B 1 605 ? -7.367 43.781 19.328 1 95.44 605 ARG B O 1
ATOM 10619 N N . TRP B 1 606 ? -7 44.781 17.391 1 93.75 606 TRP B N 1
ATOM 10620 C CA . TRP B 1 606 ? -5.961 43.875 16.938 1 93.75 606 TRP B CA 1
ATOM 10621 C C . TRP B 1 606 ? -4.828 43.75 17.938 1 93.75 606 TRP B C 1
ATOM 10623 O O . TRP B 1 606 ? -4.336 44.781 18.438 1 93.75 606 TRP B O 1
ATOM 10633 N N . ASP B 1 607 ? -4.473 42.5 18.297 1 91.56 607 ASP B N 1
ATOM 10634 C CA . ASP B 1 607 ? -3.354 42.281 19.203 1 91.56 607 ASP B CA 1
ATOM 10635 C C . ASP B 1 607 ? -2.064 42 18.422 1 91.56 607 ASP B C 1
ATOM 10637 O O . ASP B 1 607 ? -1.952 41 17.719 1 91.56 607 ASP B O 1
ATOM 10641 N N . SER B 1 608 ? -1.047 42.812 18.609 1 94 608 SER B N 1
ATOM 10642 C CA . SER B 1 608 ? 0.208 42.75 17.875 1 94 608 SER B CA 1
ATOM 10643 C C . SER B 1 608 ? 1.244 41.906 18.625 1 94 608 SER B C 1
ATOM 10645 O O . SER B 1 608 ? 2.443 42.031 18.359 1 94 608 SER B O 1
ATOM 10647 N N . LEU B 1 609 ? 0.858 41.188 19.562 1 92.38 609 LEU B N 1
ATOM 10648 C CA . LEU B 1 609 ? 1.799 40.406 20.344 1 92.38 609 LEU B CA 1
ATOM 10649 C C . LEU B 1 609 ? 2.691 39.531 19.453 1 92.38 609 LEU B C 1
ATOM 10651 O O . LEU B 1 609 ? 3.904 39.469 19.656 1 92.38 609 LEU B O 1
ATOM 10655 N N . GLY B 1 610 ? 2.082 38.875 18.453 1 91 610 GLY B N 1
ATOM 10656 C CA . GLY B 1 610 ? 2.869 38.094 17.516 1 91 610 GLY B CA 1
ATOM 10657 C C . GLY B 1 610 ? 3.945 38.906 16.812 1 91 610 GLY B C 1
ATOM 10658 O O . GLY B 1 610 ? 5.039 38.406 16.547 1 91 610 GLY B O 1
ATOM 10659 N N . GLU B 1 611 ? 3.627 40.094 16.5 1 93.31 611 GLU B N 1
ATOM 10660 C CA . GLU B 1 611 ? 4.562 40.969 15.836 1 93.31 611 GLU B CA 1
ATOM 10661 C C . GLU B 1 611 ? 5.742 41.312 16.734 1 93.31 611 GLU B C 1
ATOM 10663 O O . GLU B 1 611 ? 6.887 41.375 16.281 1 93.31 611 GLU B O 1
ATOM 10668 N N . TYR B 1 612 ? 5.453 41.594 18.031 1 95.5 612 TYR B N 1
ATOM 10669 C CA . TYR B 1 612 ? 6.512 41.875 18.984 1 95.5 612 TYR B CA 1
ATOM 10670 C C . TYR B 1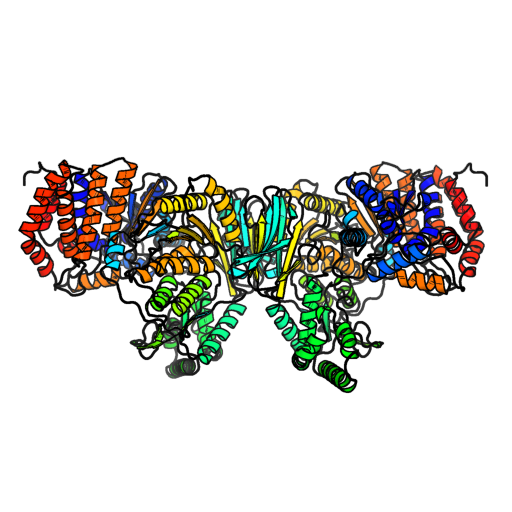 612 ? 7.488 40.719 19.094 1 95.5 612 TYR B C 1
ATOM 10672 O O . TYR B 1 612 ? 8.703 40.906 19.094 1 95.5 612 TYR B O 1
ATOM 10680 N N . LEU B 1 613 ? 6.934 39.625 19.156 1 93.62 613 LEU B N 1
ATOM 10681 C CA . LEU B 1 613 ? 7.73 38.406 19.344 1 93.62 613 LEU B CA 1
ATOM 10682 C C . LEU B 1 613 ? 8.547 38.094 18.094 1 93.62 613 LEU B C 1
ATOM 10684 O O . LEU B 1 613 ? 9.711 37.719 18.188 1 93.62 613 LEU B O 1
ATOM 10688 N N . ALA B 1 614 ? 7.895 38.188 16.922 1 94.31 614 ALA B N 1
ATOM 10689 C CA . ALA B 1 614 ? 8.609 37.969 15.672 1 94.31 614 ALA B CA 1
ATOM 10690 C C . ALA B 1 614 ? 9.789 38.938 15.531 1 94.31 614 ALA B C 1
ATOM 10692 O O . ALA B 1 614 ? 10.867 38.531 15.078 1 94.31 614 ALA B O 1
ATOM 10693 N N . LEU B 1 615 ? 9.562 40.156 15.898 1 96.19 615 LEU B N 1
ATOM 10694 C CA . LEU B 1 615 ? 10.617 41.156 15.828 1 96.19 615 LEU B CA 1
ATOM 10695 C C . LEU B 1 615 ? 11.766 40.812 16.766 1 96.19 615 LEU B C 1
ATOM 10697 O O . LEU B 1 615 ? 12.938 40.906 16.375 1 96.19 615 LEU B O 1
ATOM 10701 N N . SER B 1 616 ? 11.445 40.5 17.922 1 95.31 616 SER B N 1
ATOM 10702 C CA . SER B 1 616 ? 12.461 40.156 18.906 1 95.31 616 SER B CA 1
ATOM 10703 C C . SER B 1 616 ? 13.336 39 18.391 1 95.31 616 SER B C 1
ATOM 10705 O O . SER B 1 616 ? 14.562 39.094 18.422 1 95.31 616 SER B O 1
ATOM 10707 N N . GLU B 1 617 ? 12.711 37.969 17.906 1 93.31 617 GLU B N 1
ATOM 10708 C CA . GLU B 1 617 ? 13.438 36.812 17.406 1 93.31 617 GLU B CA 1
ATOM 10709 C C . GLU B 1 617 ? 14.273 37.188 16.172 1 93.31 617 GLU B C 1
ATOM 10711 O O . GLU B 1 617 ? 15.383 36.656 16 1 93.31 617 GLU B O 1
ATOM 10716 N N . SER B 1 618 ? 13.641 37.906 15.305 1 95.75 618 SER B N 1
ATOM 10717 C CA . SER B 1 618 ? 14.344 38.375 14.109 1 95.75 618 SER B CA 1
ATOM 10718 C C . SER B 1 618 ? 15.625 39.094 14.469 1 95.75 618 SER B C 1
ATOM 10720 O O . SER B 1 618 ? 16.688 38.844 13.898 1 95.75 618 SER B O 1
ATOM 10722 N N . ILE B 1 619 ? 15.602 40 15.438 1 96.31 619 ILE B N 1
ATOM 10723 C CA . ILE B 1 619 ? 16.75 40.781 15.867 1 96.31 619 ILE B CA 1
ATOM 10724 C C . ILE B 1 619 ? 17.797 39.875 16.516 1 96.31 619 ILE B C 1
ATOM 10726 O O . ILE B 1 619 ? 19 40.031 16.25 1 96.31 619 ILE B O 1
ATOM 10730 N N . GLN B 1 620 ? 17.359 39.031 17.281 1 92.62 620 GLN B N 1
ATOM 10731 C CA . GLN B 1 620 ? 18.281 38.156 17.984 1 92.62 620 GLN B CA 1
ATOM 10732 C C . GLN B 1 620 ? 19.016 37.219 17 1 92.62 620 GLN B C 1
ATOM 10734 O O . GLN B 1 620 ? 20.203 36.969 17.156 1 92.62 620 GLN B O 1
ATOM 10739 N N . ASP B 1 621 ? 18.312 36.688 16.078 1 91.19 621 ASP B N 1
ATOM 10740 C CA . ASP B 1 621 ? 18.938 35.844 15.07 1 91.19 621 ASP B CA 1
ATOM 10741 C C . ASP B 1 621 ? 19.969 36.625 14.258 1 91.19 621 ASP B C 1
ATOM 10743 O O . ASP B 1 621 ? 21.031 36.094 13.93 1 91.19 621 ASP B O 1
ATOM 10747 N N . LEU B 1 622 ? 19.531 37.781 13.906 1 92.25 622 LEU B N 1
ATOM 10748 C CA . LEU B 1 622 ? 20.469 38.625 13.195 1 92.25 622 LEU B CA 1
ATOM 10749 C C . LEU B 1 622 ? 21.719 38.875 14.031 1 92.25 622 LEU B C 1
ATOM 10751 O O . LEU B 1 622 ? 22.828 38.906 13.5 1 92.25 622 LEU B O 1
ATOM 10755 N N . ALA B 1 623 ? 21.547 39.125 15.289 1 93.12 623 ALA B N 1
ATOM 10756 C CA . ALA B 1 623 ? 22.656 39.344 16.203 1 93.12 623 ALA B CA 1
ATOM 10757 C C . ALA B 1 623 ? 23.594 38.156 16.25 1 93.12 623 ALA B C 1
ATOM 10759 O O . ALA B 1 623 ? 24.828 38.312 16.234 1 93.12 623 ALA B O 1
ATOM 10760 N N . ARG B 1 624 ? 23.062 37.031 16.312 1 88.44 624 ARG B N 1
ATOM 10761 C CA . ARG B 1 624 ? 23.844 35.781 16.375 1 88.44 624 ARG B CA 1
ATOM 10762 C C . ARG B 1 624 ? 24.609 35.562 15.062 1 88.44 624 ARG B C 1
ATOM 10764 O O . ARG B 1 624 ? 25.781 35.219 15.078 1 88.44 624 ARG B O 1
ATOM 10771 N N . GLU B 1 625 ? 23.984 35.75 13.992 1 86.44 625 GLU B N 1
ATOM 10772 C CA . GLU B 1 625 ? 24.594 35.531 12.68 1 86.44 625 GLU B CA 1
ATOM 10773 C C . GLU B 1 625 ? 25.734 36.531 12.422 1 86.44 625 GLU B C 1
ATOM 10775 O O . GLU B 1 625 ? 26.719 36.188 11.789 1 86.44 625 GLU B O 1
ATOM 10780 N N . GLN B 1 626 ? 25.516 37.75 12.953 1 88.19 626 GLN B N 1
ATOM 10781 C CA . GLN B 1 626 ? 26.484 38.781 12.625 1 88.19 626 GLN B CA 1
ATOM 10782 C C . GLN B 1 626 ? 27.438 39.031 13.781 1 88.19 626 GLN B C 1
ATOM 10784 O O . GLN B 1 626 ? 28.391 39.812 13.648 1 88.19 626 GLN B O 1
ATOM 10789 N N . GLY B 1 627 ? 27.25 38.5 14.82 1 88.69 627 GLY B N 1
ATOM 10790 C CA . GLY B 1 627 ? 28.047 38.781 16 1 88.69 627 GLY B CA 1
ATOM 10791 C C . GLY B 1 627 ? 27.875 40.219 16.484 1 88.69 627 GLY B C 1
ATOM 10792 O O . GLY B 1 627 ? 28.859 40.844 16.891 1 88.69 627 GLY B O 1
ATOM 10793 N N . ASN B 1 628 ? 26.625 40.75 16.391 1 91.12 628 ASN B N 1
ATOM 10794 C CA . ASN B 1 628 ? 26.297 42.125 16.766 1 91.12 628 ASN B CA 1
ATOM 10795 C C . ASN B 1 628 ? 25.734 42.219 18.188 1 91.12 628 ASN B C 1
ATOM 10797 O O . ASN B 1 628 ? 24.547 42.031 18.406 1 91.12 628 ASN B O 1
ATOM 10801 N N . SER B 1 629 ? 26.547 42.625 19.047 1 93 629 SER B N 1
ATOM 10802 C CA . SER B 1 629 ? 26.172 42.625 20.469 1 93 629 SER B CA 1
ATOM 10803 C C . SER B 1 629 ? 25.125 43.719 20.75 1 93 629 SER B C 1
ATOM 10805 O O . SER B 1 629 ? 24.312 43.562 21.656 1 93 629 SER B O 1
ATOM 10807 N N . VAL B 1 630 ? 25.203 44.844 20.031 1 94.38 630 VAL B N 1
ATOM 10808 C CA . VAL B 1 630 ? 24.203 45.906 20.203 1 94.38 630 VAL B CA 1
ATOM 10809 C C . VAL B 1 630 ? 22.828 45.375 19.812 1 94.38 630 VAL B C 1
ATOM 10811 O O . VAL B 1 630 ? 21.844 45.625 20.516 1 94.38 630 VAL B O 1
ATOM 10814 N N . ALA B 1 631 ? 22.781 44.656 18.734 1 95 631 ALA B N 1
ATOM 10815 C CA . ALA B 1 631 ? 21.531 44.031 18.297 1 95 631 ALA B CA 1
ATOM 10816 C C . ALA B 1 631 ? 21.031 43.031 19.312 1 95 631 ALA B C 1
ATOM 10818 O O . ALA B 1 631 ? 19.828 42.906 19.547 1 95 631 ALA B O 1
ATOM 10819 N N . ALA B 1 632 ? 21.938 42.312 19.844 1 95.81 632 ALA B N 1
ATOM 10820 C CA . ALA B 1 632 ? 21.562 41.312 20.844 1 95.81 632 ALA B CA 1
ATOM 10821 C C . ALA B 1 632 ? 20.906 41.969 22.047 1 95.81 632 ALA B C 1
ATOM 10823 O O . ALA B 1 632 ? 19.922 41.438 22.594 1 95.81 632 ALA B O 1
ATOM 10824 N N . ALA B 1 633 ? 21.484 43.062 22.438 1 96.44 633 ALA B N 1
ATOM 10825 C CA . ALA B 1 633 ? 20.906 43.812 23.547 1 96.44 633 ALA B CA 1
ATOM 10826 C C . ALA B 1 633 ? 19.516 44.344 23.188 1 96.44 633 ALA B C 1
ATOM 10828 O O . ALA B 1 633 ? 18.609 44.344 24.016 1 96.44 633 ALA B O 1
ATOM 10829 N N . LEU B 1 634 ? 19.406 44.844 22 1 96.88 634 LEU B N 1
ATOM 10830 C CA . LEU B 1 634 ? 18.141 45.375 21.516 1 96.88 634 LEU B CA 1
ATOM 10831 C C . LEU B 1 634 ? 17.062 44.312 21.547 1 96.88 634 LEU B C 1
ATOM 10833 O O . LEU B 1 634 ? 15.953 44.531 22.047 1 96.88 634 LEU B O 1
ATOM 10837 N N . GLY B 1 635 ? 17.391 43.094 21.016 1 96.12 635 GLY B N 1
ATOM 10838 C CA . GLY B 1 635 ? 16.438 42 20.969 1 96.12 635 GLY B CA 1
ATOM 10839 C C . GLY B 1 635 ? 16.078 41.469 22.344 1 96.12 635 GLY B C 1
ATOM 10840 O O . GLY B 1 635 ? 14.898 41.188 22.609 1 96.12 635 GLY B O 1
ATOM 10841 N N . SER B 1 636 ? 17.031 41.312 23.172 1 95.5 636 SER B N 1
ATOM 10842 C CA . SER B 1 636 ? 16.812 40.812 24.516 1 95.5 636 SER B CA 1
ATOM 10843 C C . SER B 1 636 ? 15.93 41.781 25.312 1 95.5 636 SER B C 1
ATOM 10845 O O . SER B 1 636 ? 15.109 41.344 26.141 1 95.5 636 SER B O 1
ATOM 10847 N N . ALA B 1 637 ? 16.188 43.031 25.141 1 97.31 637 ALA B N 1
ATOM 10848 C CA . ALA B 1 637 ? 15.375 44.062 25.828 1 97.31 637 ALA B CA 1
ATOM 10849 C C . ALA B 1 637 ? 13.922 43.969 25.375 1 97.31 637 ALA B C 1
ATOM 10851 O O . ALA B 1 637 ? 13.008 44.188 26.188 1 97.31 637 ALA B O 1
ATOM 10852 N N . LEU B 1 638 ? 13.719 43.781 24.109 1 97.44 638 LEU B N 1
ATOM 10853 C CA . LEU B 1 638 ? 12.352 43.656 23.625 1 97.44 638 LEU B CA 1
ATOM 10854 C C . LEU B 1 638 ? 11.656 42.438 24.219 1 97.44 638 LEU B C 1
ATOM 10856 O O . LEU B 1 638 ? 10.484 42.5 24.578 1 97.44 638 LEU B O 1
ATOM 10860 N N . ASP B 1 639 ? 12.352 41.375 24.375 1 94.31 639 ASP B N 1
ATOM 10861 C CA . ASP B 1 639 ? 11.805 40.188 24.984 1 94.31 639 ASP B CA 1
ATOM 10862 C C . ASP B 1 639 ? 11.336 40.438 26.406 1 94.31 639 ASP B C 1
ATOM 10864 O O . ASP B 1 639 ? 10.242 40.031 26.797 1 94.31 639 ASP B O 1
ATOM 10868 N N . LYS B 1 640 ? 12.148 41.062 27.109 1 95.62 640 LYS B N 1
ATOM 10869 C CA . LYS B 1 640 ? 11.805 41.438 28.484 1 95.62 640 LYS B CA 1
ATOM 10870 C C . LYS B 1 640 ? 10.633 42.406 28.531 1 95.62 640 LYS B C 1
ATOM 10872 O O . LYS B 1 640 ? 9.773 42.312 29.406 1 95.62 640 LYS B O 1
ATOM 10877 N N . ALA B 1 641 ? 10.695 43.344 27.609 1 97.75 641 ALA B N 1
ATOM 10878 C CA . ALA B 1 641 ? 9.609 44.312 27.531 1 97.75 641 ALA B CA 1
ATOM 10879 C C . ALA B 1 641 ? 8.273 43.625 27.281 1 97.75 641 ALA B C 1
ATOM 10881 O O . ALA B 1 641 ? 7.242 44.031 27.812 1 97.75 641 ALA B O 1
ATOM 10882 N N . VAL B 1 642 ? 8.258 42.594 26.438 1 96.12 642 VAL B N 1
ATOM 10883 C CA . VAL B 1 642 ? 7.047 41.844 26.141 1 96.12 642 VAL B CA 1
ATOM 10884 C C . VAL B 1 642 ? 6.555 41.156 27.422 1 96.12 642 VAL B C 1
ATOM 10886 O O . VAL B 1 642 ? 5.352 41.094 27.672 1 96.12 642 VAL B O 1
ATOM 10889 N N . GLY B 1 643 ? 7.449 40.594 28.203 1 94.44 643 GLY B N 1
ATOM 10890 C CA . GLY B 1 643 ? 7.074 40.031 29.484 1 94.44 643 GLY B CA 1
ATOM 10891 C C . GLY B 1 643 ? 6.355 41 30.391 1 94.44 643 GLY B C 1
ATOM 10892 O O . GLY B 1 643 ? 5.328 40.656 30.984 1 94.44 643 GLY B O 1
ATOM 10893 N N . THR B 1 644 ? 6.93 42.188 30.469 1 96.44 644 THR B N 1
ATOM 10894 C CA . THR B 1 644 ? 6.324 43.219 31.281 1 96.44 644 THR B CA 1
ATOM 10895 C C . THR B 1 644 ? 4.965 43.625 30.719 1 96.44 644 THR B C 1
ATOM 10897 O O . THR B 1 644 ? 4.008 43.844 31.469 1 96.44 644 THR B O 1
ATOM 10900 N N . PHE B 1 645 ? 4.93 43.781 29.469 1 96.31 645 PHE B N 1
ATOM 10901 C CA . PHE B 1 645 ? 3.717 44.125 28.75 1 96.31 645 PHE B CA 1
ATOM 10902 C C . PHE B 1 645 ? 2.59 43.156 29.078 1 96.31 645 PHE B C 1
ATOM 10904 O O . PHE B 1 645 ? 1.467 43.562 29.359 1 96.31 645 PHE B O 1
ATOM 10911 N N . LEU B 1 646 ? 2.877 41.875 29.047 1 94.75 646 LEU B N 1
ATOM 10912 C CA . LEU B 1 646 ? 1.897 40.812 29.312 1 94.75 646 LEU B CA 1
ATOM 10913 C C . LEU B 1 646 ? 1.474 40.812 30.781 1 94.75 646 LEU B C 1
ATOM 10915 O O . LEU B 1 646 ? 0.282 40.75 31.078 1 94.75 646 LEU B O 1
ATOM 10919 N N . SER B 1 647 ? 2.441 40.969 31.641 1 93.56 647 SER B N 1
ATOM 10920 C CA . SER B 1 647 ? 2.154 41 33.062 1 93.56 647 SER B CA 1
ATOM 10921 C C . SER B 1 647 ? 1.299 42.219 33.438 1 93.56 647 SER B C 1
ATOM 10923 O O . SER B 1 647 ? 0.476 42.125 34.344 1 93.56 647 SER B O 1
ATOM 10925 N N . ALA B 1 648 ? 1.47 43.25 32.688 1 95.25 648 ALA B N 1
ATOM 10926 C CA . ALA B 1 648 ? 0.743 44.469 32.969 1 95.25 648 ALA B CA 1
ATOM 10927 C C . ALA B 1 648 ? -0.606 44.5 32.25 1 95.25 648 ALA B C 1
ATOM 10929 O O . ALA B 1 648 ? -1.396 45.438 32.406 1 95.25 648 ALA B O 1
ATOM 10930 N N . ASN B 1 649 ? -0.898 43.531 31.578 1 92.56 649 ASN B N 1
ATOM 10931 C CA . ASN B 1 649 ? -2.154 43.406 30.844 1 92.56 649 ASN B CA 1
ATOM 10932 C C . ASN B 1 649 ? -2.443 44.625 29.984 1 92.56 649 ASN B C 1
ATOM 10934 O O . ASN B 1 649 ? -3.502 45.25 30.109 1 92.56 649 ASN B O 1
ATOM 10938 N N . LYS B 1 650 ? -1.511 44.969 29.109 1 95.88 650 LYS B N 1
ATOM 10939 C CA . LYS B 1 650 ? -1.623 46.156 28.281 1 95.88 650 LYS B CA 1
ATOM 10940 C C . LYS B 1 650 ? -2.039 45.812 26.859 1 95.88 650 LYS B C 1
ATOM 10942 O O . LYS B 1 650 ? -1.764 46.562 25.922 1 95.88 650 LYS B O 1
ATOM 10947 N N . ASN B 1 651 ? -2.688 44.656 26.703 1 93.56 651 ASN B N 1
ATOM 10948 C CA . ASN B 1 651 ? -3.262 44.281 25.422 1 93.56 651 ASN B CA 1
ATOM 10949 C C . ASN B 1 651 ? -4.477 45.125 25.062 1 93.56 651 ASN B C 1
ATOM 10951 O O . ASN B 1 651 ? -5.102 45.719 25.953 1 93.56 651 ASN B O 1
ATOM 10955 N N . PRO B 1 652 ? -4.754 45.188 23.781 1 95.81 652 PRO B N 1
ATOM 10956 C CA . PRO B 1 652 ? -5.906 46 23.391 1 95.81 652 PRO B CA 1
ATOM 10957 C C . PRO B 1 652 ? -7.219 45.469 23.969 1 95.81 652 PRO B C 1
ATOM 10959 O O . PRO B 1 652 ? -7.426 44.25 24.031 1 95.81 652 PRO B O 1
ATOM 10962 N N . SER B 1 653 ? -8.062 46.406 24.359 1 95.12 653 SER B N 1
ATOM 10963 C CA . SER B 1 653 ? -9.406 46.062 24.828 1 95.12 653 SER B CA 1
ATOM 10964 C C . SER B 1 653 ? -10.367 45.875 23.656 1 95.12 653 SER B C 1
ATOM 10966 O O . SER B 1 653 ? -10.047 46.219 22.516 1 95.12 653 SER B O 1
ATOM 10968 N N . ARG B 1 654 ? -11.602 45.406 23.938 1 92.5 654 ARG B N 1
ATOM 10969 C CA . ARG B 1 654 ? -12.594 45.156 22.891 1 92.5 654 ARG B CA 1
ATOM 10970 C C . ARG B 1 654 ? -13.5 46.375 22.688 1 92.5 654 ARG B C 1
ATOM 10972 O O . ARG B 1 654 ? -14.148 46.5 21.656 1 92.5 654 ARG B O 1
ATOM 10979 N N . LYS B 1 655 ? -13.43 47.219 23.656 1 95.5 655 LYS B N 1
ATOM 10980 C CA . LYS B 1 655 ? -14.43 48.281 23.672 1 95.5 655 LYS B CA 1
ATOM 10981 C C . LYS B 1 655 ? -13.812 49.625 23.266 1 95.5 655 LYS B C 1
ATOM 10983 O O . LYS B 1 655 ? -12.695 49.938 23.656 1 95.5 655 LYS B O 1
ATOM 10988 N N . VAL B 1 656 ? -14.578 50.406 22.562 1 97.12 656 VAL B N 1
ATOM 10989 C CA . VAL B 1 656 ? -14.18 51.75 22.125 1 97.12 656 VAL B CA 1
ATOM 10990 C C . VAL B 1 656 ? -13.953 52.625 23.344 1 97.12 656 VAL B C 1
ATOM 10992 O O . VAL B 1 656 ? -14.648 52.5 24.344 1 97.12 656 VAL B O 1
ATOM 10995 N N . LYS B 1 657 ? -12.992 53.438 23.312 1 97.25 657 LYS B N 1
ATOM 10996 C CA . LYS B 1 657 ? -12.617 54.406 24.359 1 97.25 657 LYS B CA 1
ATOM 10997 C C . LYS B 1 657 ? -11.852 53.719 25.484 1 97.25 657 LYS B C 1
ATOM 10999 O O . LYS B 1 657 ? -11.711 54.281 26.578 1 97.25 657 LYS B O 1
ATOM 11004 N N . GLU B 1 658 ? -11.43 52.562 25.188 1 97.38 658 GLU B N 1
ATOM 11005 C CA . GLU B 1 658 ? -10.438 51.875 26.016 1 97.38 658 GLU B CA 1
ATOM 11006 C C . GLU B 1 658 ? -9.133 51.656 25.25 1 97.38 658 GLU B C 1
ATOM 11008 O O . GLU B 1 658 ? -9 52.094 24.109 1 97.38 658 GLU B O 1
ATOM 11013 N N . MET B 1 659 ? -8.195 51.062 25.938 1 96.62 659 MET B N 1
ATOM 11014 C CA . MET B 1 659 ? -6.887 50.875 25.328 1 96.62 659 MET B CA 1
ATOM 11015 C C . MET B 1 659 ? -7.016 50 24.078 1 96.62 659 MET B C 1
ATOM 11017 O O . MET B 1 659 ? -7.586 48.906 24.125 1 96.62 659 MET B O 1
ATOM 11021 N N . ASP B 1 660 ? -6.535 50.469 22.984 1 97.69 660 ASP B N 1
ATOM 11022 C CA . ASP B 1 660 ? -6.562 49.688 21.75 1 97.69 660 ASP B CA 1
ATOM 11023 C C . ASP B 1 660 ? -5.148 49.438 21.234 1 97.69 660 ASP B C 1
ATOM 11025 O O . ASP B 1 660 ? -4.188 49.469 22.016 1 97.69 660 ASP B O 1
ATOM 11029 N N . ASN B 1 661 ? -5 48.969 20.031 1 97.88 661 ASN B N 1
ATOM 11030 C CA . ASN B 1 661 ? -3.727 48.594 19.422 1 97.88 661 ASN B CA 1
ATOM 11031 C C . ASN B 1 661 ? -2.688 49.688 19.562 1 97.88 661 ASN B C 1
ATOM 11033 O O . ASN B 1 661 ? -1.535 49.438 19.906 1 97.88 661 ASN B O 1
ATOM 11037 N N . ARG B 1 662 ? -3.055 50.938 19.297 1 98 662 ARG B N 1
ATOM 11038 C CA . ARG B 1 662 ? -2.16 52.094 19.359 1 98 662 ARG B CA 1
ATOM 11039 C C . ARG B 1 662 ? -1.635 52.312 20.766 1 98 662 ARG B C 1
ATOM 11041 O O . ARG B 1 662 ? -0.454 52.594 20.969 1 98 662 ARG B O 1
ATOM 11048 N N . GLY B 1 663 ? -2.553 52.156 21.719 1 97.88 663 GLY B N 1
ATOM 11049 C CA . GLY B 1 663 ? -2.119 52.219 23.109 1 97.88 663 GLY B CA 1
ATOM 11050 C C . GLY B 1 663 ? -1.151 51.125 23.484 1 97.88 663 GLY B C 1
ATOM 11051 O O . GLY B 1 663 ? -0.191 51.344 24.219 1 97.88 663 GLY B O 1
ATOM 11052 N N . SER B 1 664 ? -1.41 49.969 23.047 1 98 664 SER B N 1
ATOM 11053 C CA . SER B 1 664 ? -0.513 48.844 23.281 1 98 664 SER B CA 1
ATOM 11054 C C . SER B 1 664 ? 0.877 49.125 22.719 1 98 664 SER B C 1
ATOM 11056 O O . SER B 1 664 ? 1.884 48.75 23.328 1 98 664 SER B O 1
ATOM 11058 N N . HIS B 1 665 ? 0.927 49.75 21.562 1 98.12 665 HIS B N 1
ATOM 11059 C CA . HIS B 1 665 ? 2.213 50.062 20.953 1 98.12 665 HIS B CA 1
ATOM 11060 C C . HIS B 1 665 ? 2.988 51.094 21.812 1 98.12 665 HIS B C 1
ATOM 11062 O O . HIS B 1 665 ? 4.215 51 21.906 1 98.12 665 HIS B O 1
ATOM 11068 N N . TYR B 1 666 ? 2.34 52 22.391 1 98.19 666 TYR B N 1
ATOM 11069 C CA . TYR B 1 666 ? 2.992 52.906 23.328 1 98.19 666 TYR B CA 1
ATOM 11070 C C . TYR B 1 666 ? 3.625 52.156 24.484 1 98.19 666 TYR B C 1
ATOM 11072 O O . TYR B 1 666 ? 4.785 52.375 24.844 1 98.19 666 TYR B O 1
ATOM 11080 N N . TRP B 1 667 ? 2.842 51.25 25.031 1 98.25 667 TRP B N 1
ATOM 11081 C CA . TRP B 1 667 ? 3.322 50.531 26.203 1 98.25 667 TRP B CA 1
ATOM 11082 C C . TRP B 1 667 ? 4.527 49.656 25.859 1 98.25 667 TRP B C 1
ATOM 11084 O O . TRP B 1 667 ? 5.473 49.562 26.641 1 98.25 667 TRP B O 1
ATOM 11094 N N . ILE B 1 668 ? 4.543 49.031 24.734 1 97.88 668 ILE B N 1
ATOM 11095 C CA . ILE B 1 668 ? 5.691 48.25 24.328 1 97.88 668 ILE B CA 1
ATOM 11096 C C . ILE B 1 668 ? 6.906 49.125 24.125 1 97.88 668 ILE B C 1
ATOM 11098 O O . ILE B 1 668 ? 8.023 48.781 24.516 1 97.88 668 ILE B O 1
ATOM 11102 N N . ALA B 1 669 ? 6.672 50.281 23.484 1 97.81 669 ALA B N 1
ATOM 11103 C CA . ALA B 1 669 ? 7.77 51.219 23.297 1 97.81 669 ALA B CA 1
ATOM 11104 C C . ALA B 1 669 ? 8.328 51.688 24.641 1 97.81 669 ALA B C 1
ATOM 11106 O O . ALA B 1 669 ? 9.547 51.781 24.797 1 97.81 669 ALA B O 1
ATOM 11107 N N . ARG B 1 670 ? 7.434 51.938 25.5 1 98.06 670 ARG B N 1
ATOM 11108 C CA . ARG B 1 670 ? 7.809 52.438 26.828 1 98.06 670 ARG B CA 1
ATOM 11109 C C . ARG B 1 670 ? 8.617 51.375 27.578 1 98.06 670 ARG B C 1
ATOM 11111 O O . ARG B 1 670 ? 9.695 51.656 28.109 1 98.06 670 ARG B O 1
ATOM 11118 N N . TYR B 1 671 ? 8.102 50.188 27.625 1 98.31 671 TYR B N 1
ATOM 11119 C CA . TYR B 1 671 ? 8.781 49.125 28.344 1 98.31 671 TYR B CA 1
ATOM 11120 C C . TYR B 1 671 ? 10.078 48.719 27.656 1 98.31 671 TYR B C 1
ATOM 11122 O O . TYR B 1 671 ? 11.055 48.375 28.312 1 98.31 671 TYR B O 1
ATOM 11130 N N . TRP B 1 672 ? 10.094 48.719 26.312 1 98.31 672 TRP B N 1
ATOM 11131 C CA . TRP B 1 672 ? 11.297 48.438 25.547 1 98.31 672 TRP B CA 1
ATOM 11132 C C . TRP B 1 672 ? 12.391 49.469 25.859 1 98.31 672 TRP B C 1
ATOM 11134 O O . TRP B 1 672 ? 13.539 49.094 26.109 1 98.31 672 TRP B O 1
ATOM 11144 N N . ALA B 1 673 ? 12.008 50.688 25.922 1 97.69 673 ALA B N 1
ATOM 11145 C CA . ALA B 1 673 ? 12.945 51.781 26.25 1 97.69 673 ALA B CA 1
ATOM 11146 C C . ALA B 1 673 ? 13.461 51.625 27.688 1 97.69 673 ALA B C 1
ATOM 11148 O O . ALA B 1 673 ? 14.641 51.844 27.953 1 97.69 673 ALA B O 1
ATOM 11149 N N . GLU B 1 674 ? 12.609 51.281 28.547 1 98 674 GLU B N 1
ATOM 11150 C CA . GLU B 1 674 ? 12.992 51.062 29.938 1 98 674 GLU B CA 1
ATOM 11151 C C . GLU B 1 674 ? 14.008 49.938 30.078 1 98 674 GLU B C 1
ATOM 11153 O O . GLU B 1 674 ? 15 50.094 30.797 1 98 674 GLU B O 1
ATOM 11158 N N . GLU B 1 675 ? 13.703 48.875 29.422 1 98 675 GLU B N 1
ATOM 11159 C CA . GLU B 1 675 ? 14.625 47.719 29.484 1 98 675 GLU B CA 1
ATOM 11160 C C . GLU B 1 675 ? 15.977 48.094 28.859 1 98 675 GLU B C 1
ATOM 11162 O O . GLU B 1 675 ? 17.016 47.625 29.312 1 98 675 GLU B O 1
ATOM 11167 N N . LEU B 1 676 ? 15.953 48.875 27.797 1 97.75 676 LEU B N 1
ATOM 11168 C CA . LEU B 1 676 ? 17.188 49.281 27.141 1 97.75 676 LEU B CA 1
ATOM 11169 C C . LEU B 1 676 ? 17.984 50.25 28.031 1 97.75 676 LEU B C 1
ATOM 11171 O O . LEU B 1 676 ? 19.203 50.25 28.031 1 97.75 676 LEU B O 1
ATOM 11175 N N . ALA B 1 677 ? 17.312 51 28.828 1 96.81 677 ALA B N 1
ATOM 11176 C CA . ALA B 1 677 ? 17.938 51.906 29.766 1 96.81 677 ALA B CA 1
ATOM 11177 C C . ALA B 1 677 ? 18.594 51.156 30.922 1 96.81 677 ALA B C 1
ATOM 11179 O O . ALA B 1 677 ? 19.562 51.625 31.5 1 96.81 677 ALA B O 1
ATOM 11180 N N . LYS B 1 678 ? 18.109 50.031 31.219 1 96.94 678 LYS B N 1
ATOM 11181 C CA . LYS B 1 678 ? 18.562 49.281 32.375 1 96.94 678 LYS B CA 1
ATOM 11182 C C . LYS B 1 678 ? 19.75 48.375 32.031 1 96.94 678 LYS B C 1
ATOM 11184 O O . LYS B 1 678 ? 20.609 48.125 32.875 1 96.94 678 LYS B O 1
ATOM 11189 N N . GLN B 1 679 ? 19.812 47.906 30.844 1 95.31 679 GLN B N 1
ATOM 11190 C CA . GLN B 1 679 ? 20.797 46.906 30.453 1 95.31 679 GLN B CA 1
ATOM 11191 C C . GLN B 1 679 ? 22.203 47.531 30.406 1 95.31 679 GLN B C 1
ATOM 11193 O O . GLN B 1 679 ? 22.359 48.719 30.203 1 95.31 679 GLN B O 1
ATOM 11198 N N . ASP B 1 680 ? 23.219 46.688 30.578 1 93.19 680 ASP B N 1
ATOM 11199 C CA . ASP B 1 680 ? 24.594 47.188 30.641 1 93.19 680 ASP B CA 1
ATOM 11200 C C . ASP B 1 680 ? 25.469 46.562 29.562 1 93.19 680 ASP B C 1
ATOM 11202 O O . ASP B 1 680 ? 26.688 46.719 29.578 1 93.19 680 ASP B O 1
ATOM 11206 N N . LYS B 1 681 ? 24.938 45.906 28.656 1 93.56 681 LYS B N 1
ATOM 11207 C CA . LYS B 1 681 ? 25.703 45.219 27.625 1 93.56 681 LYS B CA 1
ATOM 11208 C C . LYS B 1 681 ? 26.031 46.125 26.453 1 93.56 681 LYS B C 1
ATOM 11210 O O . LYS B 1 681 ? 27.016 45.906 25.75 1 93.56 681 LYS B O 1
ATOM 11215 N N . ALA B 1 682 ? 25.203 47.188 26.266 1 95.25 682 ALA B N 1
ATOM 11216 C CA . ALA B 1 682 ? 25.422 48.188 25.219 1 95.25 682 ALA B CA 1
ATOM 11217 C C . ALA B 1 682 ? 25.312 49.594 25.781 1 95.25 682 ALA B C 1
ATOM 11219 O O . ALA B 1 682 ? 24.234 50.219 25.734 1 95.25 682 ALA B O 1
ATOM 11220 N N . PRO B 1 683 ? 26.375 50.125 26.156 1 93.62 683 PRO B N 1
ATOM 11221 C CA . PRO B 1 683 ? 26.359 51.406 26.875 1 93.62 683 PRO B CA 1
ATOM 11222 C C . PRO B 1 683 ? 25.75 52.531 26.047 1 93.62 683 PRO B C 1
ATOM 11224 O O . PRO B 1 683 ? 25.047 53.375 26.578 1 93.62 683 PRO B O 1
ATOM 11227 N N . ALA B 1 684 ? 26.078 52.562 24.781 1 90.69 684 ALA B N 1
ATOM 11228 C CA . ALA B 1 684 ? 25.531 53.625 23.938 1 90.69 684 ALA B CA 1
ATOM 11229 C C . ALA B 1 684 ? 24 53.562 23.891 1 90.69 684 ALA B C 1
ATOM 11231 O O . ALA B 1 684 ? 23.328 54.594 23.922 1 90.69 684 ALA B O 1
ATOM 11232 N N . LEU B 1 685 ? 23.422 52.375 23.797 1 94 685 LEU B N 1
ATOM 11233 C CA . LEU B 1 685 ? 21.969 52.188 23.844 1 94 685 LEU B CA 1
ATOM 11234 C C . LEU B 1 685 ? 21.406 52.594 25.188 1 94 685 LEU B C 1
ATOM 11236 O O . LEU B 1 685 ? 20.344 53.219 25.266 1 94 685 LEU B O 1
ATOM 11240 N N . GLN B 1 686 ? 22.141 52.25 26.156 1 95.06 686 GLN B N 1
ATOM 11241 C CA . GLN B 1 686 ? 21.703 52.562 27.516 1 95.06 686 GLN B CA 1
ATOM 11242 C C . GLN B 1 686 ? 21.547 54.062 27.688 1 95.06 686 GLN B C 1
ATOM 11244 O O . GLN B 1 686 ? 20.547 54.531 28.234 1 95.06 686 GLN B O 1
ATOM 11249 N N . GLN B 1 687 ? 22.469 54.812 27.25 1 93.12 687 GLN B N 1
ATOM 11250 C CA . GLN B 1 687 ? 22.453 56.25 27.391 1 93.12 687 GLN B CA 1
ATOM 11251 C C . GLN B 1 687 ? 21.312 56.875 26.578 1 93.12 687 GLN B C 1
ATOM 11253 O O . GLN B 1 687 ? 20.562 57.719 27.094 1 93.12 687 GLN B O 1
ATOM 11258 N N . THR B 1 688 ? 21.234 56.469 25.406 1 92.56 688 THR B N 1
ATOM 11259 C CA . THR B 1 688 ? 20.203 57 24.516 1 92.56 688 THR B CA 1
ATOM 11260 C C . THR B 1 688 ? 18.812 56.719 25.078 1 92.56 688 THR B C 1
ATOM 11262 O O . THR B 1 688 ? 17.969 57.625 25.125 1 92.56 688 THR B O 1
ATOM 11265 N N . PHE B 1 689 ? 18.594 55.562 25.578 1 96.62 689 PHE B N 1
ATOM 11266 C CA . PHE B 1 689 ? 17.234 55.156 25.938 1 96.62 689 PHE B CA 1
ATOM 11267 C C . PHE B 1 689 ? 16.922 55.531 27.375 1 96.62 689 PHE B C 1
ATOM 11269 O O . PHE B 1 689 ? 15.758 55.5 27.797 1 96.62 689 PHE B O 1
ATOM 11276 N N . ALA B 1 690 ? 17.938 55.875 28.141 1 95.56 690 ALA B N 1
ATOM 11277 C CA . ALA B 1 690 ? 17.656 56.469 29.438 1 95.56 690 ALA B CA 1
ATOM 11278 C C . ALA B 1 690 ? 16.844 57.75 29.297 1 95.56 690 ALA B C 1
ATOM 11280 O O . ALA B 1 690 ? 15.891 57.969 30.031 1 95.56 690 ALA B O 1
ATOM 11281 N N . GLU B 1 691 ? 17.234 58.531 28.391 1 94.06 691 GLU B N 1
ATOM 11282 C CA . GLU B 1 691 ? 16.547 59.781 28.125 1 94.06 691 GLU B CA 1
ATOM 11283 C C . GLU B 1 691 ? 15.164 59.531 27.531 1 94.06 69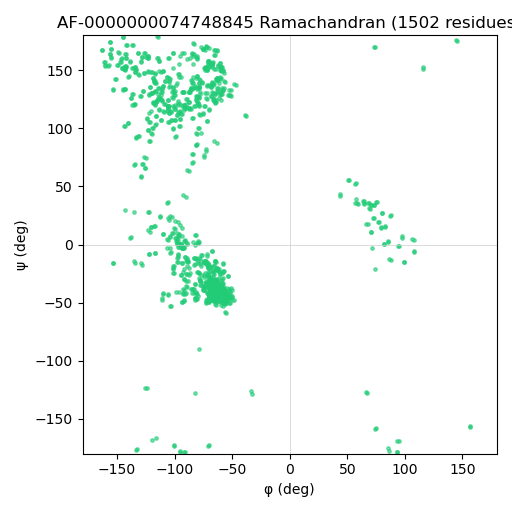1 GLU B C 1
ATOM 11285 O O . GLU B 1 691 ? 14.18 60.156 27.938 1 94.06 691 GLU B O 1
ATOM 11290 N N . ILE B 1 692 ? 15.172 58.688 26.594 1 95.5 692 ILE B N 1
ATOM 11291 C CA . ILE B 1 692 ? 13.922 58.375 25.906 1 95.5 692 ILE B CA 1
ATOM 11292 C C . ILE B 1 692 ? 12.914 57.781 26.891 1 95.5 692 ILE B C 1
ATOM 11294 O O . ILE B 1 692 ? 11.734 58.156 26.859 1 95.5 692 ILE B O 1
ATOM 11298 N N . SER B 1 693 ? 13.383 56.844 27.719 1 96.81 693 SER B N 1
ATOM 11299 C CA . SER B 1 693 ? 12.523 56.25 28.719 1 96.81 693 SER B CA 1
ATOM 11300 C C . SER B 1 693 ? 11.922 57.281 29.656 1 96.81 693 SER B C 1
ATOM 11302 O O . SER B 1 693 ? 10.734 57.219 29.969 1 96.81 693 SER B O 1
ATOM 11304 N N . ARG B 1 694 ? 12.672 58.25 30.047 1 96.25 694 ARG B N 1
ATOM 11305 C CA . ARG B 1 694 ? 12.195 59.312 30.906 1 96.25 694 ARG B CA 1
ATOM 11306 C C . ARG B 1 694 ? 11.164 60.188 30.203 1 96.25 694 ARG B C 1
ATOM 11308 O O . ARG B 1 694 ? 10.156 60.562 30.797 1 96.25 694 ARG B O 1
ATOM 11315 N N . GLU B 1 695 ? 11.461 60.469 29.047 1 95.81 695 GLU B N 1
ATOM 11316 C CA . GLU B 1 695 ? 10.555 61.281 28.281 1 95.81 695 GLU B CA 1
ATOM 11317 C C . GLU B 1 695 ? 9.211 60.594 28.062 1 95.81 695 GLU B C 1
ATOM 11319 O O . GLU B 1 695 ? 8.156 61.25 28.156 1 95.81 695 GLU B O 1
ATOM 11324 N N . LEU B 1 696 ? 9.234 59.312 27.734 1 97.69 696 LEU B N 1
ATOM 11325 C CA . LEU B 1 696 ? 8.008 58.562 27.547 1 97.69 696 LEU B CA 1
ATOM 11326 C C . LEU B 1 696 ? 7.203 58.5 28.844 1 97.69 696 LEU B C 1
ATOM 11328 O O . LEU B 1 696 ? 5.977 58.594 28.812 1 97.69 696 LEU B O 1
ATOM 11332 N N . LEU B 1 697 ? 7.93 58.312 29.922 1 96.94 697 LEU B N 1
ATOM 11333 C CA . LEU B 1 697 ? 7.273 58.25 31.219 1 96.94 697 LEU B CA 1
ATOM 11334 C C . LEU B 1 697 ? 6.645 59.594 31.578 1 96.94 697 LEU B C 1
ATOM 11336 O O . LEU B 1 697 ? 5.504 59.656 32.031 1 96.94 697 LEU B O 1
ATOM 11340 N N . LYS B 1 698 ? 7.293 60.688 31.312 1 97.19 698 LYS B N 1
ATOM 11341 C CA . LYS B 1 698 ? 6.824 62.031 31.641 1 97.19 698 LYS B CA 1
ATOM 11342 C C . LYS B 1 698 ? 5.605 62.406 30.797 1 97.19 698 LYS B C 1
ATOM 11344 O O . LYS B 1 698 ? 4.723 63.125 31.266 1 97.19 698 LYS B O 1
ATOM 11349 N N . SER B 1 699 ? 5.609 61.906 29.641 1 97.5 699 SER B N 1
ATOM 11350 C CA . SER B 1 699 ? 4.562 62.312 28.703 1 97.5 699 SER B CA 1
ATOM 11351 C C . SER B 1 699 ? 3.434 61.281 28.672 1 97.5 699 SER B C 1
ATOM 11353 O O . SER B 1 699 ? 2.549 61.344 27.828 1 97.5 699 SER B O 1
ATOM 11355 N N . GLU B 1 700 ? 3.385 60.312 29.547 1 97.88 700 GLU B N 1
ATOM 11356 C CA . GLU B 1 700 ? 2.492 59.156 29.516 1 97.88 700 GLU B CA 1
ATOM 11357 C C . GLU B 1 700 ? 1.029 59.594 29.516 1 97.88 700 GLU B C 1
ATOM 11359 O O . GLU B 1 700 ? 0.244 59.125 28.688 1 97.88 700 GLU B O 1
ATOM 11364 N N . GLU B 1 701 ? 0.644 60.5 30.453 1 97.44 701 GLU B N 1
ATOM 11365 C CA . GLU B 1 701 ? -0.744 60.938 30.578 1 97.44 701 GLU B CA 1
ATOM 11366 C C . GLU B 1 701 ? -1.239 61.594 29.297 1 97.44 701 GLU B C 1
ATOM 11368 O O . GLU B 1 701 ? -2.334 61.312 28.828 1 97.44 701 GLU B O 1
ATOM 11373 N N . THR B 1 702 ? -0.407 62.469 28.766 1 97.94 702 THR B N 1
ATOM 11374 C CA . THR B 1 702 ? -0.772 63.188 27.547 1 97.94 702 THR B CA 1
ATOM 11375 C C . THR B 1 702 ? -0.92 62.219 26.375 1 97.94 702 THR B C 1
ATOM 11377 O O . THR B 1 702 ? -1.884 62.312 25.625 1 97.94 702 THR B O 1
ATOM 11380 N N . ILE B 1 703 ? -0.013 61.344 26.25 1 98.25 703 ILE B N 1
ATOM 11381 C CA . ILE B 1 703 ? -0.01 60.406 25.141 1 98.25 703 ILE B CA 1
ATOM 11382 C C . ILE B 1 703 ? -1.238 59.5 25.234 1 98.25 703 ILE B C 1
ATOM 11384 O O . ILE B 1 703 ? -1.953 59.312 24.25 1 98.25 703 ILE B O 1
ATOM 11388 N N . LEU B 1 704 ? -1.525 58.938 26.406 1 97.81 704 LEU B N 1
ATOM 11389 C CA . LEU B 1 704 ? -2.645 58 26.578 1 97.81 704 LEU B CA 1
ATOM 11390 C C . LEU B 1 704 ? -3.973 58.719 26.359 1 97.81 704 LEU B C 1
ATOM 11392 O O . LEU B 1 704 ? -4.918 58.125 25.828 1 97.81 704 LEU B O 1
ATOM 11396 N N . LYS B 1 705 ? -4 60 26.844 1 97.44 705 LYS B N 1
ATOM 11397 C CA . LYS B 1 705 ? -5.203 60.781 26.609 1 97.44 705 LYS B CA 1
ATOM 11398 C C . LYS B 1 705 ? -5.457 60.969 25.109 1 97.44 705 LYS B C 1
ATOM 11400 O O . LYS B 1 705 ? -6.59 60.781 24.641 1 97.44 705 LYS B O 1
ATOM 11405 N N . ASP B 1 706 ? -4.449 61.281 24.344 1 97.81 706 ASP B N 1
ATOM 11406 C CA . ASP B 1 706 ? -4.566 61.438 22.906 1 97.81 706 ASP B CA 1
ATOM 11407 C C . ASP B 1 706 ? -5.059 60.156 22.25 1 97.81 706 ASP B C 1
ATOM 11409 O O . ASP B 1 706 ? -5.871 60.188 21.328 1 97.81 706 ASP B O 1
ATOM 11413 N N . LEU B 1 707 ? -4.602 59 22.766 1 97.94 707 LEU B N 1
ATOM 11414 C CA . LEU B 1 707 ? -4.855 57.719 22.156 1 97.94 707 LEU B CA 1
ATOM 11415 C C . LEU B 1 707 ? -6.254 57.219 22.5 1 97.94 707 LEU B C 1
ATOM 11417 O O . LEU B 1 707 ? -6.773 56.312 21.859 1 97.94 707 LEU B O 1
ATOM 11421 N N . ILE B 1 708 ? -6.902 57.812 23.531 1 97.69 708 ILE B N 1
ATOM 11422 C CA . ILE B 1 708 ? -8.258 57.438 23.906 1 97.69 708 ILE B CA 1
ATOM 11423 C C . ILE B 1 708 ? -9.258 58.406 23.266 1 97.69 708 ILE B C 1
ATOM 11425 O O . ILE B 1 708 ? -10.281 57.969 22.734 1 97.69 708 ILE B O 1
ATOM 11429 N N . GLU B 1 709 ? -8.914 59.656 23.266 1 96.69 709 GLU B N 1
ATOM 11430 C CA . GLU B 1 709 ? -9.836 60.688 22.812 1 96.69 709 GLU B CA 1
ATOM 11431 C C . GLU B 1 709 ? -10.047 60.656 21.312 1 96.69 709 GLU B C 1
ATOM 11433 O O . GLU B 1 709 ? -11.078 61.094 20.797 1 96.69 709 GLU B O 1
ATOM 11438 N N . CYS B 1 710 ? -9.117 60.125 20.641 1 96.75 710 CYS B N 1
ATOM 11439 C CA . CYS B 1 710 ? -9.219 60.062 19.188 1 96.75 710 CYS B CA 1
ATOM 11440 C C . CYS B 1 710 ? -10.266 59.031 18.766 1 96.75 710 CYS B C 1
ATOM 11442 O O . CYS B 1 710 ? -10.664 58.969 17.609 1 96.75 710 CYS B O 1
ATOM 11444 N N . GLN B 1 711 ? -10.82 58.188 19.641 1 97.94 711 GLN B N 1
ATOM 11445 C CA . GLN B 1 711 ? -11.75 57.094 19.359 1 97.94 711 GLN B CA 1
ATOM 11446 C C . GLN B 1 711 ? -13.195 57.562 19.453 1 97.94 711 GLN B C 1
ATOM 11448 O O . GLN B 1 711 ? -13.469 58.656 19.953 1 97.94 711 GLN B O 1
ATOM 11453 N N . GLY B 1 712 ? -14.125 56.781 18.938 1 96.75 712 GLY B N 1
ATOM 11454 C CA . GLY B 1 712 ? -15.539 57.031 19.125 1 96.75 712 GLY B CA 1
ATOM 11455 C C . GLY B 1 712 ? -16.234 57.531 17.891 1 96.75 712 GLY B C 1
ATOM 11456 O O . GLY B 1 712 ? -17.453 57.719 17.875 1 96.75 712 GLY B O 1
ATOM 11457 N N . SER B 1 713 ? -15.445 57.781 16.891 1 96.38 713 SER B N 1
ATOM 11458 C CA . SER B 1 713 ? -16.031 58.25 15.648 1 96.38 713 SER B CA 1
ATOM 11459 C C . SER B 1 713 ? -15.562 57.438 14.453 1 96.38 713 SER B C 1
ATOM 11461 O O . SER B 1 713 ? -14.523 56.781 14.516 1 96.38 713 SER B O 1
ATOM 11463 N N . ALA B 1 714 ? -16.375 57.5 13.453 1 97.19 714 ALA B N 1
ATOM 11464 C CA . ALA B 1 714 ? -16.031 56.812 12.219 1 97.19 714 ALA B CA 1
ATOM 11465 C C . ALA B 1 714 ? -14.727 57.344 11.633 1 97.19 714 ALA B C 1
ATOM 11467 O O . ALA B 1 714 ? -14.461 58.531 11.688 1 97.19 714 ALA B O 1
ATOM 11468 N N . VAL B 1 715 ? -13.953 56.469 11.078 1 97.44 715 VAL B N 1
ATOM 11469 C CA . VAL B 1 715 ? -12.656 56.844 10.523 1 97.44 715 VAL B CA 1
ATOM 11470 C C . VAL B 1 715 ? -12.594 56.469 9.047 1 97.44 715 VAL B C 1
ATOM 11472 O O . VAL B 1 715 ? -12.922 55.344 8.68 1 97.44 715 VAL B O 1
ATOM 11475 N N . ASP B 1 716 ? -12.227 57.375 8.242 1 96.94 716 ASP B N 1
ATOM 11476 C CA . ASP B 1 716 ? -11.992 57.156 6.82 1 96.94 716 ASP B CA 1
ATOM 11477 C C . ASP B 1 716 ? -10.508 56.906 6.539 1 96.94 716 ASP B C 1
ATOM 11479 O O . ASP B 1 716 ? -9.703 57.844 6.672 1 96.94 716 ASP B O 1
ATOM 11483 N N . ILE B 1 717 ? -10.195 55.719 6.125 1 96.94 717 ILE B N 1
ATOM 11484 C CA . ILE B 1 717 ? -8.789 55.406 5.875 1 96.94 717 ILE B CA 1
ATOM 11485 C C . ILE B 1 717 ? -8.539 55.344 4.367 1 96.94 717 ILE B C 1
ATOM 11487 O O . ILE B 1 717 ? -7.445 55 3.93 1 96.94 717 ILE B O 1
ATOM 11491 N N . GLY B 1 718 ? -9.562 55.656 3.6 1 96.19 718 GLY B N 1
ATOM 11492 C CA . GLY B 1 718 ? -9.414 55.844 2.166 1 96.19 718 GLY B CA 1
ATOM 11493 C C . GLY B 1 718 ? -9.367 54.531 1.392 1 96.19 718 GLY B C 1
ATOM 11494 O O . GLY B 1 718 ? -8.711 54.438 0.354 1 96.19 718 GLY B O 1
ATOM 11495 N N . GLY B 1 719 ? -9.969 53.469 1.891 1 96.12 719 GLY B N 1
ATOM 11496 C CA . GLY B 1 719 ? -10.023 52.188 1.197 1 96.12 719 GLY B CA 1
ATOM 11497 C C . GLY B 1 719 ? -9.953 51 2.135 1 96.12 719 GLY B C 1
ATOM 11498 O O . GLY B 1 719 ? -9.766 51.156 3.342 1 96.12 719 GLY B O 1
ATOM 11499 N N . TYR B 1 720 ? -10.102 49.812 1.575 1 96.5 720 TYR B N 1
ATOM 11500 C CA . TYR B 1 720 ? -10.008 48.594 2.363 1 96.5 720 TYR B CA 1
ATOM 11501 C C . TYR B 1 720 ? -8.75 47.781 2.01 1 96.5 720 TYR B C 1
ATOM 11503 O O . TYR B 1 720 ? -7.988 47.406 2.895 1 96.5 720 TYR B O 1
ATOM 11511 N N . TYR B 1 721 ? -8.523 47.625 0.712 1 96.62 721 TYR B N 1
ATOM 11512 C CA . TYR B 1 721 ? -7.371 46.844 0.246 1 96.62 721 TYR B CA 1
ATOM 11513 C C . TYR B 1 721 ? -6.16 47.75 0.041 1 96.62 721 TYR B C 1
ATOM 11515 O O . TYR B 1 721 ? -5.027 47.344 0.305 1 96.62 721 TYR B O 1
ATOM 11523 N N . ARG B 1 722 ? -6.375 48.875 -0.53 1 95.44 722 ARG B N 1
ATOM 11524 C CA . ARG B 1 722 ? -5.363 49.906 -0.704 1 95.44 722 ARG B CA 1
ATOM 11525 C C . ARG B 1 722 ? -5.773 51.219 0.008 1 95.44 722 ARG B C 1
ATOM 11527 O O . ARG B 1 722 ? -6.371 52.094 -0.6 1 95.44 722 ARG B O 1
ATOM 11534 N N . VAL B 1 723 ? -5.305 51.375 1.178 1 96.81 723 VAL B N 1
ATOM 11535 C CA . VAL B 1 723 ? -5.684 52.531 1.975 1 96.81 723 VAL B CA 1
ATOM 11536 C C . VAL B 1 723 ? -4.855 53.75 1.549 1 96.81 723 VAL B C 1
ATOM 11538 O O . VAL B 1 723 ? -3.852 53.594 0.848 1 96.81 723 VAL B O 1
ATOM 11541 N N . ASP B 1 724 ? -5.375 54.938 1.937 1 96 724 ASP B N 1
ATOM 11542 C CA . ASP B 1 724 ? -4.586 56.156 1.796 1 96 724 ASP B CA 1
ATOM 11543 C C . ASP B 1 724 ? -3.564 56.281 2.922 1 96 724 ASP B C 1
ATOM 11545 O O . ASP B 1 724 ? -3.932 56.375 4.094 1 96 724 ASP B O 1
ATOM 11549 N N . LYS B 1 725 ? -2.375 56.312 2.535 1 96.06 725 LYS B N 1
ATOM 11550 C CA . LYS B 1 725 ? -1.306 56.25 3.529 1 96.06 725 LYS B CA 1
ATOM 11551 C C . LYS B 1 725 ? -1.428 57.438 4.516 1 96.06 725 LYS B C 1
ATOM 11553 O O . LYS B 1 725 ? -1.255 57.25 5.723 1 96.06 725 LYS B O 1
ATOM 11558 N N . ALA B 1 726 ? -1.656 58.562 4.027 1 96.12 726 ALA B N 1
ATOM 11559 C CA . ALA B 1 726 ? -1.729 59.75 4.891 1 96.12 726 ALA B CA 1
ATOM 11560 C C . ALA B 1 726 ? -2.895 59.625 5.871 1 96.12 726 ALA B C 1
ATOM 11562 O O . ALA B 1 726 ? -2.76 59.969 7.047 1 96.12 726 ALA B O 1
ATOM 11563 N N . LYS B 1 727 ? -3.996 59.219 5.355 1 97.12 727 LYS B N 1
ATOM 11564 C CA . LYS B 1 727 ? -5.172 59.094 6.203 1 97.12 727 LYS B CA 1
ATOM 11565 C C . LYS B 1 727 ? -4.953 58 7.262 1 97.12 727 LYS B C 1
ATOM 11567 O O . LYS B 1 727 ? -5.273 58.219 8.438 1 97.12 727 LYS B O 1
ATOM 11572 N N . ALA B 1 728 ? -4.359 56.938 6.824 1 97.44 728 ALA B N 1
ATOM 11573 C CA . ALA B 1 728 ? -4.113 55.812 7.746 1 97.44 728 ALA B CA 1
ATOM 11574 C C . ALA B 1 728 ? -3.068 56.188 8.789 1 97.44 728 ALA B C 1
ATOM 11576 O O . ALA B 1 728 ? -3.219 55.875 9.969 1 97.44 728 ALA B O 1
ATOM 11577 N N . ASP B 1 729 ? -2.039 56.906 8.344 1 96.88 729 ASP B N 1
ATOM 11578 C CA . ASP B 1 729 ? -1 57.344 9.273 1 96.88 729 ASP B CA 1
ATOM 11579 C C . ASP B 1 729 ? -1.569 58.281 10.328 1 96.88 729 ASP B C 1
ATOM 11581 O O . ASP B 1 729 ? -1.235 58.188 11.508 1 96.88 729 ASP B O 1
ATOM 11585 N N . ARG B 1 730 ? -2.371 59.156 9.898 1 96.25 730 ARG B N 1
ATOM 11586 C CA . ARG B 1 730 ? -2.971 60.094 10.82 1 96.25 730 ARG B CA 1
ATOM 11587 C C . ARG B 1 730 ? -3.879 59.406 11.828 1 96.25 730 ARG B C 1
ATOM 11589 O O . ARG B 1 730 ? -3.881 59.719 13.016 1 96.25 730 ARG B O 1
ATOM 11596 N N . ALA B 1 731 ? -4.617 58.469 11.312 1 97.5 731 ALA B N 1
ATOM 11597 C CA . ALA B 1 731 ? -5.57 57.781 12.156 1 97.5 731 ALA B CA 1
ATOM 11598 C C . ALA B 1 731 ? -4.848 56.875 13.164 1 97.5 731 ALA B C 1
ATOM 11600 O O . ALA B 1 731 ? -5.316 56.688 14.297 1 97.5 731 ALA B O 1
ATOM 11601 N N . MET B 1 732 ? -3.688 56.375 12.789 1 98.25 732 MET B N 1
ATOM 11602 C CA . MET B 1 732 ? -3.012 55.375 13.617 1 98.25 732 MET B CA 1
ATOM 11603 C C . MET B 1 732 ? -1.951 56.031 14.5 1 98.25 732 MET B C 1
ATOM 11605 O O . MET B 1 732 ? -1.415 55.375 15.406 1 98.25 732 MET B O 1
ATOM 11609 N N . ASN B 1 733 ? -1.667 57.281 14.227 1 97.69 733 ASN B N 1
ATOM 11610 C CA . ASN B 1 733 ? -0.69 58.031 15.023 1 97.69 733 ASN B CA 1
ATOM 11611 C C . ASN B 1 733 ? -1.259 59.375 15.516 1 97.69 733 ASN B C 1
ATOM 11613 O O . ASN B 1 733 ? -0.708 60.438 15.219 1 97.69 733 ASN B O 1
ATOM 11617 N N . PRO B 1 734 ? -2.158 59.312 16.375 1 97.56 734 PRO B N 1
ATOM 11618 C CA . PRO B 1 734 ? -2.873 60.531 16.75 1 97.56 734 PRO B CA 1
ATOM 11619 C C . PRO B 1 734 ? -2.113 61.344 17.781 1 97.56 734 PRO B C 1
ATOM 11621 O O . PRO B 1 734 ? -2.457 62.5 18.016 1 97.56 734 PRO B O 1
ATOM 11624 N N . SER B 1 735 ? -1.174 60.844 18.453 1 98.06 735 SER B N 1
ATOM 11625 C CA . SER B 1 735 ? -0.445 61.594 19.484 1 98.06 735 SER B CA 1
ATOM 11626 C C . SER B 1 735 ? 0.807 62.25 18.906 1 98.06 735 SER B C 1
ATOM 11628 O O . SER B 1 735 ? 1.808 61.562 18.656 1 98.06 735 SER B O 1
ATOM 11630 N N . GLN B 1 736 ? 0.778 63.531 18.859 1 96.75 736 GLN B N 1
ATOM 11631 C CA . GLN B 1 736 ? 1.932 64.25 18.344 1 96.75 736 GLN B CA 1
ATOM 11632 C C . GLN B 1 736 ? 3.119 64.188 19.297 1 96.75 736 GLN B C 1
ATOM 11634 O O . GLN B 1 736 ? 4.27 64.125 18.859 1 96.75 736 GLN B O 1
ATOM 11639 N N . THR B 1 737 ? 2.789 64.125 20.531 1 97.25 737 THR B N 1
ATOM 11640 C CA . THR B 1 737 ? 3.836 63.969 21.547 1 97.25 737 THR B CA 1
ATOM 11641 C C . THR B 1 737 ? 4.605 62.656 21.328 1 97.25 737 THR B C 1
ATOM 11643 O O . THR B 1 737 ? 5.836 62.656 21.312 1 97.25 737 THR B O 1
ATOM 11646 N N . LEU B 1 738 ? 3.902 61.594 21.141 1 97.38 738 LEU B N 1
ATOM 11647 C CA . LEU B 1 738 ? 4.539 60.312 20.906 1 97.38 738 LEU B CA 1
ATOM 11648 C C . LEU B 1 738 ? 5.316 60.312 19.594 1 97.38 738 LEU B C 1
ATOM 11650 O O . LEU B 1 738 ? 6.449 59.812 19.531 1 97.38 738 LEU B O 1
ATOM 11654 N N . ASN B 1 739 ? 4.727 60.875 18.562 1 96.62 739 ASN B N 1
ATOM 11655 C CA . ASN B 1 739 ? 5.367 60.938 17.25 1 96.62 739 ASN B CA 1
ATOM 11656 C C . ASN B 1 739 ? 6.707 61.656 17.312 1 96.62 739 ASN B C 1
ATOM 11658 O O . ASN B 1 739 ? 7.672 61.25 16.672 1 96.62 739 ASN B O 1
ATOM 11662 N N . SER B 1 740 ? 6.695 62.656 18.047 1 95.25 740 SER B N 1
ATOM 11663 C CA . SER B 1 740 ? 7.902 63.469 18.156 1 95.25 740 SER B CA 1
ATOM 11664 C C . SER B 1 740 ? 9.016 62.719 18.859 1 95.25 740 SER B C 1
ATOM 11666 O O . SER B 1 740 ? 10.18 62.781 18.469 1 95.25 740 SER B O 1
ATOM 11668 N N . ILE B 1 741 ? 8.68 62.062 19.891 1 95.31 741 ILE B N 1
ATOM 11669 C CA . ILE B 1 741 ? 9.656 61.281 20.641 1 95.31 741 ILE B CA 1
ATOM 11670 C C . ILE B 1 741 ? 10.234 60.188 19.734 1 95.31 741 ILE B C 1
ATOM 11672 O O . ILE B 1 741 ? 11.453 60 19.688 1 95.31 741 ILE B O 1
ATOM 11676 N N . ILE B 1 742 ? 9.43 59.5 18.969 1 95.25 742 ILE B N 1
ATOM 11677 C CA . ILE B 1 742 ? 9.836 58.375 18.109 1 95.25 742 ILE B CA 1
ATOM 11678 C C . ILE B 1 742 ? 10.719 58.906 16.984 1 95.25 742 ILE B C 1
ATOM 11680 O O . ILE B 1 742 ? 11.711 58.25 16.625 1 95.25 742 ILE B O 1
ATOM 11684 N N . GLN B 1 743 ? 10.352 60 16.422 1 91.75 743 GLN B N 1
ATOM 11685 C CA . GLN B 1 743 ? 11.133 60.594 15.344 1 91.75 743 GLN B CA 1
ATOM 11686 C C . GLN B 1 743 ? 12.539 60.938 15.82 1 91.75 743 GLN B C 1
ATOM 11688 O O . GLN B 1 743 ? 13.508 60.812 15.07 1 91.75 743 GLN B O 1
ATOM 11693 N N . ARG B 1 744 ? 12.609 61.344 16.969 1 88.88 744 ARG B N 1
ATOM 11694 C CA . ARG B 1 744 ? 13.906 61.719 17.516 1 88.88 744 ARG B CA 1
ATOM 11695 C C . ARG B 1 744 ? 14.797 60.5 17.734 1 88.88 744 ARG B C 1
ATOM 11697 O O . ARG B 1 744 ? 16.016 60.594 17.609 1 88.88 744 ARG B O 1
ATOM 11704 N N . ILE B 1 745 ? 14.242 59.469 18.094 1 89.44 745 ILE B N 1
ATOM 11705 C CA . ILE B 1 745 ? 15.023 58.25 18.266 1 89.44 745 ILE B CA 1
ATOM 11706 C C . ILE B 1 745 ? 15.703 57.875 16.938 1 89.44 745 ILE B C 1
ATOM 11708 O O . ILE B 1 745 ? 16.859 57.469 16.922 1 89.44 745 ILE B O 1
ATOM 11712 N N . ALA B 1 746 ? 15.086 58 15.875 1 76.38 746 ALA B N 1
ATOM 11713 C CA . ALA B 1 746 ? 15.586 57.625 14.555 1 76.38 746 ALA B CA 1
ATOM 11714 C C . ALA B 1 746 ? 16.734 58.531 14.125 1 76.38 746 ALA B C 1
ATOM 11716 O O . ALA B 1 746 ? 17.609 58.125 13.367 1 76.38 746 ALA B O 1
ATOM 11717 N N . GLN B 1 747 ? 16.703 59.844 14.453 1 65.62 747 GLN B N 1
ATOM 11718 C CA . GLN B 1 747 ? 17.703 60.812 14.039 1 65.62 747 GLN B CA 1
ATOM 11719 C C . GLN B 1 747 ? 18.953 60.719 14.93 1 65.62 747 GLN B C 1
ATOM 11721 O O . GLN B 1 747 ? 20.031 61.156 14.531 1 65.62 747 GLN B O 1
ATOM 11726 N N . GLY B 1 748 ? 19.25 59.875 15.938 1 52.59 748 GLY B N 1
ATOM 11727 C CA . GLY B 1 748 ? 20.406 59.719 16.812 1 52.59 748 GLY B CA 1
ATOM 11728 C C . GLY B 1 748 ? 20.5 60.812 17.859 1 52.59 748 GLY B C 1
ATOM 11729 O O . GLY B 1 748 ? 19.672 61.75 17.891 1 52.59 748 GLY B O 1
ATOM 11730 N N . PRO B 1 749 ? 21.453 60.719 18.969 1 41.41 749 PRO B N 1
ATOM 11731 C CA . PRO B 1 749 ? 21.625 61.719 20.031 1 41.41 749 PRO B CA 1
ATOM 11732 C C . PRO B 1 749 ? 21.812 63.125 19.5 1 41.41 749 PRO B C 1
ATOM 11734 O O . PRO B 1 749 ? 21.625 64.125 20.234 1 41.41 749 PRO B O 1
ATOM 11737 N N . ASP B 1 750 ? 22.516 63.375 18.375 1 36.34 750 ASP B N 1
ATOM 11738 C CA . ASP B 1 750 ? 22.859 64.688 17.906 1 36.34 750 ASP B CA 1
ATOM 11739 C C . ASP B 1 750 ? 21.656 65.375 17.281 1 36.34 750 ASP B C 1
ATOM 11741 O O . ASP B 1 750 ? 21.797 66.438 16.688 1 36.34 750 ASP B O 1
ATOM 11745 N N . ALA B 1 751 ? 20.75 64.812 17 1 40.22 751 ALA B N 1
ATOM 11746 C CA . ALA B 1 751 ? 19.594 65.438 16.406 1 40.22 751 ALA B CA 1
ATOM 11747 C C . ALA B 1 751 ? 18.984 66.438 17.359 1 40.22 751 ALA B C 1
ATOM 11749 O O . ALA B 1 751 ? 18.703 66.125 18.516 1 40.22 751 ALA B O 1
ATOM 11750 N N . LYS B 1 752 ? 19.516 67.688 17.281 1 37.84 752 LYS B N 1
ATOM 11751 C CA . LYS B 1 752 ? 18.938 68.812 18.016 1 37.84 752 LYS B CA 1
ATOM 11752 C C . LYS B 1 752 ? 17.422 68.75 18.016 1 37.84 752 LYS B C 1
ATOM 11754 O O . LYS B 1 752 ? 16.797 68.625 16.953 1 37.84 752 LYS B O 1
ATOM 11759 N N . LEU B 1 753 ? 16.859 68.5 19.141 1 30.67 753 LEU B N 1
ATOM 11760 C CA . LEU B 1 753 ? 15.445 68.75 19.422 1 30.67 753 LEU B CA 1
ATOM 11761 C C . LEU B 1 753 ? 15.016 70.125 19.016 1 30.67 753 LEU B C 1
ATOM 11763 O O . LEU B 1 753 ? 15.75 71.125 19.234 1 30.67 753 LEU B O 1
#

Radius of gyration: 40.62 Å; Cα contacts (8 Å, |Δi|>4): 3174; chains: 2; bounding box: 76×132×80 Å

Sequence (1506 aa):
MSYTYTDEAPMLATHAFYPIVQGFCAQAKIPVQLKDISVAGRLLSQFPEYLTDAQREEDILSQLGELAKSGKANIIKLPNVSASLPQLKECIAELQGKGYQIPSYPEDQDPKDDKEKEIKARYAKALGSAVNPVLREGNSDRRAAVPVKEYAFKYPHSMGKWLPESKTHVSSMEDGDFYSHEKSVTLKEPCEVRIEHLSEEGKVTVLKDKLALQKDEVLDASFMNCKMLRRFYEEQIAEAKEQGVLFSLHLKATMMKVSDPIMFGHCVKAYFKDVFEKYAATFEKLGVNANNGLGDLYKKIAALPDSEKAQIEADLKATYERQPRMAMVDSHKGITNLHVPSDIIIDNSMPTAIRAGGKMWDADDTEQDFKATIPDRSYAGVFSECVEFCKQHGAFDPKTMGACPNVGLMAQKAEEYGSHPTTFEAKEDGTIRIVDIKTGAVLLGHRLHKGDIWRSCQTKDAPIKDWVKLAVHRCRENNFPKNDRPCKAIFWLDPARAHDCNIISKVLQYLPDFDTKNLDLEILSPAEAMRVTCLRAKEGLNTITVTGNVLRDYLTDLFPILELGTSAKMLSIVPMLAGGGMYETGAGGSAPKHVQQFTKEGHLRWDSLGEYLALSESIQDLAREQGNSVAAALGSALDKAVGTFLSANKNPSRKVKEMDNRGSHYWIARYWAEELAKQDKAPALQQTFAEISRELLKSEETILKDLIECQGSAVDIGGYYRVDKAKADRAMNPSQTLNSIIQRIAQGPDAKLMSYTYTDEAPMLATHAFYPIVQGFCAQAKIPVQLKDISVAGRLLSQFPEYLTDAQREEDILSQLGELAKSGKANIIKLPNVSASLPQLKECIAELQGKGYQIPSYPEDQDPKDDKEKEIKARYAKALGSAVNPVLREGNSDRRAAVPVKEYAFKYPHSMGKWLPESKTHVSSMEDGDFYSHEKSVTLKEPCEVRIEHLSEEGKVTVLKDKLALQKDEVLDASFMNCKMLRRFYEEQIAEAKEQGVLFSLHLKATMMKVSDPIMFGHCVKAYFKDVFEKYAATFEKLGVNANNGLGDLYKKIAALPDSEKAQIEADLKATYERQPRMAMVDSHKGITNLHVPSDIIIDNSMPTAIRAGGKMWDADDTEQDFKATIPDRSYAGVFSECVEFCKQHGAFDPKTMGACPNVGLMAQKAEEYGSHPTTFEAKEDGTIRIVDIKTGAVLLGHRLHKGDIWRSCQTKDAPIKDWVKLAVHRCRENNFPKNDRPCKAIFWLDPARAHDCNIISKVLQYLPDFDTKNLDLEILSPAEAMRVTCLRAKEGLNTITVTGNVLRDYLTDLFPILELGTSAKMLSIVPMLAGGGMYETGAGGSAPKHVQQFTKEGHLRWDSLGEYLALSESIQDLAREQGNSVAAALGSALDKAVGTFLSANKNPSRKVKEMDNRGSHYWIARYWAEELAKQDKAPALQQTFAEISRELLKSEETILKDLIECQGSAVDIGGYYRVDKAKADRAMNPSQTLNSIIQRIAQGPDAKL

Secondary structure (DSSP, 8-state):
-EEEE-SHHHHHHHHHHHHHHHHHHHTTT---EEEE-SHHHHHHHH-GGGS-TTT----HHHHHHHHHTTT-EEEEE-----B-HHHHHHHHHHHHHTT--PPPPP-SSS-SSHHHHHHHHHHHTTSBS-SHHHH--B-EEEEE-HHHHHHHHHSPPP-PPP-TT---EEE--SSSSHHHH-EEEE-SS-EEEEEEEEETTS-EEEEEEEEEE-TT-EEEEEEE-HHHHHHHHHHHHHHHHHHT-EEEE-B-TTTSTTHHHHHHHHHHHHHTHHHHHHTHHHHHHHT--GGG-HHHHHHHHTTS-HHHHHHHHHHHHHHHHHSPPB-EEEGGGTEETTS-TTTSBHHHHHHHHHHTTS-EE-TTS-EE-EEEE---HHHHHHHHHHHHHHHHH----TTTPPP--EEE--GGGTT--SSSTTEEE-SSSEEEEEEETTT--EEEEEEE-TT-EEEEEEE-HHHHHHHHHHHHHHHHH--SSSTTSPPEEEEE--TTSHHHHHHHHHHHHHGGGS--TT-EEEEE-HHHHHHHHHHHHHTT--EEEEE-HHHHHHHHHHHHHHHHS-STTEEEEEEBTTSEEEEE----TTHHHHHHHHHHHS-----THHHHHHHHHHHHHHHHHHT-HHHHHHHHHHHHHHHHHHHTT-SPPSSTTS--HHHHHHHHHHHHHHHHHH-SS-HHHHHHHHHHHHHHHHTHHHHHHHHHHT-SS----S-SSS--HHHHHHHH---HHHHHHHHHHHH-TTS--/-EEEE-SHHHHHHHHHHHHHHHHHHHTTT---EEEE-SHHHHHHHH-GGGS-TTT----HHHHHHHHHTTT-EEEEE-----B-HHHHHHHHHHHHHTT--PPPPP-SSS-SSHHHHHHHHHHHTTSBS-SHHHH--B-EEEEE-HHHHHHHHHSPPP-PPP-TT---EEE--SSSSHHHH-EEEE-SS-EEEEEEEEETTS-EEEEEEEEEE-TT-EEEEEEE-HHHHHHHHHHHHHHHHHHT-EEEE-B-TTTSTTHHHHHHHHHHHHHTHHHHHHTHHHHHHHT--GGG-HHHHHHHHTTS-HHHHHHHHHHHHHHHHHSPPB-EEEGGGTEETTS-TTTSBHHHHHHHHHHTTS-EE-TTS-EE-EEEE---HHHHHHHHHHHHHHHHH----TTTPPP--EEE--GGGTT-TT-GGGEEE-SSSEEEEEEETTT--EEEEEEE-TT-EEEEEEE-HHHHHHHHHHHHHHHHH--SSSTTSPPEEEEE--TTSHHHHHHHHHHHHHGGGS--TT-EEEEE-HHHHHHHHHHHHHTT--EEEEE-HHHHHHHHHHHHHHHHS-STTEEEEEEBTTSEEEEE----TTHHHHHHHHHHHS------HHHHHHHHHHHHHHHHHHT-HHHHHHHHHHHHHHHHHHHTT-SPPSSTTS--HHHHHHHHHHHHHHHHHH-SS-HHHHHHHHHHHHHHHHTHHHHHHHHHHT-SS----S-SSS--HHHHHHHH---HHHHHHHHHHHH-TTS--

InterPro domains:
  IPR004436 Isocitrate dehydrogenase NADP-dependent, monomeric [PF03971] (2-743)
  IPR004436 Isocitrate dehydrogenase NADP-dependent, monomeric [PIRSF009407] (2-745)
  IPR004436 Isocitrate dehydrogenase NADP-dependent, monomeric [PTHR36999] (2-745)
  IPR004436 Isocitrate dehydrogenase NADP-dependent, monomeric [TIGR00178] (3-745)

pLDDT: mean 94.13, std 7.52, range [29.7, 98.88]

Foldseek 3Di:
DEEEQAFFLVNLLCLQQVLLVLLLVVLLPDHYHYFYPYLLLLLQCLCVVQFDPVSHHHNRLLVLLVVLQAFADQYAAEDHDQDAPVNNQVSVVQCVVVPRRQDHQDPDPDQPDPVNVVSNVSSVCSHGPNRCLSNQQFWKWKFFDFLLLQLCLVVPDAFAKAALPFPAFEDAAPEQFQQRFKAKDFAQAKFKKWKWFQAPVGDIGTQGGIDTDHHRKMKMKGWHAVVSLLVSLLVVQVVCVVVQFAEAEAAACSQLVAPQLLSLLSNQCSLLVVLCVVCVVVCVVLVPGQSFFVQSVLVSCVPPPPVVSVVSVVSVVVSCVVIRFHFALDLVVPHGNGHGSNSHHRLANLLVCVRNNQWGQTNVRDTTHHYYYDHHPLPSLLSRLSSNVCSVPIAADLSQFAIAIETEQQRSNAPSKSDDRFKDAAQAWGKIFMAGPVPRDTPDMDGGGHGMMMGMGMHHLLSLLSSLVVQQVCQVPCNHPPSPDHEAEEEAADCSHNSSVSSVVSSVVRNVVDPCPPGHYYYHHSNVVSNVSRVCRSVRHHYYYRYYDVVNSSVCANVCCSNNVGSQSMWIWGARSSHYIYTYRGDCPCSNVQSVQCQAWNARQDWCNSVLLSSLVSLCVVCVVVVSQSSNQLSVLSSVLSSVLSVVVQHADPDALGRHSSSSSLSSSLSSLVSQLPDDSDVLSNVLSVVLNVLSVVCVVVQVCQSRVLTGHRAQQCDRSDGDSVSSSCSSRRRPSVVVSSVVSSVGPPPDD/DEEEQAFFLVNLLCLQQVLLVLLLVVLLPDHYDYFYPYLLLLLQCLCVVQFDPVSHHHNRLLVLLVVLQQQADQYAAEDHDQDAPVNLQVSVVQCVVVPRRQDHQDPDPDQPDPVNVVSNVSSVCSHGPNRCLSNQQFWKWKFFDFLLLQLCLVVPDAFAKAALPFPAFEDAAPEQFQQRFKAKDFAQAKFKKWKWFQAPVGDIGTQGGIDTDHHRKMKMKGWHALVSLLVRLLVVQVVCVVVQFAEAEAAACSQLVAPQLLSLLSNQCSLLVVLCVVCVVVCVVLVPGQSFFVQSVLVSCVPPPPVVSVVSVVSVVVSCVVIRFHFALDLVVPHGNGHGSNSHHRLANLLVCVRNNQWGQTNVRDTTHYYYYDHHPLPSLLSRLSNNVCSVPNAADLSQFAIAIETEQQRSNAPSKSHPPFKDAAQAWGKIFMAGPVPRDTPDMDGGGHGMMMGMGMHHLLSLLSSLVVQQVCQVPCNHPPSPDHEAEEEAADCSHNSSVSSVVSSVVRNVVDPCPPGHYYYHHSNVVSNVSRVCRSVRHYYYYRYYDVVNSSVCANVCCSNNVGSQSMWIWGARSSHYIYTYRGDCPCSNVQSVQCQAWNARQDWCNSVLLSSLVSQCVVCVVVVSQSSNQLSVLSSVLSSVLSVVVQHADPDALGRHSSSSSLSSSLSSLVSQLPDDSDVLSNVLSVVLNVLSVVCVVVQVCQSRVLTGHRAQQCDRSDGDSVSSSCSSRRRPSVVVSSVVSSVGPPPDD